Protein AF-0000000079571028 (afdb_homodimer)

Structure (mmCIF, N/CA/C/O backbone):
data_AF-0000000079571028-m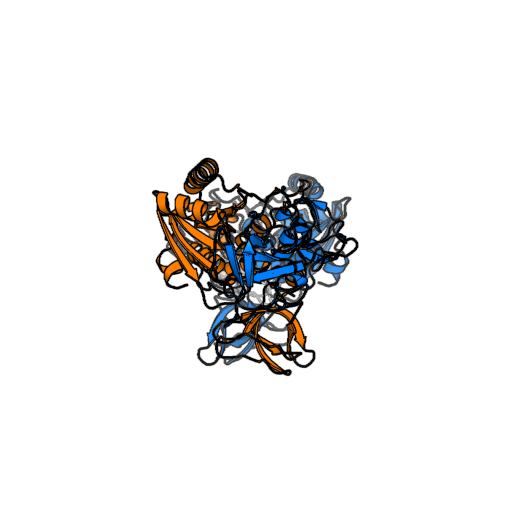odel_v1
#
loop_
_entity.id
_entity.type
_entity.pdbx_description
1 polymer 'Molybdopterin molybdenumtransferase'
#
loop_
_atom_site.group_PDB
_atom_site.id
_atom_site.type_symbol
_atom_site.label_atom_id
_atom_site.label_alt_id
_atom_site.label_comp_id
_atom_site.label_asym_id
_atom_site.label_entity_id
_atom_site.label_seq_id
_atom_site.pdbx_PDB_ins_code
_atom_site.Cartn_x
_atom_site.Cartn_y
_atom_site.Cartn_z
_atom_site.occupancy
_atom_site.B_iso_or_equiv
_atom_site.auth_seq_id
_atom_site.auth_comp_id
_atom_site.auth_asym_id
_atom_site.auth_atom_id
_atom_site.pdbx_PDB_model_num
ATOM 1 N N . MET A 1 1 ? -16.406 -15.156 -12.031 1 89.25 1 MET A N 1
ATOM 2 C CA . MET A 1 1 ? -16.094 -14.117 -11.047 1 89.25 1 MET A CA 1
ATOM 3 C C . MET A 1 1 ? -17.359 -13.664 -10.328 1 89.25 1 MET A C 1
ATOM 5 O O . MET A 1 1 ? -17.359 -13.484 -9.102 1 89.25 1 MET A O 1
ATOM 9 N N . ASP A 1 2 ? -18.469 -13.516 -11.023 1 89.31 2 ASP A N 1
ATOM 10 C CA . ASP A 1 2 ? -19.734 -13.133 -10.398 1 89.31 2 ASP A CA 1
ATOM 11 C C . ASP A 1 2 ? -20.172 -14.156 -9.352 1 89.31 2 ASP A C 1
ATOM 13 O O . ASP A 1 2 ? -20.656 -13.797 -8.281 1 89.31 2 ASP A O 1
ATOM 17 N N . ALA A 1 3 ? -19.969 -15.383 -9.742 1 88.62 3 ALA A N 1
ATOM 18 C CA . ALA A 1 3 ? -20.312 -16.469 -8.812 1 88.62 3 ALA A CA 1
ATOM 19 C C . ALA A 1 3 ? -19.484 -16.375 -7.543 1 88.62 3 ALA A C 1
ATOM 21 O O . ALA A 1 3 ? -20 -16.578 -6.441 1 88.62 3 ALA A O 1
ATOM 22 N N . ILE A 1 4 ? -18.25 -16.078 -7.637 1 93 4 ILE A N 1
ATOM 23 C CA . ILE A 1 4 ? -17.359 -15.961 -6.496 1 93 4 ILE A CA 1
ATOM 24 C C . ILE A 1 4 ? -17.781 -14.781 -5.621 1 93 4 ILE A C 1
ATOM 26 O O . ILE A 1 4 ? -18.016 -14.945 -4.418 1 93 4 ILE A O 1
ATOM 30 N N . LEU A 1 5 ? -17.969 -13.594 -6.215 1 94.19 5 LEU A N 1
ATOM 31 C CA . LEU A 1 5 ? -18.25 -12.375 -5.473 1 94.19 5 LEU A CA 1
ATOM 32 C C . LEU A 1 5 ? -19.578 -12.477 -4.742 1 94.19 5 LEU A C 1
ATOM 34 O O . LEU A 1 5 ? -19.719 -11.992 -3.613 1 94.19 5 LEU A O 1
ATOM 38 N N . SER A 1 6 ? -20.531 -13.109 -5.363 1 92 6 SER A N 1
ATOM 39 C CA . SER A 1 6 ? -21.859 -13.219 -4.781 1 92 6 SER A CA 1
ATOM 40 C C . SER A 1 6 ? -21.859 -14.148 -3.57 1 92 6 SER A C 1
ATOM 42 O O . SER A 1 6 ? -22.781 -14.109 -2.752 1 92 6 SER A O 1
ATOM 44 N N . SER A 1 7 ? -20.875 -14.977 -3.432 1 91.19 7 SER A N 1
ATOM 45 C CA . SER A 1 7 ? -20.812 -15.961 -2.359 1 91.19 7 SER A CA 1
ATOM 46 C C . SER A 1 7 ? -20 -15.445 -1.178 1 91.19 7 SER A C 1
ATOM 48 O O . SER A 1 7 ? -19.984 -16.062 -0.11 1 91.19 7 SER A O 1
ATOM 50 N N . LEU A 1 8 ? -19.359 -14.32 -1.358 1 94.56 8 LEU A N 1
ATOM 51 C CA . LEU A 1 8 ? -18.5 -13.797 -0.307 1 94.56 8 LEU A CA 1
ATOM 52 C C . LEU A 1 8 ? -19.312 -13.117 0.782 1 94.56 8 LEU A C 1
ATOM 54 O O . LEU A 1 8 ? -20.281 -12.414 0.486 1 94.56 8 LEU A O 1
ATOM 58 N N . PRO A 1 9 ? -18.953 -13.312 2.008 1 92.06 9 PRO A N 1
ATOM 59 C CA . PRO A 1 9 ? -19.641 -12.617 3.109 1 92.06 9 PRO A CA 1
ATOM 60 C C . PRO A 1 9 ? -19.172 -11.172 3.275 1 92.06 9 PRO A C 1
ATOM 62 O O . PRO A 1 9 ? -18.172 -10.773 2.688 1 92.06 9 PRO A O 1
ATOM 65 N N . THR A 1 10 ? -20 -10.422 3.98 1 91.25 10 THR A N 1
ATOM 66 C CA . THR A 1 10 ? -19.516 -9.141 4.48 1 91.25 10 THR A CA 1
ATOM 67 C C . THR A 1 10 ? -18.875 -9.297 5.855 1 91.25 10 THR A C 1
ATOM 69 O O . THR A 1 10 ? -19.469 -9.898 6.758 1 91.25 10 THR A O 1
ATOM 72 N N . LEU A 1 11 ? -17.703 -8.789 5.961 1 95.25 11 LEU A N 1
ATOM 73 C CA . LEU A 1 11 ? -17.016 -8.922 7.242 1 95.25 11 LEU A CA 1
ATOM 74 C C . LEU A 1 11 ? -17.562 -7.91 8.25 1 95.25 11 LEU A C 1
ATOM 76 O O . LEU A 1 11 ? -17.844 -6.762 7.902 1 95.25 11 LEU A O 1
ATOM 80 N N . ASP A 1 12 ? -17.656 -8.406 9.43 1 95.31 12 ASP A N 1
ATOM 81 C CA . ASP A 1 12 ? -18.094 -7.52 10.508 1 95.31 12 ASP A CA 1
ATOM 82 C C . ASP A 1 12 ? -17.016 -6.492 10.844 1 95.31 12 ASP A C 1
ATOM 84 O O . ASP A 1 12 ? -15.82 -6.805 10.812 1 95.31 12 ASP A O 1
ATOM 88 N N . THR A 1 13 ? -17.5 -5.293 11.156 1 97.5 13 THR A N 1
ATOM 89 C CA . THR A 1 13 ? -16.547 -4.262 11.562 1 97.5 13 THR A CA 1
ATOM 90 C C . THR A 1 13 ? -15.945 -4.59 12.922 1 97.5 13 THR A C 1
ATOM 92 O O . THR A 1 13 ? -16.547 -5.32 13.711 1 97.5 13 THR A O 1
ATOM 95 N N . ILE A 1 14 ? -14.797 -4.129 13.125 1 98.12 14 ILE A N 1
ATOM 96 C CA . ILE A 1 14 ? -14.117 -4.293 14.406 1 98.12 14 ILE A CA 1
ATOM 97 C C . ILE A 1 14 ? -13.602 -2.939 14.891 1 98.12 14 ILE A C 1
ATOM 99 O O . ILE A 1 14 ? -13.398 -2.023 14.086 1 98.12 14 ILE A O 1
ATOM 103 N N . GLU A 1 15 ? -13.484 -2.793 16.172 1 98.5 15 GLU A N 1
ATOM 104 C CA . GLU A 1 15 ? -12.938 -1.566 16.734 1 98.5 15 GLU A CA 1
ATOM 105 C C . GLU A 1 15 ? -11.406 -1.586 16.719 1 98.5 15 GLU A C 1
ATOM 107 O O . GLU A 1 15 ? -10.789 -2.549 17.172 1 98.5 15 GLU A O 1
ATOM 112 N N . LEU A 1 16 ? -10.836 -0.58 16.156 1 98.38 16 LEU A N 1
ATOM 113 C CA . LEU A 1 16 ? -9.383 -0.443 16.062 1 98.38 16 LEU A CA 1
ATOM 114 C C . LEU A 1 16 ? -8.938 0.922 16.578 1 98.38 16 LEU A C 1
ATOM 116 O O . LEU A 1 16 ? -9.695 1.892 16.531 1 98.38 16 LEU A O 1
ATOM 120 N N . ALA A 1 17 ? -7.672 0.931 17.172 1 98 17 ALA A N 1
ATOM 121 C CA . ALA A 1 17 ? -7.066 2.244 17.391 1 98 17 ALA A CA 1
ATOM 122 C C . ALA A 1 17 ? -7.031 3.043 16.078 1 98 17 ALA A C 1
ATOM 124 O O . ALA A 1 17 ? -6.863 2.475 15 1 98 17 ALA A O 1
ATOM 125 N N . VAL A 1 18 ? -7.16 4.305 16.109 1 97.25 18 VAL A N 1
ATOM 126 C CA . VAL A 1 18 ? -7.324 5.176 14.953 1 97.25 18 VAL A CA 1
ATOM 127 C C . VAL A 1 18 ? -6.148 4.988 14 1 97.25 18 VAL A C 1
ATOM 129 O O . VAL A 1 18 ? -6.336 4.926 12.781 1 97.25 18 VAL A O 1
ATOM 132 N N . LEU A 1 19 ? -4.93 4.871 14.547 1 97.12 19 LEU A N 1
ATOM 133 C CA . LEU A 1 19 ? -3.76 4.695 13.695 1 97.12 19 LEU A CA 1
ATOM 134 C C . LEU A 1 19 ? -3.766 3.318 13.039 1 97.12 19 LEU A C 1
ATOM 136 O O . LEU A 1 19 ? -3.357 3.172 11.883 1 97.12 19 LEU A O 1
ATOM 140 N N . ASP A 1 20 ? -4.285 2.334 13.734 1 97.31 20 ASP A N 1
ATOM 141 C CA . ASP A 1 20 ? -4.332 0.972 13.211 1 97.31 20 ASP A CA 1
ATOM 142 C C . ASP A 1 20 ? -5.414 0.831 12.148 1 97.31 20 ASP A C 1
ATOM 144 O O . ASP A 1 20 ? -5.402 -0.124 11.367 1 97.31 20 ASP A O 1
ATOM 148 N N . ALA A 1 21 ? -6.34 1.757 12.109 1 97.88 21 ALA A N 1
ATOM 149 C CA . ALA A 1 21 ? -7.445 1.713 11.156 1 97.88 21 ALA A CA 1
ATOM 150 C C . ALA A 1 21 ? -7.039 2.316 9.812 1 97.88 21 ALA A C 1
ATOM 152 O O . ALA A 1 21 ? -7.793 2.246 8.844 1 97.88 21 ALA A O 1
ATOM 153 N N . GLN A 1 22 ? -5.855 2.895 9.789 1 96.81 22 GLN A N 1
ATOM 154 C CA . GLN A 1 22 ? -5.398 3.516 8.547 1 96.81 22 GLN A CA 1
ATOM 155 C C . GLN A 1 22 ? -5.434 2.52 7.387 1 96.81 22 GLN A C 1
ATOM 157 O O . GLN A 1 22 ? -4.996 1.377 7.535 1 96.81 22 GLN A O 1
ATOM 162 N N . GLY A 1 23 ? -5.977 2.994 6.238 1 94.75 23 GLY A N 1
ATOM 163 C CA . GLY A 1 23 ? -6.027 2.164 5.047 1 94.75 23 GLY A CA 1
ATOM 164 C C . GLY A 1 23 ? -7.301 1.352 4.938 1 94.75 23 GLY A C 1
ATOM 165 O O . GLY A 1 23 ? -7.586 0.768 3.891 1 94.75 23 GLY A O 1
ATOM 166 N N . LEU A 1 24 ? -8.07 1.246 5.988 1 97.25 24 LEU A N 1
ATOM 167 C CA . LEU A 1 24 ? -9.328 0.513 6.012 1 97.25 24 LEU A CA 1
ATOM 168 C C . LEU A 1 24 ? -10.508 1.454 5.793 1 97.25 24 LEU A C 1
ATOM 170 O O . LEU A 1 24 ? -10.328 2.67 5.699 1 97.25 24 LEU A O 1
ATOM 174 N N . LEU A 1 25 ? -11.672 0.948 5.617 1 96.88 25 LEU A N 1
ATOM 175 C CA . LEU A 1 25 ? -12.891 1.733 5.469 1 96.88 25 LEU A CA 1
ATOM 176 C C . LEU A 1 25 ? -13.578 1.934 6.816 1 96.88 25 LEU A C 1
ATOM 178 O O . LEU A 1 25 ? -13.672 0.998 7.613 1 96.88 25 LEU A O 1
ATOM 182 N N . CYS A 1 26 ? -13.961 3.152 7.043 1 97.88 26 CYS A N 1
ATOM 183 C CA . CYS A 1 26 ? -14.688 3.467 8.273 1 97.88 26 CYS A CA 1
ATOM 184 C C . CYS A 1 26 ? -15.992 2.686 8.352 1 97.88 26 CYS A C 1
ATOM 186 O O . CYS A 1 26 ? -16.734 2.623 7.375 1 97.88 26 CYS A O 1
ATOM 188 N N . GLY A 1 27 ? -16.312 2.072 9.5 1 97.69 27 GLY A N 1
ATOM 189 C CA . GLY A 1 27 ? -17.469 1.195 9.656 1 97.69 27 GLY A CA 1
ATOM 190 C C . GLY A 1 27 ? -18.609 1.833 10.438 1 97.69 27 GLY A C 1
ATOM 191 O O . GLY A 1 27 ? -19.594 1.175 10.742 1 97.69 27 GLY A O 1
ATOM 192 N N . GLU A 1 28 ? -18.453 3.146 10.75 1 98 28 GLU A N 1
ATOM 193 C CA . GLU A 1 28 ? -19.484 3.844 11.531 1 98 28 GLU A CA 1
ATOM 194 C C . GLU A 1 28 ? -19.547 5.32 11.148 1 98 28 GLU A C 1
ATOM 196 O O . GLU A 1 28 ? -18.641 5.844 10.508 1 98 28 GLU A O 1
ATOM 201 N N . GLU A 1 29 ? -20.672 5.922 11.453 1 97.94 29 GLU A N 1
ATOM 202 C CA . GLU A 1 29 ? -20.766 7.379 11.398 1 97.94 29 GLU A CA 1
ATOM 203 C C . GLU A 1 29 ? -20.125 8.016 12.625 1 97.94 29 GLU A C 1
ATOM 205 O O . GLU A 1 29 ? -20.609 7.863 13.742 1 97.94 29 GLU A O 1
ATOM 210 N N . VAL A 1 30 ? -19.094 8.695 12.469 1 98.06 30 VAL A N 1
ATOM 211 C CA . VAL A 1 30 ? -18.422 9.352 13.594 1 98.06 30 VAL A CA 1
ATOM 212 C C . VAL A 1 30 ? -18.984 10.766 13.766 1 98.06 30 VAL A C 1
ATOM 214 O O . VAL A 1 30 ? -18.672 11.664 12.984 1 98.06 30 VAL A O 1
ATOM 217 N N . ILE A 1 31 ? -19.75 10.938 14.719 1 97.81 31 ILE A N 1
ATOM 218 C CA . ILE A 1 31 ? -20.375 12.227 15.008 1 97.81 31 ILE A CA 1
ATOM 219 C C . ILE A 1 31 ? -19.531 12.992 16.031 1 97.81 31 ILE A C 1
ATOM 221 O O . ILE A 1 31 ? -19.188 12.461 17.078 1 97.81 31 ILE A O 1
ATOM 225 N N . SER A 1 32 ? -19.172 14.195 15.68 1 96.19 32 SER A N 1
ATOM 226 C CA . SER A 1 32 ? -18.359 14.992 16.594 1 96.19 32 SER A CA 1
ATOM 227 C C . SER A 1 32 ? -19.172 15.445 17.812 1 96.19 32 SER A C 1
ATOM 229 O O . SER A 1 32 ? -20.328 15.836 17.672 1 96.19 32 SER A O 1
ATOM 231 N N . GLU A 1 33 ? -18.594 15.398 18.953 1 93.5 33 GLU A N 1
ATOM 232 C CA . GLU A 1 33 ? -19.188 15.93 20.172 1 93.5 33 GLU A CA 1
ATOM 233 C C . GLU A 1 33 ? -18.531 17.234 20.594 1 93.5 33 GLU A C 1
ATOM 235 O O . GLU A 1 33 ? -18.891 17.828 21.609 1 93.5 33 GLU A O 1
ATOM 240 N N . THR A 1 34 ? -17.562 17.625 19.844 1 91.88 34 THR A N 1
ATOM 241 C CA . THR A 1 34 ? -16.797 18.812 20.172 1 91.88 34 THR A CA 1
ATOM 242 C C . THR A 1 34 ? -16.703 19.75 18.984 1 91.88 34 THR A C 1
ATOM 244 O O . THR A 1 34 ? -17.016 19.359 17.859 1 91.88 34 THR A O 1
ATOM 247 N N . GLU A 1 35 ? -16.359 21.016 19.312 1 94.12 35 GLU A N 1
ATOM 248 C CA . GLU A 1 35 ? -16.109 22 18.281 1 94.12 35 GLU A CA 1
ATOM 249 C C . GLU A 1 35 ? -14.648 21.969 17.828 1 94.12 35 GLU A C 1
ATOM 251 O O . GLU A 1 35 ? -13.75 21.719 18.625 1 94.12 35 GLU A O 1
ATOM 256 N N . LEU A 1 36 ? -14.461 22.203 16.562 1 92.75 36 LEU A N 1
ATOM 257 C CA . LEU A 1 36 ? -13.125 22.438 16.031 1 92.75 36 LEU A CA 1
ATOM 258 C C . LEU A 1 36 ? -13.07 23.766 15.281 1 92.75 36 LEU A C 1
ATOM 260 O O . LEU A 1 36 ? -13.828 23.984 14.328 1 92.75 36 LEU A O 1
ATOM 264 N N . PRO A 1 37 ? -12.258 24.656 15.656 1 92.31 37 PRO A N 1
ATOM 265 C CA . PRO A 1 37 ? -11.453 24.641 16.875 1 92.31 37 PRO A CA 1
ATOM 266 C C . PRO A 1 37 ? -12.312 24.656 18.141 1 92.31 37 PRO A C 1
ATOM 268 O O . PRO A 1 37 ? -13.5 25 18.094 1 92.31 37 PRO A O 1
ATOM 271 N N . ALA A 1 38 ? -11.742 24.328 19.297 1 91.62 38 ALA A N 1
ATOM 272 C CA . ALA A 1 38 ? -12.469 24.188 20.562 1 91.62 38 ALA A CA 1
ATOM 273 C C . ALA A 1 38 ? -12.75 25.547 21.188 1 91.62 38 ALA A C 1
ATOM 275 O O . ALA A 1 38 ? -13.586 25.672 22.094 1 91.62 38 ALA A O 1
ATOM 276 N N . PHE A 1 39 ? -12.055 26.578 20.75 1 92.62 39 PHE A N 1
ATOM 277 C CA . PHE A 1 39 ? -12.211 27.922 21.266 1 92.62 39 PHE A CA 1
ATOM 278 C C . PHE A 1 39 ? -11.734 28.953 20.234 1 92.62 39 PHE A C 1
ATOM 280 O O . PHE A 1 39 ? -11.039 28.594 19.281 1 92.62 39 PHE A O 1
ATOM 287 N N . ASP A 1 40 ? -12.227 30.172 20.453 1 93.75 40 ASP A N 1
ATOM 288 C CA . ASP A 1 40 ? -11.711 31.25 19.625 1 93.75 40 ASP A CA 1
ATOM 289 C C . ASP A 1 40 ? -10.211 31.438 19.844 1 93.75 40 ASP A C 1
ATOM 291 O O . ASP A 1 40 ? -9.742 31.5 20.984 1 93.75 40 ASP A O 1
ATOM 295 N N . HIS A 1 41 ? -9.477 31.422 18.703 1 92.38 41 HIS A N 1
ATOM 296 C CA . HIS A 1 41 ? -8.039 31.594 18.891 1 92.38 41 HIS A CA 1
ATOM 297 C C . HIS A 1 41 ? -7.441 32.469 17.781 1 92.38 41 HIS A C 1
ATOM 299 O O . HIS A 1 41 ? -8.125 32.781 16.812 1 92.38 41 HIS A O 1
ATOM 305 N N . SER A 1 42 ? -6.266 32.844 18.031 1 92.81 42 SER A N 1
ATOM 306 C CA . SER A 1 42 ? -5.621 33.781 17.109 1 92.81 42 SER A CA 1
ATOM 307 C C . SER A 1 42 ? -5.113 33.094 15.859 1 92.81 42 SER A C 1
ATOM 309 O O . SER A 1 42 ? -4.5 32.031 15.945 1 92.81 42 SER A O 1
ATOM 311 N N . ALA A 1 43 ? -5.301 33.688 14.719 1 90.62 43 ALA A N 1
ATOM 312 C CA . ALA A 1 43 ? -4.809 33.188 13.445 1 90.62 43 ALA A CA 1
ATOM 313 C C . ALA A 1 43 ? -3.395 33.688 13.156 1 90.62 43 ALA A C 1
ATOM 315 O O . ALA A 1 43 ? -2.686 33.094 12.328 1 90.62 43 ALA A O 1
ATOM 316 N N . VAL A 1 44 ? -3.02 34.719 13.773 1 90.69 44 VAL A N 1
ATOM 317 C CA . VAL A 1 44 ? -1.75 35.375 13.484 1 90.69 44 VAL A CA 1
ATOM 318 C C . VAL A 1 44 ? -1.099 35.844 14.789 1 90.69 44 VAL A C 1
ATOM 320 O O . VAL A 1 44 ? -1.719 35.781 15.852 1 90.69 44 VAL A O 1
ATOM 323 N N . ASP A 1 45 ? 0.178 36.219 14.609 1 91.25 45 ASP A N 1
ATOM 324 C CA . ASP A 1 45 ? 0.826 36.906 15.734 1 91.25 45 ASP A CA 1
ATOM 325 C C . ASP A 1 45 ? 0.495 38.406 15.75 1 91.25 45 ASP A C 1
ATOM 327 O O . ASP A 1 45 ? 0.37 39 14.695 1 91.25 45 ASP A O 1
ATOM 331 N N . GLY A 1 46 ? 0.322 38.906 16.969 1 95.31 46 GLY A N 1
ATOM 332 C CA . GLY A 1 46 ? -0.008 40.312 17.094 1 95.31 46 GLY A CA 1
ATOM 333 C C . GLY A 1 46 ? -0.515 40.688 18.469 1 95.31 46 GLY A C 1
ATOM 334 O O . GLY A 1 46 ? 0.104 40.344 19.484 1 95.31 46 GLY A O 1
ATOM 335 N N . TYR A 1 47 ? -1.578 41.531 18.438 1 97.06 47 TYR A N 1
ATOM 336 C CA . TYR A 1 47 ? -2.141 42.031 19.688 1 97.06 47 TYR A CA 1
ATOM 337 C C . TYR A 1 47 ? -3.658 41.875 19.703 1 97.06 47 TYR A C 1
ATOM 339 O O . TYR A 1 47 ? -4.328 42.281 18.75 1 97.06 47 TYR A O 1
ATOM 347 N N . ALA A 1 48 ? -4.121 41.25 20.75 1 96.94 48 ALA A N 1
ATOM 348 C CA . ALA A 1 48 ? -5.562 41.219 20.984 1 96.94 48 ALA A CA 1
ATOM 349 C C . ALA A 1 48 ? -6.047 42.562 21.516 1 96.94 48 ALA A C 1
ATOM 351 O O . ALA A 1 48 ? -5.465 43.125 22.453 1 96.94 48 ALA A O 1
ATOM 352 N N . VAL A 1 49 ? -7.156 43.062 20.891 1 98 49 VAL A N 1
ATOM 353 C CA . VAL A 1 49 ? -7.621 44.406 21.234 1 98 49 VAL A CA 1
ATOM 354 C C . VAL A 1 49 ? -9.148 44.438 21.234 1 98 49 VAL A C 1
ATOM 356 O O . VAL A 1 49 ? -9.797 43.5 20.766 1 98 49 VAL A O 1
ATOM 359 N N . ARG A 1 50 ? -9.625 45.469 21.875 1 97.5 50 ARG A N 1
ATOM 360 C CA . ARG A 1 50 ? -10.984 45.906 21.578 1 97.5 50 ARG A CA 1
ATOM 361 C C . ARG A 1 50 ? -11.016 46.844 20.375 1 97.5 50 ARG A C 1
ATOM 363 O O . ARG A 1 50 ? -10.336 47.875 20.375 1 97.5 50 ARG A O 1
ATOM 370 N N . THR A 1 51 ? -11.797 46.5 19.438 1 97.44 51 THR A N 1
ATOM 371 C CA . THR A 1 51 ? -11.836 47.281 18.219 1 97.44 51 THR A CA 1
ATOM 372 C C . THR A 1 51 ? -12.188 48.75 18.531 1 97.44 51 THR A C 1
ATOM 374 O O . THR A 1 51 ? -11.688 49.656 17.891 1 97.44 51 THR A O 1
ATOM 377 N N . ALA A 1 52 ? -13.016 48.969 19.5 1 96.75 52 ALA A N 1
ATOM 378 C CA . ALA A 1 52 ? -13.445 50.312 19.922 1 96.75 52 ALA A CA 1
ATOM 379 C C . ALA A 1 52 ? -12.258 51.156 20.328 1 96.75 52 ALA A C 1
ATOM 381 O O . ALA A 1 52 ? -12.289 52.375 20.172 1 96.75 52 ALA A O 1
ATOM 382 N N . ASP A 1 53 ? -11.219 50.531 20.812 1 97.44 53 ASP A N 1
ATOM 383 C CA . ASP A 1 53 ? -10.07 51.281 21.344 1 97.44 53 ASP A CA 1
ATOM 384 C C . ASP A 1 53 ? -9.102 51.656 20.234 1 97.44 53 ASP A C 1
ATOM 386 O O . ASP A 1 53 ? -8.18 52.438 20.453 1 97.44 53 ASP A O 1
ATOM 390 N N . VAL A 1 54 ? -9.266 51.125 19.031 1 97.56 54 VAL A N 1
ATOM 391 C CA . VAL A 1 54 ? -8.227 51.312 18.031 1 97.56 54 VAL A CA 1
ATOM 392 C C . VAL A 1 54 ? -8.859 51.781 16.719 1 97.56 54 VAL A C 1
ATOM 394 O O . VAL A 1 54 ? -8.211 51.75 15.664 1 97.56 54 VAL A O 1
ATOM 397 N N . GLN A 1 55 ? -10.055 52.219 16.688 1 95.56 55 GLN A N 1
ATOM 398 C CA . GLN A 1 55 ? -10.828 52.562 15.5 1 95.56 55 GLN A CA 1
ATOM 399 C C . GLN A 1 55 ? -10.164 53.688 14.727 1 95.56 55 GLN A C 1
ATOM 401 O O . GLN A 1 55 ? -10.273 53.75 13.5 1 95.56 55 GLN A O 1
ATOM 406 N N . MET A 1 56 ? -9.477 54.531 15.398 1 95.12 56 MET A N 1
ATOM 407 C CA . MET A 1 56 ? -8.93 55.75 14.781 1 95.12 56 MET A CA 1
ATOM 408 C C . MET A 1 56 ? -7.492 55.531 14.32 1 95.12 56 MET A C 1
ATOM 410 O O . MET A 1 56 ? -6.836 56.438 13.836 1 95.12 56 MET A O 1
ATOM 414 N N . ALA A 1 57 ? -7.039 54.344 14.484 1 96.94 57 ALA A N 1
ATOM 415 C CA . ALA A 1 57 ? -5.645 54.062 14.141 1 96.94 57 ALA A CA 1
ATOM 416 C C . ALA A 1 57 ? -5.391 54.281 12.656 1 96.94 57 ALA A C 1
ATOM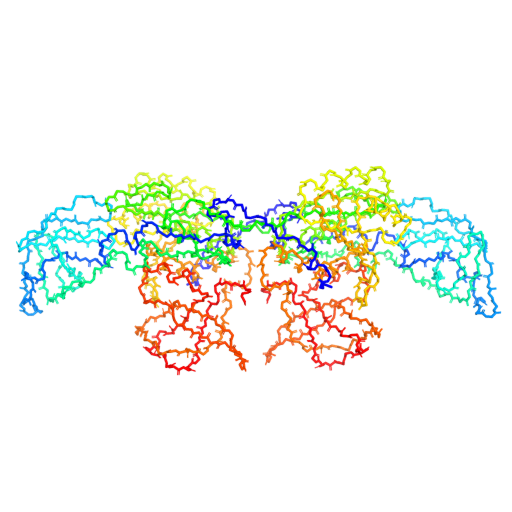 418 O O . ALA A 1 57 ? -6.145 53.781 11.812 1 96.94 57 ALA A O 1
ATOM 419 N N . ARG A 1 58 ? -4.34 55.031 12.367 1 95.56 58 ARG A N 1
ATOM 420 C CA . ARG A 1 58 ? -3.857 55.312 11.016 1 95.56 58 ARG A CA 1
ATOM 421 C C . ARG A 1 58 ? -2.334 55.281 10.969 1 95.56 58 ARG A C 1
ATOM 423 O O . ARG A 1 58 ? -1.672 55.5 11.984 1 95.56 58 ARG A O 1
ATOM 430 N N . PRO A 1 59 ? -1.814 55 9.727 1 94.06 59 PRO A N 1
ATOM 431 C CA . PRO A 1 59 ? -0.355 54.969 9.609 1 94.06 59 PRO A CA 1
ATOM 432 C C . PRO A 1 59 ? 0.305 56.25 10.109 1 94.06 59 PRO A C 1
ATOM 434 O O . PRO A 1 59 ? 1.353 56.219 10.766 1 94.06 59 PRO A O 1
ATOM 437 N N . ASP A 1 60 ? -0.243 57.406 9.82 1 94.5 60 ASP A N 1
ATOM 438 C CA . ASP A 1 60 ? 0.335 58.688 10.203 1 94.5 60 ASP A CA 1
ATOM 439 C C . ASP A 1 60 ? -0.171 59.125 11.57 1 94.5 60 ASP A C 1
ATOM 441 O O . ASP A 1 60 ? 0.286 60.156 12.102 1 94.5 60 ASP A O 1
ATOM 445 N N . ASP A 1 61 ? -1.082 58.5 12.148 1 95.75 61 ASP A N 1
ATOM 446 C CA . ASP A 1 61 ? -1.649 58.781 13.461 1 95.75 61 ASP A CA 1
ATOM 447 C C . ASP A 1 61 ? -1.935 57.5 14.234 1 95.75 61 ASP A C 1
ATOM 449 O O . ASP A 1 61 ? -3.094 57.125 14.398 1 95.75 61 ASP A O 1
ATOM 453 N N . ALA A 1 62 ? -0.926 56.938 14.828 1 97.12 62 ALA A N 1
ATOM 454 C CA . ALA A 1 62 ? -1.017 55.656 15.5 1 97.12 62 ALA A CA 1
ATOM 455 C C . ALA A 1 62 ? -1.728 55.781 16.844 1 97.12 62 ALA A C 1
ATOM 457 O O . ALA A 1 62 ? -1.634 56.812 17.5 1 97.12 62 ALA A O 1
ATOM 458 N N . VAL A 1 63 ? -2.482 54.812 17.203 1 97.94 63 VAL A N 1
ATOM 459 C CA . VAL A 1 63 ? -3.086 54.719 18.531 1 97.94 63 VAL A CA 1
ATOM 460 C C . VAL A 1 63 ? -2.188 53.875 19.453 1 97.94 63 VAL A C 1
ATOM 462 O O . VAL A 1 63 ? -1.756 52.781 19.094 1 97.94 63 VAL A O 1
ATOM 465 N N . GLN A 1 64 ? -1.927 54.406 20.578 1 97.75 64 GLN A N 1
ATOM 466 C CA . GLN A 1 64 ? -1.045 53.719 21.516 1 97.75 64 GLN A CA 1
ATOM 467 C C . GLN A 1 64 ? -1.843 53.031 22.625 1 97.75 64 GLN A C 1
ATOM 469 O O . GLN A 1 64 ? -2.723 53.656 23.234 1 97.75 64 GLN A O 1
ATOM 474 N N . LEU A 1 65 ? -1.604 51.781 22.797 1 98.12 65 LEU A N 1
ATOM 475 C CA . LEU A 1 65 ? -2.225 51.031 23.875 1 98.12 65 LEU A CA 1
ATOM 476 C C . LEU A 1 65 ? -1.17 50.469 24.828 1 98.12 65 LEU A C 1
ATOM 478 O O . LEU A 1 65 ? -0.072 50.094 24.391 1 98.12 65 LEU A O 1
ATOM 482 N N . ALA A 1 66 ? -1.517 50.375 26.141 1 97.5 66 ALA A N 1
ATOM 483 C CA . ALA A 1 66 ? -0.673 49.656 27.078 1 97.5 66 ALA A CA 1
ATOM 484 C C . ALA A 1 66 ? -0.784 48.156 26.875 1 97.5 66 ALA A C 1
ATOM 486 O O . ALA A 1 66 ? -1.887 47.625 26.734 1 97.5 66 ALA A O 1
ATOM 487 N N . VAL A 1 67 ? 0.305 47.5 26.734 1 96.94 67 VAL A N 1
ATOM 488 C CA . VAL A 1 67 ? 0.317 46.031 26.656 1 96.94 67 VAL A CA 1
ATOM 489 C C . VAL A 1 67 ? 0.333 45.438 28.047 1 96.94 67 VAL A C 1
ATOM 491 O O . VAL A 1 67 ? 1.318 45.562 28.781 1 96.94 67 VAL A O 1
ATOM 494 N N . VAL A 1 68 ? -0.697 44.75 28.438 1 94.5 68 VAL A N 1
ATOM 495 C CA . VAL A 1 68 ? -0.874 44.406 29.844 1 94.5 68 VAL A CA 1
ATOM 496 C C . VAL A 1 68 ? -0.659 42.906 30.047 1 94.5 68 VAL A C 1
ATOM 498 O O . VAL A 1 68 ? -0.88 42.375 31.141 1 94.5 68 VAL A O 1
ATOM 501 N N . GLY A 1 69 ? -0.217 42.188 29.016 1 92 69 GLY A N 1
ATOM 502 C CA . GLY A 1 69 ? 0.031 40.75 29.141 1 92 69 GLY A CA 1
ATOM 503 C C . GLY A 1 69 ? 0.373 40.094 27.828 1 92 69 GLY A C 1
ATOM 504 O O . GLY A 1 69 ? 0.557 40.781 26.812 1 92 69 GLY A O 1
ATOM 505 N N . GLU A 1 70 ? 0.527 38.812 27.953 1 90.75 70 GLU A N 1
ATOM 506 C CA . GLU A 1 70 ? 0.825 37.938 26.812 1 90.75 70 GLU A CA 1
ATOM 507 C C . GLU A 1 70 ? -0.008 36.688 26.828 1 90.75 70 GLU A C 1
ATOM 509 O O . GLU A 1 70 ? -0.23 36.094 27.891 1 90.75 70 GLU A O 1
ATOM 514 N N . ALA A 1 71 ? -0.552 36.375 25.703 1 90.44 71 ALA A N 1
ATOM 515 C CA . ALA A 1 71 ? -1.309 35.125 25.562 1 90.44 71 ALA A CA 1
ATOM 516 C C . ALA A 1 71 ? -0.585 34.156 24.641 1 90.44 71 ALA A C 1
ATOM 518 O O . ALA A 1 71 ? -0.438 34.406 23.438 1 90.44 71 ALA A O 1
ATOM 519 N N . GLU A 1 72 ? -0.203 33.031 25.203 1 88.44 72 GLU A N 1
ATOM 520 C CA . GLU A 1 72 ? 0.454 31.969 24.453 1 88.44 72 GLU A CA 1
ATOM 521 C C . GLU A 1 72 ? -0.433 30.734 24.375 1 88.44 72 GLU A C 1
ATOM 523 O O . GLU A 1 72 ? -1.324 30.547 25.203 1 88.44 72 GLU A O 1
ATOM 528 N N . PRO A 1 73 ? -0.162 29.953 23.297 1 86.75 73 PRO A N 1
ATOM 529 C CA . PRO A 1 73 ? -0.887 28.688 23.266 1 86.75 73 PRO A CA 1
ATOM 530 C C . PRO A 1 73 ? -0.69 27.859 24.531 1 86.75 73 PRO A C 1
ATOM 532 O O . PRO A 1 73 ? 0.435 27.734 25.031 1 86.75 73 PRO A O 1
ATOM 535 N N . GLY A 1 74 ? -1.771 27.359 25.031 1 84.94 74 GLY A N 1
ATOM 536 C CA . GLY A 1 74 ? -1.714 26.547 26.234 1 84.94 74 GLY A CA 1
ATOM 537 C C . GLY A 1 74 ? -1.934 27.344 27.5 1 84.94 74 GLY A C 1
ATOM 538 O O . GLY A 1 74 ? -2.109 26.766 28.578 1 84.94 74 GLY A O 1
ATOM 539 N N . SER A 1 75 ? -1.799 28.641 27.328 1 80.56 75 SER A N 1
ATOM 540 C CA . SER A 1 75 ? -1.981 29.469 28.516 1 80.56 75 SER A CA 1
ATOM 541 C C . SER A 1 75 ? -3.445 29.531 28.938 1 80.56 75 SER A C 1
ATOM 543 O O . SER A 1 75 ? -4.34 29.562 28.094 1 80.56 75 SER A O 1
ATOM 545 N N . HIS A 1 76 ? -3.756 29.219 30.234 1 70.69 76 HIS A N 1
ATOM 546 C CA . HIS A 1 76 ? -5.098 29.172 30.797 1 70.69 76 HIS A CA 1
ATOM 547 C C . HIS A 1 76 ? -5.531 30.547 31.297 1 70.69 76 HIS A C 1
ATOM 549 O O . HIS A 1 76 ? -6.719 30.781 31.547 1 70.69 76 HIS A O 1
ATOM 555 N N . GLU A 1 77 ? -4.59 31.344 31.594 1 61.81 77 GLU A N 1
ATOM 556 C CA . GLU A 1 77 ? -4.895 32.594 32.312 1 61.81 77 GLU A CA 1
ATOM 557 C C . GLU A 1 77 ? -5.441 33.656 31.344 1 61.81 77 GLU A C 1
ATOM 559 O O . GLU A 1 77 ? -4.711 34.156 30.5 1 61.81 77 GLU A O 1
ATOM 564 N N . THR A 1 78 ? -6.707 33.5 31.031 1 61.94 78 THR A N 1
ATOM 565 C CA . THR A 1 78 ? -7.211 34.562 30.141 1 61.94 78 THR A CA 1
ATOM 566 C C . THR A 1 78 ? -7.5 35.844 30.922 1 61.94 78 THR A C 1
ATOM 568 O O . THR A 1 78 ? -8.5 35.906 31.656 1 61.94 78 THR A O 1
ATOM 571 N N . ARG A 1 79 ? -6.391 36.562 31.25 1 68.81 79 ARG A N 1
ATOM 572 C CA . ARG A 1 79 ? -6.695 37.906 31.781 1 68.81 79 ARG A CA 1
ATOM 573 C C . ARG A 1 79 ? -7.648 38.656 30.875 1 68.81 79 ARG A C 1
ATOM 575 O O . ARG A 1 79 ? -7.562 38.531 29.641 1 68.81 79 ARG A O 1
ATOM 582 N N . GLY A 1 80 ? -8.688 39.125 31.391 1 83.81 80 GLY A N 1
ATOM 583 C CA . GLY A 1 80 ? -9.586 39.969 30.641 1 83.81 80 GLY A CA 1
ATOM 584 C C . GLY A 1 80 ? -8.922 41.25 30.109 1 83.81 80 GLY A C 1
ATOM 585 O O . GLY A 1 80 ? -7.969 41.75 30.719 1 83.81 80 GLY A O 1
ATOM 586 N N . LEU A 1 81 ? -9.273 41.562 28.922 1 91.88 81 LEU A N 1
ATOM 587 C CA . LEU A 1 81 ? -8.766 42.781 28.281 1 91.88 81 LEU A CA 1
ATOM 588 C C . LEU A 1 81 ? -9.562 44 28.719 1 91.88 81 LEU A C 1
ATOM 590 O O . LEU A 1 81 ? -10.781 44.062 28.516 1 91.88 81 LEU A O 1
ATOM 594 N N . SER A 1 82 ? -8.844 44.906 29.375 1 92.81 82 SER A N 1
ATOM 595 C CA . SER A 1 82 ? -9.461 46.156 29.781 1 92.81 82 SER A CA 1
ATOM 596 C C . SER A 1 82 ? -9.43 47.156 28.641 1 92.81 82 SER A C 1
ATOM 598 O O . SER A 1 82 ? -8.609 47.062 27.719 1 92.81 82 SER A O 1
ATOM 600 N N . ALA A 1 83 ? -10.352 48.188 28.797 1 94.25 83 ALA A N 1
ATOM 601 C CA . ALA A 1 83 ? -10.375 49.25 27.797 1 94.25 83 ALA A CA 1
ATOM 602 C C . ALA A 1 83 ? -9.023 49.969 27.734 1 94.25 83 ALA A C 1
ATOM 604 O O . ALA A 1 83 ? -8.398 50.219 28.766 1 94.25 83 ALA A O 1
ATOM 605 N N . GLY A 1 84 ? -8.609 50.188 26.547 1 95.31 84 GLY A N 1
ATOM 606 C CA . GLY A 1 84 ? -7.395 50.969 26.344 1 95.31 84 GLY A CA 1
ATOM 607 C C . GLY A 1 84 ? -6.133 50.156 26.5 1 95.31 84 GLY A C 1
ATOM 608 O O . GLY A 1 84 ? -5.039 50.688 26.625 1 95.31 84 GLY A O 1
ATOM 609 N N . THR A 1 85 ? -6.293 48.844 26.594 1 96.81 85 THR A N 1
ATOM 610 C CA . THR A 1 85 ? -5.129 47.969 26.734 1 96.81 85 THR A CA 1
ATOM 611 C C . THR A 1 85 ? -5.09 46.938 25.609 1 96.81 85 THR A C 1
ATOM 613 O O . THR A 1 85 ? -6.027 46.844 24.812 1 96.81 85 THR A O 1
ATOM 616 N N . ALA A 1 86 ? -4.02 46.312 25.484 1 97.25 86 ALA A N 1
ATOM 617 C CA . ALA A 1 86 ? -3.801 45.25 24.516 1 97.25 86 ALA A CA 1
ATOM 618 C C . ALA A 1 86 ? -3.08 44.062 25.172 1 97.25 86 ALA A C 1
ATOM 620 O O . ALA A 1 86 ? -2.436 44.219 26.203 1 97.25 86 ALA A O 1
ATOM 621 N N . ILE A 1 87 ? -3.256 42.938 24.672 1 95.56 87 ILE A N 1
ATOM 622 C CA . ILE A 1 87 ? -2.525 41.75 25.078 1 95.56 87 ILE A CA 1
ATOM 623 C C . ILE A 1 87 ? -1.77 41.156 23.891 1 95.56 87 ILE A C 1
ATOM 625 O O . ILE A 1 87 ? -2.361 40.906 22.828 1 95.56 87 ILE A O 1
ATOM 629 N N . ARG A 1 88 ? -0.433 41.031 24.016 1 94.44 88 ARG A N 1
ATOM 630 C CA . ARG A 1 88 ? 0.313 40.344 22.969 1 94.44 88 ARG A CA 1
ATOM 631 C C . ARG A 1 88 ? -0.152 38.906 22.828 1 94.44 88 ARG A C 1
ATOM 633 O O . ARG A 1 88 ? -0.346 38.188 23.812 1 94.44 88 ARG A O 1
ATOM 640 N N . ILE A 1 89 ? -0.367 38.469 21.578 1 92.94 89 ILE A N 1
ATOM 641 C CA . ILE A 1 89 ? -0.955 37.156 21.391 1 92.94 89 ILE A CA 1
ATOM 642 C C . ILE A 1 89 ? -0.252 36.438 20.25 1 92.94 89 ILE A C 1
ATOM 644 O O . ILE A 1 89 ? 0.114 37.062 19.25 1 92.94 89 ILE A O 1
ATOM 648 N N . TYR A 1 90 ? -0.071 35.125 20.438 1 89.75 90 TYR A N 1
ATOM 649 C CA . TYR A 1 90 ? 0.565 34.281 19.438 1 89.75 90 TYR A CA 1
ATOM 650 C C . TYR A 1 90 ? -0.467 33.406 18.703 1 89.75 90 TYR A C 1
ATOM 652 O O . TYR A 1 90 ? -1.563 33.188 19.219 1 89.75 90 TYR A O 1
ATOM 660 N N . PRO A 1 91 ? -0.078 33 17.484 1 88.75 91 PRO A N 1
ATOM 661 C CA . PRO A 1 91 ? -1.005 32.125 16.766 1 88.75 91 PRO A CA 1
ATOM 662 C C . PRO A 1 91 ? -1.389 30.875 17.562 1 88.75 91 PRO A C 1
ATOM 664 O O . PRO A 1 91 ? -0.524 30.219 18.156 1 88.75 91 PRO A O 1
ATOM 667 N N . GLY A 1 92 ? -2.717 30.672 17.547 1 87.81 92 GLY A N 1
ATOM 668 C CA . GLY A 1 92 ? -3.199 29.484 18.234 1 87.81 92 GLY A CA 1
ATOM 669 C C . GLY A 1 92 ? -3.609 29.75 19.672 1 87.81 92 GLY A C 1
ATOM 670 O O . GLY A 1 92 ? -4.293 28.922 20.281 1 87.81 92 GLY A O 1
ATOM 671 N N . ALA A 1 93 ? -3.193 30.828 20.203 1 90.19 93 ALA A N 1
ATOM 672 C CA . ALA A 1 93 ? -3.541 31.172 21.578 1 90.19 93 ALA A CA 1
ATOM 673 C C . ALA A 1 93 ? -5.02 31.531 21.703 1 90.19 93 ALA A C 1
ATOM 675 O O . ALA A 1 93 ? -5.582 32.188 20.812 1 90.19 93 ALA A O 1
ATOM 676 N N . MET A 1 94 ? -5.574 31.156 22.828 1 92.88 94 MET A N 1
ATOM 677 C CA . MET A 1 94 ? -6.973 31.469 23.125 1 92.88 94 MET A CA 1
ATOM 678 C C . MET A 1 94 ? -7.188 32.969 23.188 1 92.88 94 MET A C 1
ATOM 680 O O . MET A 1 94 ? -6.379 33.688 23.766 1 92.88 94 MET A O 1
ATOM 684 N N . LEU A 1 95 ? -8.266 33.406 22.609 1 94.06 95 LEU A N 1
ATOM 685 C CA . LEU A 1 95 ? -8.617 34.812 22.625 1 94.06 95 LEU A CA 1
ATOM 686 C C . LEU A 1 95 ? -8.938 35.281 24.047 1 94.06 95 LEU A C 1
ATOM 688 O O . LEU A 1 95 ? -9.781 34.688 24.719 1 94.06 95 LEU A O 1
ATOM 692 N N . PRO A 1 96 ? -8.258 36.312 24.469 1 93.94 96 PRO A N 1
ATOM 693 C CA . PRO A 1 96 ? -8.586 36.844 25.797 1 93.94 96 PRO A CA 1
ATOM 694 C C . PRO A 1 96 ? -10.016 37.375 25.891 1 93.94 96 PRO A C 1
ATOM 696 O O . PRO A 1 96 ? -10.531 37.938 24.906 1 93.94 96 PRO A O 1
ATOM 699 N N . HIS A 1 97 ? -10.578 37.219 27.078 1 92.38 97 HIS A N 1
ATOM 700 C CA . HIS A 1 97 ? -11.914 37.75 27.297 1 92.38 97 HIS A CA 1
ATOM 701 C C . HIS A 1 97 ? -11.945 39.25 27.062 1 92.38 97 HIS A C 1
ATOM 703 O O . HIS A 1 97 ? -11.07 39.969 27.531 1 92.38 97 HIS A O 1
ATOM 709 N N . GLY A 1 98 ? -12.914 39.656 26.266 1 93.31 98 GLY A N 1
ATOM 710 C CA . GLY A 1 98 ? -13.086 41.062 26.016 1 93.31 98 GLY A CA 1
ATOM 711 C C . GLY A 1 98 ? -12.5 41.5 24.688 1 93.31 98 GLY A C 1
ATOM 712 O O . GLY A 1 98 ? -12.828 42.594 24.203 1 93.31 98 GLY A O 1
ATOM 713 N N . ALA A 1 99 ? -11.555 40.812 24.219 1 95.75 99 ALA A N 1
ATOM 714 C CA . ALA A 1 99 ? -10.984 41.125 22.906 1 95.75 99 ALA A CA 1
ATOM 715 C C . ALA A 1 99 ? -11.93 40.719 21.781 1 95.75 99 ALA A C 1
ATOM 717 O O . ALA A 1 99 ? -12.602 39.688 21.875 1 95.75 99 ALA A O 1
ATOM 718 N N . ASP A 1 100 ? -11.938 41.531 20.719 1 97 100 ASP A N 1
ATOM 719 C CA . ASP A 1 100 ? -12.836 41.188 19.625 1 97 100 ASP A CA 1
ATOM 720 C C . ASP A 1 100 ? -12.117 41.25 18.281 1 97 100 ASP A C 1
ATOM 722 O O . ASP A 1 100 ? -12.727 41.062 17.219 1 97 100 ASP A O 1
ATOM 726 N N . ALA A 1 101 ? -10.844 41.5 18.344 1 97.88 101 ALA A N 1
ATOM 727 C CA . ALA A 1 101 ? -10.016 41.469 17.141 1 97.88 101 ALA A CA 1
ATOM 728 C C . ALA A 1 101 ? -8.539 41.281 17.484 1 97.88 101 ALA A C 1
ATOM 730 O O . ALA A 1 101 ? -8.141 41.469 18.641 1 97.88 101 ALA A O 1
ATOM 731 N N . ILE A 1 102 ? -7.82 40.906 16.531 1 97.69 102 ILE A N 1
ATOM 732 C CA . ILE A 1 102 ? -6.367 40.812 16.625 1 97.69 102 ILE A CA 1
ATOM 733 C C . ILE A 1 102 ? -5.738 41.781 15.609 1 97.69 102 ILE A C 1
ATOM 735 O O . ILE A 1 102 ? -6.125 41.781 14.445 1 97.69 102 ILE A O 1
ATOM 739 N N . VAL A 1 103 ? -4.867 42.625 16.078 1 97.94 103 VAL A N 1
ATOM 740 C CA . VAL A 1 103 ? -4.051 43.438 15.188 1 97.94 103 VAL A CA 1
ATOM 741 C C . VAL A 1 103 ? -2.758 42.719 14.844 1 97.94 103 VAL A C 1
ATOM 743 O O . VAL A 1 103 ? -1.929 42.438 15.719 1 97.94 103 VAL A O 1
ATOM 746 N N . PRO A 1 104 ? -2.598 42.406 13.578 1 96.69 104 PRO A N 1
ATOM 747 C CA . PRO A 1 104 ? -1.367 41.688 13.195 1 96.69 104 PRO A CA 1
ATOM 748 C C . PRO A 1 104 ? -0.108 42.469 13.578 1 96.69 104 PRO A C 1
ATOM 750 O O . PRO A 1 104 ? -0.11 43.688 13.57 1 96.69 104 PRO A O 1
ATOM 753 N N . MET A 1 105 ? 0.93 41.781 13.844 1 94.69 105 MET A N 1
ATOM 754 C CA . MET A 1 105 ? 2.205 42.375 14.234 1 94.69 105 MET A CA 1
ATOM 755 C C . MET A 1 105 ? 2.672 43.406 13.203 1 94.69 105 MET A C 1
ATOM 757 O O . MET A 1 105 ? 3.232 44.438 13.562 1 94.69 105 MET A O 1
ATOM 761 N N . ALA A 1 106 ? 2.414 43.125 11.953 1 94.31 106 ALA A N 1
ATOM 762 C CA . ALA A 1 106 ? 2.867 43.969 10.844 1 94.31 106 ALA A CA 1
ATOM 763 C C . ALA A 1 106 ? 2.211 45.344 10.898 1 94.31 106 ALA A C 1
ATOM 765 O O . ALA A 1 106 ? 2.721 46.312 10.312 1 94.31 106 ALA A O 1
ATOM 766 N N . TRP A 1 107 ? 1.149 45.438 11.57 1 97.38 107 TRP A N 1
ATOM 767 C CA . TRP A 1 107 ? 0.401 46.688 11.648 1 97.38 107 TRP A CA 1
ATOM 768 C C . TRP A 1 107 ? 0.8 47.5 12.883 1 97.38 107 TRP A C 1
ATOM 770 O O . TRP A 1 107 ? 0.125 48.469 13.25 1 97.38 107 TRP A O 1
ATOM 780 N N . THR A 1 108 ? 1.883 47.094 13.523 1 97.69 108 THR A N 1
ATOM 781 C CA . THR A 1 108 ? 2.273 47.719 14.789 1 97.69 108 THR A CA 1
ATOM 782 C C . THR A 1 108 ? 3.77 48 14.805 1 97.69 108 THR A C 1
ATOM 784 O O . THR A 1 108 ? 4.48 47.688 13.844 1 97.69 108 THR A O 1
ATOM 787 N N . ASP A 1 109 ? 4.27 48.562 15.844 1 96.31 109 ASP A N 1
ATOM 788 C CA . ASP A 1 109 ? 5.699 48.781 16.031 1 96.31 109 ASP A CA 1
ATOM 789 C C . ASP A 1 109 ? 6.316 47.688 16.875 1 96.31 109 ASP A C 1
ATOM 791 O O . ASP A 1 109 ? 7.469 47.781 17.297 1 96.31 109 ASP A O 1
ATOM 795 N N . ARG A 1 110 ? 5.504 46.656 17.25 1 95.94 110 ARG A N 1
ATOM 796 C CA . ARG A 1 110 ? 5.953 45.469 18 1 95.94 110 ARG A CA 1
ATOM 797 C C . ARG A 1 110 ? 6.391 45.875 19.406 1 95.94 110 ARG A C 1
ATOM 799 O O . ARG A 1 110 ? 7.352 45.312 19.938 1 95.94 110 ARG A O 1
ATOM 806 N N . GLY A 1 111 ? 5.695 46.844 19.922 1 94.5 111 GLY A N 1
ATOM 807 C CA . GLY A 1 111 ? 6.062 47.312 21.25 1 94.5 111 GLY A CA 1
ATOM 808 C C . GLY A 1 111 ? 5.828 46.312 22.344 1 94.5 111 GLY A C 1
ATOM 809 O O . GLY A 1 111 ? 5.012 45.406 22.188 1 94.5 111 GLY A O 1
ATOM 810 N N . VAL A 1 112 ? 6.492 46.469 23.547 1 93.75 112 VAL A N 1
ATOM 811 C CA . VAL A 1 112 ? 6.453 45.5 24.641 1 93.75 112 VAL A CA 1
ATOM 812 C C . VAL A 1 112 ? 5.566 46.031 25.766 1 93.75 112 VAL A C 1
ATOM 814 O O . VAL A 1 112 ? 4.566 45.406 26.109 1 93.75 112 VAL A O 1
ATOM 817 N N . ALA A 1 113 ? 5.855 47.156 26.25 1 95.94 113 ALA A N 1
ATOM 818 C CA . ALA A 1 113 ? 5.051 47.75 27.312 1 95.94 113 ALA A CA 1
ATOM 819 C C . ALA A 1 113 ? 3.871 48.531 26.734 1 95.94 113 ALA A C 1
ATOM 821 O O . ALA A 1 113 ? 2.814 48.625 27.375 1 95.94 113 ALA A O 1
ATOM 822 N N . ARG A 1 114 ? 4.145 49.125 25.656 1 97.44 114 ARG A N 1
ATOM 823 C CA . ARG A 1 114 ? 3.143 49.812 24.859 1 97.44 114 ARG A CA 1
ATOM 824 C C . ARG A 1 114 ? 3.277 49.469 23.391 1 97.44 114 ARG A C 1
ATOM 826 O O . ARG A 1 114 ? 4.355 49.094 22.922 1 97.44 114 ARG A O 1
ATOM 833 N N . VAL A 1 115 ? 2.211 49.531 22.688 1 98 115 VAL A N 1
ATOM 834 C CA . VAL A 1 115 ? 2.256 49.219 21.266 1 98 115 VAL A CA 1
ATOM 835 C C . VAL A 1 115 ? 1.538 50.312 20.453 1 98 115 VAL A C 1
ATOM 837 O O . VAL A 1 115 ? 0.493 50.812 20.875 1 98 115 VAL A O 1
ATOM 840 N N . ASP A 1 116 ? 2.143 50.719 19.406 1 98.12 116 ASP A N 1
ATOM 841 C CA . ASP A 1 116 ? 1.535 51.625 18.438 1 98.12 116 ASP A CA 1
ATOM 842 C C . ASP A 1 116 ? 0.793 50.844 17.344 1 98.12 116 ASP A C 1
ATOM 844 O O . ASP A 1 116 ? 1.403 50.094 16.594 1 98.12 116 ASP A O 1
ATOM 848 N N . ILE A 1 117 ? -0.452 51.031 17.281 1 98.38 117 ILE A N 1
ATOM 849 C CA . ILE A 1 117 ? -1.275 50.406 16.25 1 98.38 117 ILE A CA 1
ATOM 850 C C . ILE A 1 117 ? -1.45 51.375 15.086 1 98.38 117 ILE A C 1
ATOM 852 O O . ILE A 1 117 ? -1.971 52.469 15.258 1 98.38 117 ILE A O 1
ATOM 856 N N . ARG A 1 118 ? -1.168 50.906 13.898 1 98.25 118 ARG A N 1
ATOM 857 C CA . ARG A 1 118 ? -1.095 51.812 12.75 1 98.25 118 ARG A CA 1
ATOM 858 C C . ARG A 1 118 ? -2.252 51.562 11.789 1 98.25 118 ARG A C 1
ATOM 860 O O . ARG A 1 118 ? -2.463 52.344 10.852 1 98.25 118 ARG A O 1
ATOM 867 N N . LYS A 1 119 ? -2.893 50.562 11.977 1 97.81 119 LYS A N 1
ATOM 868 C CA . LYS A 1 119 ? -4.055 50.219 11.172 1 97.81 119 LYS A CA 1
ATOM 869 C C . LYS A 1 119 ? -5.133 49.562 12.016 1 97.81 119 LYS A C 1
ATOM 871 O O . LYS A 1 119 ? -4.836 48.688 12.859 1 97.81 119 LYS A O 1
ATOM 876 N N . ALA A 1 120 ? -6.375 50 11.852 1 96.88 120 ALA A N 1
ATOM 877 C CA . ALA A 1 120 ? -7.488 49.469 12.641 1 96.88 120 ALA A CA 1
ATOM 878 C C . ALA A 1 120 ? -8.031 48.188 12.031 1 96.88 120 ALA A C 1
ATOM 880 O O . ALA A 1 120 ? -8.281 48.125 10.828 1 96.88 120 ALA A O 1
ATOM 881 N N . PRO A 1 121 ? -8.117 47.156 12.875 1 97.19 121 PRO A N 1
ATOM 882 C CA . PRO A 1 121 ? -8.82 45.938 12.406 1 97.19 121 PRO A CA 1
ATOM 883 C C . PRO A 1 121 ? -10.336 46.094 12.477 1 97.19 121 PRO A C 1
ATOM 885 O O . PRO A 1 121 ? -10.844 47.031 13.094 1 97.19 121 PRO A O 1
ATOM 888 N N . THR A 1 122 ? -11.062 45.25 11.781 1 96.75 122 THR A N 1
ATOM 889 C CA . THR A 1 122 ? -12.508 45.125 11.969 1 96.75 122 THR A CA 1
ATOM 890 C C . THR A 1 122 ? -12.82 44.094 13.023 1 96.75 122 THR A C 1
ATOM 892 O O . THR A 1 122 ? -11.977 43.25 13.352 1 96.75 122 THR A O 1
ATOM 895 N N . GLU A 1 123 ? -14.031 44.25 13.594 1 96.5 123 GLU A N 1
ATOM 896 C CA . GLU A 1 123 ? -14.445 43.219 14.57 1 96.5 123 GLU A CA 1
ATOM 897 C C . GLU A 1 123 ? -14.344 41.812 13.984 1 96.5 123 GLU A C 1
ATOM 899 O O . GLU A 1 123 ? -14.789 41.594 12.859 1 96.5 123 GLU A O 1
ATOM 904 N N . GLY A 1 124 ? -13.68 40.906 14.734 1 96.62 124 GLY A N 1
ATOM 905 C CA . GLY A 1 124 ? -13.562 39.531 14.289 1 96.62 124 GLY A CA 1
ATOM 906 C C . GLY A 1 124 ? -12.312 39.281 13.477 1 96.62 124 GLY A C 1
ATOM 907 O O . GLY A 1 124 ? -11.984 38.125 13.18 1 96.62 124 GLY A O 1
ATOM 908 N N . SER A 1 125 ? -11.586 40.312 13.188 1 96.31 125 SER A N 1
ATOM 909 C CA . SER A 1 125 ? -10.406 40.156 12.344 1 96.31 125 SER A CA 1
ATOM 910 C C . SER A 1 125 ? -9.375 39.25 12.984 1 96.31 125 SER A C 1
ATOM 912 O O . SER A 1 125 ? -9.047 39.406 14.156 1 96.31 125 SER A O 1
ATOM 914 N N . TYR A 1 126 ? -8.93 38.25 12.172 1 95.5 126 TYR A N 1
ATOM 915 C CA . TYR A 1 126 ? -7.809 37.344 12.461 1 95.5 126 TYR A CA 1
ATOM 916 C C . TYR A 1 126 ? -8.117 36.469 13.656 1 95.5 126 TYR A C 1
ATOM 918 O O . TYR A 1 126 ? -7.211 36.031 14.383 1 95.5 126 TYR A O 1
ATOM 926 N N . ILE A 1 127 ? -9.383 36.312 13.914 1 95.69 127 ILE A N 1
ATOM 927 C CA . ILE A 1 127 ? -9.844 35.344 14.914 1 95.69 127 ILE A CA 1
ATOM 928 C C . ILE A 1 127 ? -10.406 34.125 14.219 1 95.69 127 ILE A C 1
ATOM 930 O O . ILE A 1 127 ? -11.273 34.219 13.344 1 95.69 127 ILE A O 1
ATOM 934 N N . ARG A 1 128 ? -9.906 33 14.523 1 93.25 128 ARG A N 1
ATOM 935 C CA . ARG A 1 128 ? -10.531 31.734 14.148 1 93.25 128 ARG A CA 1
ATOM 936 C C . ARG A 1 128 ? -11.586 31.312 15.164 1 93.25 128 ARG A C 1
ATOM 938 O O . ARG A 1 128 ? -11.266 31.078 16.328 1 93.25 128 ARG A O 1
ATOM 945 N N . ARG A 1 129 ? -12.742 31.234 14.695 1 94.81 129 ARG A N 1
ATOM 946 C CA . ARG A 1 129 ? -13.867 31.062 15.609 1 94.81 129 ARG A CA 1
ATOM 947 C C . ARG A 1 129 ? -14.016 29.594 16.016 1 94.81 129 ARG A C 1
ATOM 949 O O . ARG A 1 129 ? -13.836 28.688 15.188 1 94.81 129 ARG A O 1
ATOM 956 N N . ALA A 1 130 ? -14.406 29.453 17.25 1 94.38 130 ALA A N 1
ATOM 957 C CA . ALA A 1 130 ? -14.742 28.125 17.719 1 94.38 130 ALA A CA 1
ATOM 958 C C . ALA A 1 130 ? -15.797 27.469 16.828 1 94.38 130 ALA A C 1
ATOM 960 O O . ALA A 1 130 ? -16.781 28.109 16.438 1 94.38 130 ALA A O 1
ATOM 961 N N . GLY A 1 131 ? -15.547 26.188 16.375 1 94.69 131 GLY A N 1
ATOM 962 C CA . GLY A 1 131 ? -16.531 25.406 15.648 1 94.69 131 GLY A CA 1
ATOM 963 C C . GLY A 1 131 ? -16.594 25.75 14.172 1 94.69 131 GLY A C 1
ATOM 964 O O . GLY A 1 131 ? -17.469 25.25 13.453 1 94.69 131 GLY A O 1
ATOM 965 N N . GLU A 1 132 ? -15.812 26.578 13.734 1 92.81 132 GLU A N 1
ATOM 966 C CA . GLU A 1 132 ? -15.906 27 12.336 1 92.81 132 GLU A CA 1
ATOM 967 C C . GLU A 1 132 ? -15.594 25.828 11.406 1 92.81 132 GLU A C 1
ATOM 969 O O . GLU A 1 132 ? -16 25.828 10.242 1 92.81 132 GLU A O 1
ATOM 974 N N . ASP A 1 133 ? -14.859 24.859 11.82 1 93.38 133 ASP A N 1
ATOM 975 C CA . ASP A 1 133 ? -14.523 23.672 11.031 1 93.38 133 ASP A CA 1
ATOM 976 C C . ASP A 1 133 ? -15.531 22.547 11.273 1 93.38 133 ASP A C 1
ATOM 978 O O . ASP A 1 133 ? -16.078 21.984 10.32 1 93.38 133 ASP A O 1
ATOM 982 N N . VAL A 1 134 ? -15.734 22.203 12.516 1 94.88 134 VAL A N 1
ATOM 983 C CA . VAL A 1 134 ? -16.656 21.141 12.906 1 94.88 134 VAL A CA 1
ATOM 984 C C . VAL A 1 134 ? -17.5 21.594 14.094 1 94.88 134 VAL A C 1
ATOM 986 O O . VAL A 1 134 ? -16.984 22.203 15.031 1 94.88 134 VAL A O 1
ATOM 989 N N . GLN A 1 135 ? -18.734 21.359 14.07 1 96.44 135 GLN A N 1
ATOM 990 C CA . GLN A 1 135 ? -19.656 21.609 15.18 1 96.44 135 GLN A CA 1
ATOM 991 C C . GLN A 1 135 ? -20.141 20.297 15.789 1 96.44 135 GLN A C 1
ATOM 993 O O . GLN A 1 135 ? -20.188 19.266 15.117 1 96.44 135 GLN A O 1
ATOM 998 N N . PRO A 1 136 ? -20.438 20.438 17.125 1 96.19 136 PRO A N 1
ATOM 999 C CA . PRO A 1 136 ? -21.078 19.234 17.703 1 96.19 136 PRO A CA 1
ATOM 1000 C C . PRO A 1 136 ? -22.312 18.797 16.906 1 96.19 136 PRO A C 1
ATOM 1002 O O . PRO A 1 136 ? -23.109 19.625 16.484 1 96.19 136 PRO A O 1
ATOM 1005 N N . GLY A 1 137 ? -22.359 17.516 16.625 1 96.88 137 GLY A N 1
ATOM 1006 C CA . GLY A 1 137 ? -23.469 16.984 15.836 1 96.88 137 GLY A CA 1
ATOM 1007 C C . GLY A 1 137 ? -23.109 16.734 14.383 1 96.88 137 GLY A C 1
ATOM 1008 O O . GLY A 1 137 ? -23.797 15.969 13.695 1 96.88 137 GLY A O 1
ATOM 1009 N N . ASP A 1 138 ? -22.047 17.328 13.945 1 96.19 138 ASP A N 1
ATOM 1010 C CA . ASP A 1 138 ? -21.594 17.094 12.586 1 96.19 138 ASP A CA 1
ATOM 1011 C C . ASP A 1 138 ? -21.047 15.672 12.43 1 96.19 138 ASP A C 1
ATOM 1013 O O . ASP A 1 138 ? -20.469 15.117 13.367 1 96.19 138 ASP A O 1
ATOM 1017 N N . THR A 1 139 ? -21.25 15.078 11.266 1 97.06 139 THR A N 1
ATOM 1018 C CA . THR A 1 139 ? -20.578 13.828 10.938 1 97.06 139 THR A CA 1
ATOM 1019 C C . THR A 1 139 ? -19.141 14.094 10.484 1 97.06 139 THR A C 1
ATOM 1021 O O . THR A 1 139 ? -18.906 14.617 9.391 1 97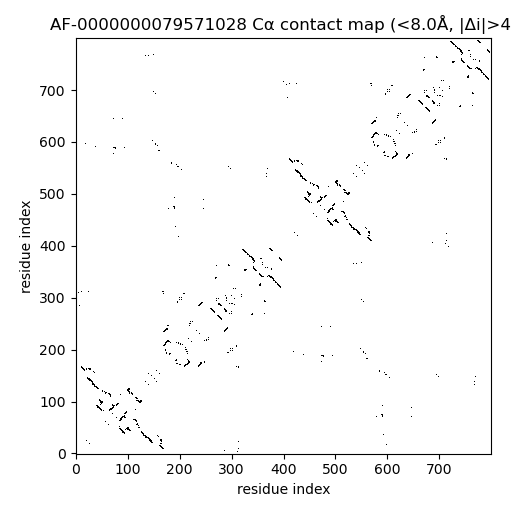.06 139 THR A O 1
ATOM 1024 N N . ALA A 1 140 ? -18.203 13.773 11.32 1 96.69 140 ALA A N 1
ATOM 1025 C CA . ALA A 1 140 ? -16.797 13.992 11.008 1 96.69 140 ALA A CA 1
ATOM 1026 C C . ALA A 1 140 ? -16.312 13.023 9.93 1 96.69 140 ALA A C 1
ATOM 1028 O O . ALA A 1 140 ? -15.672 13.438 8.961 1 96.69 140 ALA A O 1
ATOM 1029 N N . VAL A 1 141 ? -16.609 11.758 10.086 1 97.31 141 VAL A N 1
ATOM 1030 C CA . VAL A 1 141 ? -16.266 10.727 9.117 1 97.31 141 VAL A CA 1
ATOM 1031 C C . VAL A 1 141 ? -17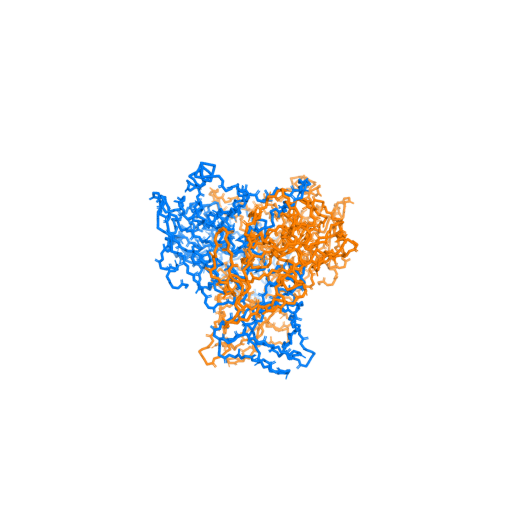.484 9.82 8.875 1 97.31 141 VAL A C 1
ATOM 1033 O O . VAL A 1 141 ? -18.109 9.359 9.82 1 97.31 141 VAL A O 1
ATOM 1036 N N . THR A 1 142 ? -17.781 9.617 7.609 1 96.88 142 THR A N 1
ATOM 1037 C CA . THR A 1 142 ? -18.953 8.812 7.266 1 96.88 142 THR A CA 1
ATOM 1038 C C . THR A 1 142 ? -18.547 7.355 7.051 1 96.88 142 THR A C 1
ATOM 1040 O O . THR A 1 142 ? -17.391 7.055 6.785 1 96.88 142 THR A O 1
ATOM 1043 N N . VAL A 1 143 ? -19.562 6.492 7.203 1 96.25 143 VAL A N 1
ATOM 1044 C CA . VAL A 1 143 ? -19.375 5.07 6.926 1 96.25 143 VAL A CA 1
ATOM 1045 C C . VAL A 1 143 ? -18.922 4.879 5.484 1 96.25 143 VAL A C 1
ATOM 1047 O O . VAL A 1 143 ? -19.438 5.531 4.57 1 96.25 143 VAL A O 1
ATOM 1050 N N . GLY A 1 144 ? -17.906 3.973 5.32 1 94.62 144 GLY A N 1
ATOM 1051 C CA . GLY A 1 144 ? -17.453 3.66 3.979 1 94.62 144 GLY A CA 1
ATOM 1052 C C . GLY A 1 144 ? -16.297 4.539 3.527 1 94.62 144 GLY A C 1
ATOM 1053 O O . GLY A 1 144 ? -15.672 4.273 2.494 1 94.62 144 GLY A O 1
ATOM 1054 N N . THR A 1 145 ? -15.945 5.586 4.332 1 94.44 145 THR A N 1
ATOM 1055 C CA . THR A 1 145 ? -14.844 6.477 3.998 1 94.44 145 THR A CA 1
ATOM 1056 C C . THR A 1 145 ? -13.5 5.785 4.223 1 94.44 145 THR A C 1
ATOM 1058 O O . THR A 1 145 ? -13.273 5.176 5.27 1 94.44 145 THR A O 1
ATOM 1061 N N . PRO A 1 146 ? -12.68 5.789 3.197 1 95.31 146 PRO A N 1
ATOM 1062 C CA . PRO A 1 146 ? -11.32 5.32 3.467 1 95.31 146 PRO A CA 1
ATOM 1063 C C . PRO A 1 146 ? -10.609 6.156 4.523 1 95.31 146 PRO A C 1
ATOM 1065 O O . PRO A 1 146 ? -10.602 7.391 4.445 1 95.31 146 PRO A O 1
ATOM 1068 N N . ILE A 1 147 ? -9.977 5.547 5.441 1 96.88 147 ILE A N 1
ATOM 1069 C CA . ILE A 1 147 ? -9.305 6.246 6.531 1 96.88 147 ILE A CA 1
ATOM 1070 C C . ILE A 1 147 ? -7.852 6.516 6.16 1 96.88 147 ILE A C 1
ATOM 1072 O O . ILE A 1 147 ? -6.988 5.645 6.316 1 96.88 147 ILE A O 1
ATOM 1076 N N . GLY A 1 148 ? -7.598 7.641 5.637 1 96.75 148 GLY A N 1
ATOM 1077 C CA . GLY A 1 148 ? -6.246 8.086 5.34 1 96.75 148 GLY A CA 1
ATOM 1078 C C . GLY A 1 148 ? -5.676 9.016 6.398 1 96.75 148 GLY A C 1
ATOM 1079 O O . GLY A 1 148 ? -6.238 9.133 7.492 1 96.75 148 GLY A O 1
ATOM 1080 N N . PRO A 1 149 ? -4.57 9.609 6.125 1 97.19 149 PRO A N 1
ATOM 1081 C CA . PRO A 1 149 ? -3.9 10.477 7.098 1 97.19 149 PRO A CA 1
ATOM 1082 C C . PRO A 1 149 ? -4.801 11.602 7.605 1 97.19 149 PRO A C 1
ATOM 1084 O O . PRO A 1 149 ? -4.852 11.852 8.812 1 97.19 149 PRO A O 1
ATOM 1087 N N . ALA A 1 150 ? -5.52 12.242 6.695 1 96.81 150 ALA A N 1
ATOM 1088 C CA . ALA A 1 150 ? -6.406 13.328 7.094 1 96.81 150 ALA A CA 1
ATOM 1089 C C . ALA A 1 150 ? -7.531 12.82 7.992 1 96.81 150 ALA A C 1
ATOM 1091 O O . ALA A 1 150 ? -7.898 13.484 8.969 1 96.81 150 ALA A O 1
ATOM 1092 N N . GLN A 1 151 ? -8.07 11.648 7.688 1 97.5 151 GLN A N 1
ATOM 1093 C CA . GLN A 1 151 ? -9.125 11.062 8.508 1 97.5 151 GLN A CA 1
ATOM 1094 C C . GLN A 1 151 ? -8.594 10.656 9.883 1 97.5 151 GLN A C 1
ATOM 1096 O O . GLN A 1 151 ? -9.273 10.844 10.891 1 97.5 151 GLN A O 1
ATOM 1101 N N . VAL A 1 152 ? -7.398 10.086 9.883 1 97.62 152 VAL A N 1
ATOM 1102 C CA . VAL A 1 152 ? -6.77 9.75 11.156 1 97.62 152 VAL A CA 1
ATOM 1103 C C . VAL A 1 152 ? -6.645 11 12.023 1 97.62 152 VAL A C 1
ATOM 1105 O O . VAL A 1 152 ? -7.008 10.992 13.195 1 97.62 152 VAL A O 1
ATOM 1108 N N . GLY A 1 153 ? -6.113 12.094 11.414 1 97 153 GLY A N 1
ATOM 1109 C CA . GLY A 1 153 ? -6.016 13.359 12.125 1 97 153 GLY A CA 1
ATOM 1110 C C . GLY A 1 153 ? -7.355 13.867 12.625 1 97 153 GLY A C 1
ATOM 1111 O O . GLY A 1 153 ? -7.465 14.312 13.766 1 97 153 GLY A O 1
ATOM 1112 N N . LEU A 1 154 ? -8.352 13.797 11.773 1 97.25 154 LEU A N 1
ATOM 1113 C CA . LEU A 1 154 ? -9.672 14.305 12.125 1 97.25 154 LEU A CA 1
ATOM 1114 C C . LEU A 1 154 ? -10.289 13.477 13.25 1 97.25 154 LEU A C 1
ATOM 1116 O O . LEU A 1 154 ? -10.898 14.031 14.164 1 97.25 154 LEU A O 1
ATOM 1120 N N . LEU A 1 155 ? -10.164 12.172 13.18 1 97.44 155 LEU A N 1
ATOM 1121 C CA . LEU A 1 155 ? -10.656 11.312 14.242 1 97.44 155 LEU A CA 1
ATOM 1122 C C . LEU A 1 155 ? -10.016 11.68 15.578 1 97.44 155 LEU A C 1
ATOM 1124 O O . LEU A 1 155 ? -10.711 11.797 16.594 1 97.44 155 LEU A O 1
ATOM 1128 N N . ALA A 1 156 ? -8.727 11.914 15.547 1 96.06 156 ALA A N 1
ATOM 1129 C CA . ALA A 1 156 ? -8.039 12.367 16.75 1 96.06 156 ALA A CA 1
ATOM 1130 C C . ALA A 1 156 ? -8.578 13.719 17.219 1 96.06 156 ALA A C 1
ATOM 1132 O O . ALA A 1 156 ? -8.844 13.914 18.406 1 96.06 156 ALA A O 1
ATOM 1133 N N . ALA A 1 157 ? -8.742 14.609 16.328 1 95.31 157 ALA A N 1
ATOM 1134 C CA . ALA A 1 157 ? -9.164 15.977 16.625 1 95.31 157 ALA A CA 1
ATOM 1135 C C . ALA A 1 157 ? -10.531 15.984 17.312 1 95.31 157 ALA A C 1
ATOM 1137 O O . ALA A 1 157 ? -10.781 16.828 18.188 1 95.31 157 ALA A O 1
ATOM 1138 N N . VAL A 1 158 ? -11.336 15.07 16.922 1 94.81 158 VAL A N 1
ATOM 1139 C CA . VAL A 1 158 ? -12.672 15.055 17.5 1 94.81 158 VAL A CA 1
ATOM 1140 C C . VAL A 1 158 ? -12.688 14.141 18.734 1 94.81 158 VAL A C 1
ATOM 1142 O O . VAL A 1 158 ? -13.758 13.789 19.234 1 94.81 158 VAL A O 1
ATOM 1145 N N . GLY A 1 159 ? -11.547 13.656 19.109 1 93.75 159 GLY A N 1
ATOM 1146 C CA . GLY A 1 159 ? -11.391 13.016 20.406 1 93.75 159 GLY A CA 1
ATOM 1147 C C . GLY A 1 159 ? -11.523 11.508 20.344 1 93.75 159 GLY A C 1
ATOM 1148 O O . GLY A 1 159 ? -11.68 10.852 21.375 1 93.75 159 GLY A O 1
ATOM 1149 N N . ARG A 1 160 ? -11.461 10.938 19.172 1 95.56 160 ARG A N 1
ATOM 1150 C CA . ARG A 1 160 ? -11.594 9.484 19.047 1 95.56 160 ARG A CA 1
ATOM 1151 C C . ARG A 1 160 ? -10.234 8.805 19.141 1 95.56 160 ARG A C 1
ATOM 1153 O O . ARG A 1 160 ? -9.281 9.195 18.453 1 95.56 160 ARG A O 1
ATOM 1160 N N . THR A 1 161 ? -10.164 7.828 20.016 1 96.19 161 THR A N 1
ATOM 1161 C CA . THR A 1 161 ? -8.953 7.008 20.094 1 96.19 161 THR A CA 1
ATOM 1162 C C . THR A 1 161 ? -9.117 5.727 19.281 1 96.19 161 THR A C 1
ATOM 1164 O O . THR A 1 161 ? -8.125 5.105 18.891 1 96.19 161 THR A O 1
ATOM 1167 N N . ARG A 1 162 ? -10.359 5.402 19.109 1 98 162 ARG A N 1
ATOM 1168 C CA . ARG A 1 162 ? -10.719 4.188 18.391 1 98 162 ARG A CA 1
ATOM 1169 C C . ARG A 1 162 ? -11.859 4.457 17.406 1 98 162 ARG A C 1
ATOM 1171 O O . ARG A 1 162 ? -12.547 5.469 17.516 1 98 162 ARG A O 1
ATOM 1178 N N . VAL A 1 163 ? -12.008 3.584 16.469 1 98.31 163 VAL A N 1
ATOM 1179 C CA . VAL A 1 163 ? -13.07 3.693 15.461 1 98.31 163 VAL A CA 1
ATOM 1180 C C . VAL A 1 163 ? -13.414 2.309 14.922 1 98.31 163 VAL A C 1
ATOM 1182 O O . VAL A 1 163 ? -12.562 1.424 14.867 1 98.31 163 VAL A O 1
ATOM 1185 N N . LEU A 1 164 ? -14.672 2.105 14.578 1 98.62 164 LEU A N 1
ATOM 1186 C CA . LEU A 1 164 ? -15.062 0.877 13.898 1 98.62 164 LEU A CA 1
ATOM 1187 C C . LEU A 1 164 ? -14.617 0.903 12.438 1 98.62 164 LEU A C 1
ATOM 1189 O O . LEU A 1 164 ? -14.812 1.906 11.742 1 98.62 164 LEU A O 1
ATOM 1193 N N . ALA A 1 165 ? -13.945 -0.152 11.984 1 98.31 165 ALA A N 1
ATOM 1194 C CA . ALA A 1 165 ? -13.484 -0.26 10.609 1 98.31 165 ALA A CA 1
ATOM 1195 C C . ALA A 1 165 ? -13.695 -1.671 10.062 1 98.31 165 ALA A C 1
ATOM 1197 O O . ALA A 1 165 ? -13.75 -2.635 10.836 1 98.31 165 ALA A O 1
ATOM 1198 N N . ARG A 1 166 ? -13.984 -1.756 8.797 1 97.25 166 ARG A N 1
ATOM 1199 C CA . ARG A 1 166 ? -13.945 -3.064 8.156 1 97.25 166 ARG A CA 1
ATOM 1200 C C . ARG A 1 166 ? -12.547 -3.658 8.195 1 97.25 166 ARG A C 1
ATOM 1202 O O . ARG A 1 166 ? -11.586 -3.043 7.719 1 97.25 166 ARG A O 1
ATOM 1209 N N . PRO A 1 167 ? -12.406 -4.848 8.766 1 97.44 167 PRO A N 1
ATOM 1210 C CA . PRO A 1 167 ? -11.055 -5.387 8.945 1 97.44 167 PRO A CA 1
ATOM 1211 C C . PRO A 1 167 ? -10.461 -5.945 7.656 1 97.44 167 PRO A C 1
ATOM 1213 O O . PRO A 1 167 ? -11.195 -6.191 6.695 1 97.44 167 PRO A O 1
ATOM 1216 N N . ARG A 1 168 ? -9.102 -6.047 7.656 1 98.12 168 ARG A N 1
ATOM 1217 C CA . ARG A 1 168 ? -8.469 -6.836 6.602 1 98.12 168 ARG A CA 1
ATOM 1218 C C . ARG A 1 168 ? -8.93 -8.289 6.652 1 98.12 168 ARG A C 1
ATOM 1220 O O . ARG A 1 168 ? -8.938 -8.906 7.719 1 98.12 168 ARG A O 1
ATOM 1227 N N . PRO A 1 169 ? -9.344 -8.82 5.488 1 98.31 169 PRO A N 1
ATOM 1228 C CA . PRO A 1 169 ? -9.703 -10.242 5.5 1 98.31 169 PRO A CA 1
ATOM 1229 C C . PRO A 1 169 ? -8.531 -11.148 5.855 1 98.31 169 PRO A C 1
ATOM 1231 O O . PRO A 1 169 ? -7.43 -10.969 5.336 1 98.31 169 PRO A O 1
ATOM 1234 N N . ARG A 1 170 ? -8.828 -12.094 6.75 1 98.25 170 ARG A N 1
ATOM 1235 C CA . ARG A 1 170 ? -7.844 -13.117 7.066 1 98.25 170 ARG A CA 1
ATOM 1236 C C . ARG A 1 170 ? -7.785 -14.18 5.969 1 98.25 170 ARG A C 1
ATOM 1238 O O . ARG A 1 170 ? -8.734 -14.945 5.785 1 98.25 170 ARG A O 1
ATOM 1245 N N . VAL A 1 171 ? -6.609 -14.211 5.215 1 98.5 171 VAL A N 1
ATOM 1246 C CA . VAL A 1 171 ? -6.438 -15.148 4.109 1 98.5 171 VAL A CA 1
ATOM 1247 C C . VAL A 1 171 ? -5.395 -16.203 4.48 1 98.5 171 VAL A C 1
ATOM 1249 O O . VAL A 1 171 ? -4.273 -15.859 4.871 1 98.5 171 VAL A O 1
ATOM 1252 N N . THR A 1 172 ? -5.777 -17.438 4.453 1 98.12 172 THR A N 1
ATOM 1253 C CA . THR A 1 172 ? -4.844 -18.531 4.641 1 98.12 172 THR A CA 1
ATOM 1254 C C . THR A 1 172 ? -4.441 -19.141 3.297 1 98.12 172 THR A C 1
ATOM 1256 O O . THR A 1 172 ? -5.289 -19.375 2.436 1 98.12 172 THR A O 1
ATOM 1259 N N . VAL A 1 173 ? -3.168 -19.312 3.111 1 97.75 173 VAL A N 1
ATOM 1260 C CA . VAL A 1 173 ? -2.637 -19.875 1.874 1 97.75 173 VAL A CA 1
ATOM 1261 C C . VAL A 1 173 ? -1.995 -21.234 2.156 1 97.75 173 VAL A C 1
ATOM 1263 O O . VAL A 1 173 ? -1.166 -21.359 3.062 1 97.75 173 VAL A O 1
ATOM 1266 N N . LEU A 1 174 ? -2.459 -22.219 1.373 1 94.69 174 LEU A N 1
ATOM 1267 C CA . LEU A 1 174 ? -1.94 -23.578 1.506 1 94.69 174 LEU A CA 1
ATOM 1268 C C . LEU A 1 174 ? -1.544 -24.141 0.147 1 94.69 174 LEU A C 1
ATOM 1270 O O . LEU A 1 174 ? -2.266 -23.969 -0.838 1 94.69 174 LEU A O 1
ATOM 1274 N N . SER A 1 175 ? -0.399 -24.703 0.12 1 93.88 175 SER A N 1
ATOM 1275 C CA . SER A 1 175 ? 0.006 -25.5 -1.04 1 93.88 175 SER A CA 1
ATOM 1276 C C . SER A 1 175 ? -0.123 -27 -0.764 1 93.88 175 SER A C 1
ATOM 1278 O O . SER A 1 175 ? 0.246 -27.469 0.313 1 93.88 175 SER A O 1
ATOM 1280 N N . ILE A 1 176 ? -0.671 -27.672 -1.726 1 90.81 176 ILE A N 1
ATOM 1281 C CA . ILE A 1 176 ? -0.889 -29.109 -1.558 1 90.81 176 ILE A CA 1
ATOM 1282 C C . ILE A 1 176 ? -0.051 -29.875 -2.574 1 90.81 176 ILE A C 1
ATOM 1284 O O . ILE A 1 176 ? -0.143 -29.641 -3.779 1 90.81 176 ILE A O 1
ATOM 1288 N N . GLY A 1 177 ? 0.67 -30.859 -2.027 1 87.31 177 GLY A N 1
ATOM 1289 C CA . GLY A 1 177 ? 1.469 -31.734 -2.877 1 87.31 177 GLY A CA 1
ATOM 1290 C C . GLY A 1 177 ? 2.434 -32.594 -2.1 1 87.31 177 GLY A C 1
ATOM 1291 O O . GLY A 1 177 ? 3.143 -32.125 -1.213 1 87.31 177 GLY A O 1
ATOM 1292 N N . SER A 1 178 ? 2.467 -33.844 -2.494 1 84.12 178 SER A N 1
ATOM 1293 C CA . SER A 1 178 ? 3.363 -34.781 -1.823 1 84.12 178 SER A CA 1
ATOM 1294 C C . SER A 1 178 ? 4.82 -34.5 -2.156 1 84.12 178 SER A C 1
ATOM 1296 O O . SER A 1 178 ? 5.723 -34.875 -1.416 1 84.12 178 SER A O 1
ATOM 1298 N N . GLU A 1 179 ? 5.008 -33.844 -3.219 1 88.25 179 GLU A N 1
ATOM 1299 C CA . GLU A 1 179 ? 6.355 -33.531 -3.695 1 88.25 179 GLU A CA 1
ATOM 1300 C C . GLU A 1 179 ? 6.922 -32.312 -3.012 1 88.25 179 GLU A C 1
ATOM 1302 O O . GLU A 1 179 ? 8.117 -32.031 -3.117 1 88.25 179 GLU A O 1
ATOM 1307 N N . LEU A 1 180 ? 6.148 -31.609 -2.312 1 90.81 180 LEU A N 1
ATOM 1308 C CA . LEU A 1 180 ? 6.531 -30.266 -1.854 1 90.81 180 LEU A CA 1
ATOM 1309 C C . LEU A 1 180 ? 7.297 -30.344 -0.538 1 90.81 180 LEU A C 1
ATOM 1311 O O . LEU A 1 180 ? 6.938 -31.125 0.35 1 90.81 180 LEU A O 1
ATOM 1315 N N . VAL A 1 181 ? 8.344 -29.594 -0.526 1 91.81 181 VAL A N 1
ATOM 1316 C CA . VAL A 1 181 ? 9.094 -29.375 0.706 1 91.81 181 VAL A CA 1
ATOM 1317 C C . VAL A 1 181 ? 9.188 -27.875 0.994 1 91.81 181 VAL A C 1
ATOM 1319 O O . VAL A 1 181 ? 8.953 -27.062 0.107 1 91.81 181 VAL A O 1
ATOM 1322 N N . ASP A 1 182 ? 9.453 -27.531 2.242 1 92.12 182 ASP A N 1
ATOM 1323 C CA . ASP A 1 182 ? 9.539 -26.125 2.592 1 92.12 182 ASP A CA 1
ATOM 1324 C C . ASP A 1 182 ? 10.875 -25.531 2.139 1 92.12 182 ASP A C 1
ATOM 1326 O O . ASP A 1 182 ? 11.828 -26.266 1.878 1 92.12 182 ASP A O 1
ATOM 1330 N N . VAL A 1 183 ? 10.859 -24.234 2.041 1 90.31 183 VAL A N 1
ATOM 1331 C CA . VAL A 1 183 ? 12.086 -23.531 1.675 1 90.31 183 VAL A CA 1
ATOM 1332 C C . VAL A 1 183 ? 13.164 -23.766 2.734 1 90.31 183 VAL A C 1
ATOM 1334 O O . VAL A 1 183 ? 12.859 -23.828 3.928 1 90.31 183 VAL A O 1
ATOM 1337 N N . GLY A 1 184 ? 14.414 -23.875 2.328 1 87.06 184 GLY A N 1
ATOM 1338 C CA . GLY A 1 184 ? 15.508 -24.156 3.244 1 87.06 184 GLY A CA 1
ATOM 1339 C C . GLY A 1 184 ? 15.836 -25.641 3.344 1 87.06 184 GLY A C 1
ATOM 1340 O O . GLY A 1 184 ? 16.922 -26.016 3.797 1 87.06 184 GLY A O 1
ATOM 1341 N N . THR A 1 185 ? 14.828 -26.469 2.965 1 88.38 185 THR A N 1
ATOM 1342 C CA . THR A 1 185 ? 15.062 -27.906 2.902 1 88.38 185 THR A CA 1
ATOM 1343 C C . THR A 1 185 ? 15.609 -28.312 1.534 1 88.38 185 THR A C 1
ATOM 1345 O O . THR A 1 185 ? 15.086 -27.891 0.502 1 88.38 185 THR A O 1
ATOM 1348 N N . LYS A 1 186 ? 16.672 -29.141 1.566 1 87.56 186 LYS A N 1
ATOM 1349 C CA . LYS A 1 186 ? 17.188 -29.656 0.302 1 87.56 186 LYS A CA 1
ATOM 1350 C C . LYS A 1 186 ? 16.234 -30.703 -0.288 1 87.56 186 LYS A C 1
ATOM 1352 O O . LYS A 1 186 ? 16.016 -31.75 0.312 1 87.56 186 LYS A O 1
ATOM 1357 N N . PRO A 1 187 ? 15.719 -30.422 -1.403 1 90.38 187 PRO A N 1
ATOM 1358 C CA . PRO A 1 187 ? 14.766 -31.375 -1.982 1 90.38 187 PRO A CA 1
ATOM 1359 C C . PRO A 1 187 ? 15.422 -32.688 -2.404 1 90.38 187 PRO A C 1
ATOM 1361 O O . PRO A 1 187 ? 16.547 -32.688 -2.908 1 90.38 187 PRO A O 1
ATOM 1364 N N . ALA A 1 188 ? 14.758 -33.812 -2.133 1 87.88 188 ALA A N 1
ATOM 1365 C CA . ALA A 1 188 ? 15.133 -35.094 -2.703 1 87.88 188 ALA A CA 1
ATOM 1366 C C . ALA A 1 188 ? 14.719 -35.188 -4.168 1 87.88 188 ALA A C 1
ATOM 1368 O O . ALA A 1 188 ? 13.984 -34.344 -4.668 1 87.88 188 ALA A O 1
ATOM 1369 N N . PRO A 1 189 ? 15.32 -36.188 -4.852 1 87 189 PRO A N 1
ATOM 1370 C CA . PRO A 1 189 ? 14.859 -36.375 -6.23 1 87 189 PRO A CA 1
ATOM 1371 C C . PRO A 1 189 ? 13.344 -36.5 -6.328 1 87 189 PRO A C 1
ATOM 1373 O O . PRO A 1 189 ? 12.742 -37.281 -5.586 1 87 189 PRO A O 1
ATOM 1376 N N . GLY A 1 190 ? 12.789 -35.656 -7.152 1 88.5 190 GLY A N 1
ATOM 1377 C CA . GLY A 1 190 ? 11.344 -35.688 -7.336 1 88.5 190 GLY A CA 1
ATOM 1378 C C . GLY A 1 190 ? 10.602 -34.719 -6.457 1 88.5 190 GLY A C 1
ATOM 1379 O O . GLY A 1 190 ? 9.391 -34.531 -6.598 1 88.5 190 GLY A O 1
ATOM 1380 N N . GLU A 1 191 ? 11.336 -34.125 -5.57 1 89.38 191 GLU A N 1
ATOM 1381 C CA . GLU A 1 191 ? 10.727 -33.125 -4.688 1 89.38 191 GLU A CA 1
ATOM 1382 C C . GLU A 1 191 ? 11 -31.719 -5.176 1 89.38 191 GLU A C 1
ATOM 1384 O O . GLU A 1 191 ? 11.969 -31.484 -5.898 1 89.38 191 GLU A O 1
ATOM 1389 N N . LEU A 1 192 ? 10.094 -30.891 -4.789 1 89.62 192 LEU A N 1
ATOM 1390 C CA . LEU A 1 192 ? 10.195 -29.484 -5.152 1 89.62 192 LEU A CA 1
ATOM 1391 C C . LEU A 1 192 ? 9.977 -28.578 -3.938 1 89.62 192 LEU A C 1
ATOM 1393 O O . LEU A 1 192 ? 9.234 -28.938 -3.025 1 89.62 192 LEU A O 1
ATOM 1397 N N . VAL A 1 193 ? 10.594 -27.469 -3.982 1 92.25 193 VAL A N 1
ATOM 1398 C CA . VAL A 1 193 ? 10.352 -26.453 -2.953 1 92.25 193 VAL A CA 1
ATOM 1399 C C . VAL A 1 193 ? 8.977 -25.828 -3.156 1 92.25 193 VAL A C 1
ATOM 1401 O O . VAL A 1 193 ? 8.57 -25.562 -4.289 1 92.25 193 VAL A O 1
ATOM 1404 N N . ASP A 1 194 ? 8.305 -25.578 -2.025 1 93.94 194 ASP A N 1
ATOM 1405 C CA . ASP A 1 194 ? 7.012 -24.906 -2.062 1 93.94 194 ASP A CA 1
ATOM 1406 C C . ASP A 1 194 ? 7.172 -23.438 -2.455 1 93.94 194 ASP A C 1
ATOM 1408 O O . ASP A 1 194 ? 7.531 -22.609 -1.624 1 93.94 194 ASP A O 1
ATOM 1412 N N . VAL A 1 195 ? 6.84 -23.125 -3.652 1 94.94 195 VAL A N 1
ATOM 1413 C CA . VAL A 1 195 ? 6.957 -21.766 -4.199 1 94.94 195 VAL A CA 1
ATOM 1414 C C . VAL A 1 195 ? 5.613 -21.047 -4.086 1 94.94 195 VAL A C 1
ATOM 1416 O O . VAL A 1 195 ? 5.566 -19.859 -3.754 1 94.94 195 VAL A O 1
ATOM 1419 N N . ASN A 1 196 ? 4.609 -21.781 -4.258 1 96.56 196 ASN A N 1
ATOM 1420 C CA . ASN A 1 196 ? 3.285 -21.188 -4.426 1 96.56 196 ASN A CA 1
ATOM 1421 C C . ASN A 1 196 ? 2.783 -20.562 -3.125 1 96.56 196 ASN A C 1
ATOM 1423 O O . ASN A 1 196 ? 2.215 -19.469 -3.137 1 96.56 196 ASN A O 1
ATOM 1427 N N . SER A 1 197 ? 2.979 -21.266 -2.018 1 97 197 SER A N 1
ATOM 1428 C CA . SER A 1 197 ? 2.473 -20.672 -0.785 1 97 197 SER A CA 1
ATOM 1429 C C . SER A 1 197 ? 3.16 -19.344 -0.488 1 97 197 SER A C 1
ATOM 1431 O O . SER A 1 197 ? 2.547 -18.422 0.071 1 97 197 SER A O 1
ATOM 1433 N N . PHE A 1 198 ? 4.465 -19.172 -0.856 1 97.62 198 PHE A N 1
ATOM 1434 C CA . PHE A 1 198 ? 5.188 -17.906 -0.673 1 97.62 198 PHE A CA 1
ATOM 1435 C C . PHE A 1 198 ? 4.66 -16.844 -1.614 1 97.62 198 PHE A C 1
ATOM 1437 O O . PHE A 1 198 ? 4.285 -15.75 -1.174 1 97.62 198 PHE A O 1
ATOM 1444 N N . ALA A 1 199 ? 4.582 -17.172 -2.912 1 97.69 199 ALA A N 1
ATOM 1445 C CA . ALA A 1 199 ? 4.164 -16.203 -3.928 1 97.69 199 ALA A CA 1
ATOM 1446 C C . ALA A 1 199 ? 2.729 -15.742 -3.689 1 97.69 199 ALA A C 1
ATOM 1448 O O . ALA A 1 199 ? 2.436 -14.547 -3.758 1 97.69 199 ALA A O 1
ATOM 1449 N N . LEU A 1 200 ? 1.888 -16.672 -3.381 1 98.56 200 LEU A N 1
ATOM 1450 C CA . LEU A 1 200 ? 0.476 -16.344 -3.201 1 98.56 200 LEU A CA 1
ATOM 1451 C C . LEU A 1 200 ? 0.253 -15.586 -1.899 1 98.56 200 LEU A C 1
ATOM 1453 O O . LEU A 1 200 ? -0.627 -14.727 -1.82 1 98.56 200 LEU A O 1
ATOM 1457 N N . SER A 1 201 ? 1.016 -15.93 -0.861 1 98.44 201 SER A N 1
ATOM 1458 C CA . SER A 1 201 ? 0.949 -15.148 0.371 1 98.44 201 SER A CA 1
ATOM 1459 C C . SER A 1 201 ? 1.332 -13.695 0.126 1 98.44 201 SER A C 1
ATOM 1461 O O . SER A 1 201 ? 0.652 -12.781 0.596 1 98.44 201 SER A O 1
ATOM 1463 N N . ALA A 1 202 ? 2.389 -13.523 -0.587 1 98.12 202 ALA A N 1
ATOM 1464 C CA . ALA A 1 202 ? 2.822 -12.172 -0.932 1 98.12 202 ALA A CA 1
ATOM 1465 C C . ALA A 1 202 ? 1.759 -11.445 -1.752 1 98.12 202 ALA A C 1
ATOM 1467 O O . ALA A 1 202 ? 1.479 -10.266 -1.516 1 98.12 202 ALA A O 1
ATOM 1468 N N . ALA A 1 203 ? 1.158 -12.117 -2.691 1 98.06 203 ALA A N 1
ATOM 1469 C CA . ALA A 1 203 ? 0.118 -11.531 -3.533 1 98.06 203 ALA A CA 1
ATOM 1470 C C . ALA A 1 203 ? -1.098 -11.133 -2.703 1 98.06 203 ALA A C 1
ATOM 1472 O O . ALA A 1 203 ? -1.685 -10.07 -2.926 1 98.06 203 ALA A O 1
ATOM 1473 N N . ALA A 1 204 ? -1.443 -12.008 -1.787 1 98.5 204 ALA A N 1
ATOM 1474 C CA . ALA A 1 204 ? -2.59 -11.727 -0.926 1 98.5 204 ALA A CA 1
ATOM 1475 C C . ALA A 1 204 ? -2.336 -10.492 -0.06 1 98.5 204 ALA A C 1
ATOM 1477 O O . ALA A 1 204 ? -3.223 -9.656 0.113 1 98.5 204 ALA A O 1
ATOM 1478 N N . ARG A 1 205 ? -1.145 -10.391 0.468 1 97.88 205 ARG A N 1
ATOM 1479 C CA . ARG A 1 205 ? -0.769 -9.211 1.246 1 97.88 205 ARG A CA 1
ATOM 1480 C C . ARG A 1 205 ? -0.847 -7.945 0.398 1 97.88 205 ARG A C 1
ATOM 1482 O O . ARG A 1 205 ? -1.364 -6.922 0.849 1 97.88 205 ARG A O 1
ATOM 1489 N N . ASP A 1 206 ? -0.338 -8.039 -0.765 1 96 206 ASP A N 1
ATOM 1490 C CA . ASP A 1 206 ? -0.375 -6.926 -1.703 1 96 206 ASP A CA 1
ATOM 1491 C C . ASP A 1 206 ? -1.811 -6.488 -1.979 1 96 206 ASP A C 1
ATOM 1493 O O . ASP A 1 206 ? -2.072 -5.301 -2.197 1 96 206 ASP A O 1
ATOM 1497 N N . ALA A 1 207 ? -2.723 -7.441 -1.964 1 96.81 207 ALA A N 1
ATOM 1498 C CA . ALA A 1 207 ? -4.133 -7.156 -2.223 1 96.81 207 ALA A CA 1
ATOM 1499 C C . ALA A 1 207 ? -4.805 -6.551 -0.993 1 96.81 207 ALA A C 1
ATOM 1501 O O . ALA A 1 207 ? -5.938 -6.07 -1.07 1 96.81 207 ALA A O 1
ATOM 1502 N N . GLY A 1 208 ? -4.148 -6.586 0.153 1 96.44 208 GLY A N 1
ATOM 1503 C CA . GLY A 1 208 ? -4.645 -5.914 1.344 1 96.44 208 GLY A CA 1
ATOM 1504 C C . GLY A 1 208 ? -5.09 -6.879 2.428 1 96.44 208 GLY A C 1
ATOM 1505 O O . GLY A 1 208 ? -5.711 -6.473 3.412 1 96.44 208 GLY A O 1
ATOM 1506 N N . ALA A 1 209 ? -4.77 -8.172 2.357 1 98.19 209 ALA A N 1
ATOM 1507 C CA . ALA A 1 209 ? -5.223 -9.188 3.303 1 98.19 209 ALA A CA 1
ATOM 1508 C C . ALA A 1 209 ? -4.277 -9.289 4.496 1 98.19 209 ALA A C 1
ATOM 1510 O O . ALA A 1 209 ? -3.123 -8.859 4.422 1 98.19 209 ALA A O 1
ATOM 1511 N N . ALA A 1 210 ? -4.801 -9.68 5.617 1 98 210 ALA A N 1
ATOM 1512 C CA . ALA A 1 210 ? -4.004 -10.281 6.684 1 98 210 ALA A CA 1
ATOM 1513 C C . ALA A 1 210 ? -3.727 -11.758 6.391 1 98 210 ALA A C 1
ATOM 1515 O O . ALA A 1 210 ? -4.637 -12.586 6.457 1 98 210 ALA A O 1
ATOM 1516 N N . VAL A 1 211 ? -2.438 -12.062 6.113 1 98.12 211 VAL A N 1
ATOM 1517 C CA . VAL A 1 211 ? -2.172 -13.359 5.484 1 98.12 211 VAL A CA 1
ATOM 1518 C C . VAL A 1 211 ? -1.51 -14.297 6.492 1 98.12 211 VAL A C 1
ATOM 1520 O O . VAL A 1 211 ? -0.636 -13.883 7.254 1 98.12 211 VAL A O 1
ATOM 1523 N N . TYR A 1 212 ? -1.915 -15.477 6.473 1 97.31 212 TYR A N 1
ATOM 1524 C CA . TYR A 1 212 ? -1.26 -16.578 7.16 1 97.31 212 TYR A CA 1
ATOM 1525 C C . TYR A 1 212 ? -0.815 -17.656 6.172 1 97.31 212 TYR A C 1
ATOM 1527 O O . TYR A 1 212 ? -1.648 -18.297 5.527 1 97.31 212 TYR A O 1
ATOM 1535 N N . ARG A 1 213 ? 0.441 -17.812 6.066 1 96.75 213 ARG A N 1
ATOM 1536 C CA . ARG A 1 213 ? 0.969 -18.891 5.238 1 96.75 213 ARG A CA 1
ATOM 1537 C C . ARG A 1 213 ? 1.038 -20.203 6.02 1 96.75 213 ARG A C 1
ATOM 1539 O O . ARG A 1 213 ? 1.938 -20.391 6.84 1 96.75 213 ARG A O 1
ATOM 1546 N N . ALA A 1 214 ? 0.202 -21.125 5.727 1 92.94 214 ALA A N 1
ATOM 1547 C CA . ALA A 1 214 ? 0.213 -22.422 6.387 1 92.94 214 ALA A CA 1
ATOM 1548 C C . ALA A 1 214 ? 1.258 -23.344 5.762 1 92.94 214 ALA A C 1
ATOM 1550 O O . ALA A 1 214 ? 1.688 -24.312 6.387 1 92.94 214 ALA A O 1
ATOM 1551 N N . GLY A 1 215 ? 1.629 -23.078 4.574 1 89.19 215 GLY A N 1
ATOM 1552 C CA . GLY A 1 215 ? 2.715 -23.812 3.941 1 89.19 215 GLY A CA 1
ATOM 1553 C C . GLY A 1 215 ? 2.244 -25.031 3.18 1 89.19 215 GLY A C 1
ATOM 1554 O O . GLY A 1 215 ? 1.116 -25.062 2.686 1 89.19 215 GLY A O 1
ATOM 1555 N N . ALA A 1 216 ? 3.154 -25.984 2.988 1 89.44 216 ALA A N 1
ATOM 1556 C CA . ALA A 1 216 ? 2.9 -27.172 2.176 1 89.44 216 ALA A CA 1
ATOM 1557 C C . ALA A 1 216 ? 2.35 -28.312 3.027 1 89.44 216 ALA A C 1
ATOM 1559 O O . ALA A 1 216 ? 2.805 -28.531 4.152 1 89.44 216 ALA A O 1
ATOM 1560 N N . VAL A 1 217 ? 1.332 -28.906 2.49 1 86.88 217 VAL A N 1
ATOM 1561 C CA . VAL A 1 217 ? 0.743 -30.094 3.109 1 86.88 217 VAL A CA 1
ATOM 1562 C C . VAL A 1 217 ? 0.772 -31.266 2.127 1 86.88 217 VAL A C 1
ATOM 1564 O O . VAL A 1 217 ? 0.514 -31.078 0.934 1 86.88 217 VAL A O 1
ATOM 1567 N N . GLY A 1 218 ? 1.084 -32.406 2.607 1 83 218 GLY A N 1
ATOM 1568 C CA . GLY A 1 218 ? 1.096 -33.594 1.773 1 83 218 GLY A CA 1
ATOM 1569 C C . GLY A 1 218 ? -0.292 -34.062 1.368 1 83 218 GLY A C 1
ATOM 1570 O O . GLY A 1 218 ? -1.292 -33.469 1.782 1 83 218 GLY A O 1
ATOM 1571 N N . ALA A 1 219 ? -0.306 -35.062 0.497 1 77.56 219 ALA A N 1
ATOM 1572 C CA . ALA A 1 219 ? -1.573 -35.531 -0.062 1 77.56 219 ALA A CA 1
ATOM 1573 C C . ALA A 1 219 ? -2.16 -36.656 0.774 1 77.56 219 ALA A C 1
ATOM 1575 O O . ALA A 1 219 ? -2.9 -37.5 0.258 1 77.56 219 ALA A O 1
ATOM 1576 N N . ASP A 1 220 ? -1.806 -36.656 2.006 1 84.06 220 ASP A N 1
ATOM 1577 C CA . ASP A 1 220 ? -2.436 -37.562 2.945 1 84.06 220 ASP A CA 1
ATOM 1578 C C . ASP A 1 220 ? -3.762 -37 3.457 1 84.06 220 ASP A C 1
ATOM 1580 O O . ASP A 1 220 ? -3.814 -35.906 3.971 1 84.06 220 ASP A O 1
ATOM 1584 N N . LYS A 1 221 ? -4.777 -37.844 3.285 1 89.19 221 LYS A N 1
ATOM 1585 C CA . LYS A 1 221 ? -6.129 -37.344 3.568 1 89.19 221 LYS A CA 1
ATOM 1586 C C . LYS A 1 221 ? -6.246 -36.875 5.008 1 89.19 221 LYS A C 1
ATOM 1588 O O . LYS A 1 221 ? -6.742 -35.75 5.254 1 89.19 221 LYS A O 1
ATOM 1593 N N . ASP A 1 222 ? -5.758 -37.656 5.961 1 92.38 222 ASP A N 1
ATOM 1594 C CA . ASP A 1 222 ? -5.895 -37.312 7.371 1 92.38 222 ASP A CA 1
ATOM 1595 C C . ASP A 1 222 ? -5.125 -36.031 7.695 1 92.38 222 ASP A C 1
ATOM 1597 O O . ASP A 1 222 ? -5.625 -35.156 8.422 1 92.38 222 ASP A O 1
ATOM 1601 N N . ARG A 1 223 ? -4.012 -35.938 7.184 1 89.44 223 ARG A N 1
ATOM 1602 C CA . ARG A 1 223 ? -3.189 -34.75 7.418 1 89.44 223 ARG A CA 1
ATOM 1603 C C . ARG A 1 223 ? -3.82 -33.5 6.785 1 89.44 223 ARG A C 1
ATOM 1605 O O . ARG A 1 223 ? -3.848 -32.438 7.398 1 89.44 223 ARG A O 1
ATOM 1612 N N . LEU A 1 224 ? -4.254 -33.688 5.621 1 90.19 224 LEU A N 1
ATOM 1613 C CA . LEU A 1 224 ? -4.887 -32.562 4.918 1 90.19 224 LEU A CA 1
ATOM 1614 C C . LEU A 1 224 ? -6.148 -32.094 5.645 1 90.19 224 LEU A C 1
ATOM 1616 O O . LEU A 1 224 ? -6.363 -30.906 5.836 1 90.19 224 LEU A O 1
ATOM 1620 N N . MET A 1 225 ? -6.949 -33.094 6.039 1 93 225 MET A N 1
ATOM 1621 C CA . MET A 1 225 ? -8.18 -32.781 6.758 1 93 225 MET A CA 1
ATOM 1622 C C . MET A 1 225 ? -7.883 -32.031 8.047 1 93 225 MET A C 1
ATOM 1624 O O . MET A 1 225 ? -8.516 -31 8.344 1 93 225 MET A O 1
ATOM 1628 N N . SER A 1 226 ? -6.98 -32.531 8.758 1 92.5 226 SER A N 1
ATOM 1629 C CA . SER A 1 226 ? -6.602 -31.891 10.016 1 92.5 226 SER A CA 1
ATOM 1630 C C . SER A 1 226 ? -6.102 -30.469 9.781 1 92.5 226 SER A C 1
ATOM 1632 O O . SER A 1 226 ? -6.445 -29.547 10.531 1 92.5 226 SER A O 1
ATOM 1634 N N . SER A 1 227 ? -5.289 -30.312 8.82 1 90.69 227 SER A N 1
ATOM 1635 C CA . SER A 1 227 ? -4.762 -28.984 8.492 1 90.69 227 SER A CA 1
ATOM 1636 C C . SER A 1 227 ? -5.883 -28.031 8.109 1 90.69 227 SER A C 1
ATOM 1638 O O . SER A 1 227 ? -5.938 -26.906 8.602 1 90.69 227 SER A O 1
ATOM 1640 N N . LEU A 1 228 ? -6.762 -28.453 7.258 1 92.25 228 LEU A N 1
ATOM 1641 C CA . LEU A 1 228 ? -7.871 -27.625 6.801 1 92.25 228 LEU A CA 1
ATOM 1642 C C . LEU A 1 228 ? -8.758 -27.203 7.973 1 92.25 228 LEU A C 1
ATOM 1644 O O . LEU A 1 228 ? -9.086 -26.031 8.125 1 92.25 228 LEU A O 1
ATOM 1648 N N . GLU A 1 229 ? -9.109 -28.125 8.766 1 92.81 229 GLU A N 1
ATOM 1649 C CA . GLU A 1 229 ? -10.008 -27.859 9.883 1 92.81 229 GLU A CA 1
ATOM 1650 C C . GLU A 1 229 ? -9.398 -26.844 10.844 1 92.81 229 GLU A C 1
ATOM 1652 O O . GLU A 1 229 ? -10.102 -25.953 11.344 1 92.81 229 GLU A O 1
ATOM 1657 N N . SER A 1 230 ? -8.172 -26.984 11.109 1 91.19 230 SER A N 1
ATOM 1658 C CA . SER A 1 230 ? -7.488 -26.078 12.016 1 91.19 230 SER A CA 1
ATOM 1659 C C . SER A 1 230 ? -7.461 -24.656 11.453 1 91.19 230 SER A C 1
ATOM 1661 O O . SER A 1 230 ? -7.574 -23.688 12.203 1 91.19 230 SER A O 1
ATOM 1663 N N . GLN A 1 231 ? -7.355 -24.531 10.188 1 90.81 231 GLN A N 1
ATOM 1664 C CA . GLN A 1 231 ? -7.227 -23.219 9.57 1 90.81 231 GLN A CA 1
ATOM 1665 C C . GLN A 1 231 ? -8.586 -22.547 9.422 1 90.81 231 GLN A C 1
ATOM 1667 O O . GLN A 1 231 ? -8.68 -21.312 9.445 1 90.81 231 GLN A O 1
ATOM 1672 N N . LEU A 1 232 ? -9.617 -23.266 9.266 1 92.81 232 LEU A N 1
ATOM 1673 C CA . LEU A 1 232 ? -10.945 -22.75 8.977 1 92.81 232 LEU A CA 1
ATOM 1674 C C . LEU A 1 232 ? -11.461 -21.891 10.133 1 92.81 232 LEU A C 1
ATOM 1676 O O . LEU A 1 232 ? -12.328 -21.047 9.938 1 92.81 232 LEU A O 1
ATOM 1680 N N . LEU A 1 233 ? -10.906 -22.031 11.336 1 89.75 233 LEU A N 1
ATOM 1681 C CA . LEU A 1 233 ? -11.359 -21.297 12.516 1 89.75 233 LEU A CA 1
ATOM 1682 C C . LEU A 1 233 ? -10.914 -19.844 12.445 1 89.75 233 LEU A C 1
ATOM 1684 O O . LEU A 1 233 ? -11.555 -18.969 13.039 1 89.75 233 LEU A O 1
ATOM 1688 N N . ARG A 1 234 ? -9.945 -19.562 11.719 1 92.06 234 ARG A N 1
ATOM 1689 C CA . ARG A 1 234 ? -9.375 -18.219 11.766 1 92.06 234 ARG A CA 1
ATOM 1690 C C . ARG A 1 234 ? -9.242 -17.641 10.367 1 92.06 234 ARG A C 1
ATOM 1692 O O . ARG A 1 234 ? -8.461 -16.703 10.148 1 92.06 234 ARG A O 1
ATOM 1699 N N . THR A 1 235 ? -9.969 -18.188 9.406 1 96.5 235 THR A N 1
ATOM 1700 C CA . THR A 1 235 ? -9.789 -17.812 8.008 1 96.5 235 THR A CA 1
ATOM 1701 C C . THR A 1 235 ? -11.078 -17.203 7.445 1 96.5 235 THR A C 1
ATOM 1703 O O . THR A 1 235 ? -12.172 -17.719 7.703 1 96.5 235 THR A O 1
ATOM 1706 N N . ASP A 1 236 ? -10.906 -16.062 6.703 1 97.38 236 ASP A N 1
ATOM 1707 C CA . ASP A 1 236 ? -12.031 -15.469 5.992 1 97.38 236 ASP A CA 1
ATOM 1708 C C . ASP A 1 236 ? -12.047 -15.906 4.527 1 97.38 236 ASP A C 1
ATOM 1710 O O . ASP A 1 236 ? -13.086 -15.859 3.869 1 97.38 236 ASP A O 1
ATOM 1714 N N . LEU A 1 237 ? -10.922 -16.281 3.984 1 98.06 237 LEU A N 1
ATOM 1715 C CA . LEU A 1 237 ? -10.742 -16.797 2.633 1 98.06 237 LEU A CA 1
ATOM 1716 C C . LEU A 1 237 ? -9.57 -17.781 2.578 1 98.06 237 LEU A C 1
ATOM 1718 O O . LEU A 1 237 ? -8.477 -17.469 3.055 1 98.06 237 LEU A O 1
ATOM 1722 N N . LEU A 1 238 ? -9.867 -18.969 2.115 1 97.31 238 LEU A N 1
ATOM 1723 C CA . LEU A 1 238 ? -8.836 -19.984 1.965 1 97.31 238 LEU A CA 1
ATOM 1724 C C . LEU A 1 238 ? -8.375 -20.078 0.514 1 97.31 238 LEU A C 1
ATOM 1726 O O . LEU A 1 238 ? -9.203 -20.203 -0.396 1 97.31 238 LEU A O 1
ATOM 1730 N N . VAL A 1 239 ? -7.09 -19.953 0.284 1 97.69 239 VAL A N 1
ATOM 1731 C CA . VAL A 1 239 ? -6.496 -20.078 -1.042 1 97.69 239 VAL A CA 1
ATOM 1732 C C . VAL A 1 239 ? -5.609 -21.328 -1.086 1 97.69 239 VAL A C 1
ATOM 1734 O O . VAL A 1 239 ? -4.637 -21.438 -0.334 1 97.69 239 VAL A O 1
ATOM 1737 N N . LEU A 1 240 ? -5.961 -22.219 -1.951 1 95.44 240 LEU A N 1
ATOM 1738 C CA . LEU A 1 240 ? -5.215 -23.453 -2.123 1 95.44 240 LEU A CA 1
ATOM 1739 C C . LEU A 1 240 ? -4.539 -23.5 -3.488 1 95.44 240 LEU A C 1
ATOM 1741 O O . LEU A 1 240 ? -5.109 -23.047 -4.484 1 95.44 240 LEU A O 1
ATOM 1745 N N . SER A 1 241 ? -3.365 -23.922 -3.463 1 93.38 241 SER A N 1
ATOM 1746 C CA . SER A 1 241 ? -2.689 -24.203 -4.723 1 93.38 241 SER A CA 1
ATOM 1747 C C . SER A 1 241 ? -2.225 -25.656 -4.777 1 93.38 241 SER A C 1
ATOM 1749 O O . SER A 1 241 ? -1.719 -26.188 -3.787 1 93.38 241 SER A O 1
ATOM 1751 N N . GLY A 1 242 ? -2.479 -26.25 -5.914 1 84.56 242 GLY A N 1
ATOM 1752 C CA . GLY A 1 242 ? -2.068 -27.641 -6.109 1 84.56 242 GLY A CA 1
ATOM 1753 C C . GLY A 1 242 ? -3.227 -28.625 -6.051 1 84.56 242 GLY A C 1
ATOM 1754 O O . GLY A 1 242 ? -4.355 -28.234 -5.742 1 84.56 242 GLY A O 1
ATOM 1755 N N . GLY A 1 243 ? -3.053 -29.875 -6.551 1 71.19 243 GLY A N 1
ATOM 1756 C CA . GLY A 1 243 ? -3.973 -31 -6.398 1 71.19 243 GLY A CA 1
ATOM 1757 C C . GLY A 1 243 ? -4.773 -31.281 -7.652 1 71.19 243 GLY A C 1
ATOM 1758 O O . GLY A 1 243 ? -5.484 -32.281 -7.723 1 71.19 243 GLY A O 1
ATOM 1759 N N . PHE A 1 244 ? -4.652 -30.406 -8.602 1 67.94 244 PHE A N 1
ATOM 1760 C CA . PHE A 1 244 ? -5.492 -30.625 -9.781 1 67.94 244 PHE A CA 1
ATOM 1761 C C . PHE A 1 244 ? -4.922 -31.719 -10.656 1 67.94 244 PHE A C 1
ATOM 1763 O O . PHE A 1 244 ? -5.625 -32.281 -11.508 1 67.94 244 PHE A O 1
ATOM 1770 N N . ALA A 1 245 ? -3.672 -32 -10.609 1 63.44 245 ALA A N 1
ATOM 1771 C CA . ALA A 1 245 ? -3.084 -32.812 -11.672 1 63.44 245 ALA A CA 1
ATOM 1772 C C . ALA A 1 245 ? -2.586 -34.156 -11.117 1 63.44 245 ALA A C 1
ATOM 1774 O O . ALA A 1 245 ? -1.634 -34.75 -11.648 1 63.44 245 ALA A O 1
ATOM 1775 N N . SER A 1 246 ? -3.131 -34.688 -10.156 1 64.38 246 SER A N 1
ATOM 1776 C CA . SER A 1 246 ? -2.6 -35.938 -9.664 1 64.38 246 SER A CA 1
ATOM 1777 C C . SER A 1 246 ? -3.588 -36.625 -8.719 1 64.38 246 SER A C 1
ATOM 1779 O O . SER A 1 246 ? -4.762 -36.25 -8.672 1 64.38 246 SER A O 1
ATOM 1781 N N . SER A 1 247 ? -3.156 -37.844 -8.445 1 62.94 247 SER A N 1
ATOM 1782 C CA . SER A 1 247 ? -3.889 -38.531 -7.395 1 62.94 247 SER A CA 1
ATOM 1783 C C . SER A 1 247 ? -4.148 -37.625 -6.203 1 62.94 247 SER A C 1
ATOM 1785 O O . SER A 1 247 ? -5.094 -37.844 -5.441 1 62.94 247 SER A O 1
ATOM 1787 N N . SER A 1 248 ? -3.391 -36.625 -6.273 1 66.19 248 SER A N 1
ATOM 1788 C CA . SER A 1 248 ? -3.59 -35.656 -5.195 1 66.19 248 SER A CA 1
ATOM 1789 C C . SER A 1 248 ? -4.91 -34.906 -5.355 1 66.19 248 SER A C 1
ATOM 1791 O O . SER A 1 248 ? -5.504 -34.469 -4.367 1 66.19 248 SER A O 1
ATOM 1793 N N . PHE A 1 249 ? -5.344 -34.875 -6.543 1 73.06 249 PHE A N 1
ATOM 1794 C CA . PHE A 1 249 ? -6.602 -34.156 -6.77 1 73.06 249 PHE A CA 1
ATOM 1795 C C . PHE A 1 249 ? -7.762 -34.906 -6.129 1 73.06 249 PHE A C 1
ATOM 1797 O O . PHE A 1 249 ? -8.672 -34.312 -5.566 1 73.06 249 PHE A O 1
ATOM 1804 N N . ASP A 1 250 ? -7.602 -36.156 -6.188 1 77 250 ASP A N 1
ATOM 1805 C CA . ASP A 1 250 ? -8.672 -36.938 -5.598 1 77 250 ASP A CA 1
ATOM 1806 C C . ASP A 1 250 ? -8.742 -36.75 -4.086 1 77 250 ASP A C 1
ATOM 1808 O O . ASP A 1 250 ? -9.828 -36.594 -3.525 1 77 250 ASP A O 1
ATOM 1812 N N . VAL A 1 251 ? -7.621 -36.719 -3.541 1 83 251 VAL A N 1
ATOM 1813 C CA . VAL A 1 251 ? -7.566 -36.562 -2.09 1 83 251 VAL A CA 1
ATOM 1814 C C . VAL A 1 251 ? -8.062 -35.156 -1.702 1 83 251 VAL A C 1
ATOM 1816 O O . VAL A 1 251 ? -8.859 -35.031 -0.77 1 83 251 VAL A O 1
ATOM 1819 N N . VAL A 1 252 ? -7.68 -34.156 -2.387 1 87.31 252 VAL A N 1
ATOM 1820 C CA . VAL A 1 252 ? -8.055 -32.781 -2.098 1 87.31 252 VAL A CA 1
ATOM 1821 C C . VAL A 1 252 ? -9.562 -32.594 -2.285 1 87.31 252 VAL A C 1
ATOM 1823 O O . VAL A 1 252 ? -10.242 -32.062 -1.413 1 87.31 252 VAL A O 1
ATOM 1826 N N . SER A 1 253 ? -10.023 -33.062 -3.426 1 89.5 253 SER A N 1
ATOM 1827 C CA . SER A 1 253 ? -11.445 -32.938 -3.729 1 89.5 253 SER A CA 1
ATOM 1828 C C . SER A 1 253 ? -12.297 -33.688 -2.699 1 89.5 253 SER A C 1
ATOM 1830 O O . SER A 1 253 ? -13.359 -33.188 -2.299 1 89.5 253 SER A O 1
ATOM 1832 N N . GLU A 1 254 ? -11.797 -34.781 -2.344 1 90.69 254 GLU A N 1
ATOM 1833 C CA . GLU A 1 254 ? -12.516 -35.531 -1.331 1 90.69 254 GLU A CA 1
ATOM 1834 C C . GLU A 1 254 ? -12.562 -34.812 -0 1 90.69 254 GLU A C 1
ATOM 1836 O O . GLU A 1 254 ? -13.617 -34.688 0.62 1 90.69 254 GLU A O 1
ATOM 1841 N N . CYS A 1 255 ? -11.461 -34.344 0.457 1 91.19 255 CYS A N 1
ATOM 1842 C CA . CYS A 1 255 ? -11.383 -33.625 1.72 1 91.19 255 CYS A CA 1
ATOM 1843 C C . CYS A 1 255 ? -12.289 -32.406 1.7 1 91.19 255 CYS A C 1
ATOM 1845 O O . CYS A 1 255 ? -13.062 -32.188 2.639 1 91.19 255 CYS A O 1
ATOM 1847 N N . LEU A 1 256 ? -12.25 -31.641 0.625 1 92.56 256 LEU A N 1
ATOM 1848 C CA . LEU A 1 256 ? -13.031 -30.406 0.524 1 92.56 256 LEU A CA 1
ATOM 1849 C C . LEU A 1 256 ? -14.523 -30.719 0.442 1 92.56 256 LEU A C 1
ATOM 1851 O O . LEU A 1 256 ? -15.344 -29.984 1.006 1 92.56 256 LEU A O 1
ATOM 1855 N N . SER A 1 257 ? -14.844 -31.797 -0.262 1 92.5 257 SER A N 1
ATOM 1856 C CA . SER A 1 257 ? -16.25 -32.188 -0.4 1 92.5 257 SER A CA 1
ATOM 1857 C C . SER A 1 257 ? -16.844 -32.594 0.941 1 92.5 257 SER A C 1
ATOM 1859 O O . SER A 1 257 ? -18.031 -32.438 1.181 1 92.5 257 SER A O 1
ATOM 1861 N N . GLU A 1 258 ? -16.016 -33.156 1.713 1 94.06 258 GLU A N 1
ATOM 1862 C CA . GLU A 1 258 ? -16.469 -33.531 3.049 1 94.06 258 GLU A CA 1
ATOM 1863 C C . GLU A 1 258 ? -16.719 -32.312 3.918 1 94.06 258 GLU A C 1
ATOM 1865 O O . GLU A 1 258 ? -17.562 -32.344 4.82 1 94.06 258 GLU A O 1
ATOM 1870 N N . LEU A 1 259 ? -16.078 -31.297 3.711 1 94.56 259 LEU A N 1
ATOM 1871 C CA . LEU A 1 259 ? -16.156 -30.109 4.543 1 94.56 259 LEU A CA 1
ATOM 1872 C C . LEU A 1 259 ? -17.203 -29.141 4.004 1 94.56 259 LEU A C 1
ATOM 1874 O O . LEU A 1 259 ? -17.625 -28.219 4.711 1 94.56 259 LEU A O 1
ATOM 1878 N N . GLY A 1 260 ? -17.562 -29.297 2.703 1 95 260 GLY A N 1
ATOM 1879 C CA . GLY A 1 260 ? -18.516 -28.375 2.102 1 95 260 GLY A CA 1
ATOM 1880 C C . GLY A 1 260 ? -18.719 -28.609 0.613 1 95 260 GLY A C 1
ATOM 1881 O O . GLY A 1 260 ? -18.734 -29.75 0.155 1 95 260 GLY A O 1
ATOM 1882 N N . ARG A 1 261 ? -18.984 -27.531 -0.078 1 94.5 261 ARG A N 1
ATOM 1883 C CA . ARG A 1 261 ? -19.234 -27.594 -1.513 1 94.5 261 ARG A CA 1
ATOM 1884 C C . ARG A 1 261 ? -18.188 -26.812 -2.295 1 94.5 261 ARG A C 1
ATOM 1886 O O . ARG A 1 261 ? -18.047 -25.594 -2.098 1 94.5 261 ARG A O 1
ATOM 1893 N N . VAL A 1 262 ? -17.531 -27.5 -3.135 1 94.12 262 VAL A N 1
ATOM 1894 C CA . VAL A 1 262 ? -16.547 -26.875 -4.004 1 94.12 262 VAL A CA 1
ATOM 1895 C C . VAL A 1 262 ? -16.766 -27.312 -5.449 1 94.12 262 VAL A C 1
ATOM 1897 O O . VAL A 1 262 ? -16.891 -28.516 -5.727 1 94.12 262 VAL A O 1
ATOM 1900 N N . ASP A 1 263 ? -16.875 -26.359 -6.285 1 93.88 263 ASP A N 1
ATOM 1901 C CA . ASP A 1 263 ? -17 -26.609 -7.719 1 93.88 263 ASP A CA 1
ATOM 1902 C C . ASP A 1 263 ? -15.648 -26.453 -8.422 1 93.88 263 ASP A C 1
ATOM 1904 O O . ASP A 1 263 ? -14.906 -25.516 -8.133 1 93.88 263 ASP A O 1
ATOM 1908 N N . TYR A 1 264 ? -15.398 -27.438 -9.211 1 92.19 264 TYR A N 1
ATOM 1909 C CA . TYR A 1 264 ? -14.211 -27.391 -10.047 1 92.19 264 TYR A CA 1
ATOM 1910 C C . TYR A 1 264 ? -14.578 -27.188 -11.516 1 92.19 264 TYR A C 1
ATOM 1912 O O . TYR A 1 264 ? -15.539 -27.781 -12.008 1 92.19 264 TYR A O 1
ATOM 1920 N N . SER A 1 265 ? -13.906 -26.219 -12.102 1 91.56 265 SER A N 1
ATOM 1921 C CA . SER A 1 265 ? -14.227 -25.906 -13.492 1 91.56 265 SER A CA 1
ATOM 1922 C C . SER A 1 265 ? -12.961 -25.625 -14.297 1 91.56 265 SER A C 1
ATOM 1924 O O . SER A 1 265 ? -11.906 -25.359 -13.727 1 91.56 265 SER A O 1
ATOM 1926 N N . ARG A 1 266 ? -13.062 -25.828 -15.57 1 92.69 266 ARG A N 1
ATOM 1927 C CA . ARG A 1 266 ? -12.055 -25.391 -16.531 1 92.69 266 ARG A CA 1
ATOM 1928 C C . ARG A 1 266 ? -12.43 -24.031 -17.125 1 92.69 266 ARG A C 1
ATOM 1930 O O . ARG A 1 266 ? -13.281 -23.953 -18.016 1 92.69 266 ARG A O 1
ATOM 1937 N N . VAL A 1 267 ? -11.773 -23.016 -16.641 1 94.06 267 VAL A N 1
ATOM 1938 C CA . VAL A 1 267 ? -12.055 -21.672 -17.094 1 94.06 267 VAL A CA 1
ATOM 1939 C C . VAL A 1 267 ? -11.297 -21.391 -18.391 1 94.06 267 VAL A C 1
ATOM 1941 O O . VAL A 1 267 ? -10.148 -21.797 -18.547 1 94.06 267 VAL A O 1
ATOM 1944 N N . ALA A 1 268 ? -11.906 -20.688 -19.375 1 94.25 268 ALA A N 1
ATOM 1945 C CA . ALA A 1 268 ? -11.32 -20.406 -20.688 1 94.25 268 ALA A CA 1
ATOM 1946 C C . ALA A 1 268 ? -10.258 -19.312 -20.578 1 94.25 268 ALA A C 1
ATOM 1948 O O . ALA A 1 268 ? -10.422 -18.219 -21.141 1 94.25 268 ALA A O 1
ATOM 1949 N N . MET A 1 269 ? -9.188 -19.656 -19.922 1 94.19 269 MET A N 1
ATOM 1950 C CA . MET A 1 269 ? -8.055 -18.75 -19.781 1 94.19 269 MET A CA 1
ATOM 1951 C C . MET A 1 269 ? -6.738 -19.5 -19.891 1 94.19 269 MET A C 1
ATOM 1953 O O . MET A 1 269 ? -6.703 -20.719 -19.734 1 94.19 269 MET A O 1
ATOM 1957 N N . GLN A 1 270 ? -5.727 -18.844 -20.219 1 93.19 270 GLN A N 1
ATOM 1958 C CA . GLN A 1 270 ? -4.367 -19.375 -20.281 1 93.19 270 GLN A CA 1
ATOM 1959 C C . GLN A 1 270 ? -3.359 -18.359 -19.766 1 93.19 270 GLN A C 1
ATOM 1961 O O . GLN A 1 270 ? -3.297 -17.234 -20.281 1 93.19 270 GLN A O 1
ATOM 1966 N N . PRO A 1 271 ? -2.467 -18.688 -18.875 1 93.38 271 PRO A N 1
ATOM 1967 C CA . PRO A 1 271 ? -2.508 -19.922 -18.094 1 93.38 271 PRO A CA 1
ATOM 1968 C C . PRO A 1 271 ? -3.625 -19.938 -17.062 1 93.38 271 PRO A C 1
ATOM 1970 O O . PRO A 1 271 ? -4.355 -18.938 -16.922 1 93.38 271 PRO A O 1
ATOM 1973 N N . GLY A 1 272 ? -3.846 -21.094 -16.375 1 90.81 272 GLY A N 1
ATOM 1974 C CA . GLY A 1 272 ? -4.723 -21.141 -15.211 1 90.81 272 GLY A CA 1
ATOM 1975 C C . GLY A 1 272 ? -6.094 -21.703 -15.531 1 90.81 272 GLY A C 1
ATOM 1976 O O . GLY A 1 272 ? -7.102 -21.25 -14.977 1 90.81 272 GLY A O 1
ATOM 1977 N N . MET A 1 273 ? -6.18 -22.609 -16.391 1 90.31 273 MET A N 1
ATOM 1978 C CA . MET A 1 273 ? -7.457 -23.156 -16.844 1 90.31 273 MET A CA 1
ATOM 1979 C C . MET A 1 273 ? -8.164 -23.891 -15.703 1 90.31 273 MET A C 1
ATOM 1981 O O . MET A 1 273 ? -9.336 -23.641 -15.422 1 90.31 273 MET A O 1
ATOM 1985 N N . PRO A 1 274 ? -7.531 -24.797 -14.984 1 91.5 274 PRO A N 1
ATOM 1986 C CA . PRO A 1 274 ? -8.227 -25.469 -13.883 1 91.5 274 PRO A CA 1
ATOM 1987 C C . PRO A 1 274 ? -8.43 -24.562 -12.672 1 91.5 274 PRO A C 1
ATOM 1989 O O . PRO A 1 274 ? -7.473 -23.969 -12.172 1 91.5 274 PRO A O 1
ATOM 1992 N N . GLN A 1 275 ? -9.617 -24.422 -12.266 1 94 275 GLN A N 1
ATOM 1993 C CA . GLN A 1 275 ? -9.961 -23.594 -11.117 1 94 275 GLN A CA 1
ATOM 1994 C C . GLN A 1 275 ? -10.953 -24.297 -10.203 1 94 275 GLN A C 1
ATOM 1996 O O . GLN A 1 275 ? -11.648 -25.219 -10.625 1 94 275 GLN A O 1
ATOM 2001 N N . GLY A 1 276 ? -10.914 -23.922 -8.984 1 94.69 276 GLY A N 1
ATOM 2002 C CA . GLY A 1 276 ? -11.914 -24.375 -8.031 1 94.69 276 GLY A CA 1
ATOM 2003 C C . GLY A 1 276 ? -12.422 -23.25 -7.141 1 94.69 276 GLY A C 1
ATOM 2004 O O . GLY A 1 276 ? -11.672 -22.359 -6.773 1 94.69 276 GLY A O 1
ATOM 2005 N N . PHE A 1 277 ? -13.695 -23.312 -6.84 1 95.56 277 PHE A N 1
ATOM 2006 C CA . PHE A 1 277 ? -14.297 -22.375 -5.902 1 95.56 277 PHE A CA 1
ATOM 2007 C C . PHE A 1 277 ? -15.438 -23.031 -5.137 1 95.56 277 PHE A C 1
ATOM 2009 O O . PHE A 1 277 ? -16.203 -23.812 -5.699 1 95.56 277 PHE A O 1
ATOM 2016 N N . GLY A 1 278 ? -15.531 -22.625 -3.896 1 95.5 278 GLY A N 1
ATOM 2017 C CA . GLY A 1 278 ? -16.625 -23.094 -3.066 1 95.5 278 GLY A CA 1
ATOM 2018 C C . GLY A 1 278 ? -16.609 -22.516 -1.662 1 95.5 278 GLY A C 1
ATOM 2019 O O . GLY A 1 278 ? -15.977 -21.484 -1.418 1 95.5 278 GLY A O 1
ATOM 2020 N N . VAL A 1 279 ? -17.438 -23.109 -0.803 1 95.88 279 VAL A N 1
ATOM 2021 C CA . VAL A 1 279 ? -17.484 -22.734 0.607 1 95.88 279 VAL A CA 1
ATOM 2022 C C . VAL A 1 279 ? -17.375 -23.984 1.476 1 95.88 279 VAL A C 1
ATOM 2024 O O . VAL A 1 279 ? -17.953 -25.031 1.15 1 95.88 279 VAL A O 1
ATOM 2027 N N . ILE A 1 280 ? -16.594 -23.844 2.527 1 95.62 280 ILE A N 1
ATOM 2028 C CA . ILE A 1 280 ? -16.391 -25.031 3.344 1 95.62 280 ILE A CA 1
ATOM 2029 C C . ILE A 1 280 ? -16.453 -24.656 4.824 1 95.62 280 ILE A C 1
ATOM 2031 O O . ILE A 1 280 ? -16.25 -23.5 5.188 1 95.62 280 ILE A O 1
ATOM 2035 N N . GLY A 1 281 ? -16.734 -25.719 5.672 1 93.88 281 GLY A N 1
ATOM 2036 C CA . GLY A 1 281 ? -16.781 -25.547 7.113 1 93.88 281 GLY A CA 1
ATOM 2037 C C . GLY A 1 281 ? -18.094 -24.969 7.609 1 93.88 281 GLY A C 1
ATOM 2038 O O . GLY A 1 281 ? -18.953 -24.578 6.809 1 93.88 281 GLY A O 1
ATOM 2039 N N . GLU A 1 282 ? -18.234 -24.875 8.867 1 91.5 282 GLU A N 1
ATOM 2040 C CA . GLU A 1 282 ? -19.453 -24.391 9.508 1 91.5 282 GLU A CA 1
ATOM 2041 C C . GLU A 1 282 ? -19.688 -22.922 9.211 1 91.5 282 GLU A C 1
ATOM 2043 O O . GLU A 1 282 ? -20.828 -22.484 9.086 1 91.5 282 GLU A O 1
ATOM 2048 N N . ARG A 1 283 ? -18.609 -22.234 9.023 1 92.12 283 ARG A N 1
ATOM 2049 C CA . ARG A 1 283 ? -18.703 -20.797 8.797 1 92.12 283 ARG A CA 1
ATOM 2050 C C . ARG A 1 283 ? -18.812 -20.484 7.305 1 92.12 283 ARG A C 1
ATOM 2052 O O . ARG A 1 283 ? -18.797 -19.328 6.906 1 92.12 283 ARG A O 1
ATOM 2059 N N . GLU A 1 284 ? -18.844 -21.547 6.52 1 93.81 284 GLU A N 1
ATOM 2060 C CA . GLU A 1 284 ? -18.953 -21.406 5.07 1 93.81 284 GLU A CA 1
ATOM 2061 C C . GLU A 1 284 ? -17.828 -20.516 4.523 1 93.81 284 GLU A C 1
ATOM 2063 O O . GLU A 1 284 ? -18.094 -19.578 3.77 1 93.81 284 GLU A O 1
ATOM 2068 N N . VAL A 1 285 ? -16.656 -20.844 4.871 1 96.06 285 VAL A N 1
ATOM 2069 C CA . VAL A 1 285 ? -15.484 -20.094 4.441 1 96.06 285 VAL A CA 1
ATOM 2070 C C . VAL A 1 285 ? -15.266 -20.281 2.943 1 96.06 285 VAL A C 1
ATOM 2072 O O . VAL A 1 285 ? -15.203 -21.422 2.461 1 96.06 285 VAL A O 1
ATOM 2075 N N . PRO A 1 286 ? -15.234 -19.172 2.229 1 97.38 286 PRO A N 1
ATOM 2076 C CA . PRO A 1 286 ? -14.922 -19.328 0.806 1 97.38 286 PRO A CA 1
ATOM 2077 C C . PRO A 1 286 ? -13.531 -19.906 0.57 1 97.38 286 PRO A C 1
ATOM 2079 O O . PRO A 1 286 ? -12.586 -19.594 1.306 1 97.38 286 PRO A O 1
ATOM 2082 N N . VAL A 1 287 ? -13.438 -20.766 -0.457 1 96.75 287 VAL A N 1
ATOM 2083 C CA . VAL A 1 287 ? -12.172 -21.391 -0.817 1 96.75 287 VAL A CA 1
ATOM 2084 C C . VAL A 1 287 ? -11.93 -21.25 -2.318 1 96.75 287 VAL A C 1
ATOM 2086 O O . VAL A 1 287 ? -12.852 -21.422 -3.119 1 96.75 287 VAL A O 1
ATOM 2089 N N . LEU A 1 288 ? -10.758 -20.812 -2.67 1 97.25 288 LEU A N 1
ATOM 2090 C CA . LEU A 1 288 ? -10.289 -20.781 -4.051 1 97.25 288 LEU A CA 1
ATOM 2091 C C . LEU A 1 288 ? -9.156 -21.781 -4.27 1 97.25 288 LEU A C 1
ATOM 2093 O O . LEU A 1 288 ? -8.211 -21.828 -3.48 1 97.25 288 LEU A O 1
ATOM 2097 N N . CYS A 1 289 ? -9.266 -22.578 -5.297 1 95.88 289 CYS A N 1
ATOM 2098 C CA . CYS A 1 289 ? -8.258 -23.578 -5.648 1 95.88 289 CYS A CA 1
ATOM 2099 C C . CYS A 1 289 ? -7.598 -23.234 -6.98 1 95.88 289 CYS A C 1
ATOM 2101 O O . CYS A 1 289 ? -8.281 -23.094 -8 1 95.88 289 CYS A O 1
ATOM 2103 N N . PHE A 1 290 ? -6.27 -23.109 -6.902 1 95.62 290 PHE A N 1
ATOM 2104 C CA . PHE A 1 290 ? -5.504 -22.719 -8.078 1 95.62 290 PHE A CA 1
ATOM 2105 C C . PHE A 1 290 ? -4.586 -23.844 -8.531 1 95.62 290 PHE A C 1
ATOM 2107 O O . PHE A 1 290 ? -4.312 -24.781 -7.77 1 95.62 290 PHE A O 1
ATOM 2114 N N . PRO A 1 291 ? -4.094 -23.75 -9.781 1 91.69 291 PRO A N 1
ATOM 2115 C CA . PRO A 1 291 ? -3.158 -24.75 -10.305 1 91.69 291 PRO A CA 1
ATOM 2116 C C . PRO A 1 291 ? -1.82 -24.75 -9.562 1 91.69 291 PRO A C 1
ATOM 2118 O O . PRO A 1 291 ? -1.537 -23.828 -8.797 1 91.69 291 PRO A O 1
ATOM 2121 N N . ASN A 1 292 ? -1.018 -25.766 -9.875 1 88.25 292 ASN A N 1
ATOM 2122 C CA . ASN A 1 292 ? 0.255 -25.953 -9.188 1 88.25 292 ASN A CA 1
ATOM 2123 C C . ASN A 1 292 ? 1.36 -25.109 -9.805 1 88.25 292 ASN A C 1
ATOM 2125 O O . ASN A 1 292 ? 2.303 -24.719 -9.117 1 88.25 292 ASN A O 1
ATOM 2129 N N . ASP A 1 293 ? 1.283 -24.875 -11.133 1 90.62 293 ASP A N 1
ATOM 2130 C CA . ASP A 1 293 ? 2.326 -24.078 -11.773 1 90.62 293 ASP A CA 1
ATOM 2131 C C . ASP A 1 293 ? 2.336 -22.656 -11.234 1 90.62 293 ASP A C 1
ATOM 2133 O O . ASP A 1 293 ? 1.29 -22 -11.172 1 90.62 293 ASP A O 1
ATOM 2137 N N . PRO A 1 294 ? 3.492 -22.172 -10.906 1 93.5 294 PRO A N 1
ATOM 2138 C CA . PRO A 1 294 ? 3.57 -20.891 -10.211 1 93.5 294 PRO A CA 1
ATOM 2139 C C . PRO A 1 294 ? 2.982 -19.75 -11.031 1 93.5 294 PRO A C 1
ATOM 2141 O O . PRO A 1 294 ? 2.289 -18.875 -10.484 1 93.5 294 PRO A O 1
ATOM 2144 N N . VAL A 1 295 ? 3.262 -19.656 -12.328 1 95.12 295 VAL A N 1
ATOM 2145 C CA . VAL A 1 295 ? 2.732 -18.578 -13.156 1 95.12 295 VAL A CA 1
ATOM 2146 C C . VAL A 1 295 ? 1.211 -18.688 -13.242 1 95.12 295 VAL A C 1
ATOM 2148 O O . VAL A 1 295 ? 0.5 -17.688 -13.109 1 95.12 295 VAL A O 1
ATOM 2151 N N . SER A 1 296 ? 0.739 -19.922 -13.398 1 94.44 296 SER A N 1
ATOM 2152 C CA . SER A 1 296 ? -0.702 -20.156 -13.406 1 94.44 296 SER A CA 1
ATOM 2153 C C . SER A 1 296 ? -1.342 -19.719 -12.094 1 94.44 296 SER A C 1
ATOM 2155 O O . SER A 1 296 ? -2.412 -19.109 -12.078 1 94.44 296 SER A O 1
ATOM 2157 N N . ALA A 1 297 ? -0.702 -20.094 -11.039 1 96.38 297 ALA A N 1
ATOM 2158 C CA . ALA A 1 297 ? -1.222 -19.75 -9.719 1 96.38 297 ALA A CA 1
ATOM 2159 C C . ALA A 1 297 ? -1.299 -18.234 -9.531 1 96.38 297 ALA A C 1
ATOM 2161 O O . ALA A 1 297 ? -2.316 -17.703 -9.07 1 96.38 297 ALA A O 1
ATOM 2162 N N . LEU A 1 298 ? -0.262 -17.531 -9.922 1 97.19 298 LEU A N 1
ATOM 2163 C CA . LEU A 1 298 ? -0.211 -16.094 -9.75 1 97.19 298 LEU A CA 1
ATOM 2164 C C . LEU A 1 298 ? -1.216 -15.398 -10.664 1 97.19 298 LEU A C 1
ATOM 2166 O O . LEU A 1 298 ? -1.851 -14.414 -10.266 1 97.19 298 LEU A O 1
ATOM 2170 N N . VAL A 1 299 ? -1.348 -15.883 -11.875 1 96.94 299 VAL A N 1
ATOM 2171 C CA . VAL A 1 299 ? -2.326 -15.312 -12.797 1 96.94 299 VAL A CA 1
ATOM 2172 C C . VAL A 1 299 ? -3.738 -15.57 -12.273 1 96.94 299 VAL A C 1
ATOM 2174 O O . VAL A 1 299 ? -4.582 -14.672 -12.281 1 96.94 299 VAL A O 1
ATOM 2177 N N . SER A 1 300 ? -3.967 -16.797 -11.82 1 97.31 300 SER A N 1
ATOM 2178 C CA . SER A 1 300 ? -5.258 -17.125 -11.227 1 97.31 300 SER A CA 1
ATOM 2179 C C . SER A 1 300 ? -5.562 -16.234 -10.039 1 97.31 300 SER A C 1
ATOM 2181 O O . SER A 1 300 ? -6.691 -15.758 -9.875 1 97.31 300 SER A O 1
ATOM 2183 N N . PHE A 1 301 ? -4.566 -16.031 -9.203 1 98.06 301 PHE A N 1
ATOM 2184 C CA . PHE A 1 301 ? -4.734 -15.133 -8.062 1 98.06 301 PHE A CA 1
ATOM 2185 C C . PHE A 1 301 ? -5.188 -13.75 -8.523 1 98.06 301 PHE A C 1
ATOM 2187 O O . PHE A 1 301 ? -6.137 -13.188 -7.977 1 98.06 301 PHE A O 1
ATOM 2194 N N . GLU A 1 302 ? -4.492 -13.18 -9.508 1 96.94 302 GLU A N 1
ATOM 2195 C CA . GLU A 1 302 ? -4.789 -11.836 -10.008 1 96.94 302 GLU A CA 1
ATOM 2196 C C . GLU A 1 302 ? -6.223 -11.742 -10.516 1 96.94 302 GLU A C 1
ATOM 2198 O O . GLU A 1 302 ? -6.902 -10.742 -10.289 1 96.94 302 GLU A O 1
ATOM 2203 N N . VAL A 1 303 ? -6.648 -12.773 -11.117 1 96.56 303 VAL A N 1
ATOM 2204 C CA . VAL A 1 303 ? -7.938 -12.758 -11.805 1 96.56 303 VAL A CA 1
ATOM 2205 C C . VAL A 1 303 ? -9.055 -13.039 -10.805 1 96.56 303 VAL A C 1
ATOM 2207 O O . VAL A 1 303 ? -10.141 -12.469 -10.898 1 96.56 303 VAL A O 1
ATOM 2210 N N . PHE A 1 304 ? -8.789 -13.859 -9.805 1 97.62 304 PHE A N 1
ATOM 2211 C CA . PHE A 1 304 ? -9.914 -14.344 -9.016 1 97.62 304 PHE A CA 1
ATOM 2212 C C . PHE A 1 304 ? -9.75 -13.961 -7.551 1 97.62 304 PHE A C 1
ATOM 2214 O O . PHE A 1 304 ? -10.695 -13.477 -6.926 1 97.62 304 PHE A O 1
ATOM 2221 N N . ALA A 1 305 ? -8.578 -14.172 -6.969 1 98.31 305 ALA A N 1
ATOM 2222 C CA . ALA A 1 305 ? -8.391 -13.984 -5.531 1 98.31 305 ALA A CA 1
ATOM 2223 C C . ALA A 1 305 ? -8.297 -12.508 -5.176 1 98.31 305 ALA A C 1
ATOM 2225 O O . ALA A 1 305 ? -8.867 -12.062 -4.172 1 98.31 305 ALA A O 1
ATOM 2226 N N . ARG A 1 306 ? -7.555 -11.758 -5.988 1 98 306 ARG A N 1
ATOM 2227 C CA . ARG A 1 306 ? -7.395 -10.328 -5.707 1 98 306 ARG A CA 1
ATOM 2228 C C . ARG A 1 306 ? -8.75 -9.633 -5.645 1 98 306 ARG A C 1
ATOM 2230 O O . ARG A 1 306 ? -9.07 -8.984 -4.648 1 98 306 ARG A O 1
ATOM 2237 N N . PRO A 1 307 ? 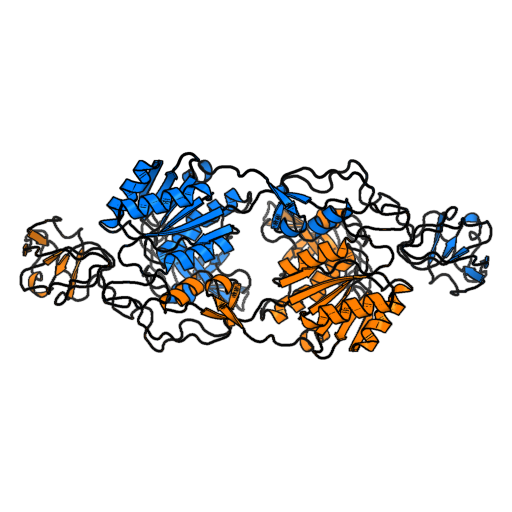-9.594 -9.742 -6.664 1 97.81 307 PRO A N 1
ATOM 2238 C CA . PRO A 1 307 ? -10.898 -9.078 -6.566 1 97.81 307 PRO A CA 1
ATOM 2239 C C . PRO A 1 307 ? -11.719 -9.562 -5.375 1 97.81 307 PRO A C 1
ATOM 2241 O O . PRO A 1 307 ? -12.477 -8.789 -4.781 1 97.81 307 PRO A O 1
ATOM 2244 N N . ALA A 1 308 ? -11.602 -10.828 -5.043 1 98.31 308 ALA A N 1
ATOM 2245 C CA . ALA A 1 308 ? -12.312 -11.352 -3.881 1 98.31 308 ALA A CA 1
ATOM 2246 C C . ALA A 1 308 ? -11.852 -10.672 -2.598 1 98.31 308 ALA A C 1
ATOM 2248 O O . ALA A 1 308 ? -12.672 -10.273 -1.768 1 98.31 308 ALA A O 1
ATOM 2249 N N . ILE A 1 309 ? -10.562 -10.555 -2.447 1 98.25 309 ILE A N 1
ATOM 2250 C CA . ILE A 1 309 ? -9.984 -9.914 -1.269 1 98.25 309 ILE A CA 1
ATOM 2251 C C . ILE A 1 309 ? -10.422 -8.453 -1.208 1 98.25 309 ILE A C 1
ATOM 2253 O O . ILE A 1 309 ? -10.82 -7.961 -0.151 1 98.25 309 ILE A O 1
ATOM 2257 N N . ARG A 1 310 ? -10.328 -7.777 -2.34 1 97.12 310 ARG A N 1
ATOM 2258 C CA . ARG A 1 310 ? -10.734 -6.379 -2.406 1 97.12 310 ARG A CA 1
ATOM 2259 C C . ARG A 1 310 ? -12.219 -6.223 -2.074 1 97.12 310 ARG A C 1
ATOM 2261 O O . ARG A 1 310 ? -12.609 -5.27 -1.4 1 97.12 310 ARG A O 1
ATOM 2268 N N . TYR A 1 311 ? -12.992 -7.141 -2.535 1 97.19 311 TYR A N 1
ATOM 2269 C CA . TYR A 1 311 ? -14.414 -7.152 -2.205 1 97.19 311 TYR A CA 1
ATOM 2270 C C . TYR A 1 311 ? -14.625 -7.281 -0.7 1 97.19 311 TYR A C 1
ATOM 2272 O O . TYR A 1 311 ? -15.406 -6.531 -0.11 1 97.19 311 TYR A O 1
ATOM 2280 N N . LEU A 1 312 ? -13.961 -8.219 -0.084 1 97.56 312 LEU A N 1
ATOM 2281 C CA . LEU A 1 312 ? -14.07 -8.445 1.354 1 97.56 312 LEU A CA 1
ATOM 2282 C C . LEU A 1 312 ? -13.633 -7.207 2.133 1 97.56 312 LEU A C 1
ATOM 2284 O O . LEU A 1 312 ? -14.148 -6.945 3.223 1 97.56 312 LEU A O 1
ATOM 2288 N N . LEU A 1 313 ? -12.719 -6.426 1.57 1 96.56 313 LEU A N 1
ATOM 2289 C CA . LEU A 1 313 ? -12.242 -5.18 2.158 1 96.56 313 LEU A CA 1
ATOM 2290 C C . LEU A 1 313 ? -13.281 -4.074 2.004 1 96.56 313 LEU A C 1
ATOM 2292 O O . LEU A 1 313 ? -13.156 -3.01 2.613 1 96.56 313 LEU A O 1
ATOM 2296 N N . GLY A 1 314 ? -14.219 -4.293 1.144 1 94.62 314 GLY A N 1
ATOM 2297 C CA . GLY A 1 314 ? -15.258 -3.303 0.882 1 94.62 314 GLY A CA 1
ATOM 2298 C C . GLY A 1 314 ? -14.867 -2.303 -0.191 1 94.62 314 GLY A C 1
ATOM 2299 O O . GLY A 1 314 ? -15.508 -1.26 -0.336 1 94.62 314 GLY A O 1
ATOM 2300 N N . LYS A 1 315 ? -13.852 -2.617 -0.88 1 93.12 315 LYS A N 1
ATOM 2301 C CA . LYS A 1 315 ? -13.375 -1.699 -1.912 1 93.12 315 LYS A CA 1
ATOM 2302 C C . LYS A 1 315 ? -14.297 -1.714 -3.127 1 93.12 315 LYS A C 1
ATOM 2304 O O . LYS A 1 315 ? -14.953 -2.723 -3.406 1 93.12 315 LYS A O 1
ATOM 2309 N N . LYS A 1 316 ? -14.328 -0.601 -3.82 1 88.94 316 LYS A N 1
ATOM 2310 C CA . LYS A 1 316 ? -15.141 -0.482 -5.027 1 88.94 316 LYS A CA 1
ATOM 2311 C C . LYS A 1 316 ? -14.367 -0.961 -6.254 1 88.94 316 LYS A C 1
ATOM 2313 O O . LYS A 1 316 ? -14.945 -1.593 -7.145 1 88.94 316 LYS A O 1
ATOM 2318 N N . ARG A 1 317 ? -13.18 -0.623 -6.305 1 90.25 317 ARG A N 1
ATOM 2319 C CA . ARG A 1 317 ? -12.32 -1.104 -7.383 1 90.25 317 ARG A CA 1
ATOM 2320 C C . ARG A 1 317 ? -11.734 -2.471 -7.047 1 90.25 317 ARG A C 1
ATOM 2322 O O . ARG A 1 317 ? -10.805 -2.57 -6.238 1 90.25 317 ARG A O 1
ATOM 2329 N N . LEU A 1 318 ? -12.227 -3.459 -7.699 1 95.06 318 LEU A N 1
ATOM 2330 C CA . LEU A 1 318 ? -11.883 -4.828 -7.336 1 95.06 318 LEU A CA 1
ATOM 2331 C C . LEU A 1 318 ? -10.703 -5.328 -8.164 1 95.06 318 LEU A C 1
ATOM 2333 O O . LEU A 1 318 ? -9.867 -6.086 -7.664 1 95.06 318 LEU A O 1
ATOM 2337 N N . PHE A 1 319 ? -10.633 -4.832 -9.43 1 94.25 319 PHE A N 1
ATOM 2338 C CA . PHE A 1 319 ? -9.609 -5.289 -10.367 1 94.25 319 PHE A CA 1
ATOM 2339 C C . PHE A 1 319 ? -8.523 -4.238 -10.547 1 94.25 319 PHE A C 1
ATOM 2341 O O . PHE A 1 319 ? -8.773 -3.043 -10.367 1 94.25 319 PHE A O 1
ATOM 2348 N N . ARG A 1 320 ? -7.309 -4.684 -10.867 1 93.12 320 ARG A N 1
ATOM 2349 C CA . ARG A 1 320 ? -6.297 -3.713 -11.281 1 93.12 320 ARG A CA 1
ATOM 2350 C C . ARG A 1 320 ? -6.734 -2.965 -12.531 1 93.12 320 ARG A C 1
ATOM 2352 O O . ARG A 1 320 ? -7.324 -3.555 -13.445 1 93.12 320 ARG A O 1
ATOM 2359 N N . PRO A 1 321 ? -6.465 -1.683 -12.523 1 88.38 321 PRO A N 1
ATOM 2360 C CA . PRO A 1 321 ? -6.793 -0.949 -13.75 1 88.38 321 PRO A CA 1
ATOM 2361 C C . PRO A 1 321 ? -5.965 -1.405 -14.953 1 88.38 321 PRO A C 1
ATOM 2363 O O . PRO A 1 321 ? -4.777 -1.715 -14.805 1 88.38 321 PRO A O 1
ATOM 2366 N N . MET A 1 322 ? -6.582 -1.491 -16.047 1 92.94 322 MET A N 1
ATOM 2367 C CA . MET A 1 322 ? -5.883 -1.842 -17.281 1 92.94 322 MET A CA 1
ATOM 2368 C C . MET A 1 322 ? -5.438 -0.59 -18.031 1 92.94 322 MET A C 1
ATOM 2370 O O . MET A 1 322 ? -6.051 0.47 -17.891 1 92.94 322 MET A O 1
ATOM 2374 N N . THR A 1 323 ? -4.422 -0.72 -18.75 1 91.94 323 THR A N 1
ATOM 2375 C CA . THR A 1 323 ? -3.904 0.353 -19.594 1 91.94 323 THR A CA 1
ATOM 2376 C C . THR A 1 323 ? -3.625 -0.154 -21 1 91.94 323 THR A C 1
ATOM 2378 O O . THR A 1 323 ? -3.342 -1.338 -21.188 1 91.94 323 THR A O 1
ATOM 2381 N N . ARG A 1 324 ? -3.713 0.738 -21.953 1 94.75 324 ARG A N 1
ATOM 2382 C CA . ARG A 1 324 ? -3.4 0.383 -23.328 1 94.75 324 ARG A CA 1
ATOM 2383 C C . ARG A 1 324 ? -1.916 0.579 -23.625 1 94.75 324 ARG A C 1
ATOM 2385 O O . ARG A 1 324 ? -1.298 1.518 -23.109 1 94.75 324 ARG A O 1
ATOM 2392 N N . ALA A 1 325 ? -1.413 -0.304 -24.344 1 96.88 325 ALA A N 1
ATOM 2393 C CA . ALA A 1 325 ? -0.024 -0.219 -24.781 1 96.88 325 ALA A CA 1
ATOM 2394 C C . ALA A 1 325 ? 0.143 -0.809 -26.188 1 96.88 325 ALA A C 1
ATOM 2396 O O . ALA A 1 325 ? -0.639 -1.667 -26.609 1 96.88 325 ALA A O 1
ATOM 2397 N N . ARG A 1 326 ? 1.129 -0.289 -26.859 1 97.12 326 ARG A N 1
ATOM 2398 C CA . ARG A 1 326 ? 1.434 -0.811 -28.188 1 97.12 326 ARG A CA 1
ATOM 2399 C C . ARG A 1 326 ? 2.387 -1.997 -28.109 1 97.12 326 ARG A C 1
ATOM 2401 O O . ARG A 1 326 ? 3.445 -1.907 -27.484 1 97.12 326 ARG A O 1
ATOM 2408 N N . ALA A 1 327 ? 2.027 -3.102 -28.781 1 97.69 327 ALA A N 1
ATOM 2409 C CA . ALA A 1 327 ? 2.879 -4.289 -28.781 1 97.69 327 ALA A CA 1
ATOM 2410 C C . ALA A 1 327 ? 4.148 -4.055 -29.594 1 97.69 327 ALA A C 1
ATOM 2412 O O . ALA A 1 327 ? 4.094 -3.537 -30.703 1 97.69 327 ALA A O 1
ATOM 2413 N N . THR A 1 328 ? 5.273 -4.5 -29.062 1 96.38 328 THR A N 1
ATOM 2414 C CA . THR A 1 328 ? 6.543 -4.281 -29.75 1 96.38 328 THR A CA 1
ATOM 2415 C C . THR A 1 328 ? 6.816 -5.395 -30.75 1 96.38 328 THR A C 1
ATOM 2417 O O . THR A 1 328 ? 7.691 -5.266 -31.609 1 96.38 328 THR A O 1
ATOM 2420 N N . GLU A 1 329 ? 6.188 -6.547 -30.609 1 95.69 329 GLU A N 1
ATOM 2421 C CA . GLU A 1 329 ? 6.375 -7.684 -31.5 1 95.69 329 GLU A CA 1
ATOM 2422 C C . GLU A 1 329 ? 5.074 -8.469 -31.672 1 95.69 329 GLU A C 1
ATOM 2424 O O . GLU A 1 329 ? 4.109 -8.25 -30.938 1 95.69 329 GLU A O 1
ATOM 2429 N N . ARG A 1 330 ? 5.184 -9.312 -32.688 1 95.81 330 ARG A N 1
ATOM 2430 C CA . ARG A 1 330 ? 4.047 -10.188 -32.938 1 95.81 330 ARG A CA 1
ATOM 2431 C C . ARG A 1 330 ? 3.906 -11.234 -31.828 1 95.81 330 ARG A C 1
ATOM 2433 O O . ARG A 1 330 ? 4.906 -11.734 -31.312 1 95.81 330 ARG A O 1
ATOM 2440 N N . MET A 1 331 ? 2.623 -11.555 -31.453 1 94.56 331 MET A N 1
ATOM 2441 C CA . MET A 1 331 ? 2.33 -12.594 -30.469 1 94.56 331 MET A CA 1
ATOM 2442 C C . MET A 1 331 ? 1.188 -13.484 -30.953 1 94.56 331 MET A C 1
ATOM 2444 O O . MET A 1 331 ? 0.176 -12.992 -31.453 1 94.56 331 MET A O 1
ATOM 2448 N N . ASP A 1 332 ? 1.397 -14.711 -30.781 1 93.88 332 ASP A N 1
ATOM 2449 C CA . ASP A 1 332 ? 0.322 -15.656 -31.062 1 93.88 332 ASP A CA 1
ATOM 2450 C C . ASP A 1 332 ? -0.453 -16 -29.797 1 93.88 332 ASP A C 1
ATOM 2452 O O . ASP A 1 332 ? 0.094 -15.93 -28.688 1 93.88 332 ASP A O 1
ATOM 2456 N N . SER A 1 333 ? -1.7 -16.281 -29.969 1 92 333 SER A N 1
ATOM 2457 C CA . SER A 1 333 ? -2.564 -16.641 -28.844 1 92 333 SER A CA 1
ATOM 2458 C C . SER A 1 333 ? -3.541 -17.75 -29.234 1 92 333 SER A C 1
ATOM 2460 O O . SER A 1 333 ? -4.008 -17.797 -30.375 1 92 333 SER A O 1
ATOM 2462 N N . PRO A 1 334 ? -3.789 -18.609 -28.328 1 89.5 334 PRO A N 1
ATOM 2463 C CA . PRO A 1 334 ? -4.738 -19.688 -28.641 1 89.5 334 PRO A CA 1
ATOM 2464 C C . PRO A 1 334 ? -6.168 -19.172 -28.797 1 89.5 334 PRO A C 1
ATOM 2466 O O . PRO A 1 334 ? -6.586 -18.25 -28.078 1 89.5 334 PRO A O 1
ATOM 2469 N N . ALA A 1 335 ? -6.926 -19.859 -29.688 1 91.25 335 ALA A N 1
ATOM 2470 C CA . ALA A 1 335 ? -8.328 -19.5 -29.891 1 91.25 335 ALA A CA 1
ATOM 2471 C C . ALA A 1 335 ? -9.188 -20.016 -28.734 1 91.25 335 ALA A C 1
ATOM 2473 O O . ALA A 1 335 ? -8.945 -21.094 -28.203 1 91.25 335 ALA A O 1
ATOM 2474 N N . GLY A 1 336 ? -10.18 -19.219 -28.391 1 93.81 336 GLY A N 1
ATOM 2475 C CA . GLY A 1 336 ? -11.211 -19.688 -27.469 1 93.81 336 GLY A CA 1
ATOM 2476 C C . GLY A 1 336 ? -10.836 -19.5 -26.016 1 93.81 336 GLY A C 1
ATOM 2477 O O . GLY A 1 336 ? -11.57 -19.906 -25.125 1 93.81 336 GLY A O 1
ATOM 2478 N N . ARG A 1 337 ? -9.719 -18.922 -25.766 1 94.5 337 ARG A N 1
ATOM 2479 C CA . ARG A 1 337 ? -9.297 -18.672 -24.391 1 94.5 337 ARG A CA 1
ATOM 2480 C C . ARG A 1 337 ? -8.719 -17.266 -24.234 1 94.5 337 ARG A C 1
ATOM 2482 O O . ARG A 1 337 ? -8.031 -16.781 -25.125 1 94.5 337 ARG A O 1
ATOM 2489 N N . LYS A 1 338 ? -9.094 -16.625 -23.172 1 95.31 338 LYS A N 1
ATOM 2490 C CA . LYS A 1 338 ? -8.43 -15.367 -22.812 1 95.31 338 LYS A CA 1
ATOM 2491 C C . LYS A 1 338 ? -7.012 -15.617 -22.328 1 95.31 338 LYS A C 1
ATOM 2493 O O . LYS A 1 338 ? -6.801 -16.391 -21.391 1 95.31 338 LYS A O 1
ATOM 2498 N N . GLN A 1 339 ? -6.066 -14.992 -22.938 1 96.06 339 GLN A N 1
ATOM 2499 C CA . GLN A 1 339 ? -4.68 -15.258 -22.562 1 96.06 339 GLN A CA 1
ATOM 2500 C C . GLN A 1 339 ? -4.102 -14.109 -21.734 1 96.06 339 GLN A C 1
ATOM 2502 O O . GLN A 1 339 ? -4.348 -12.938 -22.047 1 96.06 339 GLN A O 1
ATOM 2507 N N . PHE A 1 340 ? -3.383 -14.422 -20.734 1 96.19 340 PHE A N 1
ATOM 2508 C CA . PHE A 1 340 ? -2.592 -13.508 -19.922 1 96.19 340 PHE A CA 1
ATOM 2509 C C . PHE A 1 340 ? -1.102 -13.766 -20.109 1 96.19 340 PHE A C 1
ATOM 2511 O O . PHE A 1 340 ? -0.543 -14.68 -19.5 1 96.19 340 PHE A O 1
ATOM 2518 N N . ARG A 1 341 ? -0.472 -12.906 -20.891 1 95.62 341 ARG A N 1
ATOM 2519 C CA . ARG A 1 341 ? 0.942 -13.086 -21.203 1 95.62 341 ARG A CA 1
ATOM 2520 C C . ARG A 1 341 ? 1.812 -12.172 -20.344 1 95.62 341 ARG A C 1
ATOM 2522 O O . ARG A 1 341 ? 1.449 -11.023 -20.094 1 95.62 341 ARG A O 1
ATOM 2529 N N . ARG A 1 342 ? 2.922 -12.719 -19.969 1 95.69 342 ARG A N 1
ATOM 2530 C CA . ARG A 1 342 ? 3.891 -11.891 -19.25 1 95.69 342 ARG A CA 1
ATOM 2531 C C . ARG A 1 342 ? 4.473 -10.812 -20.172 1 95.69 342 ARG A C 1
ATOM 2533 O O . ARG A 1 342 ? 4.742 -11.07 -21.344 1 95.69 342 ARG A O 1
ATOM 2540 N N . GLY A 1 343 ? 4.645 -9.617 -19.594 1 95.38 343 GLY A N 1
ATOM 2541 C CA . GLY A 1 343 ? 5.156 -8.539 -20.422 1 95.38 343 GLY A CA 1
ATOM 2542 C C . GLY A 1 343 ? 5.945 -7.508 -19.641 1 95.38 343 GLY A C 1
ATOM 2543 O O . GLY A 1 343 ? 5.938 -7.516 -18.406 1 95.38 343 GLY A O 1
ATOM 2544 N N . LEU A 1 344 ? 6.711 -6.762 -20.375 1 95.12 344 LEU A N 1
ATOM 2545 C CA . LEU A 1 344 ? 7.414 -5.586 -19.875 1 95.12 344 LEU A CA 1
ATOM 2546 C C . LEU A 1 344 ? 6.812 -4.309 -20.453 1 95.12 344 LEU A C 1
ATOM 2548 O O . LEU A 1 344 ? 6.949 -4.039 -21.656 1 95.12 344 LEU A O 1
ATOM 2552 N N . LEU A 1 345 ? 6.141 -3.596 -19.594 1 95.19 345 LEU A N 1
ATOM 2553 C CA . LEU A 1 345 ? 5.516 -2.324 -19.938 1 95.19 345 LEU A CA 1
ATOM 2554 C C . LEU A 1 345 ? 6.496 -1.171 -19.781 1 95.19 345 LEU A C 1
ATOM 2556 O O . LEU A 1 345 ? 7.141 -1.041 -18.734 1 95.19 345 LEU A O 1
ATOM 2560 N N . MET A 1 346 ? 6.645 -0.389 -20.781 1 93.25 346 MET A N 1
ATOM 2561 C CA . MET A 1 346 ? 7.559 0.748 -20.766 1 93.25 346 MET A CA 1
ATOM 2562 C C . MET A 1 346 ? 6.895 1.992 -21.344 1 93.25 346 MET A C 1
ATOM 2564 O O . MET A 1 346 ? 5.988 1.889 -22.172 1 93.25 346 MET A O 1
ATOM 2568 N N . ARG A 1 347 ? 7.352 3.119 -20.875 1 90.44 347 ARG A N 1
ATOM 2569 C CA . ARG A 1 347 ? 6.898 4.367 -21.484 1 90.44 347 ARG A CA 1
ATOM 2570 C C . ARG A 1 347 ? 7.629 4.637 -22.797 1 90.44 347 ARG A C 1
ATOM 2572 O O . ARG A 1 347 ? 8.836 4.398 -22.906 1 90.44 347 ARG A O 1
ATOM 2579 N N . HIS A 1 348 ? 6.824 5.016 -23.719 1 89.06 348 HIS A N 1
ATOM 2580 C CA . HIS A 1 348 ? 7.43 5.41 -24.984 1 89.06 348 HIS A CA 1
ATOM 2581 C C . HIS A 1 348 ? 7.887 6.863 -24.953 1 89.06 348 HIS A C 1
ATOM 2583 O O . HIS A 1 348 ? 7.219 7.715 -24.359 1 89.06 348 HIS A O 1
ATOM 2589 N N . PRO A 1 349 ? 9 7.16 -25.562 1 84.38 349 PRO A N 1
ATOM 2590 C CA . PRO A 1 349 ? 9.5 8.531 -25.578 1 84.38 349 PRO A CA 1
ATOM 2591 C C . PRO A 1 349 ? 8.492 9.523 -26.156 1 84.38 349 PRO A C 1
ATOM 2593 O O . PRO A 1 349 ? 8.43 10.68 -25.719 1 84.38 349 PRO A O 1
ATOM 2596 N N . ASP A 1 350 ? 7.816 9.109 -27.203 1 83.69 350 ASP A N 1
ATOM 2597 C CA . ASP A 1 350 ? 6.883 9.992 -27.891 1 83.69 350 ASP A CA 1
ATOM 2598 C C . ASP A 1 350 ? 5.547 10.062 -27.156 1 83.69 350 ASP A C 1
ATOM 2600 O O . ASP A 1 350 ? 4.598 10.688 -27.625 1 83.69 350 ASP A O 1
ATOM 2604 N N . GLY A 1 351 ? 5.426 9.414 -26.141 1 83.38 351 GLY A N 1
ATOM 2605 C CA . GLY A 1 351 ? 4.191 9.406 -25.375 1 83.38 351 GLY A CA 1
ATOM 2606 C C . GLY A 1 351 ? 3.488 8.062 -25.391 1 83.38 351 GLY A C 1
ATOM 2607 O O . GLY A 1 351 ? 3.67 7.27 -26.312 1 83.38 351 GLY A O 1
ATOM 2608 N N . GLY A 1 352 ? 2.822 7.723 -24.359 1 89.44 352 GLY A N 1
ATOM 2609 C CA . GLY A 1 352 ? 2.102 6.465 -24.266 1 89.44 352 GLY A CA 1
ATOM 2610 C C . GLY A 1 352 ? 2.963 5.324 -23.75 1 89.44 352 GLY A C 1
ATOM 2611 O O . GLY A 1 352 ? 4.031 5.555 -23.172 1 89.44 352 GLY A O 1
ATOM 2612 N N . TYR A 1 353 ? 2.412 4.078 -23.953 1 94.25 353 TYR A N 1
ATOM 2613 C CA . TYR A 1 353 ? 3.102 2.904 -23.422 1 94.25 353 TYR A CA 1
ATOM 2614 C C . TYR A 1 353 ? 3.348 1.881 -24.531 1 94.25 353 TYR A C 1
ATOM 2616 O O . TYR A 1 353 ? 2.588 1.808 -25.5 1 94.25 353 TYR A O 1
ATOM 2624 N N . VAL A 1 354 ? 4.465 1.172 -24.422 1 96.44 354 VAL A N 1
ATOM 2625 C CA . VAL A 1 354 ? 4.758 0.007 -25.25 1 96.44 354 VAL A CA 1
ATOM 2626 C C . VAL A 1 354 ? 4.945 -1.224 -24.359 1 96.44 354 VAL A C 1
ATOM 2628 O O . VAL A 1 354 ? 5.289 -1.103 -23.188 1 96.44 354 VAL A O 1
ATOM 2631 N N . VAL A 1 355 ? 4.676 -2.387 -24.922 1 96.75 355 VAL A N 1
ATOM 2632 C CA . VAL A 1 355 ? 4.801 -3.609 -24.141 1 96.75 355 VAL A CA 1
ATOM 2633 C C . VAL A 1 355 ? 5.461 -4.699 -24.984 1 96.75 355 VAL A C 1
ATOM 2635 O O . VAL A 1 355 ? 5.168 -4.836 -26.172 1 96.75 355 VAL A O 1
ATOM 2638 N N . SER A 1 356 ? 6.391 -5.352 -24.391 1 96.25 356 SER A N 1
ATOM 2639 C CA . SER A 1 356 ? 7.062 -6.504 -24.984 1 96.25 356 SER A CA 1
ATOM 2640 C C . SER A 1 356 ? 6.777 -7.777 -24.203 1 96.25 356 SER A C 1
ATOM 2642 O O . SER A 1 356 ? 6.832 -7.773 -22.969 1 96.25 356 SER A O 1
ATOM 2644 N N . PRO A 1 357 ? 6.402 -8.852 -24.891 1 95.19 357 PRO A N 1
ATOM 2645 C CA . PRO A 1 357 ? 6.27 -10.109 -24.156 1 95.19 357 PRO A CA 1
ATOM 2646 C C . PRO A 1 357 ? 7.586 -10.578 -23.531 1 95.19 357 PRO A C 1
ATOM 2648 O O . PRO A 1 357 ? 8.656 -10.273 -24.062 1 95.19 357 PRO A O 1
ATOM 2651 N N . VAL A 1 358 ? 7.484 -11.172 -22.406 1 92.56 358 VAL A N 1
ATOM 2652 C CA . VAL A 1 358 ? 8.664 -11.68 -21.703 1 92.56 358 VAL A CA 1
ATOM 2653 C C . VAL A 1 358 ? 8.57 -13.203 -21.578 1 92.56 358 VAL A C 1
ATOM 2655 O O . VAL A 1 358 ? 7.57 -13.734 -21.109 1 92.56 358 VAL A O 1
ATOM 2658 N N . GLY A 1 359 ? 9.641 -13.781 -21.938 1 84.31 359 GLY A N 1
ATOM 2659 C CA . GLY A 1 359 ? 9.703 -15.227 -21.828 1 84.31 359 GLY A CA 1
ATOM 2660 C C . GLY A 1 359 ? 8.695 -15.945 -22.688 1 84.31 359 GLY A C 1
ATOM 2661 O O . GLY A 1 359 ? 8.039 -15.32 -23.531 1 84.31 359 GLY A O 1
ATOM 2662 N N . GLY A 1 360 ? 8.602 -17.203 -22.719 1 76.62 360 GLY A N 1
ATOM 2663 C CA . GLY A 1 360 ? 7.641 -18.031 -23.453 1 76.62 360 GLY A CA 1
ATOM 2664 C C . GLY A 1 360 ? 6.309 -18.156 -22.734 1 76.62 360 GLY A C 1
ATOM 2665 O O . GLY A 1 360 ? 6.094 -17.531 -21.688 1 76.62 360 GLY A O 1
ATOM 2666 N N . ALA A 1 361 ? 5.414 -18.859 -23.297 1 71.31 361 ALA A N 1
ATOM 2667 C CA . ALA A 1 361 ? 4.047 -19 -22.812 1 71.31 361 ALA A CA 1
ATOM 2668 C C . ALA A 1 361 ? 3.965 -20.062 -21.719 1 71.31 361 ALA A C 1
ATOM 2670 O O . ALA A 1 361 ? 2.924 -20.219 -21.078 1 71.31 361 ALA A O 1
ATOM 2671 N N . GLY A 1 362 ? 5.102 -20.688 -21.438 1 79.75 362 GLY A N 1
ATOM 2672 C CA . GLY A 1 362 ? 5.078 -21.75 -20.453 1 79.75 362 GLY A CA 1
ATOM 2673 C C . GLY A 1 362 ? 4.68 -21.281 -19.078 1 79.75 362 GLY A C 1
ATOM 2674 O O . GLY A 1 362 ? 5.215 -20.297 -18.562 1 79.75 362 GLY A O 1
ATOM 2675 N N . ALA A 1 363 ? 3.721 -22.031 -18.391 1 79.06 363 ALA A N 1
ATOM 2676 C CA . ALA A 1 363 ? 3.121 -21.656 -17.109 1 79.06 363 ALA A CA 1
ATOM 2677 C C . ALA A 1 363 ? 4.082 -21.938 -15.961 1 79.06 363 ALA A C 1
ATOM 2679 O O . ALA A 1 363 ? 3.848 -21.5 -14.836 1 79.06 363 ALA A O 1
ATOM 2680 N N . HIS A 1 364 ? 5.211 -22.531 -16.234 1 80.88 364 HIS A N 1
ATOM 2681 C CA . HIS A 1 364 ? 6.168 -22.891 -15.195 1 80.88 364 HIS A CA 1
ATOM 2682 C C . HIS A 1 364 ? 7.34 -21.922 -15.164 1 80.88 364 HIS A C 1
ATOM 2684 O O . HIS A 1 364 ? 8.203 -22 -14.289 1 80.88 364 HIS A O 1
ATOM 2690 N N . LEU A 1 365 ? 7.414 -20.953 -16 1 84.19 365 LEU A N 1
ATOM 2691 C CA . LEU A 1 365 ? 8.57 -20.078 -16.156 1 84.19 365 LEU A CA 1
ATOM 2692 C C . LEU A 1 365 ? 8.484 -18.891 -15.211 1 84.19 365 LEU A C 1
ATOM 2694 O O . LEU A 1 365 ? 8.25 -17.75 -15.648 1 84.19 365 LEU A O 1
ATOM 2698 N N . LEU A 1 366 ? 8.789 -19.172 -13.961 1 93.56 366 LEU A N 1
ATOM 2699 C CA . LEU A 1 366 ? 8.664 -18.203 -12.875 1 93.56 366 LEU A CA 1
ATOM 2700 C C . LEU A 1 366 ? 9.68 -17.078 -13.031 1 93.56 366 LEU A C 1
ATOM 2702 O O . LEU A 1 366 ? 9.406 -15.938 -12.648 1 93.56 366 LEU A O 1
ATOM 2706 N N . PHE A 1 367 ? 10.836 -17.375 -13.578 1 93.88 367 PHE A N 1
ATOM 2707 C CA . PHE A 1 367 ? 11.852 -16.344 -13.797 1 93.88 367 PHE A CA 1
ATOM 2708 C C . PHE A 1 367 ? 11.312 -15.242 -14.703 1 93.88 367 PHE A C 1
ATOM 2710 O O . PHE A 1 367 ? 11.445 -14.055 -14.391 1 93.88 367 PHE A O 1
ATOM 2717 N N . SER A 1 368 ? 10.703 -15.633 -15.789 1 93.12 368 SER A N 1
ATOM 2718 C CA . SER A 1 368 ? 10.117 -14.656 -16.703 1 93.12 368 SER A CA 1
ATOM 2719 C C . SER A 1 368 ? 9.008 -13.852 -16.031 1 93.12 368 SER A C 1
ATOM 2721 O O . SER A 1 368 ? 8.859 -12.656 -16.281 1 93.12 368 SER A O 1
ATOM 2723 N N . MET A 1 369 ? 8.25 -14.5 -15.211 1 94.44 369 MET A N 1
ATOM 2724 C CA . MET A 1 369 ? 7.211 -13.797 -14.469 1 94.44 369 MET A CA 1
ATOM 2725 C C . MET A 1 369 ? 7.82 -12.742 -13.547 1 94.44 369 MET A C 1
ATOM 2727 O O . MET A 1 369 ? 7.32 -11.617 -13.461 1 94.44 369 MET A O 1
ATOM 2731 N N . ALA A 1 370 ? 8.898 -13.07 -12.914 1 94.69 370 ALA A N 1
ATOM 2732 C CA . ALA A 1 370 ? 9.578 -12.172 -11.992 1 94.69 370 ALA A CA 1
ATOM 2733 C C . ALA A 1 370 ? 10.219 -11 -12.734 1 94.69 370 ALA A C 1
ATOM 2735 O O . ALA A 1 370 ? 10.422 -9.93 -12.156 1 94.69 370 ALA A O 1
ATOM 2736 N N . GLN A 1 371 ? 10.484 -11.195 -14 1 93.31 371 GLN A N 1
ATOM 2737 C CA . GLN A 1 371 ? 11.078 -10.148 -14.82 1 93.31 371 GLN A CA 1
ATOM 2738 C C . GLN A 1 371 ? 10.008 -9.234 -15.406 1 93.31 371 GLN A C 1
ATOM 2740 O O . GLN A 1 371 ? 10.32 -8.133 -15.875 1 93.31 371 GLN A O 1
ATOM 2745 N N . SER A 1 372 ? 8.844 -9.688 -15.391 1 94.06 372 SER A N 1
ATOM 2746 C CA . SER A 1 372 ? 7.742 -8.945 -16 1 94.06 372 SER A CA 1
ATOM 2747 C C . SER A 1 372 ? 7.16 -7.926 -15.031 1 94.06 372 SER A C 1
ATOM 2749 O O . SER A 1 372 ? 7.297 -8.07 -13.812 1 94.06 372 SER A O 1
ATOM 2751 N N . ASN A 1 373 ? 6.535 -6.875 -15.586 1 94.19 373 ASN A N 1
ATOM 2752 C CA . ASN A 1 373 ? 5.875 -5.887 -14.742 1 94.19 373 ASN A CA 1
ATOM 2753 C C . ASN A 1 373 ? 4.414 -5.688 -15.148 1 94.19 373 ASN A C 1
ATOM 2755 O O . ASN A 1 373 ? 3.766 -4.742 -14.695 1 94.19 373 ASN A O 1
ATOM 2759 N N . CYS A 1 374 ? 3.982 -6.543 -16 1 96 374 CYS A N 1
ATOM 2760 C CA . CYS A 1 374 ? 2.58 -6.48 -16.391 1 96 374 CYS A CA 1
ATOM 2761 C C . CYS A 1 374 ? 2.125 -7.805 -17 1 96 374 CYS A C 1
ATOM 2763 O O . CYS A 1 374 ? 2.936 -8.711 -17.203 1 96 374 CYS A O 1
ATOM 2765 N N . LEU A 1 375 ? 0.813 -7.973 -17.125 1 96.62 375 LEU A N 1
ATOM 2766 C CA . LEU A 1 375 ? 0.197 -9.039 -17.922 1 96.62 375 LEU A CA 1
ATOM 2767 C C . LEU A 1 375 ? -0.482 -8.469 -19.156 1 96.62 375 LEU A C 1
ATOM 2769 O O . LEU A 1 375 ? -1.318 -7.57 -19.062 1 96.62 375 LEU A O 1
ATOM 2773 N N . ILE A 1 376 ? -0.088 -8.945 -20.297 1 96.75 376 ILE A N 1
ATOM 2774 C CA . ILE A 1 376 ? -0.767 -8.602 -21.547 1 96.75 376 ILE A CA 1
ATOM 2775 C C . ILE A 1 376 ? -2.049 -9.422 -21.672 1 96.75 376 ILE A C 1
ATOM 2777 O O . ILE A 1 376 ? -2.016 -10.656 -21.625 1 96.75 376 ILE A O 1
ATOM 2781 N N . VAL A 1 377 ? -3.121 -8.773 -21.859 1 97.44 377 VAL A N 1
ATOM 2782 C CA . VAL A 1 377 ? -4.414 -9.445 -21.938 1 97.44 377 VAL A CA 1
ATOM 2783 C C . VAL A 1 377 ? -4.828 -9.57 -23.406 1 97.44 377 VAL A C 1
ATOM 2785 O O . VAL A 1 377 ? -5.039 -8.57 -24.094 1 97.44 377 VAL A O 1
ATOM 2788 N N . ILE A 1 378 ? -4.953 -10.789 -23.859 1 96.5 378 ILE A N 1
ATOM 2789 C CA . ILE A 1 378 ? -5.387 -11.078 -25.219 1 96.5 378 ILE A CA 1
ATOM 2790 C C . ILE A 1 378 ? -6.738 -11.789 -25.188 1 96.5 378 ILE A C 1
ATOM 2792 O O . ILE A 1 378 ? -6.844 -12.906 -24.672 1 96.5 378 ILE A O 1
ATOM 2796 N N . ASP A 1 379 ? -7.688 -11.227 -25.797 1 95.5 379 ASP A N 1
ATOM 2797 C CA . ASP A 1 379 ? -9.055 -11.727 -25.734 1 95.5 379 ASP A CA 1
ATOM 2798 C C . ASP A 1 379 ? -9.195 -13.062 -26.453 1 95.5 379 ASP A C 1
ATOM 2800 O O . ASP A 1 379 ? -8.359 -13.406 -27.297 1 95.5 379 ASP A O 1
ATOM 2804 N N . GLU A 1 380 ? -10.281 -13.773 -26.141 1 94.31 380 GLU A N 1
ATOM 2805 C CA . GLU A 1 380 ? -10.484 -15.148 -26.594 1 94.31 380 GLU A CA 1
ATOM 2806 C C . GLU A 1 380 ? -10.727 -15.219 -28.094 1 94.31 380 GLU A C 1
ATOM 2808 O O . GLU A 1 380 ? -10.539 -16.266 -28.719 1 94.31 380 GLU A O 1
ATOM 2813 N N . ASP A 1 381 ? -11.078 -14.094 -28.703 1 93.5 381 ASP A N 1
ATOM 2814 C CA . ASP A 1 381 ? -11.406 -14.102 -30.125 1 93.5 381 ASP A CA 1
ATOM 2815 C C . ASP A 1 381 ? -10.188 -13.742 -30.969 1 93.5 381 ASP A C 1
ATOM 2817 O O . ASP A 1 381 ? -10.234 -13.82 -32.188 1 93.5 381 ASP A O 1
ATOM 2821 N N . LEU A 1 382 ? -9.117 -13.375 -30.297 1 93.31 382 LEU A N 1
ATOM 2822 C CA . LEU A 1 382 ? -7.902 -12.984 -31.016 1 93.31 382 LEU A CA 1
ATOM 2823 C C . LEU A 1 382 ? -6.875 -14.109 -31 1 93.31 382 LEU A C 1
ATOM 2825 O O . LEU A 1 382 ? -6.539 -14.641 -29.938 1 93.31 382 LEU A O 1
ATOM 2829 N N . THR A 1 383 ? -6.367 -14.445 -32.188 1 94.69 383 THR A N 1
ATOM 2830 C CA . THR A 1 383 ? -5.371 -15.508 -32.25 1 94.69 383 THR A CA 1
ATOM 2831 C C . THR A 1 383 ? -3.992 -14.938 -32.562 1 94.69 383 THR A C 1
ATOM 2833 O O . THR A 1 383 ? -2.994 -15.664 -32.531 1 94.69 383 THR A O 1
ATOM 2836 N N . GLU A 1 384 ? -4.027 -13.695 -32.875 1 95.38 384 GLU A N 1
ATOM 2837 C CA . GLU A 1 384 ? -2.764 -13.031 -33.188 1 95.38 384 GLU A CA 1
ATOM 2838 C C . GLU A 1 384 ? -2.816 -11.547 -32.844 1 95.38 384 GLU A C 1
ATOM 2840 O O . GLU A 1 384 ? -3.842 -10.891 -33.062 1 95.38 384 GLU A O 1
ATOM 2845 N N . VAL A 1 385 ? -1.713 -11.055 -32.219 1 95.62 385 VAL A N 1
ATOM 2846 C CA . VAL A 1 385 ? -1.478 -9.633 -32.031 1 95.62 385 VAL A CA 1
ATOM 2847 C C . VAL A 1 385 ? -0.321 -9.172 -32.906 1 95.62 385 VAL A C 1
ATOM 2849 O O . VAL A 1 385 ? 0.799 -9.672 -32.781 1 95.62 385 VAL A O 1
ATOM 2852 N N . THR A 1 386 ? -0.614 -8.281 -33.812 1 97 386 THR A N 1
ATOM 2853 C CA . THR A 1 386 ? 0.431 -7.809 -34.719 1 97 386 THR A CA 1
ATOM 2854 C C . THR A 1 386 ? 1.328 -6.789 -34.031 1 97 386 THR A C 1
ATOM 2856 O O . THR A 1 386 ? 0.917 -6.152 -33.062 1 97 386 THR A O 1
ATOM 2859 N N . GLU A 1 387 ? 2.545 -6.762 -34.594 1 96.25 387 GLU A N 1
ATOM 2860 C CA . GLU A 1 387 ? 3.441 -5.719 -34.094 1 96.25 387 GLU A CA 1
ATOM 2861 C C . GLU A 1 387 ? 2.822 -4.336 -34.25 1 96.25 387 GLU A C 1
ATOM 2863 O O . GLU A 1 387 ? 2.248 -4.027 -35.312 1 96.25 387 GLU A O 1
ATOM 2868 N N . GLY A 1 388 ? 2.871 -3.57 -33.188 1 95.44 388 GLY A N 1
ATOM 2869 C CA . GLY A 1 388 ? 2.354 -2.211 -33.25 1 95.44 388 GLY A CA 1
ATOM 2870 C C . GLY A 1 388 ? 0.899 -2.107 -32.844 1 95.44 388 GLY A C 1
ATOM 2871 O O . GLY A 1 388 ? 0.386 -1.008 -32.625 1 95.44 388 GLY A O 1
ATOM 2872 N N . ALA A 1 389 ? 0.246 -3.209 -32.719 1 96.38 389 ALA A N 1
ATOM 2873 C CA . ALA A 1 389 ? -1.168 -3.199 -32.344 1 96.38 389 ALA A CA 1
ATOM 2874 C C . ALA A 1 389 ? -1.352 -2.771 -30.891 1 96.38 389 ALA A C 1
ATOM 2876 O O . ALA A 1 389 ? -0.49 -3.029 -30.047 1 96.38 389 ALA A O 1
ATOM 2877 N N . ASP A 1 390 ? -2.531 -2.174 -30.656 1 96.06 390 ASP A N 1
ATOM 2878 C CA . ASP A 1 390 ? -2.893 -1.816 -29.297 1 96.06 390 ASP A CA 1
ATOM 2879 C C . ASP A 1 390 ? -3.41 -3.031 -28.531 1 96.06 390 ASP A C 1
ATOM 2881 O O . ASP A 1 390 ? -4.238 -3.787 -29.031 1 96.06 390 ASP A O 1
ATOM 2885 N N . VAL A 1 391 ? -2.871 -3.182 -27.328 1 97.19 391 VAL A N 1
ATOM 2886 C CA . VAL A 1 391 ? -3.32 -4.266 -26.453 1 97.19 391 VAL A CA 1
ATOM 2887 C C . VAL A 1 391 ? -3.611 -3.723 -25.062 1 97.19 391 VAL A C 1
ATOM 2889 O O . VAL A 1 391 ? -3.139 -2.645 -24.703 1 97.19 391 VAL A O 1
ATOM 2892 N N . GLN A 1 392 ? -4.445 -4.457 -24.344 1 96.94 392 GLN A N 1
ATOM 2893 C CA . GLN A 1 392 ? -4.676 -4.16 -22.938 1 96.94 392 GLN A CA 1
ATOM 2894 C C . GLN A 1 392 ? -3.637 -4.844 -22.047 1 96.94 392 GLN A C 1
ATOM 2896 O O . GLN A 1 392 ? -3.242 -5.98 -22.312 1 96.94 392 GLN A O 1
ATOM 2901 N N . VAL A 1 393 ? -3.199 -4.082 -21.062 1 97 393 VAL A N 1
ATOM 2902 C CA . VAL A 1 393 ? -2.227 -4.652 -20.141 1 97 393 VAL A CA 1
ATOM 2903 C C . VAL A 1 393 ? -2.662 -4.387 -18.688 1 97 393 VAL A C 1
ATOM 2905 O O . VAL A 1 393 ? -3.283 -3.361 -18.406 1 97 393 VAL A O 1
ATOM 2908 N N . ILE A 1 394 ? -2.406 -5.332 -17.812 1 96.38 394 ILE A N 1
ATOM 2909 C CA . ILE A 1 394 ? -2.562 -5.18 -16.375 1 96.38 394 ILE A CA 1
ATOM 2910 C C . ILE A 1 394 ? -1.204 -4.898 -15.734 1 96.38 394 ILE A C 1
ATOM 2912 O O . ILE A 1 394 ? -0.374 -5.801 -15.609 1 96.38 394 ILE A O 1
ATOM 2916 N N . PRO A 1 395 ? -0.957 -3.684 -15.32 1 94.31 395 PRO A N 1
ATOM 2917 C CA . PRO A 1 395 ? 0.305 -3.426 -14.625 1 94.31 395 PRO A CA 1
ATOM 2918 C C . PRO A 1 395 ? 0.385 -4.129 -13.273 1 94.31 395 PRO A C 1
ATOM 2920 O O . PRO A 1 395 ? -0.583 -4.117 -12.508 1 94.31 395 PRO A O 1
ATOM 2923 N N . LEU A 1 396 ? 1.405 -4.883 -12.953 1 90.94 396 LEU A N 1
ATOM 2924 C CA . LEU A 1 396 ? 1.57 -5.625 -11.711 1 90.94 396 LEU A CA 1
ATOM 2925 C C . LEU A 1 396 ? 2.354 -4.809 -10.688 1 90.94 396 LEU A C 1
ATOM 2927 O O . LEU A 1 396 ? 2.295 -5.09 -9.484 1 90.94 396 LEU A O 1
ATOM 2931 N N . VAL A 1 397 ? 3.328 -3.998 -10.938 1 68.38 397 VAL A N 1
ATOM 2932 C CA . VAL A 1 397 ? 4.129 -3.197 -10.016 1 68.38 397 VAL A CA 1
ATOM 2933 C C . VAL A 1 397 ? 3.752 -1.724 -10.148 1 68.38 397 VAL A C 1
ATOM 2935 O O . VAL A 1 397 ? 3.676 -1.193 -11.258 1 68.38 397 VAL A O 1
ATOM 2938 N N . LEU A 1 398 ? 2.852 -1.31 -9.172 1 49.22 398 LEU A N 1
ATOM 2939 C CA . LEU A 1 398 ? 2.477 0.099 -9.211 1 49.22 398 LEU A CA 1
ATOM 2940 C C . LEU A 1 398 ? 3.666 0.99 -8.867 1 49.22 398 LEU A C 1
ATOM 2942 O O . LEU A 1 398 ? 4.426 0.688 -7.945 1 49.22 398 LEU A O 1
ATOM 2946 N N . GLY A 1 399 ? 4.133 2.027 -9.719 1 47.19 399 GLY A N 1
ATOM 2947 C CA . GLY A 1 399 ? 5.117 3.057 -9.422 1 47.19 399 GLY A CA 1
ATOM 2948 C C . GLY A 1 399 ? 6.273 3.08 -10.398 1 47.19 399 GLY A C 1
ATOM 2949 O O . GLY A 1 399 ? 7.285 3.742 -10.156 1 47.19 399 GLY A O 1
ATOM 2950 N N . ALA A 1 400 ? 6.41 2 -11.219 1 33.38 400 ALA A N 1
ATOM 2951 C CA . ALA A 1 400 ? 7.59 2.256 -12.031 1 33.38 400 ALA A CA 1
ATOM 2952 C C . ALA A 1 400 ? 7.387 3.473 -12.93 1 33.38 400 ALA A C 1
ATOM 2954 O O . ALA A 1 400 ? 6.277 3.711 -13.422 1 33.38 400 ALA A O 1
ATOM 2955 N N . MET B 1 1 ? 13.828 21.375 -1.907 1 89.25 1 MET B N 1
ATOM 2956 C CA . MET B 1 1 ? 13.727 19.906 -1.991 1 89.25 1 MET B CA 1
ATOM 2957 C C . MET B 1 1 ? 15.062 19.297 -2.377 1 89.25 1 MET B C 1
ATOM 29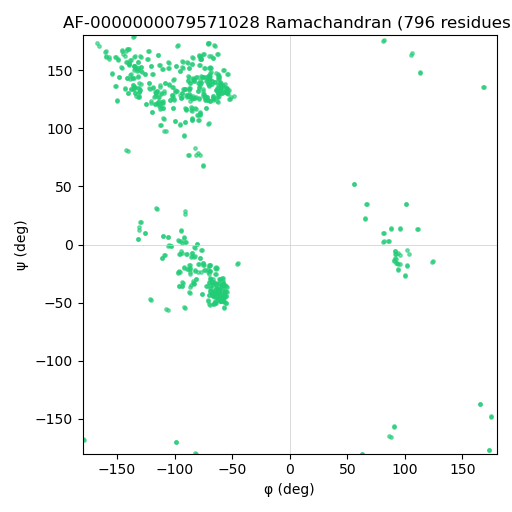59 O O . MET B 1 1 ? 15.469 18.281 -1.806 1 89.25 1 MET B O 1
ATOM 2963 N N . ASP B 1 2 ? 15.812 19.891 -3.283 1 89.44 2 ASP B N 1
ATOM 2964 C CA . ASP B 1 2 ? 17.125 19.391 -3.67 1 89.44 2 ASP B CA 1
ATOM 2965 C C . ASP B 1 2 ? 18.078 19.375 -2.479 1 89.44 2 ASP B C 1
ATOM 2967 O O . ASP B 1 2 ? 18.844 18.422 -2.312 1 89.44 2 ASP B O 1
ATOM 2971 N N . ALA B 1 3 ? 17.984 20.422 -1.723 1 88.81 3 ALA B N 1
ATOM 2972 C CA . ALA B 1 3 ? 18.812 20.516 -0.527 1 88.81 3 ALA B CA 1
ATOM 2973 C C . ALA B 1 3 ? 18.5 19.375 0.443 1 88.81 3 ALA B C 1
ATOM 2975 O O . ALA B 1 3 ? 19.406 18.781 1.024 1 88.81 3 ALA B O 1
ATOM 2976 N N . ILE B 1 4 ? 17.281 19.031 0.608 1 93.19 4 ILE B N 1
ATOM 2977 C CA . ILE B 1 4 ? 16.859 17.953 1.501 1 93.19 4 ILE B CA 1
ATOM 2978 C C . ILE B 1 4 ? 17.359 16.625 0.98 1 93.19 4 ILE B C 1
ATOM 2980 O O . ILE B 1 4 ? 18.031 15.875 1.706 1 93.19 4 ILE B O 1
ATOM 2984 N N . LEU B 1 5 ? 17.109 16.312 -0.29 1 94.25 5 LEU B N 1
ATOM 2985 C CA . LEU B 1 5 ? 17.438 15.016 -0.87 1 94.25 5 LEU B CA 1
ATOM 2986 C C . LEU B 1 5 ? 18.938 14.773 -0.862 1 94.25 5 LEU B C 1
ATOM 2988 O O . LEU B 1 5 ? 19.391 13.648 -0.622 1 94.25 5 LEU B O 1
ATOM 2992 N N . SER B 1 6 ? 19.703 15.805 -1.095 1 92.12 6 SER B N 1
ATOM 2993 C CA . SER B 1 6 ? 21.141 15.672 -1.163 1 92.12 6 SER B CA 1
ATOM 2994 C C . SER B 1 6 ? 21.75 15.391 0.213 1 92.12 6 SER B C 1
ATOM 2996 O O . SER B 1 6 ? 22.875 14.922 0.321 1 92.12 6 SER B O 1
ATOM 2998 N N . SER B 1 7 ? 21.016 15.656 1.263 1 91.19 7 SER B N 1
ATOM 2999 C CA . SER B 1 7 ? 21.516 15.508 2.623 1 91.19 7 SER B CA 1
ATOM 3000 C C . SER B 1 7 ? 21.109 14.164 3.219 1 91.19 7 SER B C 1
ATOM 3002 O O . SER B 1 7 ? 21.594 13.781 4.285 1 91.19 7 SER B O 1
ATOM 3004 N N . LEU B 1 8 ? 20.281 13.453 2.521 1 94.62 8 LEU B N 1
ATOM 3005 C CA . LEU B 1 8 ? 19.781 12.188 3.053 1 94.62 8 LEU B CA 1
ATOM 3006 C C . LEU B 1 8 ? 20.797 11.078 2.875 1 94.62 8 LEU B C 1
ATOM 3008 O O . LEU B 1 8 ? 21.453 11 1.835 1 94.62 8 LEU B O 1
ATOM 3012 N N . PRO B 1 9 ? 20.953 10.242 3.852 1 92.06 9 PRO B N 1
ATOM 3013 C CA . PRO B 1 9 ? 21.859 9.094 3.729 1 92.06 9 PRO B CA 1
ATOM 3014 C C . PRO B 1 9 ? 21.25 7.949 2.926 1 92.06 9 PRO B C 1
ATOM 3016 O O . PRO B 1 9 ? 20.047 7.949 2.662 1 92.06 9 PRO B O 1
ATOM 3019 N N . THR B 1 10 ? 22.125 7.078 2.471 1 91.38 10 THR B N 1
ATOM 3020 C CA . THR B 1 10 ? 21.656 5.785 1.984 1 91.38 10 THR B CA 1
ATOM 3021 C C . THR B 1 10 ? 21.594 4.77 3.121 1 91.38 10 THR B C 1
ATOM 3023 O O . THR B 1 10 ? 22.562 4.594 3.861 1 91.38 10 THR B O 1
ATOM 3026 N N . LEU B 1 11 ? 20.469 4.176 3.24 1 95.31 11 LEU B N 1
ATOM 3027 C CA . LEU B 1 11 ? 20.312 3.199 4.312 1 95.31 11 LEU B CA 1
ATOM 3028 C C . LEU B 1 11 ? 21 1.888 3.951 1 95.31 11 LEU B C 1
ATOM 3030 O O . LEU B 1 11 ? 20.938 1.444 2.801 1 95.31 11 LEU B O 1
ATOM 3034 N N . ASP B 1 12 ? 21.609 1.354 4.949 1 95.38 12 ASP B N 1
ATOM 3035 C CA . ASP B 1 12 ? 22.25 0.055 4.754 1 95.38 12 ASP B CA 1
ATOM 3036 C C . ASP B 1 12 ? 21.203 -1.048 4.586 1 95.38 12 ASP B C 1
ATOM 3038 O O . ASP B 1 12 ? 20.156 -1.018 5.223 1 95.38 12 ASP B O 1
ATOM 3042 N N . THR B 1 13 ? 21.562 -1.983 3.697 1 97.5 13 THR B N 1
ATOM 3043 C CA . THR B 1 13 ? 20.672 -3.121 3.516 1 97.5 13 THR B CA 1
ATOM 3044 C C . THR B 1 13 ? 20.656 -4.004 4.762 1 97.5 13 THR B C 1
ATOM 3046 O O . THR B 1 13 ? 21.609 -4.012 5.531 1 97.5 13 THR B O 1
ATOM 3049 N N . ILE B 1 14 ? 19.594 -4.645 4.965 1 98.12 14 ILE B N 1
ATOM 3050 C CA . ILE B 1 14 ? 19.469 -5.594 6.066 1 98.12 14 ILE B CA 1
ATOM 3051 C C . ILE B 1 14 ? 18.938 -6.926 5.539 1 98.12 14 ILE B C 1
ATOM 3053 O O . ILE B 1 14 ? 18.312 -6.977 4.48 1 98.12 14 ILE B O 1
ATOM 3057 N N . GLU B 1 15 ? 19.281 -7.98 6.211 1 98.5 15 GLU B N 1
ATOM 3058 C CA . GLU B 1 15 ? 18.766 -9.297 5.836 1 98.5 15 GLU B CA 1
ATOM 3059 C C . GLU B 1 15 ? 17.359 -9.523 6.391 1 98.5 15 GLU B C 1
ATOM 3061 O O . GLU B 1 15 ? 17.125 -9.328 7.586 1 98.5 15 GLU B O 1
ATOM 3066 N N . LEU B 1 16 ? 16.469 -9.867 5.543 1 98.38 16 LEU B N 1
ATOM 3067 C CA . LEU B 1 16 ? 15.086 -10.141 5.918 1 98.38 16 LEU B CA 1
ATOM 3068 C C . LEU B 1 16 ? 14.625 -11.484 5.367 1 98.38 16 LEU B C 1
ATOM 3070 O O . LEU B 1 16 ? 15.141 -11.953 4.348 1 98.38 16 LEU B O 1
ATOM 3074 N N . ALA B 1 17 ? 13.672 -12.141 6.16 1 98.06 17 ALA B N 1
ATOM 3075 C CA . ALA B 1 17 ? 12.977 -13.258 5.535 1 98.06 17 ALA B CA 1
ATOM 3076 C C . ALA B 1 17 ? 12.336 -12.836 4.215 1 98.06 17 ALA B C 1
ATOM 3078 O O . ALA B 1 17 ? 11.883 -11.703 4.074 1 98.06 17 ALA B O 1
ATOM 3079 N N . VAL B 1 18 ? 12.258 -13.672 3.254 1 97.31 18 VAL B N 1
ATOM 3080 C CA . VAL B 1 18 ? 11.836 -13.367 1.889 1 97.31 18 VAL B CA 1
ATOM 3081 C C . VAL B 1 18 ? 10.445 -12.75 1.902 1 97.31 18 VAL B C 1
ATOM 3083 O O . VAL B 1 18 ? 10.18 -11.781 1.184 1 97.31 18 VAL B O 1
ATOM 3086 N N . LEU B 1 19 ? 9.547 -13.281 2.752 1 97.19 19 LEU B N 1
ATOM 3087 C CA . LEU B 1 19 ? 8.195 -12.734 2.818 1 97.19 19 LEU B CA 1
ATOM 3088 C C . LEU B 1 19 ? 8.195 -11.352 3.453 1 97.19 19 LEU B C 1
ATOM 3090 O O . LEU B 1 19 ? 7.426 -10.477 3.047 1 97.19 19 LEU B O 1
ATOM 3094 N N . ASP B 1 20 ? 9.094 -11.117 4.383 1 97.31 20 ASP B N 1
ATOM 3095 C CA . ASP B 1 20 ? 9.172 -9.836 5.066 1 97.31 20 ASP B CA 1
ATOM 3096 C C . ASP B 1 20 ? 9.805 -8.773 4.168 1 97.31 20 ASP B C 1
ATOM 3098 O O . ASP B 1 20 ? 9.68 -7.574 4.426 1 97.31 20 ASP B O 1
ATOM 3102 N N . ALA B 1 21 ? 10.484 -9.203 3.123 1 97.88 21 ALA B N 1
ATOM 3103 C CA . ALA B 1 21 ? 11.164 -8.281 2.207 1 97.88 21 ALA B CA 1
ATOM 3104 C C . ALA B 1 21 ? 10.203 -7.762 1.143 1 97.88 21 ALA B C 1
ATOM 3106 O O . ALA B 1 21 ? 10.547 -6.871 0.365 1 97.88 21 ALA B O 1
ATOM 3107 N N . GLN B 1 22 ? 9 -8.32 1.133 1 96.81 22 GLN B N 1
ATOM 3108 C CA . GLN B 1 22 ? 8.031 -7.891 0.13 1 96.81 22 GLN B CA 1
ATOM 3109 C C . GLN B 1 22 ? 7.812 -6.383 0.19 1 96.81 22 GLN B C 1
ATOM 3111 O O . GLN B 1 22 ? 7.656 -5.816 1.272 1 96.81 22 GLN B O 1
ATOM 3116 N N . GLY B 1 23 ? 7.812 -5.75 -1.009 1 94.75 23 GLY B N 1
ATOM 3117 C CA . GLY B 1 23 ? 7.566 -4.32 -1.098 1 94.75 23 GLY B CA 1
ATOM 3118 C C . GLY B 1 23 ? 8.836 -3.492 -1.024 1 94.75 23 GLY B C 1
ATOM 3119 O O . GLY B 1 23 ? 8.812 -2.289 -1.293 1 94.75 23 GLY B O 1
ATOM 3120 N N . LEU B 1 24 ? 9.93 -4.074 -0.637 1 97.25 24 LEU B N 1
ATOM 3121 C CA . LEU B 1 24 ? 11.219 -3.393 -0.542 1 97.25 24 LEU B CA 1
ATOM 3122 C C . LEU B 1 24 ? 12.062 -3.654 -1.785 1 97.25 24 LEU B C 1
ATOM 3124 O O . LEU B 1 24 ? 11.656 -4.418 -2.664 1 97.25 24 LEU B O 1
ATOM 3128 N N . LEU B 1 25 ? 13.148 -2.988 -1.934 1 96.94 25 LEU B N 1
ATOM 3129 C CA . LEU B 1 25 ? 14.086 -3.189 -3.037 1 96.94 25 LEU B CA 1
ATOM 3130 C C . LEU B 1 25 ? 15.164 -4.191 -2.66 1 96.94 25 LEU B C 1
ATOM 3132 O O . LEU B 1 25 ? 15.703 -4.145 -1.552 1 96.94 25 LEU B O 1
ATOM 3136 N N . CYS B 1 26 ? 15.398 -5.094 -3.562 1 97.81 26 CYS B N 1
ATOM 3137 C CA . CYS B 1 26 ? 16.453 -6.082 -3.352 1 97.81 26 CYS B CA 1
ATOM 3138 C C . CYS B 1 26 ? 17.812 -5.406 -3.205 1 97.81 26 CYS B C 1
ATOM 3140 O O . CYS B 1 26 ? 18.156 -4.516 -3.988 1 97.81 26 CYS B O 1
ATOM 3142 N N . GLY B 1 27 ? 18.625 -5.793 -2.213 1 97.62 27 GLY B N 1
ATOM 3143 C CA . GLY B 1 27 ? 19.891 -5.141 -1.894 1 97.62 27 GLY B CA 1
ATOM 3144 C C . GLY B 1 27 ? 21.094 -5.938 -2.324 1 97.62 27 GLY B C 1
ATOM 3145 O O . GLY B 1 27 ? 22.234 -5.566 -2.021 1 97.62 27 GLY B O 1
ATOM 3146 N N . GLU B 1 28 ? 20.859 -7.062 -3.062 1 98 28 GLU B N 1
ATOM 3147 C CA . GLU B 1 28 ? 21.969 -7.918 -3.5 1 98 28 GLU B CA 1
ATOM 3148 C C . GLU B 1 28 ? 21.641 -8.602 -4.824 1 98 28 GLU B C 1
ATOM 3150 O O . GLU B 1 28 ? 20.484 -8.625 -5.25 1 98 28 GLU B O 1
ATOM 3155 N N . GLU B 1 29 ? 22.688 -9.023 -5.504 1 97.94 29 GLU B N 1
ATOM 3156 C CA . GLU B 1 29 ? 22.5 -9.93 -6.637 1 97.94 29 GLU B CA 1
ATOM 3157 C C . GLU B 1 29 ? 22.25 -11.359 -6.172 1 97.94 29 GLU B C 1
ATOM 3159 O O . GLU B 1 29 ? 23.125 -12 -5.59 1 97.94 29 GLU B O 1
ATOM 3164 N N . VAL B 1 30 ? 21.141 -11.875 -6.383 1 98.06 30 VAL B N 1
ATOM 3165 C CA . VAL B 1 30 ? 20.828 -13.242 -5.98 1 98.06 30 VAL B CA 1
ATOM 3166 C C . VAL B 1 30 ? 21.156 -14.203 -7.121 1 98.06 30 VAL B C 1
ATOM 3168 O O . VAL B 1 30 ? 20.438 -14.273 -8.117 1 98.06 30 VAL B O 1
ATOM 3171 N N . ILE B 1 31 ? 22.172 -14.891 -6.98 1 97.81 31 ILE B N 1
ATOM 3172 C CA . ILE B 1 31 ? 22.625 -15.852 -7.984 1 97.81 31 ILE B CA 1
ATOM 3173 C C . ILE B 1 31 ? 22.094 -17.234 -7.652 1 97.81 31 ILE B C 1
ATOM 3175 O O . ILE B 1 31 ? 22.25 -17.719 -6.531 1 97.81 31 ILE B O 1
ATOM 3179 N N . SER B 1 32 ? 21.422 -17.844 -8.609 1 96.25 32 SER B N 1
ATOM 3180 C CA . SER B 1 32 ? 20.891 -19.172 -8.367 1 96.25 32 SER B CA 1
ATOM 3181 C C . SER B 1 32 ? 21.984 -20.219 -8.305 1 96.25 32 SER B C 1
ATOM 3183 O O . SER B 1 32 ? 22.938 -20.188 -9.086 1 96.25 32 SER B O 1
ATOM 3185 N N . GLU B 1 33 ? 21.891 -21.125 -7.398 1 93.56 33 GLU B N 1
ATOM 3186 C CA . GLU B 1 33 ? 22.797 -22.281 -7.305 1 93.56 33 GLU B CA 1
ATOM 3187 C C . GLU B 1 33 ? 22.109 -23.562 -7.781 1 93.56 33 GLU B C 1
ATOM 3189 O O . GLU B 1 33 ? 22.719 -24.625 -7.766 1 93.56 33 GLU B O 1
ATOM 3194 N N . THR B 1 34 ? 20.891 -23.422 -8.164 1 91.94 34 THR B N 1
ATOM 3195 C CA . THR B 1 34 ? 20.109 -24.578 -8.57 1 91.94 34 THR B CA 1
ATOM 3196 C C . THR B 1 34 ? 19.438 -24.328 -9.914 1 91.94 34 THR B C 1
ATOM 3198 O O . THR B 1 34 ? 19.375 -23.188 -10.391 1 91.94 34 THR B O 1
ATOM 3201 N N . GLU B 1 35 ? 19.016 -25.469 -10.516 1 94.12 35 GLU B N 1
ATOM 3202 C CA . GLU B 1 35 ? 18.234 -25.391 -11.75 1 94.12 35 GLU B CA 1
ATOM 3203 C C . GLU B 1 35 ? 16.75 -25.281 -11.453 1 94.12 35 GLU B C 1
ATOM 3205 O O . GLU B 1 35 ? 16.25 -25.859 -10.477 1 94.12 35 GLU B O 1
ATOM 3210 N N . LEU B 1 36 ? 16.078 -24.547 -12.273 1 92.75 36 LEU B N 1
ATOM 3211 C CA . LEU B 1 36 ? 14.617 -24.531 -12.273 1 92.75 36 LEU B CA 1
ATOM 3212 C C . LEU B 1 36 ? 14.07 -24.859 -13.656 1 92.75 36 LEU B C 1
ATOM 3214 O O . LEU B 1 36 ? 14.383 -24.172 -14.633 1 92.75 36 LEU B O 1
ATOM 3218 N N . PRO B 1 37 ? 13.312 -25.859 -13.789 1 92.19 37 PRO B N 1
ATOM 3219 C CA . PRO B 1 37 ? 13.023 -26.891 -12.797 1 92.19 37 PRO B CA 1
ATOM 3220 C C . PRO B 1 37 ? 14.266 -27.688 -12.391 1 92.19 37 PRO B C 1
ATOM 3222 O O . PRO B 1 37 ? 15.273 -27.672 -13.102 1 92.19 37 PRO B O 1
ATOM 3225 N N . ALA B 1 38 ? 14.219 -28.422 -11.289 1 91.56 38 ALA B N 1
ATOM 3226 C CA . ALA B 1 38 ? 15.367 -29.125 -10.719 1 91.56 38 ALA B CA 1
ATOM 3227 C C . ALA B 1 38 ? 15.625 -30.438 -11.469 1 91.56 38 ALA B C 1
ATOM 3229 O O . ALA B 1 38 ? 16.703 -31.031 -11.336 1 91.56 38 ALA B O 1
ATOM 3230 N N . PHE B 1 39 ? 14.664 -30.891 -12.219 1 92.56 39 PHE B N 1
ATOM 3231 C CA . PHE B 1 39 ? 14.766 -32.125 -12.977 1 92.56 39 PHE B CA 1
ATOM 3232 C C . PHE B 1 39 ? 13.789 -32.125 -14.148 1 92.56 39 PHE B C 1
ATOM 3234 O O . PHE B 1 39 ? 12.859 -31.328 -14.188 1 92.56 39 PHE B O 1
ATOM 3241 N N . ASP B 1 40 ? 14.109 -33.031 -15.086 1 93.69 40 ASP B N 1
ATOM 3242 C CA . ASP B 1 40 ? 13.156 -33.219 -16.172 1 93.69 40 ASP B CA 1
ATOM 3243 C C . ASP B 1 40 ? 11.828 -33.75 -15.656 1 93.69 40 ASP B C 1
ATOM 3245 O O . ASP B 1 40 ? 11.812 -34.719 -14.883 1 93.69 40 ASP B O 1
ATOM 3249 N N . HIS B 1 41 ? 10.742 -33.031 -16.031 1 92.25 41 HIS B N 1
ATOM 3250 C CA . HIS B 1 41 ? 9.469 -33.531 -15.523 1 92.25 41 HIS B CA 1
ATOM 3251 C C . HIS B 1 41 ? 8.367 -33.375 -16.578 1 92.25 41 HIS B C 1
ATOM 3253 O O . HIS B 1 41 ? 8.586 -32.781 -17.625 1 92.25 41 HIS B O 1
ATOM 3259 N N . SER B 1 42 ? 7.316 -34.031 -16.297 1 92.75 42 SER B N 1
ATOM 3260 C CA . SER B 1 42 ? 6.234 -34.062 -17.281 1 92.75 42 SER B CA 1
ATOM 3261 C C . SER B 1 42 ? 5.438 -32.781 -17.281 1 92.75 42 SER B C 1
ATOM 3263 O O . SER B 1 42 ? 5.09 -32.25 -16.234 1 92.75 42 SER B O 1
ATOM 3265 N N . ALA B 1 43 ? 5.09 -32.312 -18.453 1 90.5 43 ALA B N 1
ATOM 3266 C CA . ALA B 1 43 ? 4.262 -31.109 -18.625 1 90.5 43 ALA B CA 1
ATOM 3267 C C . ALA B 1 43 ? 2.781 -31.469 -18.641 1 90.5 43 ALA B C 1
ATOM 3269 O O . ALA B 1 43 ? 1.924 -30.609 -18.438 1 90.5 43 ALA B O 1
ATOM 3270 N N . VAL B 1 44 ? 2.484 -32.688 -18.922 1 90.5 44 VAL B N 1
ATOM 3271 C CA . VAL B 1 44 ? 1.106 -33.125 -19.109 1 90.5 44 VAL B CA 1
ATOM 3272 C C . VAL B 1 44 ? 0.905 -34.5 -18.469 1 90.5 44 VAL B C 1
ATOM 3274 O O . VAL B 1 44 ? 1.869 -35.125 -18.031 1 90.5 44 VAL B O 1
ATOM 3277 N N . ASP B 1 45 ? -0.399 -34.812 -18.391 1 91.12 45 ASP B N 1
ATOM 3278 C CA . ASP B 1 45 ? -0.696 -36.219 -18 1 91.12 45 ASP B CA 1
ATOM 3279 C C . ASP B 1 45 ? -0.638 -37.125 -19.219 1 91.12 45 ASP B C 1
ATOM 3281 O O . ASP B 1 45 ? -1.014 -36.75 -20.328 1 91.12 45 ASP B O 1
ATOM 3285 N N . GLY B 1 46 ? -0.123 -38.344 -18.953 1 95.25 46 GLY B N 1
ATOM 3286 C CA . GLY B 1 46 ? -0.013 -39.312 -20.047 1 95.25 46 GLY B CA 1
ATOM 3287 C C . GLY B 1 46 ? 0.885 -40.469 -19.719 1 95.25 46 GLY B C 1
ATOM 3288 O O . GLY B 1 46 ? 0.741 -41.094 -18.672 1 95.25 46 GLY B O 1
ATOM 3289 N N . TYR B 1 47 ? 1.717 -40.812 -20.734 1 97.06 47 TYR B N 1
ATOM 3290 C CA . TYR B 1 47 ? 2.6 -41.969 -20.578 1 97.06 47 TYR B CA 1
ATOM 3291 C C . TYR B 1 47 ? 4.016 -41.625 -21.031 1 97.06 47 TYR B C 1
ATOM 3293 O O . TYR B 1 47 ? 4.219 -41.094 -22.125 1 97.06 47 TYR B O 1
ATOM 3301 N N . ALA B 1 48 ? 4.926 -41.906 -20.125 1 96.94 48 ALA B N 1
ATOM 3302 C CA . ALA B 1 48 ? 6.336 -41.812 -20.5 1 96.94 48 ALA B CA 1
ATOM 3303 C C . ALA B 1 48 ? 6.742 -43 -21.375 1 96.94 48 ALA B C 1
ATOM 3305 O O . ALA B 1 48 ? 6.457 -44.156 -21.031 1 96.94 48 ALA B O 1
ATOM 3306 N N . VAL B 1 49 ? 7.457 -42.688 -22.484 1 98 49 VAL B N 1
ATOM 3307 C CA . VAL B 1 49 ? 7.785 -43.75 -23.422 1 98 49 VAL B CA 1
ATOM 3308 C C . VAL B 1 49 ? 9.172 -43.5 -24.016 1 98 49 VAL B C 1
ATOM 3310 O O . VAL B 1 49 ? 9.758 -42.438 -23.828 1 98 49 VAL B O 1
ATOM 3313 N N . ARG B 1 50 ? 9.672 -44.562 -24.594 1 97.5 50 ARG B N 1
ATOM 3314 C CA . ARG B 1 50 ? 10.734 -44.406 -25.578 1 97.5 50 ARG B CA 1
ATOM 3315 C C . ARG B 1 50 ? 10.172 -44.156 -26.953 1 97.5 50 ARG B C 1
ATOM 3317 O O . ARG B 1 50 ? 9.367 -44.938 -27.469 1 97.5 50 ARG B O 1
ATOM 3324 N N . THR B 1 51 ? 10.594 -43.062 -27.531 1 97.44 51 THR B N 1
ATOM 3325 C CA . THR B 1 51 ? 10.055 -42.719 -28.828 1 97.44 51 THR B CA 1
ATOM 3326 C C . THR B 1 51 ? 10.25 -43.844 -29.844 1 97.44 51 THR B C 1
ATOM 3328 O O . THR B 1 51 ? 9.398 -44.062 -30.703 1 97.44 51 THR B O 1
ATOM 3331 N N . ALA B 1 52 ? 11.328 -44.531 -29.734 1 96.69 52 ALA B N 1
ATOM 3332 C CA . ALA B 1 52 ? 11.648 -45.656 -30.641 1 96.69 52 ALA B CA 1
ATOM 3333 C C . ALA B 1 52 ? 10.562 -46.719 -30.609 1 96.69 52 ALA B C 1
ATOM 3335 O O . ALA B 1 52 ? 10.328 -47.406 -31.594 1 96.69 52 ALA B O 1
ATOM 3336 N N . ASP B 1 53 ? 9.883 -46.844 -29.5 1 97.38 53 ASP B N 1
ATOM 3337 C CA . ASP B 1 53 ? 8.906 -47.906 -29.312 1 97.38 53 ASP B CA 1
ATOM 3338 C C . ASP B 1 53 ? 7.547 -47.5 -29.875 1 97.38 53 ASP B C 1
ATOM 3340 O O . ASP B 1 53 ? 6.652 -48.344 -30 1 97.38 53 ASP B O 1
ATOM 3344 N N . VAL B 1 54 ? 7.355 -46.25 -30.234 1 97.56 54 VAL B N 1
ATOM 3345 C CA . VAL B 1 54 ? 6.008 -45.812 -30.578 1 97.56 54 VAL B CA 1
ATOM 3346 C C . VAL B 1 54 ? 6.039 -45.062 -31.906 1 97.56 54 VAL B C 1
ATOM 3348 O O . VAL B 1 54 ? 5.07 -44.375 -32.25 1 97.56 54 VAL B O 1
ATOM 3351 N N . GLN B 1 55 ? 7.059 -45.094 -32.656 1 95.56 55 GLN B N 1
ATOM 3352 C CA . GLN B 1 55 ? 7.277 -44.344 -33.875 1 95.56 55 GLN B CA 1
ATOM 3353 C C . GLN B 1 55 ? 6.195 -44.625 -34.906 1 95.56 55 GLN B C 1
ATOM 3355 O O . GLN B 1 55 ? 5.844 -43.75 -35.719 1 95.56 55 GLN B O 1
ATOM 3360 N N . MET B 1 56 ? 5.66 -45.781 -34.906 1 95 56 MET B N 1
ATOM 3361 C CA . MET B 1 56 ? 4.73 -46.219 -35.938 1 95 56 MET B CA 1
ATOM 3362 C C . MET B 1 56 ? 3.285 -45.969 -35.531 1 95 56 MET B C 1
ATOM 3364 O O . MET B 1 56 ? 2.354 -46.344 -36.25 1 95 56 MET B O 1
ATOM 3368 N N . ALA B 1 57 ? 3.129 -45.406 -34.406 1 96.94 57 ALA B N 1
ATOM 3369 C CA . ALA B 1 57 ? 1.775 -45.219 -33.906 1 96.94 57 ALA B CA 1
ATOM 3370 C C . ALA B 1 57 ? 0.965 -44.312 -34.812 1 96.94 57 ALA B C 1
ATOM 3372 O O . ALA B 1 57 ? 1.435 -43.219 -35.219 1 96.94 57 ALA B O 1
ATOM 3373 N N . ARG B 1 58 ? -0.229 -44.781 -35.156 1 95.5 58 ARG B N 1
ATOM 3374 C CA . ARG B 1 58 ? -1.207 -44.031 -35.938 1 95.5 58 ARG B CA 1
ATOM 3375 C C . ARG B 1 58 ? -2.617 -44.25 -35.406 1 95.5 58 ARG B C 1
ATOM 3377 O O . ARG B 1 58 ? -2.889 -45.219 -34.719 1 95.5 58 ARG B O 1
ATOM 3384 N N . PRO B 1 59 ? -3.502 -43.219 -35.719 1 94.06 59 PRO B N 1
ATOM 3385 C CA . PRO B 1 59 ? -4.875 -43.375 -35.219 1 94.06 59 PRO B CA 1
ATOM 3386 C C . PRO B 1 59 ? -5.52 -44.688 -35.656 1 94.06 59 PRO B C 1
ATOM 3388 O O . PRO B 1 59 ? -6.234 -45.312 -34.844 1 94.06 59 PRO B O 1
ATOM 3391 N N . ASP B 1 60 ? -5.32 -45.125 -36.844 1 94.5 60 ASP B N 1
ATOM 3392 C CA . ASP B 1 60 ? -5.934 -46.344 -37.375 1 94.5 60 ASP B CA 1
ATOM 3393 C C . ASP B 1 60 ? -5.051 -47.562 -37.094 1 94.5 60 ASP B C 1
ATOM 3395 O O . ASP B 1 60 ? -5.449 -48.688 -37.375 1 94.5 60 ASP B O 1
ATOM 3399 N N . ASP B 1 61 ? -3.908 -47.438 -36.625 1 95.75 61 ASP B N 1
ATOM 3400 C CA . ASP B 1 61 ? -2.961 -48.5 -36.312 1 95.75 61 ASP B CA 1
ATOM 3401 C C . ASP B 1 61 ? -2.195 -48.156 -35.031 1 95.75 61 ASP B C 1
ATOM 3403 O O . ASP B 1 61 ? -1.011 -47.844 -35.062 1 95.75 61 ASP B O 1
ATOM 3407 N N . ALA B 1 62 ? -2.795 -48.406 -33.906 1 97.12 62 ALA B N 1
ATOM 3408 C CA . ALA B 1 62 ? -2.244 -48.031 -32.594 1 97.12 62 ALA B CA 1
ATOM 3409 C C . ALA B 1 62 ? -1.129 -49 -32.188 1 97.12 62 ALA B C 1
ATOM 3411 O O . ALA B 1 62 ? -1.155 -50.156 -32.531 1 97.12 62 ALA B O 1
ATOM 3412 N N . VAL B 1 63 ? -0.143 -48.5 -31.531 1 97.94 63 VAL B N 1
ATOM 3413 C CA . VAL B 1 63 ? 0.904 -49.312 -30.922 1 97.94 63 VAL B CA 1
ATOM 3414 C C . VAL B 1 63 ? 0.555 -49.594 -29.469 1 97.94 63 VAL B C 1
ATOM 3416 O O . VAL B 1 63 ? 0.209 -48.656 -28.719 1 97.94 63 VAL B O 1
ATOM 3419 N N . GLN B 1 64 ? 0.639 -50.812 -29.109 1 97.75 64 GLN B N 1
ATOM 3420 C CA . GLN B 1 64 ? 0.288 -51.188 -27.75 1 97.75 64 GLN B CA 1
ATOM 3421 C C . GLN B 1 64 ? 1.537 -51.406 -26.906 1 97.75 64 GLN B C 1
ATOM 3423 O O . GLN B 1 64 ? 2.463 -52.094 -27.312 1 97.75 64 GLN B O 1
ATOM 3428 N N . LEU B 1 65 ? 1.584 -50.781 -25.797 1 98.12 65 LEU B N 1
ATOM 3429 C CA . LEU B 1 65 ? 2.674 -50.938 -24.844 1 98.12 65 LEU B CA 1
ATOM 3430 C C . LEU B 1 65 ? 2.148 -51.469 -23.5 1 98.12 65 LEU B C 1
ATOM 3432 O O . LEU B 1 65 ? 1.045 -51.094 -23.094 1 98.12 65 LEU B O 1
ATOM 3436 N N . ALA B 1 66 ? 2.965 -52.281 -22.797 1 97.5 66 ALA B N 1
ATOM 3437 C CA . ALA B 1 66 ? 2.66 -52.656 -21.422 1 97.5 66 ALA B CA 1
ATOM 3438 C C . ALA B 1 66 ? 2.939 -51.5 -20.469 1 97.5 66 ALA B C 1
ATOM 3440 O O . ALA B 1 66 ? 3.984 -50.844 -20.562 1 97.5 66 ALA B O 1
ATOM 3441 N N . VAL B 1 67 ? 2.004 -51.156 -19.672 1 97 67 VAL B N 1
ATOM 3442 C CA . VAL B 1 67 ? 2.203 -50.125 -18.641 1 97 67 VAL B CA 1
ATOM 3443 C C . VAL B 1 67 ? 2.801 -50.781 -17.391 1 97 67 VAL B C 1
ATOM 3445 O O . VAL B 1 67 ? 2.143 -51.562 -16.719 1 97 67 VAL B O 1
ATOM 3448 N N . VAL B 1 68 ? 3.998 -50.406 -17.047 1 94.5 68 VAL B N 1
ATOM 3449 C CA . VAL B 1 68 ? 4.73 -51.188 -16.047 1 94.5 68 VAL B CA 1
ATOM 3450 C C . VAL B 1 68 ? 4.855 -50.406 -14.758 1 94.5 68 VAL B C 1
ATOM 3452 O O . VAL B 1 68 ? 5.543 -50.812 -13.82 1 94.5 68 VAL B O 1
ATOM 3455 N N . GLY B 1 69 ? 4.195 -49.25 -14.656 1 92 69 GLY B N 1
ATOM 3456 C CA . GLY B 1 69 ? 4.258 -48.469 -13.438 1 92 69 GLY B CA 1
ATOM 3457 C C . GLY B 1 69 ? 3.578 -47.094 -13.578 1 92 69 GLY B C 1
ATOM 3458 O O . GLY B 1 69 ? 2.926 -46.844 -14.594 1 92 69 GLY B O 1
ATOM 3459 N N . GLU B 1 70 ? 3.699 -46.375 -12.508 1 90.75 70 GLU B N 1
ATOM 3460 C CA . GLU B 1 70 ? 3.154 -45.031 -12.43 1 90.75 70 GLU B CA 1
ATOM 3461 C C . GLU B 1 70 ? 4.145 -44.062 -11.781 1 90.75 70 GLU B C 1
ATOM 3463 O O . GLU B 1 70 ? 4.836 -44.406 -10.828 1 90.75 70 GLU B O 1
ATOM 3468 N N . ALA B 1 71 ? 4.281 -42.938 -12.406 1 90.38 71 ALA B N 1
ATOM 3469 C CA . ALA B 1 71 ? 5.133 -41.906 -11.852 1 90.38 71 ALA B CA 1
ATOM 3470 C C . ALA B 1 71 ? 4.301 -40.688 -11.406 1 90.38 71 ALA B C 1
ATOM 3472 O O . ALA B 1 71 ? 3.686 -40 -12.227 1 90.38 71 ALA B O 1
ATOM 3473 N N . GLU B 1 72 ? 4.336 -40.438 -10.117 1 88.12 72 GLU B N 1
ATOM 3474 C CA . GLU B 1 72 ? 3.643 -39.312 -9.523 1 88.12 72 GLU B CA 1
ATOM 3475 C C . GLU B 1 72 ? 4.633 -38.281 -8.984 1 88.12 72 GLU B C 1
ATOM 3477 O O . GLU B 1 72 ? 5.781 -38.594 -8.688 1 88.12 72 GLU B O 1
ATOM 3482 N N . PRO B 1 73 ? 4.121 -37.031 -8.938 1 86.5 73 PRO B N 1
ATOM 3483 C CA . PRO B 1 73 ? 4.988 -36.031 -8.289 1 86.5 73 PRO B CA 1
ATOM 3484 C C . PRO B 1 73 ? 5.402 -36.469 -6.883 1 86.5 73 PRO B C 1
ATOM 3486 O O . PRO B 1 73 ? 4.57 -36.938 -6.102 1 86.5 73 PRO B O 1
ATOM 3489 N N . GLY B 1 74 ? 6.656 -36.312 -6.621 1 84.75 74 GLY B N 1
ATOM 3490 C CA . GLY B 1 74 ? 7.176 -36.656 -5.312 1 84.75 74 GLY B CA 1
ATOM 3491 C C . GLY B 1 74 ? 7.707 -38.094 -5.246 1 84.75 74 GLY B C 1
ATOM 3492 O O . GLY B 1 74 ? 8.352 -38.469 -4.27 1 84.75 74 GLY B O 1
ATOM 3493 N N . SER B 1 75 ? 7.312 -38.844 -6.246 1 80.38 75 SER B N 1
ATOM 3494 C CA . SER B 1 75 ? 7.77 -40.219 -6.246 1 80.38 75 SER B CA 1
ATOM 3495 C C . SER B 1 75 ? 9.258 -40.312 -6.574 1 80.38 75 SER B C 1
ATOM 3497 O O . SER B 1 75 ? 9.758 -39.562 -7.414 1 80.38 75 SER B O 1
ATOM 3499 N N . HIS B 1 76 ? 10.086 -41 -5.734 1 70.69 76 HIS B N 1
ATOM 3500 C CA . HIS B 1 76 ? 11.523 -41.156 -5.867 1 70.69 76 HIS B CA 1
ATOM 3501 C C . HIS B 1 76 ? 11.867 -42.344 -6.762 1 70.69 76 HIS B C 1
ATOM 3503 O O . HIS B 1 76 ? 12.992 -42.438 -7.266 1 70.69 76 HIS B O 1
ATOM 3509 N N . GLU B 1 77 ? 10.992 -43.25 -6.816 1 61.84 77 GLU B N 1
ATOM 3510 C CA . GLU B 1 77 ? 11.32 -44.531 -7.434 1 61.84 77 GLU B CA 1
ATOM 3511 C C . GLU B 1 77 ? 11.211 -44.469 -8.953 1 61.84 77 GLU B C 1
ATOM 3513 O O . GLU B 1 77 ? 10.102 -44.406 -9.5 1 61.84 77 GLU B O 1
ATOM 3518 N N . THR B 1 78 ? 12.219 -43.875 -9.578 1 62.12 78 THR B N 1
ATOM 3519 C CA . THR B 1 78 ? 12.031 -43.906 -11.023 1 62.12 78 THR B CA 1
ATOM 3520 C C . THR B 1 78 ? 12.477 -45.219 -11.609 1 62.12 78 THR B C 1
ATOM 3522 O O . THR B 1 78 ? 13.672 -45.531 -11.633 1 62.12 78 THR B O 1
ATOM 3525 N N . ARG B 1 79 ? 11.516 -46.219 -11.531 1 69.31 79 ARG B N 1
ATOM 3526 C CA . ARG B 1 79 ? 11.812 -47.406 -12.297 1 69.31 79 ARG B CA 1
ATOM 3527 C C . ARG B 1 79 ? 12.234 -47.062 -13.719 1 69.31 79 ARG B C 1
ATOM 3529 O O . ARG B 1 79 ? 11.727 -46.125 -14.312 1 69.31 79 ARG B O 1
ATOM 3536 N N . GLY B 1 80 ? 13.305 -47.562 -14.125 1 83.94 80 GLY B N 1
ATOM 3537 C CA . GLY B 1 80 ? 13.727 -47.438 -15.508 1 83.94 80 GLY B CA 1
ATOM 3538 C C . GLY B 1 80 ? 12.719 -47.969 -16.5 1 83.94 80 GLY B C 1
ATOM 3539 O O . GLY B 1 80 ? 11.992 -48.906 -16.188 1 83.94 80 GLY B O 1
ATOM 3540 N N . LEU B 1 81 ? 12.555 -47.25 -17.547 1 92 81 LEU B N 1
ATOM 3541 C CA . LEU B 1 81 ? 11.656 -47.656 -18.625 1 92 81 LEU B CA 1
ATOM 3542 C C . LEU B 1 81 ? 12.336 -48.656 -19.562 1 92 81 LEU B C 1
ATOM 3544 O O . LEU B 1 81 ? 13.375 -48.344 -20.156 1 92 81 LEU B O 1
ATOM 3548 N N . SER B 1 82 ? 11.773 -49.844 -19.594 1 92.81 82 SER B N 1
ATOM 3549 C CA . SER B 1 82 ? 12.273 -50.844 -20.516 1 92.81 82 SER B CA 1
ATOM 3550 C C . SER B 1 82 ? 11.656 -50.688 -21.891 1 92.81 82 SER B C 1
ATOM 3552 O O . SER B 1 82 ? 10.594 -50.094 -22.047 1 92.81 82 SER B O 1
ATOM 3554 N N . ALA B 1 83 ? 12.375 -51.312 -22.875 1 94.19 83 ALA B N 1
ATOM 3555 C CA . ALA B 1 83 ? 11.852 -51.281 -24.234 1 94.19 83 ALA B CA 1
ATOM 3556 C C . ALA B 1 83 ? 10.477 -51.938 -24.312 1 94.19 83 ALA B C 1
ATOM 3558 O O . ALA B 1 83 ? 10.227 -52.969 -23.672 1 94.19 83 ALA B O 1
ATOM 3559 N N . GLY B 1 84 ? 9.633 -51.281 -25.016 1 95.31 84 GLY B N 1
ATOM 3560 C CA . GLY B 1 84 ? 8.305 -51.844 -25.25 1 95.31 84 GLY B CA 1
ATOM 3561 C C . GLY B 1 84 ? 7.355 -51.625 -24.094 1 95.31 84 GLY B C 1
ATOM 3562 O O . GLY B 1 84 ? 6.301 -52.281 -24.031 1 95.31 84 GLY B O 1
ATOM 3563 N N . THR B 1 85 ? 7.746 -50.812 -23.156 1 96.75 85 THR B N 1
ATOM 3564 C CA . THR B 1 85 ? 6.883 -50.531 -22.016 1 96.75 85 THR B CA 1
ATOM 3565 C C . THR B 1 85 ? 6.613 -49.031 -21.875 1 96.75 85 THR B C 1
ATOM 3567 O O . THR B 1 85 ? 7.199 -48.25 -22.609 1 96.75 85 THR B O 1
ATOM 3570 N N . ALA B 1 86 ? 5.699 -48.719 -21.109 1 97.25 86 ALA B N 1
ATOM 3571 C CA . ALA B 1 86 ? 5.328 -47.344 -20.781 1 97.25 86 ALA B CA 1
ATOM 3572 C C . ALA B 1 86 ? 5.102 -47.188 -19.281 1 97.25 86 ALA B C 1
ATOM 3574 O O . ALA B 1 86 ? 4.855 -48.156 -18.578 1 97.25 86 ALA B O 1
ATOM 3575 N N . ILE B 1 87 ? 5.277 -46.031 -18.797 1 95.62 87 ILE B N 1
ATOM 3576 C CA . ILE B 1 87 ? 4.957 -45.688 -17.422 1 95.62 87 ILE B CA 1
ATOM 3577 C C . ILE B 1 87 ? 3.928 -44.562 -17.406 1 95.62 87 ILE B C 1
ATOM 3579 O O . ILE B 1 87 ? 4.133 -43.5 -18.031 1 95.62 87 ILE B O 1
ATOM 3583 N N . ARG B 1 88 ? 2.773 -44.781 -16.75 1 94.44 88 ARG B N 1
ATOM 3584 C CA . ARG B 1 88 ? 1.824 -43.688 -16.578 1 94.44 88 ARG B CA 1
ATOM 3585 C C . ARG B 1 88 ? 2.439 -42.562 -15.766 1 94.44 88 ARG B C 1
ATOM 3587 O O . ARG B 1 88 ? 3.096 -42.781 -14.75 1 94.44 88 ARG B O 1
ATOM 3594 N N . ILE B 1 89 ? 2.27 -41.344 -16.25 1 92.81 89 ILE B N 1
ATOM 3595 C CA . ILE B 1 89 ? 2.963 -40.219 -15.594 1 92.81 89 ILE B CA 1
ATOM 3596 C C . ILE B 1 89 ? 2.021 -39.031 -15.469 1 92.81 89 ILE B C 1
ATOM 3598 O O . ILE B 1 89 ? 1.219 -38.781 -16.375 1 92.81 89 ILE B O 1
ATOM 3602 N N . TYR B 1 90 ? 2.152 -38.312 -14.336 1 89.5 90 TYR B N 1
ATOM 3603 C CA . TYR B 1 90 ? 1.344 -37.156 -14.055 1 89.5 90 TYR B CA 1
ATOM 3604 C C . TYR B 1 90 ? 2.164 -35.875 -14.219 1 89.5 90 TYR B C 1
ATOM 3606 O O . TYR B 1 90 ? 3.396 -35.906 -14.156 1 89.5 90 TYR B O 1
ATOM 3614 N N . PRO B 1 91 ? 1.429 -34.75 -14.461 1 88.5 91 PRO B N 1
ATOM 3615 C CA . PRO B 1 91 ? 2.158 -33.5 -14.562 1 88.5 91 PRO B CA 1
ATOM 3616 C C . PRO B 1 91 ? 3.01 -33.188 -13.336 1 88.5 91 PRO B C 1
ATOM 3618 O O . PRO B 1 91 ? 2.543 -33.344 -12.203 1 88.5 91 PRO B O 1
ATOM 3621 N N . GLY B 1 92 ? 4.254 -32.844 -13.68 1 87.56 92 GLY B N 1
ATOM 3622 C CA . GLY B 1 92 ? 5.148 -32.469 -12.586 1 87.56 92 GLY B CA 1
ATOM 3623 C C . GLY B 1 92 ? 6.004 -33.625 -12.109 1 87.56 92 GLY B C 1
ATOM 3624 O O . GLY B 1 92 ? 6.992 -33.438 -11.406 1 87.56 92 GLY B O 1
ATOM 3625 N N . ALA B 1 93 ? 5.641 -34.812 -12.453 1 90.06 93 ALA B N 1
ATOM 3626 C CA . ALA B 1 93 ? 6.398 -36 -12.039 1 90.06 93 ALA B CA 1
ATOM 3627 C C . ALA B 1 93 ? 7.738 -36.062 -12.773 1 90.06 93 ALA B C 1
ATOM 3629 O O . ALA B 1 93 ? 7.82 -35.75 -13.961 1 90.06 93 ALA B O 1
ATOM 3630 N N . MET B 1 94 ? 8.719 -36.562 -12.047 1 92.81 94 MET B N 1
ATOM 3631 C CA . MET B 1 94 ? 10.047 -36.75 -12.617 1 92.81 94 MET B CA 1
ATOM 3632 C C . MET B 1 94 ? 10.016 -37.719 -13.766 1 92.81 94 MET B C 1
ATOM 3634 O O . MET B 1 94 ? 9.359 -38.781 -13.68 1 92.81 94 MET B O 1
ATOM 3638 N N . LEU B 1 95 ? 10.727 -37.406 -14.812 1 94 95 LEU B N 1
ATOM 3639 C CA . LEU B 1 95 ? 10.812 -38.281 -15.969 1 94 95 LEU B CA 1
ATOM 3640 C C . LEU B 1 95 ? 11.547 -39.594 -15.602 1 94 95 LEU B C 1
ATOM 3642 O O . LEU B 1 95 ? 12.664 -39.531 -15.094 1 94 95 LEU B O 1
ATOM 3646 N N . PRO B 1 96 ? 10.906 -40.688 -15.875 1 93.94 96 PRO B N 1
ATOM 3647 C CA . PRO B 1 96 ? 11.602 -41.938 -15.617 1 93.94 96 PRO B CA 1
ATOM 3648 C C . PRO B 1 96 ? 12.852 -42.125 -16.484 1 93.94 96 PRO B C 1
ATOM 3650 O O . PRO B 1 96 ? 12.875 -41.688 -17.625 1 93.94 96 PRO B O 1
ATOM 3653 N N . HIS B 1 97 ? 13.828 -42.812 -15.875 1 92.38 97 HIS B N 1
ATOM 3654 C CA . HIS B 1 97 ? 15.039 -43.094 -16.625 1 92.38 97 HIS B CA 1
ATOM 3655 C C . HIS B 1 97 ? 14.727 -43.906 -17.891 1 92.38 97 HIS B C 1
ATOM 3657 O O . HIS B 1 97 ? 13.969 -44.875 -17.828 1 92.38 97 HIS B O 1
ATOM 3663 N N . GLY B 1 98 ? 15.266 -43.406 -18.969 1 93.31 98 GLY B N 1
ATOM 3664 C CA . GLY B 1 98 ? 15.094 -44.125 -20.219 1 93.31 98 GLY B CA 1
ATOM 3665 C C . GLY B 1 98 ? 14 -43.531 -21.094 1 93.31 98 GLY B C 1
ATOM 3666 O O . GLY B 1 98 ? 13.945 -43.844 -22.297 1 93.31 98 GLY B O 1
ATOM 3667 N N . ALA B 1 99 ? 13.07 -42.906 -20.5 1 95.75 99 ALA B N 1
ATOM 3668 C CA . ALA B 1 99 ? 12.023 -42.25 -21.281 1 95.75 99 ALA B CA 1
ATOM 3669 C C . ALA B 1 99 ? 12.547 -41 -21.984 1 95.75 99 ALA B C 1
ATOM 3671 O O . ALA B 1 99 ? 13.359 -40.25 -21.422 1 95.75 99 ALA B O 1
ATOM 3672 N N . ASP B 1 100 ? 12.039 -40.75 -23.203 1 96.94 100 ASP B N 1
ATOM 3673 C CA . ASP B 1 100 ? 12.516 -39.562 -23.906 1 96.94 100 ASP B CA 1
ATOM 3674 C C . ASP B 1 100 ? 11.359 -38.75 -24.453 1 96.94 100 ASP B C 1
ATOM 3676 O O . ASP B 1 100 ? 11.57 -37.719 -25.141 1 96.94 100 ASP B O 1
ATOM 3680 N N . ALA B 1 101 ? 10.164 -39.156 -24.141 1 97.88 101 ALA B N 1
ATOM 3681 C CA . ALA B 1 101 ? 8.977 -38.406 -24.5 1 97.88 101 ALA B CA 1
ATOM 3682 C C . ALA B 1 101 ? 7.781 -38.781 -23.625 1 97.88 101 ALA B C 1
ATOM 3684 O O . ALA B 1 101 ? 7.809 -39.812 -22.953 1 97.88 101 ALA B O 1
ATOM 3685 N N . ILE B 1 102 ? 6.84 -37.938 -23.625 1 97.69 102 ILE B N 1
ATOM 3686 C CA . ILE B 1 102 ? 5.555 -38.219 -23 1 97.69 102 ILE B CA 1
ATOM 3687 C C . ILE B 1 102 ? 4.445 -38.219 -24.047 1 97.69 102 ILE B C 1
ATOM 3689 O O . ILE B 1 102 ? 4.375 -37.281 -24.875 1 97.69 102 ILE B O 1
ATOM 3693 N N . VAL B 1 103 ? 3.682 -39.25 -24.078 1 97.94 103 VAL B N 1
ATOM 3694 C CA . VAL B 1 103 ? 2.473 -39.281 -24.906 1 97.94 103 VAL B CA 1
ATOM 3695 C C . VAL B 1 103 ? 1.287 -38.75 -24.094 1 97.94 103 VAL B C 1
ATOM 3697 O O . VAL B 1 103 ? 0.89 -39.375 -23.094 1 97.94 103 VAL B O 1
ATOM 3700 N N . PRO B 1 104 ? 0.737 -37.656 -24.531 1 96.62 104 PRO B N 1
ATOM 3701 C CA . PRO B 1 104 ? -0.409 -37.125 -23.797 1 96.62 104 PRO B CA 1
ATOM 3702 C C . PRO B 1 104 ? -1.557 -38.125 -23.688 1 96.62 104 PRO B C 1
ATOM 3704 O O . PRO B 1 104 ? -1.769 -38.906 -24.594 1 96.62 104 PRO B O 1
ATOM 3707 N N . MET B 1 105 ? -2.301 -38.031 -22.641 1 94.62 105 MET B N 1
ATOM 3708 C CA . MET B 1 105 ? -3.426 -38.938 -22.391 1 94.62 105 MET B CA 1
ATOM 3709 C C . MET B 1 105 ? -4.398 -38.938 -23.562 1 94.62 105 MET B C 1
ATOM 3711 O O . MET B 1 105 ? -4.961 -39.969 -23.922 1 94.62 105 MET B O 1
ATOM 3715 N N . ALA B 1 106 ? -4.574 -37.781 -24.172 1 94.19 106 ALA B N 1
ATOM 3716 C CA . ALA B 1 106 ? -5.535 -37.594 -25.266 1 94.19 106 ALA B CA 1
ATOM 3717 C C . ALA B 1 106 ? -5.145 -38.438 -26.484 1 94.19 106 ALA B C 1
ATOM 3719 O O . ALA B 1 106 ? -5.984 -38.719 -27.344 1 94.19 106 ALA B O 1
ATOM 3720 N N . TRP B 1 107 ? -3.938 -38.812 -26.562 1 97.31 107 TRP B N 1
ATOM 3721 C CA . TRP B 1 107 ? -3.436 -39.562 -27.703 1 97.31 107 TRP B CA 1
ATOM 3722 C C . TRP B 1 107 ? -3.486 -41.062 -27.438 1 97.31 107 TRP B C 1
ATOM 3724 O O . TRP B 1 107 ? -2.893 -41.844 -28.188 1 97.31 107 TRP B O 1
ATOM 3734 N N . THR B 1 108 ? -4.18 -41.469 -26.391 1 97.69 108 THR B N 1
ATOM 3735 C CA . THR B 1 108 ? -4.18 -42.844 -25.984 1 97.69 108 THR B CA 1
ATOM 3736 C C . THR B 1 108 ? -5.594 -43.312 -25.641 1 97.69 108 THR B C 1
ATOM 3738 O O . THR B 1 108 ? -6.543 -42.531 -25.703 1 97.69 108 THR B O 1
ATOM 3741 N N . ASP B 1 109 ? -5.77 -44.531 -25.281 1 96.25 109 ASP B N 1
ATOM 3742 C CA . ASP B 1 109 ? -7.047 -45.062 -24.812 1 96.25 109 ASP B CA 1
ATOM 3743 C C . ASP B 1 109 ? -7.121 -45.062 -23.281 1 96.25 109 ASP B C 1
ATOM 3745 O O . ASP B 1 109 ? -8.047 -45.625 -22.703 1 96.25 109 ASP B O 1
ATOM 3749 N N . ARG B 1 110 ? -6.066 -44.531 -22.625 1 95.94 110 ARG B N 1
ATOM 3750 C CA . ARG B 1 110 ? -6.008 -44.375 -21.172 1 95.94 110 ARG B CA 1
ATOM 3751 C C . ARG B 1 110 ? -5.969 -45.75 -20.5 1 95.94 110 ARG B C 1
ATOM 3753 O O . ARG B 1 110 ? -6.562 -45.938 -19.438 1 95.94 110 ARG B O 1
ATOM 3760 N N . GLY B 1 111 ? -5.305 -46.656 -21.156 1 94.56 111 GLY B N 1
ATOM 3761 C CA . GLY B 1 111 ? -5.242 -48 -20.625 1 94.56 111 GLY B CA 1
ATOM 3762 C C . GLY B 1 111 ? -4.457 -48.094 -19.328 1 94.56 111 GLY B C 1
ATOM 3763 O O . GLY B 1 111 ? -3.611 -47.25 -19.047 1 94.56 111 GLY B O 1
ATOM 3764 N N . VAL B 1 112 ? -4.66 -49.219 -18.516 1 93.81 112 VAL B N 1
ATOM 3765 C CA . VAL B 1 112 ? -4.062 -49.344 -17.188 1 93.81 112 VAL B CA 1
ATOM 3766 C C . VAL B 1 112 ? -2.936 -50.375 -17.25 1 93.81 112 VAL B C 1
ATOM 3768 O O . VAL B 1 112 ? -1.781 -50.062 -16.953 1 93.81 112 VAL B O 1
ATOM 3771 N N . ALA B 1 113 ? -3.205 -51.531 -17.688 1 95.94 113 ALA B N 1
ATOM 3772 C CA . ALA B 1 113 ? -2.184 -52.562 -17.812 1 95.94 113 ALA B CA 1
ATOM 3773 C C . ALA B 1 113 ? -1.441 -52.469 -19.141 1 95.94 113 ALA B C 1
ATOM 3775 O O . ALA B 1 113 ? -0.259 -52.812 -19.219 1 95.94 113 ALA B O 1
ATOM 3776 N N . ARG B 1 114 ? -2.188 -52.094 -20.094 1 97.44 114 ARG B N 1
ATOM 3777 C CA . ARG B 1 114 ? -1.677 -51.812 -21.438 1 97.44 114 ARG B CA 1
ATOM 3778 C C . ARG B 1 114 ? -2.279 -50.531 -21.984 1 97.44 114 ARG B C 1
ATOM 3780 O O . ARG B 1 114 ? -3.375 -50.125 -21.578 1 97.44 114 ARG B O 1
ATOM 3787 N N . VAL B 1 115 ? -1.568 -49.844 -22.812 1 98 115 VAL B N 1
ATOM 3788 C CA . VAL B 1 115 ? -2.07 -48.594 -23.375 1 98 115 VAL B CA 1
ATOM 3789 C C . VAL B 1 115 ? -1.886 -48.594 -24.891 1 98 115 VAL B C 1
ATOM 3791 O O . VAL B 1 115 ? -0.859 -49.062 -25.406 1 98 115 VAL B O 1
ATOM 3794 N N . ASP B 1 116 ? -2.889 -48.188 -25.578 1 98.12 116 ASP B N 1
ATOM 3795 C CA . ASP B 1 116 ? -2.836 -48 -27.016 1 98.12 116 ASP B CA 1
ATOM 3796 C C . ASP B 1 116 ? -2.416 -46.562 -27.344 1 98.12 116 ASP B C 1
ATOM 3798 O O . ASP B 1 116 ? -3.115 -45.594 -27 1 98.12 116 ASP B O 1
ATOM 3802 N N . ILE B 1 117 ? -1.328 -46.406 -27.969 1 98.38 117 ILE B N 1
ATOM 3803 C CA . ILE B 1 117 ? -0.842 -45.125 -28.406 1 98.38 117 ILE B CA 1
ATOM 3804 C C . ILE B 1 117 ? -1.274 -44.844 -29.844 1 98.38 117 ILE B C 1
ATOM 3806 O O . ILE B 1 117 ? -0.93 -45.625 -30.75 1 98.38 117 ILE B O 1
ATOM 3810 N N . ARG B 1 118 ? -1.883 -43.719 -30.078 1 98.25 118 ARG B N 1
ATOM 3811 C CA . ARG B 1 118 ? -2.523 -43.469 -31.375 1 98.25 118 ARG B CA 1
ATOM 3812 C C . ARG B 1 118 ? -1.774 -42.406 -32.156 1 98.25 118 ARG B C 1
ATOM 3814 O O . ARG B 1 118 ? -2.057 -42.188 -33.344 1 98.25 118 ARG B O 1
ATOM 3821 N N . LYS B 1 119 ? -0.949 -41.781 -31.562 1 97.81 119 LYS B N 1
ATOM 3822 C CA . LYS B 1 119 ? -0.12 -40.75 -32.188 1 97.81 119 LYS B CA 1
ATOM 3823 C C . LYS B 1 119 ? 1.292 -40.781 -31.594 1 97.81 119 LYS B C 1
ATOM 3825 O O . LYS B 1 119 ? 1.469 -40.875 -30.391 1 97.81 119 LYS B O 1
ATOM 3830 N N . ALA B 1 120 ? 2.287 -40.719 -32.469 1 96.88 120 ALA B N 1
ATOM 3831 C CA . ALA B 1 120 ? 3.682 -40.781 -32.031 1 96.88 120 ALA B CA 1
ATOM 3832 C C . ALA B 1 120 ? 4.18 -39.406 -31.641 1 96.88 120 ALA B C 1
ATOM 3834 O O . ALA B 1 120 ? 3.98 -38.406 -32.375 1 96.88 120 ALA B O 1
ATOM 3835 N N . PRO B 1 121 ? 4.73 -39.312 -30.422 1 97.19 121 PRO B N 1
ATOM 3836 C CA . PRO B 1 121 ? 5.406 -38.062 -30.062 1 97.19 121 PRO B CA 1
ATOM 3837 C C . PRO B 1 121 ? 6.797 -37.938 -30.688 1 97.19 121 PRO B C 1
ATOM 3839 O O . PRO B 1 121 ? 7.332 -38.938 -31.203 1 97.19 121 PRO B O 1
ATOM 3842 N N . THR B 1 122 ? 7.355 -36.781 -30.75 1 96.75 122 THR B N 1
ATOM 3843 C CA . THR B 1 122 ? 8.766 -36.562 -31.062 1 96.75 122 THR B CA 1
ATOM 3844 C C . THR B 1 122 ? 9.617 -36.594 -29.797 1 96.75 122 THR B C 1
ATOM 3846 O O . THR B 1 122 ? 9.102 -36.438 -28.688 1 96.75 122 THR B O 1
ATOM 3849 N N . GLU B 1 123 ? 10.914 -36.906 -30.016 1 96.5 123 GLU B N 1
ATOM 3850 C CA . GLU B 1 123 ? 11.812 -36.906 -28.859 1 96.5 123 GLU B CA 1
ATOM 3851 C C . GLU B 1 123 ? 11.734 -35.562 -28.125 1 96.5 123 GLU B C 1
ATOM 3853 O O . GLU B 1 123 ? 11.773 -34.5 -28.75 1 96.5 123 GLU B O 1
ATOM 3858 N N . GLY B 1 124 ? 11.555 -35.625 -26.797 1 96.62 124 GLY B N 1
ATOM 3859 C CA . GLY B 1 124 ? 11.516 -34.406 -25.984 1 96.62 124 GLY B CA 1
ATOM 3860 C C . GLY B 1 124 ? 10.109 -33.875 -25.812 1 96.62 124 GLY B C 1
ATOM 3861 O O . GLY B 1 124 ? 9.898 -32.938 -25.016 1 96.62 124 GLY B O 1
ATOM 3862 N N . SER B 1 125 ? 9.164 -34.469 -26.469 1 96.38 125 SER B N 1
ATOM 3863 C CA . SER B 1 125 ? 7.801 -33.969 -26.422 1 96.38 125 SER B CA 1
ATOM 3864 C C . SER B 1 125 ? 7.25 -34 -25 1 96.38 125 SER B C 1
ATOM 3866 O O . SER B 1 125 ? 7.348 -35 -24.312 1 96.38 125 SER B O 1
ATOM 3868 N N . TYR B 1 126 ? 6.711 -32.812 -24.562 1 95.5 126 TYR B N 1
ATOM 3869 C CA . TYR B 1 126 ? 5.945 -32.625 -23.344 1 95.5 126 TYR B CA 1
ATOM 3870 C C . TYR B 1 126 ? 6.816 -32.875 -22.109 1 95.5 126 TYR B C 1
ATOM 3872 O O . TYR B 1 126 ? 6.32 -33.281 -21.062 1 95.5 126 TYR B O 1
ATOM 3880 N N . ILE B 1 127 ? 8.094 -32.75 -22.312 1 95.62 127 ILE B N 1
ATOM 3881 C CA . ILE B 1 127 ? 9.039 -32.781 -21.203 1 95.62 127 ILE B CA 1
ATOM 3882 C C . ILE B 1 127 ? 9.516 -31.344 -20.906 1 95.62 127 ILE B C 1
ATOM 3884 O O . ILE B 1 127 ? 9.969 -30.625 -21.797 1 95.62 127 ILE B O 1
ATOM 3888 N N . ARG B 1 128 ? 9.352 -30.922 -19.719 1 93.19 128 ARG B N 1
ATOM 3889 C CA . ARG B 1 128 ? 10 -29.703 -19.25 1 93.19 128 ARG B CA 1
ATOM 3890 C C . ARG B 1 128 ? 11.406 -30 -18.734 1 93.19 128 ARG B C 1
ATOM 3892 O O . ARG B 1 128 ? 11.578 -30.766 -17.781 1 93.19 128 ARG B O 1
ATOM 3899 N N . ARG B 1 129 ? 12.312 -29.406 -19.375 1 94.75 129 ARG B N 1
ATOM 3900 C CA . ARG B 1 129 ? 13.703 -29.766 -19.125 1 94.75 129 ARG B CA 1
ATOM 3901 C C . ARG B 1 129 ? 14.234 -29.078 -17.875 1 94.75 129 ARG B C 1
ATOM 3903 O O . ARG B 1 129 ? 13.914 -27.906 -17.609 1 94.75 129 ARG B O 1
ATOM 3910 N N . ALA B 1 130 ? 15.062 -29.828 -17.203 1 94.31 130 ALA B N 1
ATOM 3911 C CA . ALA B 1 130 ? 15.766 -29.234 -16.062 1 94.31 130 ALA B CA 1
ATOM 3912 C C . ALA B 1 130 ? 16.516 -27.969 -16.484 1 94.31 130 ALA B C 1
ATOM 3914 O O . ALA B 1 130 ? 17.172 -27.938 -17.531 1 94.31 130 ALA B O 1
ATOM 3915 N N . GLY B 1 131 ? 16.344 -26.844 -15.703 1 94.69 131 GLY B N 1
ATOM 3916 C CA . GLY B 1 131 ? 17.109 -25.625 -15.906 1 94.69 131 GLY B CA 1
ATOM 3917 C C . GLY B 1 131 ? 16.578 -24.75 -17.031 1 94.69 131 GLY B C 1
ATOM 3918 O O . GLY B 1 131 ? 17.203 -23.75 -17.391 1 94.69 131 GLY B O 1
ATOM 3919 N N . GLU B 1 132 ? 15.562 -25.125 -17.609 1 92.81 132 GLU B N 1
ATOM 3920 C CA . GLU B 1 132 ? 15.078 -24.344 -18.75 1 92.81 132 GLU B CA 1
ATOM 3921 C C . GLU B 1 132 ? 14.648 -22.938 -18.312 1 92.81 132 GLU B C 1
ATOM 3923 O O . GLU B 1 132 ? 14.609 -22.016 -19.141 1 92.81 132 GLU B O 1
ATOM 3928 N N . ASP B 1 133 ? 14.281 -22.734 -17.094 1 93.38 133 ASP B N 1
ATOM 3929 C CA . ASP B 1 133 ? 13.891 -21.438 -16.547 1 93.38 133 ASP B CA 1
ATOM 3930 C C . ASP B 1 133 ? 15.086 -20.703 -15.961 1 93.38 133 ASP B C 1
ATOM 3932 O O . ASP B 1 133 ? 15.336 -19.547 -16.281 1 93.38 133 ASP B O 1
ATOM 3936 N N . VAL B 1 134 ? 15.781 -21.344 -15.062 1 94.88 134 VAL B N 1
ATOM 3937 C CA . VAL B 1 134 ? 16.938 -20.781 -14.391 1 94.88 134 VAL B CA 1
ATOM 3938 C C . VAL B 1 134 ? 18.078 -21.812 -14.344 1 94.88 134 VAL B C 1
ATOM 3940 O O . VAL B 1 134 ? 17.828 -23 -14.086 1 94.88 134 VAL B O 1
ATOM 3943 N N . GLN B 1 135 ? 19.25 -21.422 -14.633 1 96.44 135 GLN B N 1
ATOM 3944 C CA . GLN B 1 135 ? 20.438 -22.25 -14.508 1 96.44 135 GLN B CA 1
ATOM 3945 C C . GLN B 1 135 ? 21.344 -21.75 -13.383 1 96.44 135 GLN B C 1
ATOM 3947 O O . GLN B 1 135 ? 21.312 -20.578 -13.031 1 96.44 135 GLN B O 1
ATOM 3952 N N . PRO B 1 136 ? 22.078 -22.781 -12.812 1 96.19 136 PRO B N 1
ATOM 3953 C CA . PRO B 1 136 ? 23.078 -22.297 -11.844 1 96.19 136 PRO B CA 1
ATOM 3954 C C . PRO B 1 136 ? 23.984 -21.219 -12.414 1 96.19 136 PRO B C 1
ATOM 3956 O O . PRO B 1 136 ? 24.438 -21.312 -13.555 1 96.19 136 PRO B O 1
ATOM 3959 N N . GLY B 1 137 ? 24.156 -20.156 -11.656 1 96.88 137 GLY B N 1
ATOM 3960 C CA . GLY B 1 137 ? 24.969 -19.047 -12.117 1 96.88 137 GLY B CA 1
ATOM 3961 C C . GLY B 1 137 ? 24.156 -17.875 -12.625 1 96.88 137 GLY B C 1
ATOM 3962 O O . GLY B 1 137 ? 24.656 -16.75 -12.711 1 96.88 137 GLY B O 1
ATOM 3963 N N . ASP B 1 138 ? 22.906 -18.125 -12.938 1 96.19 138 ASP B N 1
ATOM 3964 C CA . ASP B 1 138 ? 22.031 -17.047 -13.383 1 96.19 138 ASP B CA 1
ATOM 3965 C C . ASP B 1 138 ? 21.719 -16.094 -12.227 1 96.19 138 ASP B C 1
ATOM 3967 O O . ASP B 1 138 ? 21.609 -16.516 -11.078 1 96.19 138 ASP B O 1
ATOM 3971 N N . THR B 1 139 ? 21.594 -14.82 -12.539 1 97.12 139 THR B N 1
ATOM 3972 C CA . THR B 1 139 ? 21.062 -13.867 -11.57 1 97.12 139 THR B CA 1
ATOM 3973 C C . THR B 1 139 ? 19.547 -13.961 -11.5 1 97.12 139 THR B C 1
ATOM 3975 O O . THR B 1 139 ? 18.844 -13.531 -12.43 1 97.12 139 THR B O 1
ATOM 3978 N N . ALA B 1 140 ? 19.047 -14.516 -10.445 1 96.75 140 ALA B N 1
ATOM 3979 C CA . ALA B 1 140 ? 17.609 -14.664 -10.273 1 96.75 140 ALA B CA 1
ATOM 3980 C C . ALA B 1 140 ? 16.938 -13.32 -10.008 1 96.75 140 ALA B C 1
ATOM 3982 O O . ALA B 1 140 ? 15.922 -12.992 -10.625 1 96.75 140 ALA B O 1
ATOM 3983 N N . VAL B 1 141 ? 17.484 -12.555 -9.094 1 97.31 141 VAL B N 1
ATOM 3984 C CA . VAL B 1 141 ? 16.984 -11.219 -8.773 1 97.31 141 VAL B CA 1
ATOM 3985 C C . VAL B 1 141 ? 18.156 -10.242 -8.688 1 97.31 141 VAL B C 1
ATOM 3987 O O . VAL B 1 141 ? 19.172 -10.531 -8.039 1 97.31 141 VAL B O 1
ATOM 3990 N N . THR B 1 142 ? 18.031 -9.133 -9.375 1 96.88 142 THR B N 1
ATOM 3991 C CA . THR B 1 142 ? 19.109 -8.148 -9.406 1 96.88 142 THR B CA 1
ATOM 3992 C C . THR B 1 142 ? 18.906 -7.098 -8.312 1 96.88 142 THR B C 1
ATOM 3994 O O . THR B 1 142 ? 17.797 -6.902 -7.824 1 96.88 142 THR B O 1
ATOM 3997 N N . VAL B 1 143 ? 20.031 -6.473 -7.953 1 96.25 143 VAL B N 1
ATOM 3998 C CA . VAL B 1 143 ? 20 -5.371 -7 1 96.25 143 VAL B CA 1
ATOM 3999 C C . VAL B 1 143 ? 19.078 -4.262 -7.523 1 96.25 143 VAL B C 1
ATOM 4001 O O . VAL B 1 143 ? 19.125 -3.932 -8.711 1 96.25 143 VAL B O 1
ATOM 4004 N N . GLY B 1 144 ? 18.25 -3.705 -6.598 1 94.62 144 GLY B N 1
ATOM 4005 C CA . GLY B 1 144 ? 17.391 -2.596 -6.973 1 94.62 144 GLY B CA 1
ATOM 4006 C C . GLY B 1 144 ? 16.016 -3.037 -7.453 1 94.62 144 GLY B C 1
ATOM 4007 O O . GLY B 1 144 ? 15.125 -2.211 -7.629 1 94.62 144 GLY B O 1
ATOM 4008 N N . THR B 1 145 ? 15.82 -4.379 -7.629 1 94.44 145 THR B N 1
ATOM 4009 C CA . THR B 1 145 ? 14.531 -4.906 -8.078 1 94.44 145 THR B CA 1
ATOM 4010 C C . THR B 1 145 ? 13.5 -4.84 -6.953 1 94.44 145 THR B C 1
ATOM 4012 O O . THR B 1 145 ? 13.781 -5.246 -5.82 1 94.44 145 THR B O 1
ATOM 4015 N N . PRO B 1 146 ? 12.391 -4.223 -7.25 1 95.38 146 PRO B N 1
ATOM 4016 C CA . PRO B 1 146 ? 11.32 -4.34 -6.254 1 95.38 146 PRO B CA 1
ATOM 4017 C C . PRO B 1 146 ? 10.906 -5.785 -6.008 1 95.38 146 PRO B C 1
ATOM 4019 O O . PRO B 1 146 ? 10.664 -6.535 -6.957 1 95.38 146 PRO B O 1
ATOM 4022 N N . ILE B 1 147 ? 10.758 -6.172 -4.801 1 96.88 147 ILE B N 1
ATOM 4023 C CA . ILE B 1 147 ? 10.422 -7.547 -4.449 1 96.88 147 ILE B CA 1
ATOM 4024 C C . ILE B 1 147 ? 8.906 -7.695 -4.336 1 96.88 147 ILE B C 1
ATOM 4026 O O . ILE B 1 147 ? 8.32 -7.379 -3.299 1 96.88 147 ILE B O 1
ATOM 4030 N N . GLY B 1 148 ? 8.297 -8.102 -5.371 1 96.69 148 GLY B N 1
ATOM 4031 C CA . GLY B 1 148 ? 6.875 -8.406 -5.379 1 96.69 148 GLY B CA 1
ATOM 4032 C C . GLY B 1 148 ? 6.578 -9.891 -5.246 1 96.69 148 GLY B C 1
ATOM 4033 O O . GLY B 1 148 ? 7.469 -10.672 -4.914 1 96.69 148 GLY B O 1
ATOM 4034 N N . PRO B 1 149 ? 5.363 -10.258 -5.441 1 97.19 149 PRO B N 1
ATOM 4035 C CA . PRO B 1 149 ? 4.953 -11.656 -5.281 1 97.19 149 PRO B CA 1
ATOM 4036 C C . PRO B 1 149 ? 5.773 -12.617 -6.141 1 97.19 149 PRO B C 1
ATOM 4038 O O . PRO B 1 149 ? 6.211 -13.664 -5.656 1 97.19 149 PRO B O 1
ATOM 4041 N N . ALA B 1 150 ? 6 -12.25 -7.391 1 96.81 150 ALA B N 1
ATOM 4042 C CA . ALA B 1 150 ? 6.773 -13.109 -8.281 1 96.81 150 ALA B CA 1
ATOM 4043 C C . ALA B 1 150 ? 8.211 -13.242 -7.797 1 96.81 150 ALA B C 1
ATOM 4045 O O . ALA B 1 150 ? 8.789 -14.336 -7.852 1 96.81 150 ALA B O 1
ATOM 4046 N N . GLN B 1 151 ? 8.797 -12.164 -7.309 1 97.5 151 GLN B N 1
ATOM 4047 C CA . GLN B 1 151 ? 10.164 -12.203 -6.789 1 97.5 151 GLN B CA 1
ATOM 4048 C C . GLN B 1 151 ? 10.242 -13.039 -5.512 1 97.5 151 GLN B C 1
ATOM 4050 O O . GLN B 1 151 ? 11.195 -13.789 -5.312 1 97.5 151 GLN B O 1
ATOM 4055 N N . VAL B 1 152 ? 9.242 -12.867 -4.656 1 97.62 152 VAL B N 1
ATOM 4056 C CA . VAL B 1 152 ? 9.18 -13.688 -3.449 1 97.62 152 VAL B CA 1
ATOM 4057 C C . VAL B 1 152 ? 9.164 -15.164 -3.83 1 97.62 152 VAL B C 1
ATOM 4059 O O . VAL B 1 152 ? 9.922 -15.961 -3.277 1 97.62 152 VAL B O 1
ATOM 4062 N N . GLY B 1 153 ? 8.273 -15.523 -4.781 1 97.06 153 GLY B N 1
ATOM 4063 C CA . GLY B 1 153 ? 8.227 -16.891 -5.27 1 97.06 153 GLY B CA 1
ATOM 4064 C C . GLY B 1 153 ? 9.547 -17.375 -5.84 1 97.06 153 GLY B C 1
ATOM 4065 O O . GLY B 1 153 ? 9.992 -18.484 -5.551 1 97.06 153 GLY B O 1
ATOM 4066 N N . LEU B 1 154 ? 10.164 -16.531 -6.645 1 97.25 154 LEU B N 1
ATOM 4067 C CA . LEU B 1 154 ? 11.414 -16.891 -7.293 1 97.25 154 LEU B CA 1
ATOM 4068 C C . LEU B 1 154 ? 12.531 -17.078 -6.266 1 97.25 154 LEU B C 1
ATOM 4070 O O . LEU B 1 154 ? 13.328 -18.016 -6.363 1 97.25 154 LEU B O 1
ATOM 4074 N N . LEU B 1 155 ? 12.609 -16.188 -5.301 1 97.5 155 LEU B N 1
ATOM 4075 C CA . LEU B 1 155 ? 13.594 -16.312 -4.23 1 97.5 155 LEU B CA 1
ATOM 4076 C C . LEU B 1 155 ? 13.43 -17.656 -3.504 1 97.5 155 LEU B C 1
ATOM 4078 O O . LEU B 1 155 ? 14.414 -18.359 -3.258 1 97.5 155 LEU B O 1
ATOM 4082 N N . ALA B 1 156 ? 12.188 -18 -3.225 1 96.12 156 ALA B N 1
ATOM 4083 C CA . ALA B 1 156 ? 11.922 -19.297 -2.613 1 96.12 156 ALA B CA 1
ATOM 4084 C C . ALA B 1 156 ? 12.352 -20.438 -3.533 1 96.12 156 ALA B C 1
ATOM 4086 O O . ALA B 1 156 ? 12.992 -21.391 -3.088 1 96.12 156 ALA B O 1
ATOM 4087 N N . ALA B 1 157 ? 12.031 -20.328 -4.77 1 95.38 157 ALA B N 1
ATOM 4088 C CA . ALA B 1 157 ? 12.297 -21.375 -5.754 1 95.38 157 ALA B CA 1
ATOM 4089 C C . ALA B 1 157 ? 13.789 -21.672 -5.855 1 95.38 157 ALA B C 1
ATOM 4091 O O . ALA B 1 157 ? 14.195 -22.812 -6.059 1 95.38 157 ALA B O 1
ATOM 4092 N N . VAL B 1 158 ? 14.555 -20.641 -5.707 1 94.81 158 VAL B N 1
ATOM 4093 C CA . VAL B 1 158 ? 16 -20.844 -5.844 1 94.81 158 VAL B CA 1
ATOM 4094 C C . VAL B 1 158 ? 16.609 -21.141 -4.473 1 94.81 158 VAL B C 1
ATOM 4096 O O . VAL B 1 158 ? 17.828 -21.078 -4.309 1 94.81 158 VAL B O 1
ATOM 4099 N N . GLY B 1 159 ? 15.781 -21.297 -3.482 1 93.81 159 GLY B N 1
ATOM 4100 C CA . GLY B 1 159 ? 16.219 -21.844 -2.209 1 93.81 159 GLY B CA 1
ATOM 4101 C C . GLY B 1 159 ? 16.562 -20.781 -1.186 1 93.81 159 GLY B C 1
ATOM 4102 O O . GLY B 1 159 ? 17.203 -21.078 -0.171 1 93.81 159 GLY B O 1
ATOM 4103 N N . ARG B 1 160 ? 16.188 -19.562 -1.419 1 95.62 160 ARG B N 1
ATOM 4104 C CA . ARG B 1 160 ? 16.5 -18.484 -0.482 1 95.62 160 ARG B CA 1
ATOM 4105 C C . ARG B 1 160 ? 15.414 -18.328 0.569 1 95.62 160 ARG B C 1
ATOM 4107 O O . ARG B 1 160 ? 14.227 -18.234 0.233 1 95.62 160 ARG B O 1
ATOM 4114 N N . THR B 1 161 ? 15.82 -18.344 1.82 1 96.25 161 THR B N 1
ATOM 4115 C CA . THR B 1 161 ? 14.883 -18.062 2.902 1 96.25 161 THR B CA 1
ATOM 4116 C C . THR B 1 161 ? 14.953 -16.594 3.316 1 96.25 161 THR B C 1
ATOM 4118 O O . THR B 1 161 ? 14.016 -16.062 3.914 1 96.25 161 THR B O 1
ATOM 4121 N N . ARG B 1 162 ? 16.094 -16.047 3.018 1 98 162 ARG B N 1
ATOM 4122 C CA . ARG B 1 162 ? 16.359 -14.656 3.361 1 98 162 ARG B CA 1
ATOM 4123 C C . ARG B 1 162 ? 17 -13.922 2.191 1 98 162 ARG B C 1
ATOM 4125 O O . ARG B 1 162 ? 17.516 -14.547 1.259 1 98 162 ARG B O 1
ATOM 4132 N N . VAL B 1 163 ? 16.953 -12.641 2.23 1 98.38 163 VAL B N 1
ATOM 4133 C CA . VAL B 1 163 ? 17.547 -11.797 1.193 1 98.38 163 VAL B CA 1
ATOM 4134 C C . VAL B 1 163 ? 17.906 -10.43 1.775 1 98.38 163 VAL B C 1
ATOM 4136 O O . VAL B 1 163 ? 17.234 -9.953 2.697 1 98.38 163 VAL B O 1
ATOM 4139 N N . LEU B 1 164 ? 18.969 -9.828 1.269 1 98.62 164 LEU B N 1
ATOM 4140 C CA . LEU B 1 164 ? 19.281 -8.453 1.637 1 98.62 164 LEU B CA 1
ATOM 4141 C C . LEU B 1 164 ? 18.344 -7.477 0.94 1 98.62 164 LEU B C 1
ATOM 4143 O O . LEU B 1 164 ? 18.094 -7.598 -0.262 1 98.62 164 LEU B O 1
ATOM 4147 N N . ALA B 1 165 ? 17.734 -6.574 1.701 1 98.31 165 ALA B N 1
ATOM 4148 C CA . ALA B 1 165 ? 16.828 -5.566 1.153 1 98.31 165 ALA B CA 1
ATOM 4149 C C . ALA B 1 165 ? 17.062 -4.203 1.805 1 98.31 165 ALA B C 1
ATOM 4151 O O . ALA B 1 165 ? 17.547 -4.125 2.936 1 98.31 165 ALA B O 1
ATOM 4152 N N . ARG B 1 166 ? 16.875 -3.158 1.042 1 97.31 166 ARG B N 1
ATOM 4153 C CA . ARG B 1 166 ? 16.844 -1.831 1.648 1 97.31 166 ARG B CA 1
ATOM 4154 C C . ARG B 1 166 ? 15.672 -1.711 2.619 1 97.31 166 ARG B C 1
ATOM 4156 O O . ARG B 1 166 ? 14.516 -1.923 2.238 1 97.31 166 ARG B O 1
ATOM 4163 N N . PRO B 1 167 ? 15.945 -1.376 3.863 1 97.44 167 PRO B N 1
ATOM 4164 C CA . PRO B 1 167 ? 14.867 -1.388 4.855 1 97.44 167 PRO B CA 1
ATOM 4165 C C . PRO B 1 167 ? 13.953 -0.173 4.738 1 97.44 167 PRO B C 1
ATOM 4167 O O . PRO B 1 167 ? 14.312 0.821 4.105 1 97.44 167 PRO B O 1
ATOM 4170 N N . ARG B 1 168 ? 12.727 -0.334 5.309 1 98.19 168 ARG B N 1
ATOM 4171 C CA . ARG B 1 168 ? 11.891 0.847 5.516 1 98.19 168 ARG B CA 1
ATOM 4172 C C . ARG B 1 168 ? 12.578 1.842 6.449 1 98.19 168 ARG B C 1
ATOM 4174 O O . ARG B 1 168 ? 13.07 1.464 7.516 1 98.19 168 ARG B O 1
ATOM 4181 N N . PRO B 1 169 ? 12.625 3.121 6.027 1 98.38 169 PRO B N 1
ATOM 4182 C CA . PRO B 1 169 ? 13.203 4.105 6.945 1 98.38 169 PRO B CA 1
ATOM 4183 C C . PRO B 1 169 ? 12.406 4.242 8.242 1 98.38 169 PRO B C 1
ATOM 4185 O O . PRO B 1 169 ? 11.18 4.316 8.211 1 98.38 169 PRO B O 1
ATOM 4188 N N . ARG B 1 170 ? 13.164 4.254 9.344 1 98.25 170 ARG B N 1
ATOM 4189 C CA . ARG B 1 170 ? 12.547 4.527 10.633 1 98.25 170 ARG B CA 1
ATOM 4190 C C . ARG B 1 170 ? 12.281 6.02 10.805 1 98.25 170 ARG B C 1
ATOM 4192 O O . ARG B 1 170 ? 13.211 6.816 10.922 1 98.25 170 ARG B O 1
ATOM 4199 N N . VAL B 1 171 ? 10.922 6.383 10.82 1 98.5 171 VAL B N 1
ATOM 4200 C CA . VAL B 1 171 ? 10.523 7.781 10.938 1 98.5 171 VAL B CA 1
ATOM 4201 C C . VAL B 1 171 ? 9.875 8.023 12.297 1 98.5 171 VAL B C 1
ATOM 4203 O O . VAL B 1 171 ? 8.93 7.328 12.672 1 98.5 171 VAL B O 1
ATOM 4206 N N . THR B 1 172 ? 10.438 8.922 13.055 1 98.19 172 THR B N 1
ATOM 4207 C CA . THR B 1 172 ? 9.836 9.352 14.312 1 98.19 172 THR B CA 1
ATOM 4208 C C . THR B 1 172 ? 9.078 10.672 14.125 1 98.19 172 THR B C 1
ATOM 4210 O O . THR B 1 172 ? 9.586 11.602 13.5 1 98.19 172 THR B O 1
ATOM 4213 N N . VAL B 1 173 ? 7.875 10.703 14.617 1 97.75 173 VAL B N 1
ATOM 4214 C CA . VAL B 1 173 ? 7.039 11.898 14.508 1 97.75 173 VAL B CA 1
ATOM 4215 C C . VAL B 1 173 ? 6.781 12.469 15.898 1 97.75 173 VAL B C 1
ATOM 4217 O O . VAL B 1 173 ? 6.371 11.75 16.812 1 97.75 173 VAL B O 1
ATOM 4220 N N . LEU B 1 174 ? 7.094 13.773 16.016 1 94.75 174 LEU B N 1
ATOM 4221 C CA . LEU B 1 174 ? 6.895 14.477 17.266 1 94.75 174 LEU B CA 1
ATOM 4222 C C . LEU B 1 174 ? 6.137 15.781 17.047 1 94.75 174 LEU B C 1
ATOM 4224 O O . LEU B 1 174 ? 6.414 16.516 16.094 1 94.75 174 LEU B O 1
ATOM 4228 N N . SER B 1 175 ? 5.168 15.984 17.859 1 93.94 175 SER B N 1
ATOM 4229 C CA . SER B 1 175 ? 4.512 17.281 17.922 1 93.94 175 SER B CA 1
ATOM 4230 C C . SER B 1 175 ? 4.984 18.094 19.125 1 93.94 175 SER B C 1
ATOM 4232 O O . SER B 1 175 ? 5.121 17.547 20.234 1 93.94 175 SER B O 1
ATOM 4234 N N . ILE B 1 176 ? 5.25 19.328 18.891 1 90.94 176 ILE B N 1
ATOM 4235 C CA . ILE B 1 176 ? 5.754 20.188 19.953 1 90.94 176 ILE B CA 1
ATOM 4236 C C . ILE B 1 176 ? 4.75 21.297 20.234 1 90.94 176 ILE B C 1
ATOM 4238 O O . ILE B 1 176 ? 4.359 22.047 19.328 1 90.94 176 ILE B O 1
ATOM 4242 N N . GLY B 1 177 ? 4.449 21.422 21.531 1 87.5 177 GLY B N 1
ATOM 4243 C CA . GLY B 1 177 ? 3.557 22.484 21.953 1 87.5 177 GLY B CA 1
ATOM 4244 C C . GLY B 1 177 ? 3.098 22.328 23.391 1 87.5 177 GLY B C 1
ATOM 4245 O O . GLY B 1 177 ? 2.688 21.234 23.812 1 87.5 177 GLY B O 1
ATOM 4246 N N . SER B 1 178 ? 3.131 23.422 24.094 1 84.25 178 SER B N 1
ATOM 4247 C CA . SER B 1 178 ? 2.707 23.406 25.5 1 84.25 178 SER B CA 1
ATOM 4248 C C . SER B 1 178 ? 1.199 23.203 25.609 1 84.25 178 SER B C 1
ATOM 4250 O O . SER B 1 178 ? 0.702 22.781 26.656 1 84.25 178 SER B O 1
ATOM 4252 N N . GLU B 1 179 ? 0.539 23.531 24.594 1 88.44 179 GLU B N 1
ATOM 4253 C CA . GLU B 1 179 ? -0.919 23.453 24.578 1 88.44 179 GLU B CA 1
ATOM 4254 C C . GLU B 1 179 ? -1.4 22.047 24.266 1 88.44 179 GLU B C 1
ATOM 4256 O O . GLU B 1 179 ? -2.584 21.734 24.422 1 88.44 179 GLU B O 1
ATOM 4261 N N . LEU B 1 180 ? -0.553 21.203 23.891 1 90.94 180 LEU B N 1
ATOM 4262 C CA . LEU B 1 180 ? -0.963 19.922 23.312 1 90.94 180 LEU B CA 1
ATOM 4263 C C . LEU B 1 180 ? -1.176 18.875 24.406 1 90.94 180 LEU B C 1
ATOM 4265 O O . LEU B 1 180 ? -0.391 18.797 25.359 1 90.94 180 LEU B O 1
ATOM 4269 N N . VAL B 1 181 ? -2.26 18.203 24.25 1 91.88 181 VAL B N 1
ATOM 4270 C CA . VAL B 1 181 ? -2.537 17.031 25.062 1 91.88 181 VAL B CA 1
ATOM 4271 C C . VAL B 1 181 ? -2.768 15.82 24.156 1 91.88 181 VAL B C 1
ATOM 4273 O O . VAL B 1 181 ? -3.016 15.969 22.953 1 91.88 181 VAL B O 1
ATOM 4276 N N . ASP B 1 182 ? -2.625 14.633 24.719 1 92.12 182 ASP B N 1
ATOM 4277 C CA . ASP B 1 182 ? -2.82 13.43 23.906 1 92.12 182 ASP B CA 1
ATOM 4278 C C . ASP B 1 182 ? -4.305 13.148 23.688 1 92.12 182 ASP B C 1
ATOM 4280 O O . ASP B 1 182 ? -5.152 13.656 24.422 1 92.12 182 ASP B O 1
ATOM 4284 N N . VAL B 1 183 ? -4.555 12.375 22.672 1 90.31 183 VAL B N 1
ATOM 4285 C CA . VAL B 1 183 ? -5.93 11.977 22.391 1 90.31 183 VAL B CA 1
ATOM 4286 C C . VAL B 1 183 ? -6.492 11.18 23.562 1 90.31 183 VAL B C 1
ATOM 4288 O O . VAL B 1 183 ? -5.781 10.375 24.172 1 90.31 183 VAL B O 1
ATOM 4291 N N . GLY B 1 184 ? -7.77 11.344 23.859 1 86.94 184 GLY B N 1
ATOM 4292 C CA . GLY B 1 184 ? -8.391 10.672 25 1 86.94 184 GLY B CA 1
ATOM 4293 C C . GLY B 1 184 ? -8.406 11.508 26.25 1 86.94 184 GLY B C 1
ATOM 4294 O O . GLY B 1 184 ? -9.18 11.234 27.188 1 86.94 184 GLY B O 1
ATOM 4295 N N . THR B 1 185 ? -7.473 12.508 26.297 1 88.38 185 THR B N 1
ATOM 4296 C CA . THR B 1 185 ? -7.469 13.453 27.391 1 88.38 185 THR B CA 1
ATOM 4297 C C . THR B 1 185 ? -8.391 14.633 27.109 1 88.38 185 THR B C 1
ATOM 4299 O O . THR B 1 185 ? -8.352 15.203 26.016 1 88.38 185 THR B O 1
ATOM 4302 N N . LYS B 1 186 ? -9.195 14.977 28.109 1 87.56 186 LYS B N 1
ATOM 4303 C CA . LYS B 1 186 ? -10.031 16.156 27.953 1 87.56 186 LYS B CA 1
ATOM 4304 C C . LYS B 1 186 ? -9.203 17.438 28.031 1 87.56 186 LYS B C 1
ATOM 4306 O O . LYS B 1 186 ? -8.602 17.734 29.062 1 87.56 186 LYS B O 1
ATOM 4311 N N . PRO B 1 187 ? -9.188 18.156 27 1 90.56 187 PRO B N 1
ATOM 4312 C CA . PRO B 1 187 ? -8.359 19.375 27.016 1 90.56 187 PRO B CA 1
ATOM 4313 C C . PRO B 1 187 ? -8.898 20.438 27.969 1 90.56 187 PRO B C 1
ATOM 4315 O O . PRO B 1 187 ? -10.117 20.609 28.094 1 90.56 187 PRO B O 1
ATOM 4318 N N . ALA B 1 188 ? -7.996 21.078 28.703 1 88 188 ALA B N 1
ATOM 4319 C CA . ALA B 1 188 ? -8.328 22.281 29.453 1 88 188 ALA B CA 1
ATOM 4320 C C . ALA B 1 188 ? -8.477 23.5 28.531 1 88 188 ALA B C 1
ATOM 4322 O O . ALA B 1 188 ? -8.125 23.422 27.344 1 88 188 ALA B O 1
ATOM 4323 N N . PRO B 1 189 ? -9.109 24.562 29.094 1 87.12 189 PRO B N 1
ATOM 4324 C CA . PRO B 1 189 ? -9.148 25.75 28.266 1 87.12 189 PRO B CA 1
ATOM 4325 C C . PRO B 1 189 ? -7.77 26.172 27.766 1 87.12 189 PRO B C 1
ATOM 4327 O O . PRO B 1 189 ? -6.82 26.25 28.547 1 87.12 189 PRO B O 1
ATOM 4330 N N . GLY B 1 190 ? -7.703 26.297 26.453 1 88.62 190 GLY B N 1
ATOM 4331 C CA . GLY B 1 190 ? -6.441 26.703 25.859 1 88.62 190 GLY B CA 1
ATOM 4332 C C . GLY B 1 190 ? -5.602 25.547 25.375 1 88.62 190 GLY B C 1
ATOM 4333 O O . GLY B 1 190 ? -4.566 25.734 24.734 1 88.62 190 GLY B O 1
ATOM 4334 N N . GLU B 1 191 ? -6.055 24.391 25.734 1 89.56 191 GLU B N 1
ATOM 4335 C CA . GLU B 1 191 ? -5.344 23.188 25.297 1 89.56 191 GLU B CA 1
ATOM 4336 C C . GLU B 1 191 ? -6.012 22.562 24.078 1 89.56 191 GLU B C 1
ATOM 4338 O O . GLU B 1 191 ? -7.203 22.781 23.844 1 89.56 191 GLU B O 1
ATOM 4343 N N . LEU B 1 192 ? -5.172 21.875 23.359 1 89.81 192 LEU B N 1
ATOM 4344 C CA . LEU B 1 192 ? -5.637 21.203 22.156 1 89.81 192 LEU B CA 1
ATOM 4345 C C . LEU B 1 192 ? -5.148 19.766 22.109 1 89.81 192 LEU B C 1
ATOM 4347 O O . LEU B 1 192 ? -4.074 19.453 22.641 1 89.81 192 LEU B O 1
ATOM 4351 N N . VAL B 1 193 ? -5.934 18.953 21.5 1 92.31 193 VAL B N 1
ATOM 4352 C CA . VAL B 1 193 ? -5.508 17.578 21.266 1 92.31 193 VAL B CA 1
ATOM 4353 C C . VAL B 1 193 ? -4.426 17.547 20.188 1 92.31 193 VAL B C 1
ATOM 4355 O O . VAL B 1 193 ? -4.504 18.281 19.203 1 92.31 193 VAL B O 1
ATOM 4358 N N . ASP B 1 194 ? -3.441 16.656 20.406 1 94 194 ASP B N 1
ATOM 4359 C CA . ASP B 1 194 ? -2.383 16.469 19.422 1 94 194 ASP B CA 1
ATOM 4360 C C . ASP B 1 194 ? -2.92 15.758 18.172 1 94 194 ASP B C 1
ATOM 4362 O O . ASP B 1 194 ? -3.086 14.539 18.172 1 94 194 ASP B O 1
ATOM 4366 N N . VAL B 1 195 ? -3.113 16.484 17.141 1 94.94 195 VAL B N 1
ATOM 4367 C CA . VAL B 1 195 ? -3.645 15.984 15.883 1 94.94 195 VAL B CA 1
ATOM 4368 C C . VAL B 1 195 ? -2.494 15.664 14.93 1 94.94 195 VAL B C 1
ATOM 4370 O O . VAL B 1 195 ? -2.523 14.641 14.234 1 94.94 195 VAL B O 1
ATOM 4373 N N . ASN B 1 196 ? -1.509 16.438 15 1 96.5 196 ASN B N 1
ATOM 4374 C CA . ASN B 1 196 ? -0.456 16.391 13.992 1 96.5 196 ASN B CA 1
ATOM 4375 C C . ASN B 1 196 ? 0.367 15.117 14.094 1 96.5 196 ASN B C 1
ATOM 4377 O O . ASN B 1 196 ? 0.703 14.508 13.078 1 96.5 196 ASN B O 1
ATOM 4381 N N . SER B 1 197 ? 0.708 14.727 15.312 1 97 197 SER B N 1
ATOM 4382 C CA . SER B 1 197 ? 1.516 13.516 15.406 1 97 197 SER B CA 1
ATOM 4383 C C . SER B 1 197 ? 0.768 12.312 14.844 1 97 197 SER B C 1
ATOM 4385 O O . SER B 1 197 ? 1.378 11.406 14.273 1 97 197 SER B O 1
ATOM 4387 N N . PHE B 1 198 ? -0.585 12.242 14.977 1 97.62 198 PHE B N 1
ATOM 4388 C CA . PHE B 1 198 ? -1.394 11.164 14.422 1 97.62 198 PHE B CA 1
ATOM 4389 C C . PHE B 1 198 ? -1.43 11.234 12.898 1 97.62 198 PHE B C 1
ATOM 4391 O O . PHE B 1 198 ? -1.114 10.258 12.219 1 97.62 198 PHE B O 1
ATOM 4398 N N . ALA B 1 199 ? -1.772 12.422 12.367 1 97.69 199 ALA B N 1
ATOM 4399 C CA . ALA B 1 199 ? -1.919 12.609 10.93 1 97.69 199 ALA B CA 1
ATOM 4400 C C . ALA B 1 199 ? -0.595 12.367 10.211 1 97.69 199 ALA B C 1
ATOM 4402 O O . ALA B 1 199 ? -0.552 11.68 9.188 1 97.69 199 ALA B O 1
ATOM 4403 N N . LEU B 1 200 ? 0.445 12.898 10.758 1 98.56 200 LEU B N 1
ATOM 4404 C CA . LEU B 1 200 ? 1.751 12.789 10.117 1 98.56 200 LEU B CA 1
ATOM 4405 C C . LEU B 1 200 ? 2.297 11.367 10.227 1 98.56 200 LEU B C 1
ATOM 4407 O O . LEU B 1 200 ? 2.988 10.898 9.32 1 98.56 200 LEU B O 1
ATOM 4411 N N . SER B 1 201 ? 2.027 10.711 11.352 1 98.44 201 SER B N 1
ATOM 4412 C CA . SER B 1 201 ? 2.402 9.305 11.461 1 98.44 201 SER B CA 1
ATOM 4413 C C . SER B 1 201 ? 1.717 8.461 10.391 1 98.44 201 SER B C 1
ATOM 4415 O O . SER B 1 201 ? 2.355 7.633 9.742 1 98.44 201 SER B O 1
ATOM 4417 N N . ALA B 1 202 ? 0.461 8.688 10.227 1 98.19 202 ALA B N 1
ATOM 4418 C CA . ALA B 1 202 ? -0.288 7.98 9.195 1 98.19 202 ALA B CA 1
ATOM 4419 C C . ALA B 1 202 ? 0.271 8.289 7.809 1 98.19 202 ALA B C 1
ATOM 4421 O O . ALA B 1 202 ? 0.417 7.391 6.977 1 98.19 202 ALA B O 1
ATOM 4422 N N . ALA B 1 203 ? 0.601 9.523 7.551 1 98.06 203 ALA B N 1
ATOM 4423 C CA . ALA B 1 203 ? 1.152 9.938 6.262 1 98.06 203 ALA B CA 1
ATOM 4424 C C . ALA B 1 203 ? 2.498 9.266 6.004 1 98.06 203 ALA B C 1
ATOM 4426 O O . ALA B 1 203 ? 2.777 8.836 4.883 1 98.06 203 ALA B O 1
ATOM 4427 N N . ALA B 1 204 ? 3.295 9.227 7.043 1 98.5 204 ALA B N 1
ATOM 4428 C CA . ALA B 1 204 ? 4.609 8.602 6.914 1 98.5 204 ALA B CA 1
ATOM 4429 C C . ALA B 1 204 ? 4.48 7.113 6.598 1 98.5 204 ALA B C 1
ATOM 4431 O O . ALA B 1 204 ? 5.215 6.586 5.758 1 98.5 204 ALA B O 1
ATOM 4432 N N . ARG B 1 205 ? 3.555 6.449 7.254 1 97.88 205 ARG B N 1
ATOM 4433 C CA . ARG B 1 205 ? 3.295 5.039 6.969 1 97.88 205 ARG B CA 1
ATOM 4434 C C . ARG B 1 205 ? 2.846 4.848 5.523 1 97.88 205 ARG B C 1
ATOM 4436 O O . ARG B 1 205 ? 3.311 3.934 4.84 1 97.88 205 ARG B O 1
ATOM 4443 N N . ASP B 1 206 ? 1.976 5.684 5.113 1 96 206 ASP B N 1
ATOM 4444 C CA . ASP B 1 206 ? 1.482 5.645 3.738 1 96 206 ASP B CA 1
ATOM 4445 C C . ASP B 1 206 ? 2.627 5.801 2.74 1 96 206 ASP B C 1
ATOM 4447 O O . ASP B 1 206 ? 2.59 5.23 1.649 1 96 206 ASP B O 1
ATOM 4451 N N . ALA B 1 207 ? 3.629 6.574 3.125 1 96.88 207 ALA B N 1
ATOM 4452 C CA . ALA B 1 207 ? 4.781 6.816 2.258 1 96.88 207 ALA B CA 1
ATOM 4453 C C . ALA B 1 207 ? 5.738 5.629 2.277 1 96.88 207 ALA B C 1
ATOM 4455 O O . ALA B 1 207 ? 6.668 5.559 1.471 1 96.88 207 ALA B O 1
ATOM 4456 N N . GLY B 1 208 ? 5.555 4.691 3.195 1 96.5 208 GLY B N 1
ATOM 4457 C CA . GLY B 1 208 ? 6.332 3.461 3.207 1 96.5 208 GLY B CA 1
ATOM 4458 C C . GLY B 1 208 ? 7.293 3.373 4.375 1 96.5 208 GLY B C 1
ATOM 4459 O O . GLY B 1 208 ? 8.156 2.49 4.414 1 96.5 208 GLY B O 1
ATOM 4460 N N . ALA B 1 209 ? 7.191 4.215 5.398 1 98.25 209 ALA B N 1
ATOM 4461 C CA . ALA B 1 209 ? 8.117 4.262 6.527 1 98.25 209 ALA B CA 1
ATOM 4462 C C . ALA B 1 209 ? 7.703 3.291 7.625 1 98.25 209 ALA B C 1
ATOM 4464 O O . ALA B 1 209 ? 6.543 2.869 7.68 1 98.25 209 ALA B O 1
ATOM 4465 N N . ALA B 1 210 ? 8.648 2.814 8.375 1 98 210 ALA B N 1
ATOM 4466 C CA . ALA B 1 210 ? 8.398 2.295 9.719 1 98 210 ALA B CA 1
ATOM 4467 C C . ALA B 1 210 ? 8.289 3.43 10.734 1 98 210 ALA B C 1
ATOM 4469 O O . ALA B 1 210 ? 9.289 4.082 11.055 1 98 210 ALA B O 1
ATOM 4470 N N . VAL B 1 211 ? 7.062 3.613 11.258 1 98.12 211 VAL B N 1
ATOM 4471 C CA . VAL B 1 211 ? 6.812 4.875 11.945 1 98.12 211 VAL B CA 1
ATOM 4472 C C . VAL B 1 211 ? 6.723 4.641 13.453 1 98.12 211 VAL B C 1
ATOM 4474 O O . VAL B 1 211 ? 6.121 3.658 13.898 1 98.12 211 VAL B O 1
ATOM 4477 N N . TYR B 1 212 ? 7.297 5.508 14.164 1 97.31 212 TYR B N 1
ATOM 4478 C CA . TYR B 1 212 ? 7.125 5.617 15.609 1 97.31 212 TYR B CA 1
ATOM 4479 C C . TYR B 1 212 ? 6.543 6.973 15.992 1 97.31 212 TYR B C 1
ATOM 4481 O O . TYR B 1 212 ? 7.18 8.008 15.789 1 97.31 212 TYR B O 1
ATOM 4489 N N . ARG B 1 213 ? 5.367 6.926 16.5 1 96.75 213 ARG B N 1
ATOM 4490 C CA . ARG B 1 213 ? 4.77 8.156 17 1 96.75 213 ARG B CA 1
ATOM 4491 C C . ARG B 1 213 ? 5.207 8.43 18.438 1 96.75 213 ARG B C 1
ATOM 4493 O O . ARG B 1 213 ? 4.711 7.801 19.375 1 96.75 213 ARG B O 1
ATOM 4500 N N . ALA B 1 214 ? 6.023 9.398 18.656 1 93 214 ALA B N 1
ATOM 4501 C CA . ALA B 1 214 ? 6.469 9.773 20 1 93 214 ALA B CA 1
ATOM 4502 C C . ALA B 1 214 ? 5.441 10.656 20.688 1 93 214 ALA B C 1
ATOM 4504 O O . ALA B 1 214 ? 5.438 10.766 21.922 1 93 214 ALA B O 1
ATOM 4505 N N . GLY B 1 215 ? 4.633 11.305 19.938 1 89.25 215 GLY B N 1
ATOM 4506 C CA . GLY B 1 215 ? 3.533 12.07 20.5 1 89.25 215 GLY B CA 1
ATOM 4507 C C . GLY B 1 215 ? 3.898 13.508 20.797 1 89.25 215 GLY B C 1
ATOM 4508 O O . GLY B 1 215 ? 4.758 14.086 20.125 1 89.25 215 GLY B O 1
ATOM 4509 N N . ALA B 1 216 ? 3.158 14.117 21.719 1 89.62 216 ALA B N 1
ATOM 4510 C CA . ALA B 1 216 ? 3.301 15.531 22.047 1 89.62 216 ALA B CA 1
ATOM 4511 C C . ALA B 1 216 ? 4.301 15.75 23.172 1 89.62 216 ALA B C 1
ATOM 4513 O O . ALA B 1 216 ? 4.324 14.984 24.141 1 89.62 216 ALA B O 1
ATOM 4514 N N . VAL B 1 217 ? 5.141 16.703 22.938 1 87.19 217 VAL B N 1
ATOM 4515 C CA . VAL B 1 217 ? 6.102 17.125 23.953 1 87.19 217 VAL B CA 1
ATOM 4516 C C . VAL B 1 217 ? 5.922 18.609 24.25 1 87.19 217 VAL B C 1
ATOM 4518 O O . VAL B 1 217 ? 5.711 19.422 23.344 1 87.19 217 VAL B O 1
ATOM 4521 N N . GLY B 1 218 ? 5.992 18.969 25.484 1 83 218 GLY B N 1
ATOM 4522 C CA . GLY B 1 218 ? 5.887 20.359 25.875 1 83 218 GLY B CA 1
ATOM 4523 C C . GLY B 1 218 ? 7.098 21.188 25.484 1 83 218 GLY B C 1
ATOM 4524 O O . GLY B 1 218 ? 8.078 20.641 24.969 1 83 218 GLY B O 1
ATOM 4525 N N . ALA B 1 219 ? 6.953 22.484 25.703 1 77.56 219 ALA B N 1
ATOM 4526 C CA . ALA B 1 219 ? 8.008 23.406 25.281 1 77.56 219 ALA B CA 1
ATOM 4527 C C . ALA B 1 219 ? 9.023 23.641 26.391 1 77.56 219 ALA B C 1
ATOM 4529 O O . ALA B 1 219 ? 9.633 24.703 26.469 1 77.56 219 ALA B O 1
ATOM 4530 N N . ASP B 1 220 ? 9.148 22.656 27.203 1 84.19 220 ASP B N 1
ATOM 4531 C CA . ASP B 1 220 ? 10.219 22.672 28.188 1 84.19 220 ASP B CA 1
ATOM 4532 C C . ASP B 1 220 ? 11.523 22.156 27.609 1 84.19 220 ASP B C 1
ATOM 4534 O O . ASP B 1 220 ? 11.57 21.047 27.047 1 84.19 220 ASP B O 1
ATOM 4538 N N . LYS B 1 221 ? 12.531 22.984 27.75 1 89.38 221 LYS B N 1
ATOM 4539 C CA . LYS B 1 221 ? 13.789 22.688 27.062 1 89.38 221 LYS B CA 1
ATOM 4540 C C . LYS B 1 221 ? 14.336 21.328 27.484 1 89.38 221 LYS B C 1
ATOM 4542 O O . LYS B 1 221 ? 14.688 20.5 26.641 1 89.38 221 LYS B O 1
ATOM 4547 N N . ASP B 1 222 ? 14.367 21.062 28.812 1 92.44 222 ASP B N 1
ATOM 4548 C CA . ASP B 1 222 ? 14.945 19.812 29.312 1 92.44 222 ASP B CA 1
ATOM 4549 C C . ASP B 1 222 ? 14.141 18.609 28.828 1 92.44 222 ASP B C 1
ATOM 4551 O O . ASP B 1 222 ? 14.711 17.594 28.422 1 92.44 222 ASP B O 1
ATOM 4555 N N . ARG B 1 223 ? 12.914 18.734 28.859 1 89.62 223 ARG B N 1
ATOM 4556 C CA . ARG B 1 223 ? 12.047 17.641 28.406 1 89.62 223 ARG B CA 1
ATOM 4557 C C . ARG B 1 223 ? 12.188 17.406 26.906 1 89.62 223 ARG B C 1
ATOM 4559 O O . ARG B 1 223 ? 12.25 16.266 26.469 1 89.62 223 ARG B O 1
ATOM 4566 N N . LEU B 1 224 ? 12.195 18.453 26.219 1 90.38 224 LEU B N 1
ATOM 4567 C CA . LEU B 1 224 ? 12.336 18.344 24.766 1 90.38 224 LEU B CA 1
ATOM 4568 C C . LEU B 1 224 ? 13.68 17.719 24.391 1 90.38 224 LEU B C 1
ATOM 4570 O O . LEU B 1 224 ? 13.742 16.828 23.547 1 90.38 224 LEU B O 1
ATOM 4574 N N . MET B 1 225 ? 14.719 18.203 25.047 1 93.06 225 MET B N 1
ATOM 4575 C CA . MET B 1 225 ? 16.047 17.688 24.797 1 93.06 225 MET B CA 1
ATOM 4576 C C . MET B 1 225 ? 16.125 16.188 25.078 1 93.06 225 MET B C 1
ATOM 4578 O O . MET B 1 225 ? 16.641 15.414 24.281 1 93.06 225 MET B O 1
ATOM 4582 N N . SER B 1 226 ? 15.633 15.859 26.188 1 92.62 226 SER B N 1
ATOM 4583 C CA . SER B 1 226 ? 15.625 14.453 26.578 1 92.62 226 SER B CA 1
ATOM 4584 C C . SER B 1 226 ? 14.852 13.602 25.578 1 92.62 226 SER B C 1
ATOM 4586 O O . SER B 1 226 ? 15.281 12.508 25.203 1 92.62 226 SER B O 1
ATOM 4588 N N . SER B 1 227 ? 13.734 14.062 25.203 1 90.75 227 SER B N 1
ATOM 4589 C CA . SER B 1 227 ? 12.914 13.352 24.219 1 90.75 227 SER B CA 1
ATOM 4590 C C . SER B 1 227 ? 13.641 13.188 22.891 1 90.75 227 SER B C 1
ATOM 4592 O O . SER B 1 227 ? 13.68 12.094 22.328 1 90.75 227 SER B O 1
ATOM 4594 N N . LEU B 1 228 ? 14.211 14.25 22.406 1 92.31 228 LEU B N 1
ATOM 4595 C CA . LEU B 1 228 ? 14.93 14.227 21.141 1 92.31 228 LEU B CA 1
ATOM 4596 C C . LEU B 1 228 ? 16.094 13.242 21.188 1 92.31 228 LEU B C 1
ATOM 4598 O O . LEU B 1 228 ? 16.25 12.414 20.297 1 92.31 228 LEU B O 1
ATOM 4602 N N . GLU B 1 229 ? 16.859 13.312 22.188 1 92.81 229 GLU B N 1
ATOM 4603 C CA . GLU B 1 229 ? 18.047 12.469 22.312 1 92.81 229 GLU B CA 1
ATOM 4604 C C . GLU B 1 229 ? 17.656 10.992 22.328 1 92.81 229 GLU B C 1
ATOM 4606 O O . GLU B 1 229 ? 18.328 10.164 21.719 1 92.81 229 GLU B O 1
ATOM 4611 N N . SER B 1 230 ? 16.656 10.695 23.031 1 91.12 230 SER B N 1
ATOM 4612 C CA . SER B 1 230 ? 16.203 9.312 23.125 1 91.12 230 SER B CA 1
ATOM 4613 C C . SER B 1 230 ? 15.734 8.789 21.766 1 91.12 230 SER B C 1
ATOM 4615 O O . SER B 1 230 ? 15.945 7.617 21.438 1 91.12 230 SER B O 1
ATOM 4617 N N . GLN B 1 231 ? 15.164 9.609 20.984 1 90.94 231 GLN B N 1
ATOM 4618 C CA . GLN B 1 231 ? 14.602 9.18 19.703 1 90.94 231 GLN B CA 1
ATOM 4619 C C . GLN B 1 231 ? 15.688 9.078 18.625 1 90.94 231 GLN B C 1
ATOM 4621 O O . GLN B 1 231 ? 15.578 8.266 17.703 1 90.94 231 GLN B O 1
ATOM 4626 N N . LEU B 1 232 ? 16.688 9.852 18.719 1 92.88 232 LEU B N 1
ATOM 4627 C CA . LEU B 1 232 ? 17.719 9.953 17.688 1 92.88 232 LEU B CA 1
ATOM 4628 C C . LEU B 1 232 ? 18.453 8.633 17.531 1 92.88 232 LEU B C 1
ATOM 4630 O O . LEU B 1 232 ? 19.031 8.359 16.484 1 92.88 232 LEU B O 1
ATOM 4634 N N . LEU B 1 233 ? 18.406 7.746 18.531 1 89.88 233 LEU B N 1
ATOM 4635 C CA . LEU B 1 233 ? 19.125 6.477 18.5 1 89.88 233 LEU B CA 1
ATOM 4636 C C . LEU B 1 233 ? 18.453 5.492 17.547 1 89.88 233 LEU B C 1
ATOM 4638 O O . LEU B 1 233 ? 19.109 4.59 17.016 1 89.88 233 LEU B O 1
ATOM 4642 N N . ARG B 1 234 ? 17.25 5.676 17.266 1 92.25 234 ARG B N 1
ATOM 4643 C CA . ARG B 1 234 ? 16.531 4.66 16.516 1 92.25 234 ARG B CA 1
ATOM 4644 C C . ARG B 1 234 ? 15.789 5.281 15.336 1 92.25 234 ARG B C 1
ATOM 4646 O O . ARG B 1 234 ? 14.836 4.699 14.812 1 92.25 234 ARG B O 1
ATOM 4653 N N . THR B 1 235 ? 16.203 6.473 14.93 1 96.5 235 THR B N 1
ATOM 4654 C CA . THR B 1 235 ? 15.469 7.219 13.914 1 96.5 235 THR B CA 1
ATOM 4655 C C . THR B 1 235 ? 16.344 7.461 12.688 1 96.5 235 THR B C 1
ATOM 4657 O O . THR B 1 235 ? 17.516 7.789 12.812 1 96.5 235 THR B O 1
ATOM 4660 N N . ASP B 1 236 ? 15.727 7.23 11.477 1 97.38 236 ASP B N 1
ATOM 4661 C CA . ASP B 1 236 ? 16.406 7.562 10.234 1 97.38 236 ASP B CA 1
ATOM 4662 C C . ASP B 1 236 ? 15.961 8.922 9.703 1 97.38 236 ASP B C 1
ATOM 4664 O O . ASP B 1 236 ? 16.672 9.555 8.914 1 97.38 236 ASP B O 1
ATOM 4668 N N . LEU B 1 237 ? 14.797 9.383 10.078 1 98.06 237 LEU B N 1
ATOM 4669 C CA . LEU B 1 237 ? 14.227 10.688 9.75 1 98.06 237 LEU B CA 1
ATOM 4670 C C . LEU B 1 237 ? 13.305 11.172 10.859 1 98.06 237 LEU B C 1
ATOM 4672 O O . LEU B 1 237 ? 12.414 10.438 11.297 1 98.06 237 LEU B O 1
ATOM 4676 N N . LEU B 1 238 ? 13.602 12.344 11.359 1 97.38 238 LEU B N 1
ATOM 4677 C CA . LEU B 1 238 ? 12.773 12.953 12.398 1 97.38 238 LEU B CA 1
ATOM 4678 C C . LEU B 1 238 ? 11.844 14.008 11.805 1 97.38 238 LEU B C 1
ATOM 4680 O O . LEU B 1 238 ? 12.289 14.898 11.078 1 97.38 238 LEU B O 1
ATOM 4684 N N . VAL B 1 239 ? 10.555 13.859 12.039 1 97.75 239 VAL B N 1
ATOM 4685 C CA . VAL B 1 239 ? 9.555 14.828 11.594 1 97.75 239 VAL B CA 1
ATOM 4686 C C . VAL B 1 239 ? 8.938 15.523 12.805 1 97.75 239 VAL B C 1
ATOM 4688 O O . VAL B 1 239 ? 8.336 14.875 13.664 1 97.75 239 VAL B O 1
ATOM 4691 N N . LEU B 1 240 ? 9.102 16.797 12.828 1 95.44 240 LEU B N 1
ATOM 4692 C CA . LEU B 1 240 ? 8.57 17.625 13.914 1 95.44 240 LEU B CA 1
ATOM 4693 C C . LEU B 1 240 ? 7.461 18.531 13.406 1 95.44 240 LEU B C 1
ATOM 4695 O O . LEU B 1 240 ? 7.555 19.078 12.305 1 95.44 240 LEU B O 1
ATOM 4699 N N . SER B 1 241 ? 6.453 18.594 14.141 1 93.44 241 SER B N 1
ATOM 4700 C CA . SER B 1 241 ? 5.426 19.594 13.875 1 93.44 241 SER B CA 1
ATOM 4701 C C . SER B 1 241 ? 5.223 20.516 15.078 1 93.44 241 SER B C 1
ATOM 4703 O O . SER B 1 241 ? 5.195 20.047 16.219 1 93.44 241 SER B O 1
ATOM 4705 N N . GLY B 1 242 ? 5.164 21.766 14.781 1 84.69 242 GLY B N 1
ATOM 4706 C CA . GLY B 1 242 ? 4.945 22.75 15.828 1 84.69 242 GLY B CA 1
ATOM 4707 C C . GLY B 1 242 ? 6.191 23.547 16.172 1 84.69 242 GLY B C 1
ATOM 4708 O O . GLY B 1 242 ? 7.277 23.266 15.664 1 84.69 242 GLY B O 1
ATOM 4709 N N . GLY B 1 243 ? 6.051 24.703 16.906 1 71.94 243 GLY B N 1
ATOM 4710 C CA . GLY B 1 243 ? 7.133 25.469 17.484 1 71.94 243 GLY B CA 1
ATOM 4711 C C . GLY B 1 243 ? 7.484 26.703 16.688 1 71.94 243 GLY B C 1
ATOM 4712 O O . GLY B 1 243 ? 8.328 27.5 17.094 1 71.94 243 GLY B O 1
ATOM 4713 N N . PHE B 1 244 ? 6.836 26.828 15.562 1 68.81 244 PHE B N 1
ATOM 4714 C CA . PHE B 1 244 ? 7.223 27.953 14.727 1 68.81 244 PHE B CA 1
ATOM 4715 C C . PHE B 1 244 ? 6.582 29.25 15.234 1 68.81 244 PHE B C 1
ATOM 4717 O O . PHE B 1 244 ? 7.02 30.344 14.883 1 68.81 244 PHE B O 1
ATOM 4724 N N . ALA B 1 245 ? 5.516 29.172 15.938 1 63.47 245 ALA B N 1
ATOM 4725 C CA . ALA B 1 245 ? 4.719 30.391 16.125 1 63.47 245 ALA B CA 1
ATOM 4726 C C . ALA B 1 245 ? 4.695 30.797 17.594 1 63.47 245 ALA B C 1
ATOM 4728 O O . ALA B 1 245 ? 3.721 31.391 18.078 1 63.47 245 ALA B O 1
ATOM 4729 N N . SER B 1 246 ? 5.656 30.562 18.312 1 64.56 246 SER B N 1
ATOM 4730 C CA . SER B 1 246 ? 5.57 30.969 19.703 1 64.56 246 SER B CA 1
ATOM 4731 C C . SER B 1 246 ? 6.934 30.891 20.391 1 64.56 246 SER B C 1
ATOM 4733 O O . SER B 1 246 ? 7.965 30.828 19.719 1 64.56 246 SER B O 1
ATOM 4735 N N . SER B 1 247 ? 6.844 31.406 21.594 1 63.03 247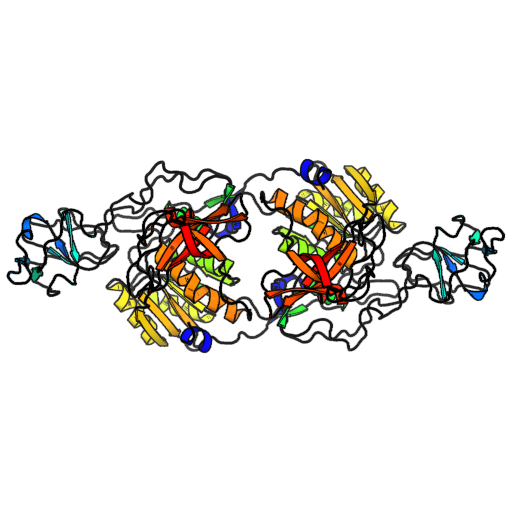 SER B N 1
ATOM 4736 C CA . SER B 1 247 ? 8.016 31.219 22.438 1 63.03 247 SER B CA 1
ATOM 4737 C C . SER B 1 247 ? 8.539 29.797 22.375 1 63.03 247 SER B C 1
ATOM 4739 O O . SER B 1 247 ? 9.719 29.547 22.641 1 63.03 247 SER B O 1
ATOM 4741 N N . SER B 1 248 ? 7.648 29.047 21.891 1 67.19 248 SER B N 1
ATOM 4742 C CA . SER B 1 248 ? 8.062 27.656 21.734 1 67.19 248 SER B CA 1
ATOM 4743 C C . SER B 1 248 ? 9.094 27.5 20.625 1 67.19 248 SER B C 1
ATOM 4745 O O . SER B 1 248 ? 9.914 26.578 20.656 1 67.19 248 SER B O 1
ATOM 4747 N N . PHE B 1 249 ? 9.047 28.406 19.734 1 73.88 249 PHE B N 1
ATOM 4748 C CA . PHE B 1 249 ? 10 28.312 18.641 1 73.88 249 PHE B CA 1
ATOM 4749 C C . PHE B 1 249 ? 11.422 28.516 19.141 1 73.88 249 PHE B C 1
ATOM 4751 O O . PHE B 1 249 ? 12.352 27.859 18.672 1 73.88 249 PHE B O 1
ATOM 4758 N N . ASP B 1 250 ? 11.477 29.344 20.078 1 77.19 250 ASP B N 1
ATOM 4759 C CA . ASP B 1 250 ? 12.812 29.609 20.609 1 77.19 250 ASP B CA 1
ATOM 4760 C C . ASP B 1 250 ? 13.383 28.375 21.297 1 77.19 250 ASP B C 1
ATOM 4762 O O . ASP B 1 250 ? 14.555 28.047 21.125 1 77.19 250 ASP B O 1
ATOM 4766 N N . VAL B 1 251 ? 12.531 27.75 22 1 83.5 251 VAL B N 1
ATOM 4767 C CA . VAL B 1 251 ? 12.977 26.578 22.719 1 83.5 251 VAL B CA 1
ATOM 4768 C C . VAL B 1 251 ? 13.336 25.469 21.734 1 83.5 251 VAL B C 1
ATOM 4770 O O . VAL B 1 251 ? 14.375 24.812 21.875 1 83.5 251 VAL B O 1
ATOM 4773 N N . VAL B 1 252 ? 12.555 25.25 20.75 1 87.56 252 VAL B N 1
ATOM 4774 C CA . VAL B 1 252 ? 12.773 24.203 19.766 1 87.56 252 VAL B CA 1
ATOM 4775 C C . VAL B 1 252 ? 14.055 24.469 18.984 1 87.56 252 VAL B C 1
ATOM 4777 O O . VAL B 1 252 ? 14.898 23.578 18.828 1 87.56 252 VAL B O 1
ATOM 4780 N N . SER B 1 253 ? 14.148 25.688 18.5 1 89.62 253 SER B N 1
ATOM 4781 C CA . SER B 1 253 ? 15.32 26.062 17.719 1 89.62 253 SER B CA 1
ATOM 4782 C C . SER B 1 253 ? 16.594 25.938 18.531 1 89.62 253 SER B C 1
ATOM 4784 O O . SER B 1 253 ? 17.625 25.484 18.016 1 89.62 253 SER B O 1
ATOM 4786 N N . GLU B 1 254 ? 16.453 26.312 19.734 1 90.88 254 GLU B N 1
ATOM 4787 C CA . GLU B 1 254 ? 17.609 26.188 20.625 1 90.88 254 GLU B CA 1
ATOM 4788 C C . GLU B 1 254 ? 18 24.719 20.828 1 90.88 254 GLU B C 1
ATOM 4790 O O . GLU B 1 254 ? 19.172 24.359 20.719 1 90.88 254 GLU B O 1
ATOM 4795 N N . CYS B 1 255 ? 17.078 23.906 21.156 1 91.25 255 CYS B N 1
ATOM 4796 C CA . CYS B 1 255 ? 17.344 22.484 21.359 1 91.25 255 CYS B CA 1
ATOM 4797 C C . CYS B 1 255 ? 17.953 21.859 20.125 1 91.25 255 CYS B C 1
ATOM 4799 O O . CYS B 1 255 ? 18.953 21.141 20.219 1 91.25 255 CYS B O 1
ATOM 4801 N N . LEU B 1 256 ? 17.406 22.141 18.969 1 92.62 256 LEU B N 1
ATOM 4802 C CA . LEU B 1 256 ? 17.875 21.531 17.719 1 92.62 256 LEU B CA 1
ATOM 4803 C C . LEU B 1 256 ? 19.266 22.047 17.359 1 92.62 256 LEU B C 1
ATOM 4805 O O . LEU B 1 256 ? 20.094 21.297 16.859 1 92.62 256 LEU B O 1
ATOM 4809 N N . SER B 1 257 ? 19.484 23.344 17.641 1 92.44 257 SER B N 1
ATOM 4810 C CA . SER B 1 257 ? 20.797 23.922 17.344 1 92.44 257 SER B CA 1
ATOM 4811 C C . SER B 1 257 ? 21.891 23.312 18.203 1 92.44 257 SER B C 1
ATOM 4813 O O . SER B 1 257 ? 23.047 23.234 17.781 1 92.44 257 SER B O 1
ATOM 4815 N N . GLU B 1 258 ? 21.5 22.969 19.344 1 94.06 258 GLU B N 1
ATOM 4816 C CA . GLU B 1 258 ? 22.469 22.312 20.234 1 94.06 258 GLU B CA 1
ATOM 4817 C C . GLU B 1 258 ? 22.812 20.922 19.734 1 94.06 258 GLU B C 1
ATOM 4819 O O . GLU B 1 258 ? 23.906 20.422 19.984 1 94.06 258 GLU B O 1
ATOM 4824 N N . LEU B 1 259 ? 21.969 20.297 19.109 1 94.56 259 LEU B N 1
ATOM 4825 C CA . LEU B 1 259 ? 22.141 18.906 18.672 1 94.56 259 LEU B CA 1
ATOM 4826 C C . LEU B 1 259 ? 22.734 18.844 17.281 1 94.56 259 LEU B C 1
ATOM 4828 O O . LEU B 1 259 ? 23.219 17.797 16.859 1 94.56 259 LEU B O 1
ATOM 4832 N N . GLY B 1 260 ? 22.625 19.969 16.516 1 95.06 260 GLY B N 1
ATOM 4833 C CA . GLY B 1 260 ? 23.125 19.984 15.148 1 95.06 260 GLY B CA 1
ATOM 4834 C C . GLY B 1 260 ? 22.812 21.25 14.398 1 95.06 260 GLY B C 1
ATOM 4835 O O . GLY B 1 260 ? 22.859 22.344 14.969 1 95.06 260 GLY B O 1
ATOM 4836 N N . ARG B 1 261 ? 22.625 21.109 13.117 1 94.5 261 ARG B N 1
ATOM 4837 C CA . ARG B 1 261 ? 22.344 22.25 12.25 1 94.5 261 ARG B CA 1
ATOM 4838 C C . ARG B 1 261 ? 20.969 22.141 11.602 1 94.5 261 ARG B C 1
ATOM 4840 O O . ARG B 1 261 ? 20.703 21.172 10.883 1 94.5 261 ARG B O 1
ATOM 4847 N N . VAL B 1 262 ? 20.188 23.094 11.867 1 94.19 262 VAL B N 1
ATOM 4848 C CA . VAL B 1 262 ? 18.859 23.156 11.266 1 94.19 262 VAL B CA 1
ATOM 4849 C C . VAL B 1 262 ? 18.625 24.547 10.68 1 94.19 262 VAL B C 1
ATOM 4851 O O . VAL B 1 262 ? 18.844 25.547 11.359 1 94.19 262 VAL B O 1
ATOM 4854 N N . ASP B 1 263 ? 18.25 24.547 9.461 1 93.88 263 ASP B N 1
ATOM 4855 C CA . ASP B 1 263 ? 17.875 25.797 8.789 1 93.88 263 ASP B CA 1
ATOM 4856 C C . ASP B 1 263 ? 16.359 25.969 8.75 1 93.88 263 ASP B C 1
ATOM 4858 O O . ASP B 1 263 ? 15.625 25.016 8.5 1 93.88 263 ASP B O 1
ATOM 4862 N N . TYR B 1 264 ? 16.016 27.141 9.117 1 92.19 264 TYR B N 1
ATOM 4863 C CA . TYR B 1 264 ? 14.602 27.516 9.016 1 92.19 264 TYR B CA 1
ATOM 4864 C C . TYR B 1 264 ? 14.383 28.531 7.895 1 92.19 264 TYR B C 1
ATOM 4866 O O . TYR B 1 264 ? 15.188 29.438 7.703 1 92.19 264 TYR B O 1
ATOM 4874 N N . SER B 1 265 ? 13.383 28.219 7.098 1 91.56 265 SER B N 1
ATOM 4875 C CA . SER B 1 265 ? 13.125 29.078 5.949 1 91.56 265 SER B CA 1
ATOM 4876 C C . SER B 1 265 ? 11.633 29.281 5.734 1 91.56 265 SER B C 1
ATOM 4878 O O . SER B 1 265 ? 10.812 28.516 6.254 1 91.56 265 SER B O 1
ATOM 4880 N N . ARG B 1 266 ? 11.305 30.375 5.125 1 92.62 266 ARG B N 1
ATOM 4881 C CA . ARG B 1 266 ? 9.961 30.609 4.613 1 92.62 266 ARG B CA 1
ATOM 4882 C C . ARG B 1 266 ? 9.859 30.234 3.141 1 92.62 266 ARG B C 1
ATOM 4884 O O . ARG B 1 266 ? 10.32 30.969 2.268 1 92.62 266 ARG B O 1
ATOM 4891 N N . VAL B 1 267 ? 9.25 29.109 2.916 1 94 267 VAL B N 1
ATOM 4892 C CA . VAL B 1 267 ? 9.109 28.609 1.555 1 94 267 VAL B CA 1
ATOM 4893 C C . VAL B 1 267 ? 7.906 29.266 0.882 1 94 267 VAL B C 1
ATOM 4895 O O . VAL B 1 267 ? 6.863 29.453 1.513 1 94 267 VAL B O 1
ATOM 4898 N N . ALA B 1 268 ? 7.996 29.625 -0.415 1 94.25 268 ALA B N 1
ATOM 4899 C CA . ALA B 1 268 ? 6.941 30.297 -1.168 1 94.25 268 ALA B CA 1
ATOM 4900 C C . ALA B 1 268 ? 5.824 29.312 -1.534 1 94.25 268 ALA B C 1
ATOM 4902 O O . ALA B 1 268 ? 5.59 29.047 -2.715 1 94.25 268 ALA B O 1
ATOM 4903 N N . MET B 1 269 ? 5.129 28.891 -0.513 1 94.19 269 MET B N 1
ATOM 4904 C CA . MET B 1 269 ? 3.986 28 -0.694 1 94.19 269 MET B CA 1
ATOM 4905 C C . MET B 1 269 ? 2.863 28.344 0.275 1 94.19 269 MET B C 1
ATOM 4907 O O . MET B 1 269 ? 3.092 29.031 1.277 1 94.19 269 MET B O 1
ATOM 4911 N N . GLN B 1 270 ? 1.705 27.984 -0.033 1 93.12 270 GLN B N 1
ATOM 4912 C CA . GLN B 1 270 ? 0.526 28.141 0.812 1 93.12 270 GLN B CA 1
ATOM 4913 C C . GLN B 1 270 ? -0.386 26.922 0.714 1 93.12 270 GLN B C 1
ATOM 4915 O O . GLN B 1 270 ? -0.805 26.547 -0.381 1 93.12 270 GLN B O 1
ATOM 4920 N N . PRO B 1 271 ? -0.812 26.344 1.793 1 93.31 271 PRO B N 1
ATOM 4921 C CA . PRO B 1 271 ? -0.287 26.578 3.139 1 93.31 271 PRO B CA 1
ATOM 4922 C C . PRO B 1 271 ? 1.111 26 3.34 1 93.31 271 PRO B C 1
ATOM 4924 O O . PRO B 1 271 ? 1.66 25.375 2.432 1 93.31 271 PRO B O 1
ATOM 4927 N N . GLY B 1 272 ? 1.744 26.297 4.5 1 90.62 272 GLY B N 1
ATOM 4928 C CA . GLY B 1 272 ? 2.975 25.625 4.891 1 90.62 272 GLY B CA 1
ATOM 4929 C C . GLY B 1 272 ? 4.215 26.453 4.629 1 90.62 272 GLY B C 1
ATOM 4930 O O . GLY B 1 272 ? 5.258 25.922 4.238 1 90.62 272 GLY B O 1
ATOM 4931 N N . MET B 1 273 ? 4.152 27.719 4.77 1 90.25 273 MET B N 1
ATOM 4932 C CA . MET B 1 273 ? 5.258 28.609 4.461 1 90.25 273 MET B CA 1
ATOM 4933 C C . MET B 1 273 ? 6.438 28.359 5.395 1 90.25 273 MET B C 1
ATOM 4935 O O . MET B 1 273 ? 7.566 28.188 4.938 1 90.25 273 MET B O 1
ATOM 4939 N N . PRO B 1 274 ? 6.27 28.312 6.711 1 91.38 274 PRO B N 1
ATOM 4940 C CA . PRO B 1 274 ? 7.422 28.062 7.582 1 91.38 274 PRO B CA 1
ATOM 4941 C C . PRO B 1 274 ? 7.895 26.609 7.531 1 91.38 274 PRO B C 1
ATOM 4943 O O . PRO B 1 274 ? 7.098 25.688 7.734 1 91.38 274 PRO B O 1
ATOM 4946 N N . GLN B 1 275 ? 9.094 26.422 7.227 1 94.12 275 GLN B N 1
ATOM 4947 C CA . GLN B 1 275 ? 9.688 25.094 7.145 1 94.12 275 GLN B CA 1
ATOM 4948 C C . GLN B 1 275 ? 11.047 25.062 7.836 1 94.12 275 GLN B C 1
ATOM 4950 O O . GLN B 1 275 ? 11.695 26.094 8.008 1 94.12 275 GLN B O 1
ATOM 4955 N N . GLY B 1 276 ? 11.391 23.922 8.281 1 94.75 276 GLY B N 1
ATOM 4956 C CA . GLY B 1 276 ? 12.734 23.672 8.789 1 94.75 276 GLY B CA 1
ATOM 4957 C C . GLY B 1 276 ? 13.336 22.375 8.297 1 94.75 276 GLY B C 1
ATOM 4958 O O . GLY B 1 276 ? 12.625 21.391 8.117 1 94.75 276 GLY B O 1
ATOM 4959 N N . PHE B 1 277 ? 14.625 22.422 8.055 1 95.69 277 PHE B N 1
ATOM 4960 C CA . PHE B 1 277 ? 15.359 21.219 7.68 1 95.69 277 PHE B CA 1
ATOM 4961 C C . PHE B 1 277 ? 16.797 21.281 8.188 1 95.69 277 PHE B C 1
ATOM 4963 O O . PHE B 1 277 ? 17.422 22.344 8.172 1 95.69 277 PHE B O 1
ATOM 4970 N N . GLY B 1 278 ? 17.25 20.109 8.562 1 95.56 278 GLY B N 1
ATOM 4971 C CA . GLY B 1 278 ? 18.641 20 8.977 1 95.56 278 GLY B CA 1
ATOM 4972 C C . GLY B 1 278 ? 19.031 18.578 9.375 1 95.56 278 GLY B C 1
ATOM 4973 O O . GLY B 1 278 ? 18.359 17.625 8.977 1 95.56 278 GLY B O 1
ATOM 4974 N N . VAL B 1 279 ? 20.188 18.469 10.008 1 95.88 279 VAL B N 1
ATOM 4975 C CA . VAL B 1 279 ? 20.672 17.188 10.523 1 95.88 279 VAL B CA 1
ATOM 4976 C C . VAL B 1 279 ? 21.109 17.359 11.977 1 95.88 279 VAL B C 1
ATOM 4978 O O . VAL B 1 279 ? 21.703 18.375 12.352 1 95.88 279 VAL B O 1
ATOM 4981 N N . ILE B 1 280 ? 20.75 16.359 12.758 1 95.69 280 ILE B N 1
ATOM 4982 C CA . ILE B 1 280 ? 21.062 16.5 14.18 1 95.69 280 ILE B CA 1
ATOM 4983 C C . ILE B 1 280 ? 21.578 15.18 14.734 1 95.69 280 ILE B C 1
ATOM 4985 O O . ILE B 1 280 ? 21.328 14.117 14.156 1 95.69 280 ILE B O 1
ATOM 4989 N N . GLY B 1 281 ? 22.328 15.289 15.891 1 93.94 281 GLY B N 1
ATOM 4990 C CA . GLY B 1 281 ? 22.859 14.125 16.578 1 93.94 281 GLY B CA 1
ATOM 4991 C C . GLY B 1 281 ? 24.141 13.609 15.961 1 93.94 281 GLY B C 1
ATOM 4992 O O . GLY B 1 281 ? 24.578 14.094 14.914 1 93.94 281 GLY B O 1
ATOM 4993 N N . GLU B 1 282 ? 24.703 12.633 16.562 1 91.5 282 GLU B N 1
ATOM 4994 C CA . GLU B 1 282 ? 25.984 12.062 16.141 1 91.5 282 GLU B CA 1
ATOM 4995 C C . GLU B 1 282 ? 25.844 11.344 14.789 1 91.5 282 GLU B C 1
ATOM 4997 O O . GLU B 1 282 ? 26.766 11.352 13.984 1 91.5 282 GLU B O 1
ATOM 5002 N N . ARG B 1 283 ? 24.656 10.852 14.586 1 92.31 283 ARG B N 1
ATOM 5003 C CA . ARG B 1 283 ? 24.422 10.102 13.359 1 92.31 283 ARG B CA 1
ATOM 5004 C C . ARG B 1 283 ? 23.938 11.016 12.234 1 92.31 283 ARG B C 1
ATOM 5006 O O . ARG B 1 283 ? 23.578 10.547 11.156 1 92.31 283 ARG B O 1
ATOM 5013 N N . GLU B 1 284 ? 23.859 12.297 12.555 1 93.88 284 GLU B N 1
ATOM 5014 C CA . GLU B 1 284 ? 23.422 13.289 11.578 1 93.88 284 GLU B CA 1
ATOM 5015 C C . GLU B 1 284 ? 22.047 12.914 11.008 1 93.88 284 GLU B C 1
ATOM 5017 O O . GLU B 1 284 ? 21.859 12.906 9.789 1 93.88 284 GLU B O 1
ATOM 5022 N N . VAL B 1 285 ? 21.141 12.68 11.867 1 96.12 285 VAL B N 1
ATOM 5023 C CA . VAL B 1 285 ? 19.781 12.305 11.492 1 96.12 285 VAL B CA 1
ATOM 5024 C C . VAL B 1 285 ? 19.078 13.5 10.852 1 96.12 285 VAL B C 1
ATOM 5026 O O . VAL B 1 285 ? 19.031 14.594 11.438 1 96.12 285 VAL B O 1
ATOM 5029 N N . PRO B 1 286 ? 18.609 13.297 9.648 1 97.38 286 PRO B N 1
ATOM 5030 C CA . PRO B 1 286 ? 17.828 14.383 9.055 1 97.38 286 PRO B CA 1
ATOM 5031 C C . PRO B 1 286 ? 16.562 14.711 9.852 1 97.38 286 PRO B C 1
ATOM 5033 O O . PRO B 1 286 ? 15.914 13.805 10.375 1 97.38 286 PRO B O 1
ATOM 5036 N N . VAL B 1 287 ? 16.25 16.016 9.922 1 96.75 287 VAL B N 1
ATOM 5037 C CA . VAL B 1 287 ? 15.062 16.484 10.633 1 96.75 287 VAL B CA 1
ATOM 5038 C C . VAL B 1 287 ? 14.281 17.453 9.758 1 96.75 287 VAL B C 1
ATOM 5040 O O . VAL B 1 287 ? 14.867 18.312 9.094 1 96.75 287 VAL B O 1
ATOM 5043 N N . LEU B 1 288 ? 13.008 17.219 9.664 1 97.25 288 LEU B N 1
ATOM 5044 C CA . LEU B 1 288 ? 12.07 18.125 9.008 1 97.25 288 LEU B CA 1
ATOM 5045 C C . LEU B 1 288 ? 11.125 18.766 10.031 1 97.25 288 LEU B C 1
ATOM 5047 O O . LEU B 1 288 ? 10.555 18.062 10.867 1 97.25 288 LEU B O 1
ATOM 5051 N N . CYS B 1 289 ? 10.992 20.062 9.992 1 95.94 289 CYS B N 1
ATOM 5052 C CA . CYS B 1 289 ? 10.109 20.797 10.883 1 95.94 289 CYS B CA 1
ATOM 5053 C C . CYS B 1 289 ? 8.961 21.438 10.102 1 95.94 289 CYS B C 1
ATOM 5055 O O . CYS B 1 289 ? 9.195 22.219 9.172 1 95.94 289 CYS B O 1
ATOM 5057 N N . PHE B 1 290 ? 7.746 21.078 10.539 1 95.62 290 PHE B N 1
ATOM 5058 C CA . PHE B 1 290 ? 6.555 21.547 9.852 1 95.62 290 PHE B CA 1
ATOM 5059 C C . PHE B 1 290 ? 5.738 22.469 10.75 1 95.62 290 PHE B C 1
ATOM 5061 O O . PHE B 1 290 ? 5.922 22.484 11.969 1 95.62 290 PHE B O 1
ATOM 5068 N N . PRO B 1 291 ? 4.816 23.25 10.141 1 91.75 291 PRO B N 1
ATOM 5069 C CA . PRO B 1 291 ? 3.941 24.141 10.922 1 91.75 291 PRO B CA 1
ATOM 5070 C C . PRO B 1 291 ? 2.982 23.375 11.828 1 91.75 291 PRO B C 1
ATOM 5072 O O . PRO B 1 291 ? 2.848 22.156 11.703 1 91.75 291 PRO B O 1
ATOM 5075 N N . ASN B 1 292 ? 2.303 24.141 12.672 1 88.31 292 ASN B N 1
ATOM 5076 C CA . ASN B 1 292 ? 1.416 23.562 13.672 1 88.31 292 ASN B CA 1
ATOM 5077 C C . ASN B 1 292 ? 0.038 23.25 13.094 1 88.31 292 ASN B C 1
ATOM 5079 O O . ASN B 1 292 ? -0.639 22.328 13.539 1 88.31 292 ASN B O 1
ATOM 5083 N N . ASP B 1 293 ? -0.418 24.078 12.125 1 90.56 293 ASP B N 1
ATOM 5084 C CA . ASP B 1 293 ? -1.74 23.844 11.555 1 90.56 293 ASP B CA 1
ATOM 5085 C C . ASP B 1 293 ? -1.791 22.5 10.82 1 90.56 293 ASP B C 1
ATOM 5087 O O . ASP B 1 293 ? -0.914 22.203 10.008 1 90.56 293 ASP B O 1
ATOM 5091 N N . PRO B 1 294 ? -2.807 21.766 11.078 1 93.5 294 PRO B N 1
ATOM 5092 C CA . PRO B 1 294 ? -2.846 20.391 10.555 1 93.5 294 PRO B CA 1
ATOM 5093 C C . PRO B 1 294 ? -2.797 20.344 9.031 1 93.5 294 PRO B C 1
ATOM 5095 O O . PRO B 1 294 ? -2.113 19.484 8.461 1 93.5 294 PRO B O 1
ATOM 5098 N N . VAL B 1 295 ? -3.535 21.188 8.336 1 95.12 295 VAL B N 1
ATOM 5099 C CA . VAL B 1 295 ? -3.531 21.188 6.875 1 95.12 295 VAL B CA 1
ATOM 5100 C C . VAL B 1 295 ? -2.146 21.578 6.359 1 95.12 295 VAL B C 1
ATOM 5102 O O . VAL B 1 295 ? -1.616 20.938 5.445 1 95.12 295 VAL B O 1
ATOM 5105 N N . SER B 1 296 ? -1.563 22.578 7 1 94.44 296 SER B N 1
ATOM 5106 C CA . SER B 1 296 ? -0.208 22.984 6.645 1 94.44 296 SER B CA 1
ATOM 5107 C C . SER B 1 296 ? 0.783 21.844 6.855 1 94.44 296 SER B C 1
ATOM 5109 O O . SER B 1 296 ? 1.665 21.625 6.023 1 94.44 296 SER B O 1
ATOM 5111 N N . ALA B 1 297 ? 0.638 21.188 7.953 1 96.38 297 ALA B N 1
ATOM 5112 C CA . ALA B 1 297 ? 1.535 20.094 8.273 1 96.38 297 ALA B CA 1
ATOM 5113 C C . ALA B 1 297 ? 1.418 18.969 7.238 1 96.38 297 ALA B C 1
ATOM 5115 O O . ALA B 1 297 ? 2.43 18.453 6.754 1 96.38 297 ALA B O 1
ATOM 5116 N N . LEU B 1 298 ? 0.206 18.625 6.879 1 97.19 298 LEU B N 1
ATOM 5117 C CA . LEU B 1 298 ? -0.021 17.531 5.93 1 97.19 298 LEU B CA 1
ATOM 5118 C C . LEU B 1 298 ? 0.453 17.922 4.535 1 97.19 298 LEU B C 1
ATOM 5120 O O . LEU B 1 298 ? 1.014 17.094 3.811 1 97.19 298 LEU B O 1
ATOM 5124 N N . VAL B 1 299 ? 0.214 19.156 4.145 1 96.94 299 VAL B N 1
ATOM 5125 C CA . VAL B 1 299 ? 0.683 19.641 2.846 1 96.94 299 VAL B CA 1
ATOM 5126 C C . VAL B 1 299 ? 2.209 19.656 2.824 1 96.94 299 VAL B C 1
ATOM 5128 O O . VAL B 1 299 ? 2.83 19.219 1.855 1 96.94 299 VAL B O 1
ATOM 5131 N N . SER B 1 300 ? 2.795 20.172 3.908 1 97.31 300 SER B N 1
ATOM 5132 C CA . SER B 1 300 ? 4.25 20.172 4.02 1 97.31 300 SER B CA 1
ATOM 5133 C C . SER B 1 300 ? 4.805 18.75 3.932 1 97.31 300 SER B C 1
ATOM 5135 O O . SER B 1 300 ? 5.82 18.516 3.271 1 97.31 300 SER B O 1
ATOM 5137 N N . PHE B 1 301 ? 4.156 17.844 4.629 1 98 301 PHE B N 1
ATOM 5138 C CA . PHE B 1 301 ? 4.57 16.438 4.562 1 98 301 PHE B CA 1
ATOM 5139 C C . PHE B 1 301 ? 4.586 15.953 3.121 1 98 301 PHE B C 1
ATOM 5141 O O . PHE B 1 301 ? 5.559 15.336 2.68 1 98 301 PHE B O 1
ATOM 5148 N N . GLU B 1 302 ? 3.496 16.188 2.379 1 96.94 302 GLU B N 1
ATOM 5149 C CA . GLU B 1 302 ? 3.363 15.719 1.001 1 96.94 302 GLU B CA 1
ATOM 5150 C C . GLU B 1 302 ? 4.48 16.281 0.122 1 96.94 302 GLU B C 1
ATOM 5152 O O . GLU B 1 302 ? 5.02 15.57 -0.73 1 96.94 302 GLU B O 1
ATOM 5157 N N . VAL B 1 303 ? 4.82 17.469 0.378 1 96.62 303 VAL B N 1
ATOM 5158 C CA . VAL B 1 303 ? 5.754 18.172 -0.488 1 96.62 303 VAL B CA 1
ATOM 5159 C C . VAL B 1 303 ? 7.188 17.812 -0.108 1 96.62 303 VAL B C 1
ATOM 5161 O O . VAL B 1 303 ? 8.055 17.703 -0.976 1 96.62 303 VAL B O 1
ATOM 5164 N N . PHE B 1 304 ? 7.449 17.578 1.168 1 97.62 304 PHE B N 1
ATOM 5165 C CA . PHE B 1 304 ? 8.844 17.5 1.573 1 97.62 304 PHE B CA 1
ATOM 5166 C C . PHE B 1 304 ? 9.156 16.141 2.184 1 97.62 304 PHE B C 1
ATOM 5168 O O . PHE B 1 304 ? 10.172 15.523 1.85 1 97.62 304 PHE B O 1
ATOM 5175 N N . ALA B 1 305 ? 8.328 15.656 3.098 1 98.31 305 ALA B N 1
ATOM 5176 C CA . ALA B 1 305 ? 8.648 14.445 3.852 1 98.31 305 ALA B CA 1
ATOM 5177 C C . ALA B 1 305 ? 8.445 13.195 3 1 98.31 305 ALA B C 1
ATOM 5179 O O . ALA B 1 305 ? 9.25 12.266 3.047 1 98.31 305 ALA B O 1
ATOM 5180 N N . ARG B 1 306 ? 7.34 13.172 2.246 1 98 306 ARG B N 1
ATOM 5181 C CA . ARG B 1 306 ? 7.059 12 1.418 1 98 306 ARG B CA 1
ATOM 5182 C C . ARG B 1 306 ? 8.211 11.727 0.452 1 98 306 ARG B C 1
ATOM 5184 O O . ARG B 1 306 ? 8.758 10.625 0.429 1 98 306 ARG B O 1
ATOM 5191 N N . PRO B 1 307 ? 8.633 12.703 -0.357 1 97.88 307 PRO B N 1
ATOM 5192 C CA . PRO B 1 307 ? 9.75 12.414 -1.257 1 97.88 307 PRO B CA 1
ATOM 5193 C C . PRO B 1 307 ? 11.016 11.992 -0.509 1 97.88 307 PRO B C 1
ATOM 5195 O O . PRO B 1 307 ? 11.789 11.18 -1.012 1 97.88 307 PRO B O 1
ATOM 5198 N N . ALA B 1 308 ? 11.234 12.555 0.653 1 98.31 308 ALA B N 1
ATOM 5199 C CA . ALA B 1 308 ? 12.398 12.164 1.447 1 98.31 308 ALA B CA 1
ATOM 5200 C C . ALA B 1 308 ? 12.32 10.695 1.846 1 98.31 308 ALA B C 1
ATOM 5202 O O . ALA B 1 308 ? 13.305 9.961 1.734 1 98.31 308 ALA B O 1
ATOM 5203 N N . ILE B 1 309 ? 11.172 10.289 2.311 1 98.25 309 ILE B N 1
ATOM 5204 C CA . ILE B 1 309 ? 10.961 8.906 2.725 1 98.25 309 ILE B CA 1
ATOM 5205 C C . ILE B 1 309 ? 11.133 7.977 1.527 1 98.25 309 ILE B C 1
ATOM 5207 O O . ILE B 1 309 ? 11.805 6.945 1.626 1 98.25 309 ILE B O 1
ATOM 5211 N N . ARG B 1 310 ? 10.539 8.352 0.419 1 97.19 310 ARG B N 1
ATOM 5212 C CA . ARG B 1 310 ? 10.648 7.551 -0.794 1 97.19 310 ARG B CA 1
ATOM 5213 C C . ARG B 1 310 ? 12.102 7.453 -1.25 1 97.19 310 ARG B C 1
ATOM 5215 O O . ARG B 1 310 ? 12.547 6.395 -1.706 1 97.19 310 ARG B O 1
ATOM 5222 N N . TYR B 1 311 ? 12.805 8.531 -1.124 1 97.25 311 TYR B N 1
ATOM 5223 C CA . TYR B 1 311 ? 14.227 8.531 -1.439 1 97.25 311 TYR B CA 1
ATOM 5224 C C . TYR B 1 311 ? 14.984 7.539 -0.558 1 97.25 311 TYR B C 1
ATOM 5226 O O . TYR B 1 311 ? 15.789 6.746 -1.053 1 97.25 311 TYR B O 1
ATOM 5234 N N . LEU B 1 312 ? 14.75 7.594 0.725 1 97.62 312 LEU B N 1
ATOM 5235 C CA . LEU B 1 312 ? 15.406 6.703 1.675 1 97.62 312 LEU B CA 1
ATOM 5236 C C . LEU B 1 312 ? 15.086 5.246 1.368 1 97.62 312 LEU B C 1
ATOM 5238 O O . LEU B 1 312 ? 15.898 4.359 1.619 1 97.62 312 LEU B O 1
ATOM 5242 N N . LEU B 1 313 ? 13.914 4.988 0.801 1 96.62 313 LEU B N 1
ATOM 5243 C CA . LEU B 1 313 ? 13.477 3.656 0.391 1 96.62 313 LEU B CA 1
ATOM 5244 C C . LEU B 1 313 ? 14.188 3.221 -0.885 1 96.62 313 LEU B C 1
ATOM 5246 O O . LEU B 1 313 ? 14.117 2.053 -1.274 1 96.62 313 LEU B O 1
ATOM 5250 N N . GLY B 1 314 ? 14.773 4.152 -1.558 1 94.69 314 GLY B N 1
ATOM 5251 C CA . GLY B 1 314 ? 15.461 3.869 -2.809 1 94.69 314 GLY B CA 1
ATOM 5252 C C . GLY B 1 314 ? 14.547 3.938 -4.02 1 94.69 314 GLY B C 1
ATOM 5253 O O . GLY B 1 314 ? 14.906 3.469 -5.102 1 94.69 314 GLY B O 1
ATOM 5254 N N . LYS B 1 315 ? 13.422 4.488 -3.82 1 93.19 315 LYS B N 1
ATOM 5255 C CA . LYS B 1 315 ? 12.453 4.562 -4.918 1 93.19 315 LYS B CA 1
ATOM 5256 C C . LYS B 1 315 ? 12.867 5.621 -5.938 1 93.19 315 LYS B C 1
ATOM 5258 O O . LYS B 1 315 ? 13.539 6.598 -5.594 1 93.19 315 LYS B O 1
ATOM 5263 N N . LYS B 1 316 ? 12.461 5.414 -7.16 1 89.12 316 LYS B N 1
ATOM 5264 C CA . LYS B 1 316 ? 12.75 6.359 -8.234 1 89.12 316 LYS B CA 1
ATOM 5265 C C . LYS B 1 316 ? 11.688 7.453 -8.305 1 89.12 316 LYS B C 1
ATOM 5267 O O . LYS B 1 316 ? 12.008 8.617 -8.555 1 89.12 316 LYS B O 1
ATOM 5272 N N . ARG B 1 317 ? 10.516 7.062 -8.164 1 90.38 317 ARG B N 1
ATOM 5273 C CA . ARG B 1 317 ? 9.43 8.031 -8.117 1 90.38 317 ARG B CA 1
ATOM 5274 C C . ARG B 1 317 ? 9.234 8.578 -6.707 1 90.38 317 ARG B C 1
ATOM 5276 O O . ARG B 1 317 ? 8.688 7.891 -5.84 1 90.38 317 ARG B O 1
ATOM 5283 N N . LEU B 1 318 ? 9.625 9.789 -6.527 1 95.06 318 LEU B N 1
ATOM 5284 C CA . LEU B 1 318 ? 9.664 10.359 -5.188 1 95.06 318 LEU B CA 1
ATOM 5285 C C . LEU B 1 318 ? 8.367 11.094 -4.867 1 95.06 318 LEU B C 1
ATOM 5287 O O . LEU B 1 318 ? 7.91 11.086 -3.723 1 95.06 318 LEU B O 1
ATOM 5291 N N . PHE B 1 319 ? 7.762 11.695 -5.938 1 94.25 319 PHE B N 1
ATOM 5292 C CA . PHE B 1 319 ? 6.57 12.516 -5.77 1 94.25 319 PHE B CA 1
ATOM 5293 C C . PHE B 1 319 ? 5.328 11.773 -6.254 1 94.25 319 PHE B C 1
ATOM 5295 O O . PHE B 1 319 ? 5.422 10.898 -7.117 1 94.25 319 PHE B O 1
ATOM 5302 N N . ARG B 1 320 ? 4.176 12.094 -5.668 1 93.25 320 ARG B N 1
ATOM 5303 C CA . ARG B 1 320 ? 2.936 11.594 -6.254 1 93.25 320 ARG B CA 1
ATOM 5304 C C . ARG B 1 320 ? 2.76 12.094 -7.68 1 93.25 320 ARG B C 1
ATOM 5306 O O . ARG B 1 320 ? 3.082 13.25 -7.984 1 93.25 320 ARG B O 1
ATOM 5313 N N . PRO B 1 321 ? 2.287 11.211 -8.523 1 88.5 321 PRO B N 1
ATOM 5314 C CA . PRO B 1 321 ? 2.02 11.688 -9.883 1 88.5 321 PRO B CA 1
ATOM 5315 C C . PRO B 1 321 ? 0.908 12.734 -9.938 1 88.5 321 PRO B C 1
ATOM 5317 O O . PRO B 1 321 ? -0.073 12.633 -9.195 1 88.5 321 PRO B O 1
ATOM 5320 N N . MET B 1 322 ? 1.097 13.695 -10.727 1 93 322 MET B N 1
ATOM 5321 C CA . MET B 1 322 ? 0.069 14.711 -10.922 1 93 322 MET B CA 1
ATOM 5322 C C . MET B 1 322 ? -0.82 14.367 -12.117 1 93 322 MET B C 1
ATOM 5324 O O . MET B 1 322 ? -0.386 13.68 -13.039 1 93 322 MET B O 1
ATOM 5328 N N . THR B 1 323 ? -1.989 14.812 -12.07 1 92 323 THR B N 1
ATOM 5329 C CA . THR B 1 323 ? -2.945 14.641 -13.156 1 92 323 THR B CA 1
ATOM 5330 C C . THR B 1 323 ? -3.629 15.961 -13.492 1 92 323 THR B C 1
ATOM 5332 O O . THR B 1 323 ? -3.768 16.828 -12.625 1 92 323 THR B O 1
ATOM 5335 N N . ARG B 1 324 ? -4.035 16.094 -14.711 1 94.81 324 ARG B N 1
ATOM 5336 C CA . ARG B 1 324 ? -4.762 17.281 -15.125 1 94.81 324 ARG B CA 1
ATOM 5337 C C . ARG B 1 324 ? -6.262 17.109 -14.906 1 94.81 324 ARG B C 1
ATOM 5339 O O . ARG B 1 324 ? -6.801 16.016 -15.086 1 94.81 324 ARG B O 1
ATOM 5346 N N . ALA B 1 325 ? -6.848 18.141 -14.492 1 96.94 325 ALA B N 1
ATOM 5347 C CA . ALA B 1 325 ? -8.297 18.172 -14.312 1 96.94 325 ALA B CA 1
ATOM 5348 C C . ALA B 1 325 ? -8.859 19.562 -14.617 1 96.94 325 ALA B C 1
ATOM 5350 O O . ALA B 1 325 ? -8.148 20.562 -14.508 1 96.94 325 ALA B O 1
ATOM 5351 N N . ARG B 1 326 ? -10.094 19.547 -15.031 1 97.06 326 ARG B N 1
ATOM 5352 C CA . ARG B 1 326 ? -10.773 20.812 -15.297 1 97.06 326 ARG B CA 1
ATOM 5353 C C . ARG B 1 326 ? -11.414 21.375 -14.031 1 97.06 326 ARG B C 1
ATOM 5355 O O . ARG B 1 326 ? -12.18 20.672 -13.359 1 97.06 326 ARG B O 1
ATOM 5362 N N . ALA B 1 327 ? -11.141 22.641 -13.727 1 97.69 327 ALA B N 1
ATOM 5363 C CA . ALA B 1 327 ? -11.719 23.266 -12.547 1 97.69 327 ALA B CA 1
ATOM 5364 C C . ALA B 1 327 ? -13.219 23.5 -12.719 1 97.69 327 ALA B C 1
ATOM 5366 O O . ALA B 1 327 ? -13.664 23.984 -13.766 1 97.69 327 ALA B O 1
ATOM 5367 N N . THR B 1 328 ? -13.977 23.203 -11.688 1 96.38 328 THR B N 1
ATOM 5368 C CA . THR B 1 328 ? -15.43 23.344 -11.781 1 96.38 328 THR B CA 1
ATOM 5369 C C . THR B 1 328 ? -15.859 24.766 -11.438 1 96.38 328 THR B C 1
ATOM 5371 O O . THR B 1 328 ? -16.984 25.172 -11.711 1 96.38 328 THR B O 1
ATOM 5374 N N . GLU B 1 329 ? -15.039 25.531 -10.734 1 95.69 329 GLU B N 1
ATOM 5375 C CA . GLU B 1 329 ? -15.344 26.906 -10.344 1 95.69 329 GLU B CA 1
ATOM 5376 C C . GLU B 1 329 ? -14.078 27.766 -10.336 1 95.69 329 GLU B C 1
ATOM 5378 O O . GLU B 1 329 ? -12.969 27.25 -10.422 1 95.69 329 GLU B O 1
ATOM 5383 N N . ARG B 1 330 ? -14.398 29.047 -10.25 1 95.81 330 ARG B N 1
ATOM 5384 C CA . ARG B 1 330 ? -13.297 30 -10.164 1 95.81 330 ARG B CA 1
ATOM 5385 C C . ARG B 1 330 ? -12.594 29.906 -8.812 1 95.81 330 ARG B C 1
ATOM 5387 O O . ARG B 1 330 ? -13.242 29.672 -7.785 1 95.81 330 ARG B O 1
ATOM 5394 N N . MET B 1 331 ? -11.227 30.047 -8.828 1 94.5 331 MET B N 1
ATOM 5395 C CA . MET B 1 331 ? -10.422 30.062 -7.609 1 94.5 331 MET B CA 1
ATOM 5396 C C . MET B 1 331 ? -9.406 31.188 -7.637 1 94.5 331 MET B C 1
ATOM 5398 O O . MET B 1 331 ? -8.75 31.422 -8.656 1 94.5 331 MET B O 1
ATOM 5402 N N . ASP B 1 332 ? -9.32 31.828 -6.566 1 93.81 332 ASP B N 1
ATOM 5403 C CA . ASP B 1 332 ? -8.273 32.844 -6.414 1 93.81 332 ASP B CA 1
ATOM 5404 C C . ASP B 1 332 ? -7.047 32.25 -5.719 1 93.81 332 ASP B C 1
ATOM 5406 O O . ASP B 1 332 ? -7.16 31.312 -4.938 1 93.81 332 ASP B O 1
ATOM 5410 N N . SER B 1 333 ? -5.926 32.781 -6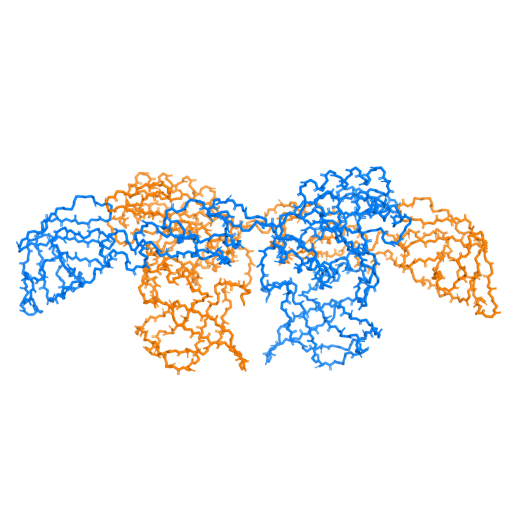.066 1 92 333 SER B N 1
ATOM 5411 C CA . SER B 1 333 ? -4.664 32.344 -5.477 1 92 333 SER B CA 1
ATOM 5412 C C . SER B 1 333 ? -3.725 33.531 -5.23 1 92 333 SER B C 1
ATOM 5414 O O . SER B 1 333 ? -3.699 34.469 -6.012 1 92 333 SER B O 1
ATOM 5416 N N . PRO B 1 334 ? -3.02 33.469 -4.168 1 89.62 334 PRO B N 1
ATOM 5417 C CA . PRO B 1 334 ? -2.082 34.562 -3.895 1 89.62 334 PRO B CA 1
ATOM 5418 C C . PRO B 1 334 ? -0.909 34.594 -4.871 1 89.62 334 PRO B C 1
ATOM 5420 O O . PRO B 1 334 ? -0.424 33.531 -5.289 1 89.62 334 PRO B O 1
ATOM 5423 N N . ALA B 1 335 ? -0.42 35.812 -5.156 1 91.31 335 ALA B N 1
ATOM 5424 C CA . ALA B 1 335 ? 0.739 35.969 -6.031 1 91.31 335 ALA B CA 1
ATOM 5425 C C . ALA B 1 335 ? 2.029 35.594 -5.305 1 91.31 335 ALA B C 1
ATOM 5427 O O . ALA B 1 335 ? 2.172 35.875 -4.109 1 91.31 335 ALA B O 1
ATOM 5428 N N . GLY B 1 336 ? 2.922 35 -6.035 1 93.75 336 GLY B N 1
ATOM 5429 C CA . GLY B 1 336 ? 4.273 34.781 -5.539 1 93.75 336 GLY B CA 1
ATOM 5430 C C . GLY B 1 336 ? 4.426 33.531 -4.711 1 93.75 336 GLY B C 1
ATOM 5431 O O . GLY B 1 336 ? 5.496 33.281 -4.16 1 93.75 336 GLY B O 1
ATOM 5432 N N . ARG B 1 337 ? 3.393 32.781 -4.594 1 94.56 337 ARG B N 1
ATOM 5433 C CA . ARG B 1 337 ? 3.461 31.547 -3.836 1 94.56 337 ARG B CA 1
ATOM 5434 C C . ARG B 1 337 ? 2.754 30.422 -4.574 1 94.56 337 ARG B C 1
ATOM 5436 O O . ARG B 1 337 ? 1.714 30.641 -5.199 1 94.56 337 ARG B O 1
ATOM 5443 N N . LYS B 1 338 ? 3.369 29.281 -4.578 1 95.44 338 LYS B N 1
ATOM 5444 C CA . LYS B 1 338 ? 2.682 28.078 -5.059 1 95.44 338 LYS B CA 1
ATOM 5445 C C . LYS B 1 338 ? 1.597 27.641 -4.082 1 95.44 338 LYS B C 1
ATOM 5447 O O . LYS B 1 338 ? 1.871 27.422 -2.902 1 95.44 338 LYS B O 1
ATOM 5452 N N . GLN B 1 339 ? 0.411 27.516 -4.547 1 96.06 339 GLN B N 1
ATOM 5453 C CA . GLN B 1 339 ? -0.688 27.188 -3.645 1 96.06 339 GLN B CA 1
ATOM 5454 C C . GLN B 1 339 ? -1.11 25.734 -3.809 1 96.06 339 GLN B C 1
ATOM 5456 O O . GLN B 1 339 ? -1.188 25.219 -4.93 1 96.06 339 GLN B O 1
ATOM 5461 N N . PHE B 1 340 ? -1.348 25.078 -2.742 1 96.12 340 PHE B N 1
ATOM 5462 C CA . PHE B 1 340 ? -1.933 23.75 -2.668 1 96.12 340 PHE B CA 1
ATOM 5463 C C . PHE B 1 340 ? -3.324 23.797 -2.049 1 96.12 340 PHE B C 1
ATOM 5465 O O . PHE B 1 340 ? -3.463 23.859 -0.824 1 96.12 340 PHE B O 1
ATOM 5472 N N . ARG B 1 341 ? -4.324 23.703 -2.893 1 95.62 341 ARG B N 1
ATOM 5473 C CA . ARG B 1 341 ? -5.703 23.812 -2.432 1 95.62 341 ARG B CA 1
ATOM 5474 C C . ARG B 1 341 ? -6.352 22.438 -2.311 1 95.62 341 ARG B C 1
ATOM 5476 O O . ARG B 1 341 ? -6.121 21.562 -3.148 1 95.62 341 ARG B O 1
ATOM 5483 N N . ARG B 1 342 ? -7.137 22.328 -1.289 1 95.69 342 ARG B N 1
ATOM 5484 C CA . ARG B 1 342 ? -7.902 21.094 -1.139 1 95.69 342 ARG B CA 1
ATOM 5485 C C . ARG B 1 342 ? -8.945 20.953 -2.242 1 95.69 342 ARG B C 1
ATOM 5487 O O . ARG B 1 342 ? -9.578 21.938 -2.627 1 95.69 342 ARG B O 1
ATOM 5494 N N . GLY B 1 343 ? -9.102 19.719 -2.732 1 95.38 343 GLY B N 1
ATOM 5495 C CA . GLY B 1 343 ? -10.055 19.547 -3.816 1 95.38 343 GLY B CA 1
ATOM 5496 C C . GLY B 1 343 ? -10.664 18.156 -3.842 1 95.38 343 GLY B C 1
ATOM 5497 O O . GLY B 1 343 ? -10.211 17.25 -3.133 1 95.38 343 GLY B O 1
ATOM 5498 N N . LEU B 1 344 ? -11.766 18.078 -4.531 1 95.12 344 LEU B N 1
ATOM 5499 C CA . LEU B 1 344 ? -12.422 16.828 -4.852 1 95.12 344 LEU B CA 1
ATOM 5500 C C . LEU B 1 344 ? -12.297 16.5 -6.34 1 95.12 344 LEU B C 1
ATOM 5502 O O . LEU B 1 344 ? -12.898 17.188 -7.176 1 95.12 344 LEU B O 1
ATOM 5506 N N . LEU B 1 345 ? -11.492 15.516 -6.613 1 95.19 345 LEU B N 1
ATOM 5507 C CA . LEU B 1 345 ? -11.258 15.047 -7.973 1 95.19 345 LEU B CA 1
ATOM 5508 C C . LEU B 1 345 ? -12.289 14 -8.367 1 95.19 345 LEU B C 1
ATOM 5510 O O . LEU B 1 345 ? -12.523 13.031 -7.637 1 95.19 345 LEU B O 1
ATOM 5514 N N . MET B 1 346 ? -12.922 14.211 -9.469 1 93.19 346 MET B N 1
ATOM 5515 C CA . MET B 1 346 ? -13.945 13.289 -9.961 1 93.19 346 MET B CA 1
ATOM 5516 C C . MET B 1 346 ? -13.75 13.008 -11.453 1 93.19 346 MET B C 1
ATOM 5518 O O . MET B 1 346 ? -13.203 13.836 -12.18 1 93.19 346 MET B O 1
ATOM 5522 N N . ARG B 1 347 ? -14.188 11.836 -11.836 1 90.44 347 ARG B N 1
ATOM 5523 C CA . ARG B 1 347 ? -14.195 11.539 -13.266 1 90.44 347 ARG B CA 1
ATOM 5524 C C . ARG B 1 347 ? -15.391 12.195 -13.953 1 90.44 347 ARG B C 1
ATOM 5526 O O . ARG B 1 347 ? -16.5 12.219 -13.406 1 90.44 347 ARG B O 1
ATOM 5533 N N . HIS B 1 348 ? -15.055 12.773 -15.055 1 88.81 348 HIS B N 1
ATOM 5534 C CA . HIS B 1 348 ? -16.141 13.336 -15.852 1 88.81 348 HIS B CA 1
ATOM 5535 C C . HIS B 1 348 ? -16.781 12.273 -16.734 1 88.81 348 HIS B C 1
ATOM 5537 O O . HIS B 1 348 ? -16.094 11.391 -17.266 1 88.81 348 HIS B O 1
ATOM 5543 N N . PRO B 1 349 ? -18.062 12.32 -16.891 1 84.25 349 PRO B N 1
ATOM 5544 C CA . PRO B 1 349 ? -18.766 11.336 -17.734 1 84.25 349 PRO B CA 1
ATOM 5545 C C . PRO B 1 349 ? -18.219 11.289 -19.156 1 84.25 349 PRO B C 1
ATOM 5547 O O . PRO B 1 349 ? -18.188 10.227 -19.766 1 84.25 349 PRO B O 1
ATOM 5550 N N . ASP B 1 350 ? -17.922 12.445 -19.688 1 83.44 350 ASP B N 1
ATOM 5551 C CA . ASP B 1 350 ? -17.469 12.523 -21.078 1 83.44 350 ASP B CA 1
ATOM 5552 C C . ASP B 1 350 ? -15.984 12.172 -21.188 1 83.44 350 ASP B C 1
ATOM 5554 O O . ASP B 1 350 ? -15.398 12.273 -22.266 1 83.44 350 ASP B O 1
ATOM 5558 N N . GLY B 1 351 ? -15.398 11.883 -20.188 1 83.31 351 GLY B N 1
ATOM 5559 C CA . GLY B 1 351 ? -13.984 11.539 -20.188 1 83.31 351 GLY B CA 1
ATOM 5560 C C . GLY B 1 351 ? -13.117 12.562 -19.469 1 83.31 351 GLY B C 1
ATOM 5561 O O . GLY B 1 351 ? -13.5 13.727 -19.344 1 83.31 351 GLY B O 1
ATOM 5562 N N . GLY B 1 352 ? -12.07 12.148 -18.875 1 89.25 352 GLY B N 1
ATOM 5563 C CA . GLY B 1 352 ? -11.172 13.023 -18.141 1 89.25 352 GLY B CA 1
ATOM 5564 C C . GLY B 1 352 ? -11.578 13.25 -16.703 1 89.25 352 GLY B C 1
ATOM 5565 O O . GLY B 1 352 ? -12.383 12.492 -16.156 1 89.25 352 GLY B O 1
ATOM 5566 N N . TYR B 1 353 ? -10.938 14.312 -16.109 1 94.25 353 TYR B N 1
ATOM 5567 C CA . TYR B 1 353 ? -11.188 14.586 -14.688 1 94.25 353 TYR B CA 1
ATOM 5568 C C . TYR B 1 353 ? -11.641 16.016 -14.484 1 94.25 353 TYR B C 1
ATOM 5570 O O . TYR B 1 353 ? -11.281 16.906 -15.266 1 94.25 353 TYR B O 1
ATOM 5578 N N . VAL B 1 354 ? -12.508 16.219 -13.492 1 96.44 354 VAL B N 1
ATOM 5579 C CA . VAL B 1 354 ? -12.883 17.547 -13.008 1 96.44 354 VAL B CA 1
ATOM 5580 C C . VAL B 1 354 ? -12.523 17.672 -11.531 1 96.44 354 VAL B C 1
ATOM 5582 O O . VAL B 1 354 ? -12.438 16.672 -10.82 1 96.44 354 VAL B O 1
ATOM 5585 N N . VAL B 1 355 ? -12.289 18.891 -11.094 1 96.81 355 VAL B N 1
ATOM 5586 C CA . VAL B 1 355 ? -11.906 19.094 -9.695 1 96.81 355 VAL B CA 1
ATOM 5587 C C . VAL B 1 355 ? -12.633 20.312 -9.141 1 96.81 355 VAL B C 1
ATOM 5589 O O . VAL B 1 355 ? -12.773 21.328 -9.828 1 96.81 355 VAL B O 1
ATOM 5592 N N . SER B 1 356 ? -13.164 20.156 -7.984 1 96.25 356 SER B N 1
ATOM 5593 C CA . SER B 1 356 ? -13.797 21.234 -7.234 1 96.25 356 SER B CA 1
ATOM 5594 C C . SER B 1 356 ? -13.039 21.531 -5.945 1 96.25 356 SER B C 1
ATOM 5596 O O . SER B 1 356 ? -12.641 20.609 -5.223 1 96.25 356 SER B O 1
ATOM 5598 N N . PRO B 1 357 ? -12.766 22.812 -5.695 1 95.12 357 PRO B N 1
ATOM 5599 C CA . PRO B 1 357 ? -12.164 23.109 -4.395 1 95.12 357 PRO B CA 1
ATOM 5600 C C . PRO B 1 357 ? -13.07 22.75 -3.223 1 95.12 357 PRO B C 1
ATOM 5602 O O . PRO B 1 357 ? -14.297 22.75 -3.363 1 95.12 357 PRO B O 1
ATOM 5605 N N . VAL B 1 358 ? -12.477 22.328 -2.174 1 92.56 358 VAL B N 1
ATOM 5606 C CA . VAL B 1 358 ? -13.211 21.938 -0.975 1 92.56 358 VAL B CA 1
ATOM 5607 C C . VAL B 1 358 ? -12.836 22.875 0.18 1 92.56 358 VAL B C 1
ATOM 5609 O O . VAL B 1 358 ? -11.648 23.031 0.483 1 92.56 358 VAL B O 1
ATOM 5612 N N . GLY B 1 359 ? -13.852 23.328 0.778 1 84.38 359 GLY B N 1
ATOM 5613 C CA . GLY B 1 359 ? -13.625 24.172 1.938 1 84.38 359 GLY B CA 1
ATOM 5614 C C . GLY B 1 359 ? -12.891 25.453 1.602 1 84.38 359 GLY B C 1
ATOM 5615 O O . GLY B 1 359 ? -12.703 25.781 0.427 1 84.38 359 GLY B O 1
ATOM 5616 N N . GLY B 1 360 ? -12.602 26.312 2.492 1 76.81 360 GLY B N 1
ATOM 5617 C CA . GLY B 1 360 ? -11.852 27.547 2.33 1 76.81 360 GLY B CA 1
ATOM 5618 C C . GLY B 1 360 ? -10.352 27.344 2.352 1 76.81 360 GLY B C 1
ATOM 5619 O O . GLY B 1 360 ? -9.875 26.219 2.424 1 76.81 360 GLY B O 1
ATOM 5620 N N . ALA B 1 361 ? -9.633 28.391 2.227 1 71.5 361 ALA B N 1
ATOM 5621 C CA . ALA B 1 361 ? -8.172 28.359 2.119 1 71.5 361 ALA B CA 1
ATOM 5622 C C . ALA B 1 361 ? -7.527 28.25 3.496 1 71.5 361 ALA B C 1
ATOM 5624 O O . ALA B 1 361 ? -6.312 28.062 3.605 1 71.5 361 ALA B O 1
ATOM 5625 N N . GLY B 1 362 ? -8.367 28.266 4.523 1 79.75 362 GLY B N 1
ATOM 5626 C CA . GLY B 1 362 ? -7.809 28.25 5.867 1 79.75 362 GLY B CA 1
ATOM 5627 C C . GLY B 1 362 ? -7.02 26.984 6.172 1 79.75 362 GLY B C 1
ATOM 5628 O O . GLY B 1 362 ? -7.496 25.875 5.926 1 79.75 362 GLY B O 1
ATOM 5629 N N . ALA B 1 363 ? -5.766 27.156 6.758 1 78.88 363 ALA B N 1
ATOM 5630 C CA . ALA B 1 363 ? -4.816 26.062 7.008 1 78.88 363 ALA B CA 1
ATOM 5631 C C . ALA B 1 363 ? -5.238 25.234 8.219 1 78.88 363 ALA B C 1
ATOM 5633 O O . ALA B 1 363 ? -4.691 24.156 8.461 1 78.88 363 ALA B O 1
ATOM 5634 N N . HIS B 1 364 ? -6.277 25.641 8.906 1 80.81 364 HIS B N 1
ATOM 5635 C CA . HIS B 1 364 ? -6.719 24.938 10.117 1 80.81 364 HIS B CA 1
ATOM 5636 C C . HIS B 1 364 ? -7.941 24.078 9.836 1 80.81 364 HIS B C 1
ATOM 5638 O O . HIS B 1 364 ? -8.398 23.344 10.711 1 80.81 364 HIS B O 1
ATOM 5644 N N . LEU B 1 365 ? -8.469 24.047 8.664 1 84.19 365 LEU B N 1
ATOM 5645 C CA . LEU B 1 365 ? -9.727 23.391 8.336 1 84.19 365 LEU B CA 1
ATOM 5646 C C . LEU B 1 365 ? -9.5 21.922 7.977 1 84.19 365 LEU B C 1
ATOM 5648 O O . LEU B 1 365 ? -9.625 21.531 6.816 1 84.19 365 LEU B O 1
ATOM 5652 N N . LEU B 1 366 ? -9.289 21.141 9.016 1 93.62 366 LEU B N 1
ATOM 5653 C CA . LEU B 1 366 ? -8.945 19.719 8.891 1 93.62 366 LEU B CA 1
ATOM 5654 C C . LEU B 1 366 ? -10.117 18.922 8.336 1 93.62 366 LEU B C 1
ATOM 5656 O O . LEU B 1 366 ? -9.922 17.938 7.621 1 93.62 366 LEU B O 1
ATOM 5660 N N . PHE B 1 367 ? -11.328 19.328 8.656 1 93.94 367 PHE B N 1
ATOM 5661 C CA . PHE B 1 367 ? -12.508 18.656 8.141 1 93.94 367 PHE B CA 1
ATOM 5662 C C . PHE B 1 367 ? -12.523 18.688 6.617 1 93.94 367 PHE B C 1
ATOM 5664 O O . PHE B 1 367 ? -12.727 17.656 5.969 1 93.94 367 PHE B O 1
ATOM 5671 N N . SER B 1 368 ? -12.289 19.844 6.062 1 93.12 368 SER B N 1
ATOM 5672 C CA . SER B 1 368 ? -12.242 19.969 4.613 1 93.12 368 SER B CA 1
ATOM 5673 C C . SER B 1 368 ? -11.117 19.125 4.012 1 93.12 368 SER B C 1
ATOM 5675 O O . SER B 1 368 ? -11.281 18.562 2.934 1 93.12 368 SER B O 1
ATOM 5677 N N . MET B 1 369 ? -10.023 19.094 4.68 1 94.5 369 MET B N 1
ATOM 5678 C CA . MET B 1 369 ? -8.922 18.25 4.215 1 94.5 369 MET B CA 1
ATOM 5679 C C . MET B 1 369 ? -9.32 16.781 4.188 1 94.5 369 MET B C 1
ATOM 5681 O O . MET B 1 369 ? -9.023 16.062 3.23 1 94.5 369 MET B O 1
ATOM 5685 N N . ALA B 1 370 ? -10.031 16.344 5.18 1 94.75 370 ALA B N 1
ATOM 5686 C CA . ALA B 1 370 ? -10.469 14.961 5.293 1 94.75 370 ALA B CA 1
ATOM 5687 C C . ALA B 1 370 ? -11.523 14.633 4.234 1 94.75 370 ALA B C 1
ATOM 5689 O O . ALA B 1 370 ? -11.68 13.477 3.85 1 94.75 370 ALA B O 1
ATOM 5690 N N . GLN B 1 371 ? -12.18 15.648 3.744 1 93.31 371 GLN B N 1
ATOM 5691 C CA . GLN B 1 371 ? -13.203 15.461 2.715 1 93.31 371 GLN B CA 1
ATOM 5692 C C . GLN B 1 371 ? -12.586 15.477 1.32 1 93.31 371 GLN B C 1
ATOM 5694 O O . GLN B 1 371 ? -13.219 15.055 0.351 1 93.31 371 GLN B O 1
ATOM 5699 N N . SER B 1 372 ? -11.43 15.969 1.249 1 94.06 372 SER B N 1
ATOM 5700 C CA . SER B 1 372 ? -10.766 16.109 -0.042 1 94.06 372 SER B CA 1
ATOM 5701 C C . SER B 1 372 ? -10.055 14.828 -0.447 1 94.06 372 SER B C 1
ATOM 5703 O O . SER B 1 372 ? -9.719 14 0.406 1 94.06 372 SER B O 1
ATOM 5705 N N . ASN B 1 373 ? -9.852 14.648 -1.766 1 94.25 373 ASN B N 1
ATOM 5706 C CA . ASN B 1 373 ? -9.102 13.492 -2.244 1 94.25 373 ASN B CA 1
ATOM 5707 C C . ASN B 1 373 ? -7.945 13.906 -3.146 1 94.25 373 ASN B C 1
ATOM 5709 O O . ASN B 1 373 ? -7.352 13.062 -3.826 1 94.25 373 ASN B O 1
ATOM 5713 N N . CYS B 1 374 ? -7.715 15.18 -3.168 1 96.06 374 CYS B N 1
ATOM 5714 C CA . CYS B 1 374 ? -6.582 15.664 -3.947 1 96.06 374 CYS B CA 1
ATOM 5715 C C . CYS B 1 374 ? -6.16 17.062 -3.484 1 96.06 374 CYS B C 1
ATOM 5717 O O . CYS B 1 374 ? -6.82 17.656 -2.637 1 96.06 374 CYS B O 1
ATOM 5719 N N . LEU B 1 375 ? -4.977 17.5 -3.908 1 96.62 375 LEU B N 1
ATOM 5720 C CA . LEU B 1 375 ? -4.52 18.875 -3.801 1 96.62 375 LEU B CA 1
ATOM 5721 C C . LEU B 1 375 ? -4.445 19.531 -5.176 1 96.62 375 LEU B C 1
ATOM 5723 O O . LEU B 1 375 ? -3.795 19.016 -6.082 1 96.62 375 LEU B O 1
ATOM 5727 N N . ILE B 1 376 ? -5.137 20.609 -5.34 1 96.75 376 ILE B N 1
ATOM 5728 C CA . ILE B 1 376 ? -5.023 21.406 -6.551 1 96.75 376 ILE B CA 1
ATOM 5729 C C . ILE B 1 376 ? -3.756 22.266 -6.484 1 96.75 376 ILE B C 1
ATOM 5731 O O . ILE B 1 376 ? -3.561 23.016 -5.531 1 96.75 376 ILE B O 1
ATOM 5735 N N . VAL B 1 377 ? -2.953 22.156 -7.461 1 97.5 377 VAL B N 1
ATOM 5736 C CA . VAL B 1 377 ? -1.686 22.875 -7.48 1 97.5 377 VAL B CA 1
ATOM 5737 C C . VAL B 1 377 ? -1.808 24.109 -8.375 1 97.5 377 VAL B C 1
ATOM 5739 O O . VAL B 1 377 ? -2.031 23.984 -9.578 1 97.5 377 VAL B O 1
ATOM 5742 N N . ILE B 1 378 ? -1.647 25.266 -7.773 1 96.5 378 ILE B N 1
ATOM 5743 C CA . ILE B 1 378 ? -1.692 26.531 -8.5 1 96.5 378 ILE B CA 1
ATOM 5744 C C . ILE B 1 378 ? -0.327 27.203 -8.445 1 96.5 378 ILE B C 1
ATOM 5746 O O . ILE B 1 378 ? 0.144 27.578 -7.363 1 96.5 378 ILE B O 1
ATOM 5750 N N . ASP B 1 379 ? 0.23 27.453 -9.539 1 95.5 379 ASP B N 1
ATOM 5751 C CA . ASP B 1 379 ? 1.594 27.953 -9.625 1 95.5 379 ASP B CA 1
ATOM 5752 C C . ASP B 1 379 ? 1.676 29.391 -9.109 1 95.5 379 ASP B C 1
ATOM 5754 O O . ASP B 1 379 ? 0.662 30.094 -9.031 1 95.5 379 ASP B O 1
ATOM 5758 N N . GLU B 1 380 ? 2.904 29.812 -8.805 1 94.31 380 GLU B N 1
ATOM 5759 C CA . GLU B 1 380 ? 3.16 31.078 -8.117 1 94.31 380 GLU B CA 1
ATOM 5760 C C . GLU B 1 380 ? 2.846 32.281 -9.016 1 94.31 380 GLU B C 1
ATOM 5762 O O . GLU B 1 380 ? 2.625 33.375 -8.531 1 94.31 380 GLU B O 1
ATOM 5767 N N . ASP B 1 381 ? 2.762 32.031 -10.312 1 93.44 381 ASP B N 1
ATOM 5768 C CA . ASP B 1 381 ? 2.547 33.125 -11.242 1 93.44 381 ASP B CA 1
ATOM 5769 C C . ASP B 1 381 ? 1.062 33.312 -11.547 1 93.44 381 ASP B C 1
ATOM 5771 O O . ASP B 1 381 ? 0.67 34.281 -12.211 1 93.44 381 ASP B O 1
ATOM 5775 N N . LEU B 1 382 ? 0.258 32.406 -11.062 1 93.25 382 LEU B N 1
ATOM 5776 C CA . LEU B 1 382 ? -1.176 32.438 -11.328 1 93.25 382 LEU B CA 1
ATOM 5777 C C . LEU B 1 382 ? -1.929 33 -10.117 1 93.25 382 LEU B C 1
ATOM 5779 O O . LEU B 1 382 ? -1.777 32.5 -9.008 1 93.25 382 LEU B O 1
ATOM 5783 N N . THR B 1 383 ? -2.768 34 -10.375 1 94.69 383 THR B N 1
ATOM 5784 C CA . THR B 1 383 ? -3.525 34.594 -9.266 1 94.69 383 THR B CA 1
ATOM 5785 C C . THR B 1 383 ? -5 34.219 -9.367 1 94.69 383 THR B C 1
ATOM 5787 O O . THR B 1 383 ? -5.781 34.5 -8.453 1 94.69 383 THR B O 1
ATOM 5790 N N . GLU B 1 384 ? -5.293 33.625 -10.477 1 95.31 384 GLU B N 1
ATOM 5791 C CA . GLU B 1 384 ? -6.676 33.219 -10.68 1 95.31 384 GLU B CA 1
ATOM 5792 C C . GLU B 1 384 ? -6.75 32 -11.602 1 95.31 384 GLU B C 1
ATOM 5794 O O . GLU B 1 384 ? -5.996 31.906 -12.57 1 95.31 384 GLU B O 1
ATOM 5799 N N . VAL B 1 385 ? -7.621 31.031 -11.203 1 95.62 385 VAL B N 1
ATOM 5800 C CA . VAL B 1 385 ? -8.008 29.906 -12.055 1 95.62 385 VAL B CA 1
ATOM 5801 C C . VAL B 1 385 ? -9.469 30.062 -12.484 1 95.62 385 VAL B C 1
ATOM 5803 O O . VAL B 1 385 ? -10.367 30.125 -11.641 1 95.62 385 VAL B O 1
ATOM 5806 N N . THR B 1 386 ? -9.68 30.188 -13.773 1 96.94 386 THR B N 1
ATOM 5807 C CA . THR B 1 386 ? -11.039 30.375 -14.258 1 96.94 386 THR B CA 1
ATOM 5808 C C . THR B 1 386 ? -11.781 29.047 -14.281 1 96.94 386 THR B C 1
ATOM 5810 O O . THR B 1 386 ? -11.164 27.984 -14.344 1 96.94 386 THR B O 1
ATOM 5813 N N . GLU B 1 387 ? -13.094 29.219 -14.172 1 96.19 387 GLU B N 1
ATOM 5814 C CA . GLU B 1 387 ? -13.922 28.016 -14.336 1 96.19 387 GLU B CA 1
ATOM 5815 C C . GLU B 1 387 ? -13.648 27.344 -15.672 1 96.19 387 GLU B C 1
ATOM 5817 O O . GLU B 1 387 ? -13.555 28 -16.703 1 96.19 387 GLU B O 1
ATOM 5822 N N . GLY B 1 388 ? -13.43 26.047 -15.609 1 95.44 388 GLY B N 1
ATOM 5823 C CA . GLY B 1 388 ? -13.211 25.281 -16.828 1 95.44 388 GLY B CA 1
ATOM 5824 C C . GLY B 1 388 ? -11.742 25.156 -17.188 1 95.44 388 GLY B C 1
ATOM 5825 O O . GLY B 1 388 ? -11.383 24.359 -18.062 1 95.44 388 GLY B O 1
ATOM 5826 N N . ALA B 1 389 ? -10.914 25.906 -16.562 1 96.38 389 ALA B N 1
ATOM 5827 C CA . ALA B 1 389 ? -9.492 25.859 -16.859 1 96.38 389 ALA B CA 1
ATOM 5828 C C . ALA B 1 389 ? -8.867 24.547 -16.406 1 96.38 389 ALA B C 1
ATOM 5830 O O . ALA B 1 389 ? -9.305 23.953 -15.422 1 96.38 389 ALA B O 1
ATOM 5831 N N . ASP B 1 390 ? -7.801 24.188 -17.141 1 96.06 390 ASP B N 1
ATOM 5832 C CA . ASP B 1 390 ? -7.031 23.016 -16.75 1 96.06 390 ASP B CA 1
ATOM 5833 C C . ASP B 1 390 ? -6.078 23.328 -15.609 1 96.06 390 ASP B C 1
ATOM 5835 O O . ASP B 1 390 ? -5.371 24.344 -15.648 1 96.06 390 ASP B O 1
ATOM 5839 N N . VAL B 1 391 ? -6.105 22.469 -14.609 1 97.19 391 VAL B N 1
ATOM 5840 C CA . VAL B 1 391 ? -5.195 22.625 -13.484 1 97.19 391 VAL B CA 1
ATOM 5841 C C . VAL B 1 391 ? -4.512 21.281 -13.18 1 97.19 391 VAL B C 1
ATOM 5843 O O . VAL B 1 391 ? -4.996 20.234 -13.586 1 97.19 391 VAL B O 1
ATOM 5846 N N . GLN B 1 392 ? -3.365 21.375 -12.531 1 96.94 392 GLN B N 1
ATOM 5847 C CA . GLN B 1 392 ? -2.691 20.188 -12.023 1 96.94 392 GLN B CA 1
ATOM 5848 C C . GLN B 1 392 ? -3.209 19.812 -10.641 1 96.94 392 GLN B C 1
ATOM 5850 O O . GLN B 1 392 ? -3.477 20.688 -9.812 1 96.94 392 GLN B O 1
ATOM 5855 N N . VAL B 1 393 ? -3.377 18.5 -10.484 1 97.06 393 VAL B N 1
ATOM 5856 C CA . VAL B 1 393 ? -3.84 18.031 -9.18 1 97.06 393 VAL B CA 1
ATOM 5857 C C . VAL B 1 393 ? -2.965 16.875 -8.711 1 97.06 393 VAL B C 1
ATOM 5859 O O . VAL B 1 393 ? -2.467 16.094 -9.523 1 97.06 393 VAL B O 1
ATOM 5862 N N . ILE B 1 394 ? -2.723 16.797 -7.414 1 96.38 394 ILE B N 1
ATOM 5863 C CA . ILE B 1 394 ? -2.086 15.664 -6.758 1 96.38 394 ILE B CA 1
ATOM 5864 C C . ILE B 1 394 ? -3.148 14.781 -6.109 1 96.38 394 ILE B C 1
ATOM 5866 O O . ILE B 1 394 ? -3.709 15.141 -5.07 1 96.38 394 ILE B O 1
ATOM 5870 N N . PRO B 1 395 ? -3.424 13.641 -6.672 1 94.44 395 PRO B N 1
ATOM 5871 C CA . PRO B 1 395 ? -4.375 12.742 -6.008 1 94.44 395 PRO B CA 1
ATOM 5872 C C . PRO B 1 395 ? -3.844 12.195 -4.684 1 94.44 395 PRO B C 1
ATOM 5874 O O . PRO B 1 395 ? -2.684 11.781 -4.605 1 94.44 395 PRO B O 1
ATOM 5877 N N . LEU B 1 396 ? -4.539 12.281 -3.586 1 91 396 LEU B N 1
ATOM 5878 C CA . LEU B 1 396 ? -4.117 11.82 -2.268 1 91 396 LEU B CA 1
ATOM 5879 C C . LEU B 1 396 ? -4.609 10.406 -2.002 1 91 396 LEU B C 1
ATOM 5881 O O . LEU B 1 396 ? -4.078 9.711 -1.131 1 91 396 LEU B O 1
ATOM 5885 N N . VAL B 1 397 ? -5.727 9.891 -2.385 1 68.88 397 VAL B N 1
ATOM 5886 C CA . VAL B 1 397 ? -6.273 8.555 -2.16 1 68.88 397 VAL B CA 1
ATOM 5887 C C . VAL B 1 397 ? -6.258 7.762 -3.465 1 68.88 397 VAL B C 1
ATOM 5889 O O . VAL B 1 397 ? -6.691 8.266 -4.508 1 68.88 397 VAL B O 1
ATOM 5892 N N . LEU B 1 398 ? -5.16 6.926 -3.578 1 49.88 398 LEU B N 1
ATOM 5893 C CA . LEU B 1 398 ? -5.098 6.121 -4.793 1 49.88 398 LEU B CA 1
ATOM 5894 C C . LEU B 1 398 ? -6.223 5.09 -4.82 1 49.88 398 LEU B C 1
ATOM 5896 O O . LEU B 1 398 ? -6.523 4.469 -3.797 1 49.88 398 LEU B O 1
ATOM 5900 N N . GLY B 1 399 ? -7.137 4.965 -5.902 1 47.09 399 GLY B N 1
ATOM 5901 C CA . GLY B 1 399 ? -8.125 3.928 -6.148 1 47.09 399 GLY B CA 1
ATOM 5902 C C . GLY B 1 399 ? -9.531 4.469 -6.293 1 47.09 399 GLY B C 1
ATOM 5903 O O . GLY B 1 399 ? -10.5 3.703 -6.309 1 47.09 399 GLY B O 1
ATOM 5904 N N . ALA B 1 400 ? -9.742 5.742 -5.879 1 32.88 400 ALA B N 1
ATOM 5905 C CA . ALA B 1 400 ? -11.156 6.023 -6.102 1 32.88 400 ALA B CA 1
ATOM 5906 C C . ALA B 1 400 ? -11.492 6 -7.59 1 32.88 400 ALA B C 1
ATOM 5908 O O . ALA B 1 400 ? -10.68 6.402 -8.422 1 32.88 400 ALA B O 1
#

Foldseek 3Di:
DVVFLVLADAFFWDKDFLVVQAQFFFAAFDFFQAWVVNAKWFQAWAKFAALVQFVPAAQVRWRKAFADEEFEAPDPPQDADDRRHIHGYHGNTHHRHPGFEGQHPVQWPVDDGMITGRDGDDGNYRIDGIRPPHDGGDRQHHGGDRRHPVNSVSCVSSPHRMGIGQDQFEEEEEEEEQQEDDPPDDGDVSHDHFPQLVLLQVVSVVLPHNYDYPYYDYLDLVRVLVSVVVPVVRGQEYEYEALPPDPSVVSVVVSQVVFFDKDWAQAQEAPWRIKMWFFGHPVRRIYIYTYHARLNSNVCCLVRVSLSSCVNSVHPDSHFDKFKAFEQAKDFDAAQGKYWFFWAWDADPVGDIHIYGFDDSDSNCVVRNVVGQKIWIDDNHDGMDHGGDMTIIGGRDPPD/DVVLLVLADAFFWDKDFLVVQAQFFFAAFDFFQAWVVNAKWFQAWAKFAALVQFVPAAQVRWRKAFADEEFEAPDPDQDADDRRHIHGYHGNTHHHHPGFEGQHPVQWPVDDGMITGHDGDDGNYRIDGIRPPHDGGDRQHHGGDRRHPVNSVSCVSSPHRMGIGQDQFEEEEEEEEQQEDDPPDDGDVSHDHFPQLVLLQVVSVVLPHNYDYPYYDYLDLVRVLVSVVVPVVRGQEYEYEAQPPDPSVVSVVVSQVVFFDKDWAQAQEAPWRIKMWFFGHPVRRIYIYTYHARLNSNVCCLVRVSLSSCVNSVHPDSHFDKFKAFEQAKDFDAAQGKYWFFWAWDADPVGDIYIYGFDDSDSNCVVRNVVGQKIWIDDNHDGMDHGGDMTIIGGRDPPD

Radius of gyration: 32.7 Å; Cα contacts (8 Å, |Δi|>4): 2113; chains: 2; bounding box: 50×111×70 Å

InterPro domains:
  IPR001453 MoaB/Mog domain [PF00994] (173-310)
  IPR001453 MoaB/Mog domain [SM00852] (172-311)
  IPR005110 MoeA, N-terminal and linker domain [PF03453] (4-159)
  IPR005111 MoeA, C-terminal, domain IV [PF03454] (324-396)
  IPR036135 MoeA, N-terminal and linker domain superfamily [SSF63882] (2-168)
  IPR036425 MoaB/Mog-like domain superfamily [G3DSA:3.40.980.10] (167-321)
  IPR036425 MoaB/Mog-like domain superfamily [SSF53218] (169-314)
  IPR036688 MoeA, C-terminal, domain IV superfamily [G3DSA:2.40.340.10] (322-391)
  IPR036688 MoeA, C-terminal, domain IV superfamily [SSF63867] (320-396)
  IPR038987 Molybdopterin biosynthesis protein MoeA-like [PTHR10192] (2-396)
  IPR038987 Molybdopterin biosynthesis protein MoeA-like [cd00887] (4-396)

Secondary structure (DSSP, 8-state):
-HHHHHHPPPPPPEEEETTTTTTSBB-S-EE--S-BSSS-EESSSEEEE-HHHHTT-BTTBPEEEEEEEEE-TT----PPPPTTEEEEE-TTPBPPTT--EEEEGGGB---SSEEEE-SPPPTTTTEEPTTSSB-TT-EEE-TT-B--HHHHHHHHHTT-SEEEEPPPPEEEEEEE-TTEE-TTSPPPTT-EE--HHHHHHHHHHHHT-EEEEEEEE-S-HHHHHHHHHHHHTT-SEEEEE--TTSHHHHHHHHHHHHHEEEEEEE-SEES--EEEEEEETTTTEEEEEE-SSHHHHHHHIIIIIHHHHHHHTT-S--SPPPEEEEESS-EE--TTSEEEEEEEEEE-TTSSEEEEE-S-S-TT-HHHHHH-SEEEEE-TT-SEE-TT-EEEEEESSTT-/-HHHHHHPPPPPPEEEETTTTTTSBB-S-EE--S-BSSS-EESSSEEEE-HHHHTT-BTTBPEEEEEEEEE-TT----PPPPTTEEEEE-TTPBPPTT--EEEEGGGB---SSEEEE-SPPPTTTTEEPTTSSB-TT-EEE-TT-B--HHHHHHHHHTT-SEEEEPPPPEEEEEEE-TTEE-TTSPPPTT-EE--HHHHHHHHHHHHT-EEEEEEEE-S-HHHHHHHHHHHHTT-SEEEEE--TTSHHHHHHHHHHHHHEEEEEEE-SEES--EEEEEEETTTTEEEEEE-SSHHHHHHHIIIIIHHHHHHHTT-S--SPPPEEEEESS-EE--TTSEEEEEEEEEE-TTSSEEEEE-S-S-TT-HHHHHH-SEEEEE-TT-SEE-TT-EEEEEESSTT-

Nearest PDB structures (foldseek):
  8bve-assembly1_A  TM=8.997E-01  e=2.470E-53  Corynebacterium glutamicum ATCC 13032
  8bve-assembly1_B  TM=8.594E-01  e=7.168E-54  Corynebacterium glutamicum ATCC 13032
  8bvf-assembly1_A  TM=8.877E-01  e=3.501E-52  Corynebacterium glutamicum ATCC 13032
  8bvf-assembly1_B  TM=8.330E-01  e=4.723E-53  Corynebacterium glutamicum ATCC 13032
  1uz5-assembly1_A  TM=8.610E-01  e=1.359E-39  Pyrococcus horikoshii OT3

Solvent-accessible surface area (backbone atoms only — not comparable to full-atom values): 39508 Å² total; per-residue (Å²): 104,68,72,58,58,72,68,54,69,82,64,69,60,42,79,30,48,38,77,74,36,52,79,27,24,29,55,40,73,41,59,24,79,44,40,31,45,80,48,43,18,28,68,44,48,25,29,33,25,39,42,85,69,33,64,77,21,27,78,93,48,55,36,75,29,42,34,79,49,73,36,42,48,32,46,64,78,59,61,64,53,54,91,63,34,29,29,38,31,22,39,58,6,45,60,38,45,68,42,42,22,36,38,47,42,88,40,37,71,73,44,72,64,42,30,40,31,27,52,49,56,52,82,50,29,57,50,42,50,49,29,72,58,34,38,58,72,38,71,75,42,51,58,67,38,69,24,45,29,46,37,35,18,44,40,25,60,54,48,36,55,54,44,42,20,34,49,59,43,28,31,35,22,34,22,41,34,61,20,46,38,55,60,72,56,84,63,53,73,38,38,38,56,47,24,49,25,49,18,51,35,42,43,41,38,73,49,54,35,44,63,44,69,73,35,70,36,51,57,45,58,69,60,42,44,53,52,50,60,64,48,58,78,71,34,59,33,40,40,36,29,31,29,77,59,45,79,35,22,56,36,50,52,49,50,46,48,72,45,34,50,65,49,73,47,76,47,63,33,36,57,40,27,55,36,31,42,33,33,32,52,94,81,48,30,37,35,40,37,29,35,63,40,51,44,14,27,54,49,39,35,62,70,50,48,34,28,46,50,18,44,43,44,65,46,85,62,37,64,78,69,68,44,69,23,28,25,69,48,70,42,78,42,60,73,70,21,32,33,56,39,39,12,41,69,42,77,37,94,90,57,64,37,32,32,34,78,33,70,73,88,59,41,68,39,40,57,35,50,43,69,27,41,24,32,35,49,41,53,31,88,40,46,63,44,51,58,63,35,79,39,44,28,36,63,69,58,90,72,121,106,68,70,58,60,72,67,54,69,84,65,69,59,41,80,30,46,40,78,75,37,51,80,27,24,28,55,41,72,41,58,24,78,42,41,32,45,78,46,43,18,26,67,44,48,28,30,35,25,42,43,84,67,32,64,74,20,26,79,93,46,55,34,75,28,42,34,80,49,72,35,43,49,32,49,65,75,57,62,66,54,53,91,63,34,28,30,38,30,23,39,59,6,46,60,37,46,69,43,42,23,37,39,48,42,88,40,38,73,71,44,72,63,42,30,40,32,26,52,49,58,52,83,52,29,56,52,44,51,48,28,73,57,35,36,60,71,38,71,74,42,52,56,67,38,69,24,44,29,46,39,34,16,42,40,25,60,55,48,38,56,54,44,42,20,34,48,60,42,29,32,34,23,33,22,42,34,61,20,48,37,56,62,72,56,82,64,54,74,36,36,37,55,47,24,49,26,49,18,50,34,42,44,41,39,74,48,55,33,44,64,41,70,74,34,71,36,49,59,44,58,69,60,40,44,54,52,51,60,63,47,59,78,71,34,58,32,39,40,35,29,30,30,77,56,45,78,35,23,57,38,49,52,48,50,45,48,72,44,33,50,64,48,72,46,78,47,63,34,36,58,39,27,55,35,31,44,34,33,32,52,96,82,48,30,38,34,41,35,30,34,64,40,52,42,14,27,54,50,38,33,61,70,50,50,36,28,46,49,19,45,43,42,67,46,84,63,37,65,79,68,68,45,70,24,29,26,70,48,70,42,80,41,62,73,69,21,33,33,56,38,39,12,41,68,42,76,37,92,92,56,63,37,32,31,35,78,32,70,72,89,60,41,68,39,40,57,35,49,44,69,28,41,23,33,35,50,41,52,31,88,40,46,63,43,53,57,62,37,80,38,44,28,35,64,68,58,89,72,122

Organism: NCBI:txid1891644

Sequence (800 aa):
MDAILSSLPTLDTIELAVLDAQGLLCGEEVISETELPAFDHSAVDGYAVRTADVQMARPDDAVQLAVVGEAEPGSHETRGLSAGTAIRIYPGAMLPHGADAIVPMAWTDRGVARVDIRKAPTEGSYIRRAGEDVQPGDTAVTVGTPIGPAQVGLLAAVGRTRVLARPRPRVTVLSIGSELVDVGTKPAPGELVDVNSFALSAAARDAGAAVYRAGAVGADKDRLMSSLESQLLRTDLLVLSGGFASSSFDVVSECLSELGRVDYSRVAMQPGMPQGFGVIGEREVPVLCFPNDPVSALVSFEVFARPAIRYLLGKKRLFRPMTRARATERMDSPAGRKQFRRGLLMRHPDGGYVVSPVGGAGAHLLFSMAQSNCLIVIDEDLTEVTEGADVQVIPLVLGAMDAILSSLPTLDTIELAVLDAQGLLCGEEVISETELPAFDHSAVDGYAVRTADVQMARPDDAVQLAVVGEAEPGSHETRGLSAGTAIRIYPGAMLPHGADAIVPMAWTDRGVARVDIRKAPTEGSYIRRAGEDVQPGDTAVTVGTPIGPAQVGLLAAVGRTRVLARPRPRVTVLSIGSELVDVGTKPAPGELVDVNSFALSAAARDAGAAVYRAGAVGADKDRLMSSLESQLLRTDLLVLSGGFASSSFDVVSECLSELGRVDYSRVAMQPGMPQGFGVIGEREVPVLCFPNDPVSALVSFEVFARPAIRYLLGKKRLFRPMTRARATERMDSPAGRKQFRRGLLMRHPDGGYVVSPVGGAGAHLLFSMAQSNCLIVIDEDLTEVTEGADVQVIPLVLGA

pLDDT: mean 92.81, std 7.56, range [32.88, 98.62]